Protein AF-0000000087414444 (afdb_homodimer)

Secondary structure (DSSP, 8-state):
-----------GGG--HHHHHHHHSS-HHHHHHHHHHHHHHHHHHHHHHHHH--SHHHHTT--EEEEEE--GGGT----EE-SS-HHHHTTHHHHHHHHHHHH-GGG--TT-EEEE--HHHHSS-TTEEEEEEEEEEEETTEEEEEEEEEEEEE-S---SSSTTS--S---SGGGS-----SEEEEETTEE-HHHHHHHHHH-S-HHHHHHHHHHHHHHHHHHHHHHHHHHHHH-HHHHHHHHHHHHHHHHHHHHHHHHTSPSEEEEEEEEE---SS-SS--EEEEEEEEEETTEEEEE-TTSPBPPSSSBB--HHHHHHHHHHHHHHHH-TTS---GGGGTTEEEE--SSBTTB--TTTS-BS-HHHHHHHHHHHHHHHHHHHHGGG----------EEEEEEE-TTS-EEEEESSSSS-SBPPPPBTTBPPPSSB--TT---PPPPHHHHHHHSSEEEEEEEEETT-SPPSSBPPPPEEEEEEEE-S-EEEEEE----SS-SS--BTTPPP----EEEEE-TTT---SS-SSPPP-SHHHHHTSEEEEEEE-TTT--B-TTSEEEPGGGSSSEEE-SSEEEEEEPPPPPPBS-GGGS-HHHHHHHHHTTSS-HHHIIIII---EES-TTT-GGG-EE-HHHHHHHHHHHH-/-----------GGG--HHHHHHHHSS-HHHHHHHHHHHHHHHHHHHHHHHHH--SHHHHTT--EEEEEE--GGGT----EE-SS-HHHHTTHHHHHHHHHHHH-GGG--TT-EEEE--HHHHSS-TTEEEEEEEEEEEETTEEEEEEEEEEEEE-S---SSSTTS--S---SGGGS-----SEEEEETTEE-HHHHHHHHHH-S-HHHHHHHHHHHHHHHHHHHHHHHHHHHHH-HHHHHHHHHHHHHHHHHHHHHHHHTSPSEEEEEEEEE---SS-SS--EEEEEEEEEETTEEEEE-TTSPBPPSSSBB--HHHHHHHHHHHHHHHH-TTS---GGGGTTEEEE--SSBTTB--TTTS-BS-HHHHHHHHHHHHHHHHHHHHGGG----------EEEEEEE-TTS-EEEEESSSSS-SBPPPPBTTBPPPSSB--TT---PPPPHHHHHHHSSEEEEEEEEETT-SPPSSB--PPEEEEEEEE-S-EEEEEE----SS-SS--BTTPPP----EEEEE-TTT---SS-SSPPP-SHHHHHTSEEEEEEE-TTT--B-TTSEEEPGGGSSSEEE-SSEEEEEEPPPPPPBS-GGGS-HHHHHHHHHTTSS-HHHIIIII---EES-TTT-GGG-EE-HHHHHHHHHHHH-

Solvent-accessible surface area (backbone atoms only — not comparable to full-atom values): 62605 Å² total; per-residue (Å²): 134,77,78,74,69,71,72,70,76,78,52,77,89,72,46,48,71,68,54,40,26,73,73,24,49,36,52,69,67,57,30,51,52,50,39,52,46,48,40,50,44,27,46,51,30,50,55,51,37,53,75,55,40,65,39,60,56,41,47,35,28,35,42,35,26,27,36,36,31,39,17,74,92,68,66,28,43,22,45,26,47,38,96,29,21,48,66,50,52,50,17,38,48,56,21,50,48,47,38,40,59,71,61,33,66,87,74,62,53,69,46,26,26,38,34,35,14,35,30,91,63,42,17,62,20,49,37,40,33,37,38,39,31,60,31,60,44,75,55,97,86,37,78,35,73,57,29,31,33,34,39,35,36,54,42,67,41,32,17,19,70,38,87,57,45,65,44,44,53,41,52,30,47,42,35,55,31,58,46,39,55,43,41,57,47,21,56,63,69,35,76,31,64,54,47,55,46,33,50,48,67,38,20,82,53,43,85,48,43,50,55,32,52,53,38,48,53,53,28,43,52,50,38,46,53,54,50,53,52,49,28,72,74,64,32,63,55,27,46,57,18,13,44,52,47,42,18,49,52,30,27,51,52,40,38,55,37,42,56,72,51,74,70,46,78,32,58,21,57,40,69,36,48,41,53,31,84,50,74,89,48,67,44,41,36,28,35,39,37,37,34,54,96,46,31,38,36,42,34,39,68,72,29,31,60,36,42,71,10,6,47,11,14,25,54,42,36,40,51,25,26,52,48,48,41,49,34,60,70,53,36,67,82,57,69,73,36,61,20,58,46,73,57,49,44,76,45,76,54,78,48,13,28,52,20,30,40,80,56,49,28,9,48,52,38,18,65,51,38,26,36,34,48,33,50,4,48,44,54,23,42,29,72,82,45,36,70,67,21,60,17,24,23,28,60,50,44,26,37,21,27,36,37,40,49,46,95,88,60,51,73,47,73,46,67,61,72,74,24,46,42,53,22,6,29,26,2,29,78,88,34,59,19,50,38,75,37,46,48,85,61,41,49,48,48,79,63,53,68,66,57,50,42,71,72,40,68,41,43,76,78,40,78,45,70,38,53,61,24,30,1,42,14,42,17,33,14,2,26,14,34,35,36,31,32,34,30,61,42,48,34,44,34,31,58,47,60,48,62,28,85,52,52,50,2,36,38,19,63,67,16,31,54,14,33,54,26,39,32,37,34,34,47,44,89,66,41,72,50,94,82,40,92,54,79,81,66,87,49,65,71,52,34,46,66,39,46,78,37,25,22,26,18,28,84,82,43,50,41,88,27,93,85,44,43,77,39,55,41,37,84,46,73,65,40,75,41,56,47,49,18,38,40,37,30,33,38,25,2,0,0,0,16,24,45,22,70,69,31,55,60,67,56,53,50,50,32,27,40,71,47,47,25,42,65,68,41,33,37,71,60,37,26,31,42,63,47,70,42,48,87,86,36,38,86,64,51,41,76,39,62,67,60,15,53,54,42,39,56,59,70,74,105,134,78,76,75,70,71,72,68,77,79,53,76,88,72,47,48,71,68,55,39,26,71,74,24,51,36,51,70,66,56,31,52,52,48,39,51,47,47,41,49,43,27,44,50,31,50,54,51,37,53,73,54,39,66,39,61,55,42,47,34,27,36,41,34,26,27,35,36,32,39,17,74,90,68,67,28,43,21,44,26,46,37,96,29,20,48,66,50,52,49,17,39,48,56,19,51,48,48,39,41,60,71,60,34,67,86,74,62,53,69,48,26,26,36,32,34,15,34,30,92,61,40,17,62,20,49,38,40,33,36,39,39,30,59,33,60,45,76,55,96,86,36,80,35,75,57,30,32,33,35,38,37,37,53,43,66,40,32,17,19,70,36,86,57,44,65,45,43,55,40,51,31,46,42,36,56,29,58,46,39,54,45,40,54,48,20,57,62,71,35,77,30,63,54,46,56,44,31,51,47,67,38,22,82,52,43,84,45,46,50,54,32,52,52,38,50,51,54,28,43,51,50,37,46,51,55,51,52,51,49,29,72,72,64,32,63,55,26,46,57,18,12,44,52,47,42,17,49,52,30,26,52,50,41,38,57,37,43,56,72,51,73,70,44,78,32,59,20,56,39,68,37,49,40,54,30,85,52,73,88,47,66,43,42,36,28,34,39,37,39,35,53,96,46,32,38,36,42,35,41,67,74,29,30,60,37,41,71,11,6,48,10,16,25,56,43,35,40,52,26,27,52,48,49,42,48,33,61,71,56,37,67,83,56,68,73,34,61,21,58,46,73,57,49,45,77,44,74,54,77,47,14,28,52,19,30,40,80,57,47,27,9,48,52,38,19,64,52,37,24,37,34,48,33,50,4,47,44,54,23,42,30,72,84,44,36,71,68,20,60,17,25,24,30,61,50,46,26,37,21,26,37,36,41,47,45,98,88,60,52,73,48,73,46,65,62,74,76,25,46,42,52,23,6,29,25,2,29,78,86,35,59,18,50,36,75,37,46,48,86,61,42,48,47,49,78,64,53,69,67,58,50,42,72,72,41,69,40,42,76,79,41,78,44,71,39,55,63,24,30,1,42,13,43,15,34,14,3,25,14,33,36,36,32,31,36,29,62,41,48,33,44,34,31,58,45,60,45,60,28,86,51,52,50,1,35,39,17,64,66,16,32,53,14,32,55,25,38,32,37,34,33,46,45,90,65,42,71,53,92,80,39,90,53,79,82,65,87,49,65,71,51,34,46,66,39,45,78,37,26,21,27,17,28,85,80,44,49,41,89,27,93,85,46,43,78,40,55,42,37,82,47,73,66,41,77,40,55,48,50,19,38,38,39,30,32,38,25,2,0,0,0,15,23,44,22,71,68,29,55,61,68,56,52,51,50,32,29,41,70,47,49,24,42,64,67,41,32,38,73,60,37,26,33,42,64,46,72,41,50,86,86,35,39,88,64,52,42,76,39,63,68,58,16,54,53,42,38,56,59,69,74,105

Structure (mmCIF, N/CA/C/O backbone):
data_AF-0000000087414444-model_v1
#
loop_
_entity.id
_entity.type
_entity.pdbx_description
1 polymer 5-oxoprolinase
#
loop_
_atom_site.group_PDB
_atom_site.id
_atom_site.type_symbol
_atom_site.label_atom_id
_atom_site.label_alt_id
_atom_site.label_comp_id
_atom_site.label_asym_id
_atom_site.label_entity_id
_atom_site.label_seq_id
_atom_site.pdbx_PDB_ins_code
_atom_site.Cartn_x
_atom_site.Cartn_y
_atom_site.Cartn_z
_atom_site.occupancy
_atom_site.B_iso_or_equiv
_atom_site.auth_seq_id
_atom_site.auth_comp_id
_atom_site.auth_asym_id
_atom_site.auth_atom_id
_atom_site.pdbx_PDB_model_num
ATOM 1 N N . MET A 1 1 ? 16.266 -25.438 -57.219 1 25.06 1 MET A N 1
ATOM 2 C CA . MET A 1 1 ? 15.5 -25.859 -56.062 1 25.06 1 MET A CA 1
ATOM 3 C C . MET A 1 1 ? 16.422 -26.422 -54.969 1 25.06 1 MET A C 1
ATOM 5 O O . MET A 1 1 ? 16.672 -27.625 -54.938 1 25.06 1 MET A O 1
ATOM 9 N N . THR A 1 2 ? 17.625 -25.828 -54.781 1 28.17 2 THR A N 1
ATOM 10 C CA . THR A 1 2 ? 18.75 -26.188 -53.906 1 28.17 2 THR A CA 1
ATOM 11 C C . THR A 1 2 ? 18.266 -26.406 -52.469 1 28.17 2 THR A C 1
ATOM 13 O O . THR A 1 2 ? 17.531 -25.594 -51.938 1 28.17 2 THR A O 1
ATOM 16 N N . GLU A 1 3 ? 18.047 -27.688 -52.094 1 28.03 3 GLU A N 1
ATOM 17 C CA . GLU A 1 3 ? 17.719 -28.172 -50.75 1 28.03 3 GLU A CA 1
ATOM 18 C C . GLU A 1 3 ? 18.484 -27.391 -49.688 1 28.03 3 GLU A C 1
ATOM 20 O O . GLU A 1 3 ? 19.703 -27.406 -49.656 1 28.03 3 GLU A O 1
ATOM 25 N N . SER A 1 4 ? 18.203 -26.141 -49.469 1 32.28 4 SER A N 1
ATOM 26 C CA . SER A 1 4 ? 18.703 -25.422 -48.312 1 32.28 4 SER A CA 1
ATOM 27 C C . SER A 1 4 ? 18.875 -26.328 -47.094 1 32.28 4 SER A C 1
ATOM 29 O O . SER A 1 4 ? 17.891 -26.906 -46.625 1 32.28 4 SER A O 1
ATOM 31 N N . MET A 1 5 ? 19.875 -27.266 -47.094 1 31.69 5 MET A N 1
ATOM 32 C CA . MET A 1 5 ? 20.297 -28.172 -46 1 31.69 5 MET A CA 1
ATOM 33 C C . MET A 1 5 ? 20.156 -27.5 -44.656 1 31.69 5 MET A C 1
ATOM 35 O O . MET A 1 5 ? 20.75 -26.453 -44.406 1 31.69 5 MET A O 1
ATOM 39 N N . ILE A 1 6 ? 19.031 -27.422 -44.156 1 38.59 6 ILE A N 1
ATOM 40 C CA . ILE A 1 6 ? 18.906 -27.188 -42.719 1 38.59 6 ILE A CA 1
ATOM 41 C C . ILE A 1 6 ? 20.094 -27.797 -42 1 38.59 6 ILE A C 1
ATOM 43 O O . ILE A 1 6 ? 20.266 -29.016 -41.969 1 38.59 6 ILE A O 1
ATOM 47 N N . GLN A 1 7 ? 21.25 -27.344 -42.188 1 39.59 7 GLN A N 1
ATOM 48 C CA . GLN A 1 7 ? 22.422 -27.766 -41.406 1 39.59 7 GLN A CA 1
ATOM 49 C C . GLN A 1 7 ? 22 -28.266 -40.031 1 39.59 7 GLN A C 1
ATOM 51 O O . GLN A 1 7 ? 21.547 -27.469 -39.188 1 39.59 7 GLN A O 1
ATOM 56 N N . ARG A 1 8 ? 21.406 -29.359 -40.031 1 48.97 8 ARG A N 1
ATOM 57 C CA . ARG A 1 8 ? 21.109 -30.016 -38.75 1 48.97 8 ARG A CA 1
ATOM 58 C C . ARG A 1 8 ? 22.266 -29.859 -37.781 1 48.97 8 ARG A C 1
ATOM 60 O O . ARG A 1 8 ? 23.406 -30.234 -38.094 1 48.97 8 ARG A O 1
ATOM 67 N N . SER A 1 9 ? 22.234 -28.891 -36.844 1 61.56 9 SER A N 1
ATOM 68 C CA . SER A 1 9 ? 23.219 -28.719 -35.781 1 61.56 9 SER A CA 1
ATOM 69 C C . SER A 1 9 ? 23.703 -30.062 -35.25 1 61.56 9 SER A C 1
ATOM 71 O O . SER A 1 9 ? 22.922 -31 -35.125 1 61.56 9 SER A O 1
ATOM 73 N N . ILE A 1 10 ? 25.016 -30.438 -35.406 1 73.88 10 ILE A N 1
ATOM 74 C CA . ILE A 1 10 ? 25.641 -31.656 -34.875 1 73.88 10 ILE A CA 1
ATOM 75 C C . ILE A 1 10 ? 25.234 -31.891 -33.438 1 73.88 10 ILE A C 1
ATOM 77 O O . ILE A 1 10 ? 25.312 -30.969 -32.625 1 73.88 10 ILE A O 1
ATOM 81 N N . LEU A 1 11 ? 24.578 -33.094 -33.25 1 87.94 11 LEU A N 1
ATOM 82 C CA . LEU A 1 11 ? 24.203 -33.469 -31.906 1 87.94 11 LEU A CA 1
ATOM 83 C C . LEU A 1 11 ? 25.438 -33.531 -31 1 87.94 11 LEU A C 1
ATOM 85 O O . LEU A 1 11 ? 26.531 -33.875 -31.453 1 87.94 11 LEU A O 1
ATOM 89 N N . ILE A 1 12 ? 25.219 -33.156 -29.812 1 92.44 12 ILE A N 1
ATOM 90 C CA . ILE A 1 12 ? 26.312 -33.125 -28.844 1 92.44 12 ILE A CA 1
ATOM 91 C C . ILE A 1 12 ? 26.969 -34.5 -28.734 1 92.44 12 ILE A C 1
ATOM 93 O O . ILE A 1 12 ? 28.203 -34.594 -28.625 1 92.44 12 ILE A O 1
ATOM 97 N N . ARG A 1 13 ? 26.172 -35.562 -28.781 1 87.5 13 ARG A N 1
ATOM 98 C CA . ARG A 1 13 ? 26.688 -36.938 -28.672 1 87.5 13 ARG A CA 1
ATOM 99 C C . ARG A 1 13 ? 27.594 -37.281 -29.859 1 87.5 13 ARG A C 1
ATOM 101 O O . ARG A 1 13 ? 28.469 -38.125 -29.75 1 87.5 13 ARG A O 1
ATOM 108 N N . ASP A 1 14 ? 27.5 -36.562 -30.969 1 91.75 14 ASP A N 1
ATOM 109 C CA . ASP A 1 14 ? 28.219 -36.875 -32.188 1 91.75 14 ASP A CA 1
ATOM 110 C C . ASP A 1 14 ? 29.5 -36.031 -32.312 1 91.75 14 ASP A C 1
ATOM 112 O O . ASP A 1 14 ? 30.281 -36.219 -33.25 1 91.75 14 ASP A O 1
ATOM 116 N N . LEU A 1 15 ? 29.641 -35.219 -31.359 1 93.69 15 LEU A N 1
ATOM 117 C CA . LEU A 1 15 ? 30.859 -34.438 -31.359 1 93.69 15 LEU A CA 1
ATOM 118 C C . LEU A 1 15 ? 32.062 -35.312 -31.047 1 93.69 15 LEU A C 1
ATOM 120 O O . LEU A 1 15 ? 32 -36.156 -30.172 1 93.69 15 LEU A O 1
ATOM 124 N N . SER A 1 16 ? 33.156 -35.062 -31.812 1 95.12 16 SER A N 1
ATOM 125 C CA . SER A 1 16 ? 34.438 -35.656 -31.422 1 95.12 16 SER A CA 1
ATOM 126 C C . SER A 1 16 ? 34.969 -35.062 -30.125 1 95.12 16 SER A C 1
ATOM 128 O O . SER A 1 16 ? 34.5 -34.031 -29.688 1 95.12 16 SER A O 1
ATOM 130 N N . ASP A 1 17 ? 35.875 -35.75 -29.562 1 94.81 17 ASP A N 1
ATOM 131 C CA . ASP A 1 17 ? 36.438 -35.25 -28.312 1 94.81 17 ASP A CA 1
ATOM 132 C C . ASP A 1 17 ? 37.094 -33.875 -28.516 1 94.81 17 ASP A C 1
ATOM 134 O O . ASP A 1 17 ? 37 -33 -27.641 1 94.81 17 ASP A O 1
ATOM 138 N N . VAL A 1 18 ? 37.688 -33.719 -29.672 1 95.44 18 VAL A N 1
ATOM 139 C CA . VAL A 1 18 ? 38.344 -32.469 -29.984 1 95.44 18 VAL A CA 1
ATOM 140 C C . VAL A 1 18 ? 37.312 -31.375 -30.188 1 95.44 18 VAL A C 1
ATOM 142 O O . VAL A 1 18 ? 37.469 -30.25 -29.703 1 95.44 18 VAL A O 1
ATOM 145 N N . GLN A 1 19 ? 36.281 -31.719 -30.812 1 95.19 19 GLN A N 1
ATOM 146 C CA . GLN A 1 19 ? 35.188 -30.75 -31.062 1 95.19 19 GLN A CA 1
ATOM 147 C C . GLN A 1 19 ? 34.5 -30.359 -29.766 1 95.19 19 GLN A C 1
ATOM 149 O O . GLN A 1 19 ? 34.125 -29.188 -29.594 1 95.19 19 GLN A O 1
ATOM 154 N N . PHE A 1 20 ? 34.281 -31.344 -28.938 1 96.56 20 PHE A N 1
ATOM 155 C CA . PHE A 1 20 ? 33.656 -31.109 -27.641 1 96.56 20 PHE A CA 1
ATOM 156 C C . PHE A 1 20 ? 34.5 -30.172 -26.797 1 96.56 20 PHE A C 1
ATOM 158 O O . PHE A 1 20 ? 34 -29.219 -26.188 1 96.56 20 PHE A O 1
ATOM 165 N N . GLN A 1 21 ? 35.781 -30.406 -26.781 1 95.75 21 GLN A N 1
ATOM 166 C CA . GLN A 1 21 ? 36.719 -29.578 -26.031 1 95.75 21 GLN A CA 1
ATOM 167 C C . GLN A 1 21 ? 36.719 -28.156 -26.562 1 95.75 21 GLN A C 1
ATOM 169 O O . GLN A 1 21 ? 36.812 -27.188 -25.781 1 95.75 21 GLN A O 1
ATOM 174 N N . GLU A 1 22 ? 36.719 -28.016 -27.781 1 95.19 22 GLU A N 1
ATOM 175 C CA . GLU A 1 22 ? 36.719 -26.688 -28.406 1 95.19 22 GLU A CA 1
ATOM 176 C C . GLU A 1 22 ? 35.469 -25.922 -28.078 1 95.19 22 GLU A C 1
ATOM 178 O O . GLU A 1 22 ? 35.5 -24.703 -27.875 1 95.19 22 GLU A O 1
ATOM 183 N N . ARG A 1 23 ? 34.375 -26.594 -27.969 1 95.06 23 ARG A N 1
ATOM 184 C CA . ARG A 1 23 ? 33.062 -25.953 -27.781 1 95.06 23 ARG A CA 1
ATOM 185 C C . ARG A 1 23 ? 32.844 -25.609 -26.312 1 95.06 23 ARG A C 1
ATOM 187 O O . ARG A 1 23 ? 32.281 -24.562 -25.984 1 95.06 23 ARG A O 1
ATOM 194 N N . TYR A 1 24 ? 33.281 -26.5 -25.406 1 96.94 24 TYR A N 1
ATOM 195 C CA . TYR A 1 24 ? 32.875 -26.344 -24.016 1 96.94 24 TYR A CA 1
ATOM 196 C C . TYR A 1 24 ? 34.094 -26.125 -23.109 1 96.94 24 TYR A C 1
ATOM 198 O O . TYR A 1 24 ? 33.938 -25.891 -21.906 1 96.94 24 TYR A O 1
ATOM 206 N N . GLY A 1 25 ? 35.25 -26.156 -23.641 1 95.38 25 GLY A N 1
ATOM 207 C CA . GLY A 1 25 ? 36.438 -25.812 -22.906 1 95.38 25 GLY A CA 1
ATOM 208 C C . GLY A 1 25 ? 36.875 -26.891 -21.938 1 95.38 25 GLY A C 1
ATOM 209 O O . GLY A 1 25 ? 37.688 -26.656 -21.047 1 95.38 25 GLY A O 1
ATOM 210 N N . CYS A 1 26 ? 36.312 -28.125 -22.016 1 96.38 26 CYS A N 1
ATOM 211 C CA . CYS A 1 26 ? 36.656 -29.281 -21.203 1 96.38 26 CYS A CA 1
ATOM 212 C C . CYS A 1 26 ? 36.188 -30.578 -21.844 1 96.38 26 CYS A C 1
ATOM 214 O O . CYS A 1 26 ? 35.5 -30.547 -22.891 1 96.38 26 CYS A O 1
ATOM 216 N N . ASP A 1 27 ? 36.594 -31.734 -21.312 1 96.38 27 ASP A N 1
ATOM 217 C CA . ASP A 1 27 ? 36.156 -33 -21.844 1 96.38 27 ASP A CA 1
ATOM 218 C C . ASP A 1 27 ? 34.75 -33.344 -21.359 1 96.38 27 ASP A C 1
ATOM 220 O O . ASP A 1 27 ? 34.219 -32.719 -20.438 1 96.38 27 ASP A O 1
ATOM 224 N N . ARG A 1 28 ? 34.156 -34.375 -21.938 1 96 28 ARG A N 1
ATOM 225 C CA . ARG A 1 28 ? 32.781 -34.781 -21.688 1 96 28 ARG A CA 1
ATOM 226 C C . ARG A 1 28 ? 32.562 -35.156 -20.219 1 96 28 ARG A C 1
ATOM 228 O O . ARG A 1 28 ? 31.547 -34.844 -19.625 1 96 28 ARG A O 1
ATOM 235 N N . PHE A 1 29 ? 33.469 -35.844 -19.766 1 96.44 29 PHE A N 1
ATOM 236 C CA . PHE A 1 29 ? 33.375 -36.312 -18.375 1 96.44 29 PHE A CA 1
ATOM 237 C C . PHE A 1 29 ? 33.344 -35.156 -17.406 1 96.44 29 PHE A C 1
ATOM 239 O O . PHE A 1 29 ? 32.531 -35.094 -16.5 1 96.44 29 PHE A O 1
ATOM 246 N N . THR A 1 30 ? 34.25 -34.219 -17.641 1 97.56 30 THR A N 1
ATOM 247 C CA . THR A 1 30 ? 34.344 -33.031 -16.781 1 97.56 30 THR A CA 1
ATOM 248 C C . THR A 1 30 ? 33.062 -32.219 -16.875 1 97.56 30 THR A C 1
ATOM 250 O O . THR A 1 30 ? 32.562 -31.734 -15.859 1 97.56 30 THR A O 1
ATOM 253 N N . ALA A 1 31 ? 32.562 -32.062 -18.031 1 97.62 31 ALA A N 1
ATOM 254 C CA . ALA A 1 31 ? 31.344 -31.297 -18.234 1 97.62 31 ALA A CA 1
ATOM 255 C C . ALA A 1 31 ? 30.188 -31.938 -17.469 1 97.62 31 ALA A C 1
ATOM 257 O O . ALA A 1 31 ? 29.391 -31.234 -16.844 1 97.62 31 ALA A O 1
ATOM 258 N N . MET A 1 32 ? 30.109 -33.219 -17.5 1 96.06 32 MET A N 1
ATOM 259 C CA . MET A 1 32 ? 29.031 -33.969 -16.812 1 96.06 32 MET A CA 1
ATOM 260 C C . MET A 1 32 ? 29.188 -33.844 -15.305 1 96.06 32 MET A C 1
ATOM 262 O O . MET A 1 32 ? 28.188 -33.656 -14.602 1 96.06 32 MET A O 1
ATOM 266 N N . VAL A 1 33 ? 30.391 -33.938 -14.898 1 97.44 33 VAL A N 1
ATOM 267 C CA . VAL A 1 33 ? 30.656 -33.875 -13.461 1 97.44 33 VAL A CA 1
ATOM 268 C C . VAL A 1 33 ? 30.281 -32.469 -12.938 1 97.44 33 VAL A C 1
ATOM 270 O O . VAL A 1 33 ? 29.609 -32.375 -11.906 1 97.44 33 VAL A O 1
ATOM 273 N N . ILE A 1 34 ? 30.719 -31.422 -13.617 1 98.06 34 ILE A N 1
ATOM 274 C CA . ILE A 1 34 ? 30.438 -30.062 -13.18 1 98.06 34 ILE A CA 1
ATOM 275 C C . ILE A 1 34 ? 28.938 -29.797 -13.234 1 98.06 34 ILE A C 1
ATOM 277 O O . ILE A 1 34 ? 28.359 -29.203 -12.312 1 98.06 34 ILE A O 1
ATOM 281 N N . SER A 1 35 ? 28.297 -30.219 -14.266 1 96.62 35 SER A N 1
ATOM 282 C CA . SER A 1 35 ? 26.859 -30.031 -14.398 1 96.62 35 SER A CA 1
ATOM 283 C C . SER A 1 35 ? 26.109 -30.688 -13.242 1 96.62 35 SER A C 1
ATOM 285 O O . SER A 1 35 ? 25.141 -30.125 -12.719 1 96.62 35 SER A O 1
ATOM 287 N N . THR A 1 36 ? 26.531 -31.844 -12.883 1 95.94 36 THR A N 1
ATOM 288 C CA . THR A 1 36 ? 25.938 -32.531 -11.758 1 95.94 36 THR A CA 1
ATOM 289 C C . THR A 1 36 ? 26.219 -31.812 -10.453 1 95.94 36 THR A C 1
ATOM 291 O O . THR A 1 36 ? 25.344 -31.734 -9.578 1 95.94 36 THR A O 1
ATOM 294 N N . LYS A 1 37 ? 27.375 -31.312 -10.383 1 97.25 37 LYS A N 1
ATOM 295 C CA . LYS A 1 37 ? 27.75 -30.562 -9.188 1 97.25 37 LYS A CA 1
ATOM 296 C C . LYS A 1 37 ? 26.891 -29.312 -9.031 1 97.25 37 LYS A C 1
ATOM 298 O O . LYS A 1 37 ? 26.547 -28.922 -7.914 1 97.25 37 LYS A O 1
ATOM 303 N N . LEU A 1 38 ? 26.625 -28.672 -10.125 1 97.94 38 LEU A N 1
ATOM 304 C CA . LEU A 1 38 ? 25.781 -27.484 -10.07 1 97.94 38 LEU A CA 1
ATOM 305 C C . LEU A 1 38 ? 24.406 -27.812 -9.484 1 97.94 38 LEU A C 1
ATOM 307 O O . LEU A 1 38 ? 23.859 -27.047 -8.695 1 97.94 38 LEU A O 1
ATOM 311 N N . ARG A 1 39 ? 23.875 -28.938 -9.797 1 95.81 39 ARG A N 1
ATOM 312 C CA . ARG A 1 39 ? 22.594 -29.391 -9.242 1 95.81 39 ARG A CA 1
ATOM 313 C C . ARG A 1 39 ? 22.719 -29.641 -7.746 1 95.81 39 ARG A C 1
ATOM 315 O O . ARG A 1 39 ? 21.797 -29.328 -6.98 1 95.81 39 ARG A O 1
ATOM 322 N N . TYR A 1 40 ? 23.812 -30.219 -7.438 1 95.31 40 TYR A N 1
ATOM 323 C CA . TYR A 1 40 ? 24.062 -30.5 -6.027 1 95.31 40 TYR A CA 1
ATOM 324 C C . TYR A 1 40 ? 24.141 -29.203 -5.223 1 95.31 40 TYR A C 1
ATOM 326 O O . TYR A 1 40 ? 23.656 -29.141 -4.094 1 95.31 40 TYR A O 1
ATOM 334 N N . ILE A 1 41 ? 24.766 -28.25 -5.777 1 97.25 41 ILE A N 1
ATOM 335 C CA . ILE A 1 41 ? 24.938 -26.969 -5.102 1 97.25 41 ILE A CA 1
ATOM 336 C C . ILE A 1 41 ? 23.578 -26.344 -4.828 1 97.25 41 ILE A C 1
ATOM 338 O O . ILE A 1 41 ? 23.297 -25.891 -3.715 1 97.25 41 ILE A O 1
ATOM 342 N N . VAL A 1 42 ? 22.719 -26.344 -5.805 1 96.31 42 VAL A N 1
ATOM 343 C CA . VAL A 1 42 ? 21.391 -25.766 -5.66 1 96.31 42 VAL A CA 1
ATOM 344 C C . VAL A 1 42 ? 20.594 -26.531 -4.594 1 96.31 42 VAL A C 1
ATOM 346 O O . VAL A 1 42 ? 19.891 -25.922 -3.787 1 96.31 42 VAL A O 1
ATOM 349 N N . GLU A 1 43 ? 20.703 -27.797 -4.543 1 93.94 43 GLU A N 1
ATOM 350 C CA . GLU A 1 43 ? 20.031 -28.609 -3.547 1 93.94 43 GLU A CA 1
ATOM 351 C C . GLU A 1 43 ? 20.547 -28.312 -2.141 1 93.94 43 GLU A C 1
ATOM 353 O O . GLU A 1 43 ? 19.781 -28.297 -1.181 1 93.94 43 GLU A O 1
ATOM 358 N N . HIS A 1 44 ? 21.828 -28.125 -2.047 1 94 44 HIS A N 1
ATOM 359 C CA . HIS A 1 44 ? 22.422 -27.797 -0.757 1 94 44 HIS A CA 1
ATOM 360 C C . HIS A 1 44 ? 21.953 -26.453 -0.244 1 94 44 HIS A C 1
ATOM 362 O O . HIS A 1 44 ? 21.719 -26.281 0.956 1 94 44 HIS A O 1
ATOM 368 N N . MET A 1 45 ? 21.891 -25.531 -1.122 1 94.5 45 MET A N 1
ATOM 369 C CA . MET A 1 45 ? 21.359 -24.219 -0.75 1 94.5 45 MET A CA 1
ATOM 370 C C . MET A 1 45 ? 19.953 -24.328 -0.201 1 94.5 45 MET A C 1
ATOM 372 O O . MET A 1 45 ? 19.609 -23.719 0.814 1 94.5 45 MET A O 1
ATOM 376 N N . CYS A 1 46 ? 19.094 -25.125 -0.825 1 91.06 46 CYS A N 1
ATOM 377 C CA . CYS A 1 46 ? 17.703 -25.297 -0.431 1 91.06 46 CYS A CA 1
ATOM 378 C C . CYS A 1 46 ? 17.609 -26.016 0.906 1 91.06 46 CYS A C 1
ATOM 380 O O . CYS A 1 46 ? 16.781 -25.656 1.75 1 91.06 46 CYS A O 1
ATOM 382 N N . SER A 1 47 ? 18.406 -27.047 1.078 1 88.19 47 SER A N 1
ATOM 383 C CA . SER A 1 47 ? 18.406 -27.797 2.332 1 88.19 47 SER A CA 1
ATOM 384 C C . SER A 1 47 ? 18.797 -26.906 3.506 1 88.19 47 SER A C 1
ATOM 386 O O . SER A 1 47 ? 18.266 -27.062 4.609 1 88.19 47 SER A O 1
ATOM 388 N N . GLY A 1 48 ? 19.703 -26.109 3.281 1 85 48 GLY A N 1
ATOM 389 C CA . GLY A 1 48 ? 20.078 -25.156 4.305 1 85 48 GLY A CA 1
ATOM 390 C C . GLY A 1 48 ? 18.953 -24.219 4.711 1 85 48 GLY A C 1
ATOM 391 O O . GLY A 1 48 ? 18.766 -23.953 5.898 1 85 48 GLY A O 1
ATOM 392 N N . LEU A 1 49 ? 18.266 -23.781 3.746 1 84.75 49 LEU A N 1
ATOM 393 C CA . LEU A 1 49 ? 17.172 -22.859 4.008 1 84.75 49 LEU A CA 1
ATOM 394 C C . LEU A 1 49 ? 16.047 -23.562 4.773 1 84.75 49 LEU A C 1
ATOM 396 O O . LEU A 1 49 ? 15.438 -22.969 5.66 1 84.75 49 LEU A O 1
ATOM 400 N N . LEU A 1 50 ? 15.734 -24.75 4.465 1 82 50 LEU A N 1
ATOM 401 C CA . LEU A 1 50 ? 14.656 -25.516 5.094 1 82 50 LEU A CA 1
ATOM 402 C C . LEU A 1 50 ? 14.953 -25.75 6.574 1 82 50 LEU A C 1
ATOM 404 O O . LEU A 1 50 ? 14.031 -25.828 7.387 1 82 50 LEU A O 1
ATOM 408 N N . THR A 1 51 ? 16.156 -25.781 6.938 1 78.75 51 THR A N 1
ATOM 409 C CA . THR A 1 51 ? 16.531 -26.094 8.312 1 78.75 51 THR A CA 1
ATOM 410 C C . THR A 1 51 ? 16.609 -24.812 9.156 1 78.75 51 THR A C 1
ATOM 412 O O . THR A 1 51 ? 16.578 -24.875 10.383 1 78.75 51 THR A O 1
ATOM 415 N N . THR A 1 52 ? 16.594 -23.719 8.508 1 81.5 52 THR A N 1
ATOM 416 C CA . THR A 1 52 ? 16.859 -22.5 9.266 1 81.5 52 THR A CA 1
ATOM 417 C C . THR A 1 52 ? 15.703 -21.516 9.109 1 81.5 52 THR A C 1
ATOM 419 O O . THR A 1 52 ? 15.648 -20.5 9.805 1 81.5 52 THR A O 1
ATOM 422 N N . ALA A 1 53 ? 14.805 -21.812 8.203 1 76.25 53 ALA A N 1
ATOM 423 C CA . ALA A 1 53 ? 13.711 -20.875 7.938 1 76.25 53 ALA A CA 1
ATOM 424 C C . ALA A 1 53 ? 12.758 -20.797 9.125 1 76.25 53 ALA A C 1
ATOM 426 O O . ALA A 1 53 ? 12.492 -21.797 9.789 1 76.25 53 ALA A O 1
ATOM 427 N N . PHE A 1 54 ? 12.203 -19.641 9.32 1 72.75 54 PHE A N 1
ATOM 428 C CA . PHE A 1 54 ? 11.336 -19.375 10.453 1 72.75 54 PHE A CA 1
ATOM 429 C C . PHE A 1 54 ? 9.875 -19.328 10.023 1 72.75 54 PHE A C 1
ATOM 431 O O . PHE A 1 54 ? 8.984 -19.719 10.773 1 72.75 54 PHE A O 1
ATOM 438 N N . SER A 1 55 ? 9.648 -18.875 8.844 1 78.12 55 SER A N 1
ATOM 439 C CA . SER A 1 55 ? 8.273 -18.734 8.398 1 78.12 55 SER A CA 1
ATOM 440 C C . SER A 1 55 ? 7.688 -20.078 7.957 1 78.12 55 SER A C 1
ATOM 442 O O . SER A 1 55 ? 8.375 -20.875 7.312 1 78.12 55 SER A O 1
ATOM 444 N N . VAL A 1 56 ? 6.438 -20.203 8.258 1 72.75 56 VAL A N 1
ATOM 445 C CA . VAL A 1 56 ? 5.727 -21.438 7.949 1 72.75 56 VAL A CA 1
ATOM 446 C C . VAL A 1 56 ? 5.652 -21.625 6.438 1 72.75 56 VAL A C 1
ATOM 448 O O . VAL A 1 56 ? 5.781 -22.75 5.941 1 72.75 56 VAL A O 1
ATOM 451 N N . ILE A 1 57 ? 5.531 -20.578 5.754 1 76 57 ILE A N 1
ATOM 452 C CA . ILE A 1 57 ? 5.359 -20.688 4.309 1 76 57 ILE A CA 1
ATOM 453 C C . ILE A 1 57 ? 6.66 -21.172 3.666 1 76 57 ILE A C 1
ATOM 455 O O . ILE A 1 57 ? 6.637 -21.906 2.678 1 76 57 ILE A O 1
ATOM 459 N N . LEU A 1 58 ? 7.77 -20.844 4.191 1 78.06 58 LEU A N 1
ATOM 460 C CA . LEU A 1 58 ? 9.047 -21.312 3.666 1 78.06 58 LEU A CA 1
ATOM 461 C C . LEU A 1 58 ? 9.359 -22.719 4.176 1 78.06 58 LEU A C 1
ATOM 463 O O . LEU A 1 58 ? 9.781 -23.578 3.41 1 78.06 58 LEU A O 1
ATOM 467 N N . ARG A 1 59 ? 9.023 -22.875 5.391 1 75.12 59 ARG A N 1
ATOM 468 C CA . ARG A 1 59 ? 9.391 -24.141 6.031 1 75.12 59 ARG A CA 1
ATOM 469 C C . ARG A 1 59 ? 8.445 -25.266 5.613 1 75.12 59 ARG A C 1
ATOM 471 O O . ARG A 1 59 ? 8.891 -26.375 5.316 1 75.12 59 ARG A O 1
ATOM 478 N N . ASP A 1 60 ? 7.176 -24.891 5.609 1 73.75 60 ASP A N 1
ATOM 479 C CA . ASP A 1 60 ? 6.191 -25.953 5.441 1 73.75 60 ASP A CA 1
ATOM 480 C C . ASP A 1 60 ? 5.691 -26.016 4 1 73.75 60 ASP A C 1
ATOM 482 O O . ASP A 1 60 ? 5.309 -27.078 3.518 1 73.75 60 ASP A O 1
ATOM 486 N N . TRP A 1 61 ? 5.727 -24.922 3.352 1 77.69 61 TRP A N 1
ATOM 487 C CA . TRP A 1 61 ? 5.219 -24.906 1.982 1 77.69 61 TRP A CA 1
ATOM 488 C C . TRP A 1 61 ? 6.363 -25.016 0.979 1 77.69 61 TRP A C 1
ATOM 490 O O . TRP A 1 61 ? 6.137 -25.266 -0.208 1 77.69 61 TRP A O 1
ATOM 500 N N . PHE A 1 62 ? 7.562 -24.844 1.413 1 81.19 62 PHE A N 1
ATOM 501 C CA . PHE A 1 62 ? 8.711 -24.844 0.511 1 81.19 62 PHE A CA 1
ATOM 502 C C . PHE A 1 62 ? 8.531 -23.797 -0.583 1 81.19 62 PHE A C 1
ATOM 504 O O . PHE A 1 62 ? 8.742 -24.078 -1.764 1 81.19 62 PHE A O 1
ATOM 511 N N . ASP A 1 63 ? 8.078 -22.688 -0.146 1 88.88 63 ASP A N 1
ATOM 512 C CA . ASP A 1 63 ? 7.746 -21.625 -1.089 1 88.88 63 ASP A CA 1
ATOM 513 C C . ASP A 1 63 ? 8.977 -20.812 -1.448 1 88.88 63 ASP A C 1
ATOM 515 O O . ASP A 1 63 ? 9.031 -19.609 -1.176 1 88.88 63 ASP A O 1
ATOM 519 N N . PHE A 1 64 ? 9.961 -21.453 -2.098 1 92.75 64 PHE A N 1
ATOM 520 C CA . PHE A 1 64 ? 11.188 -20.828 -2.572 1 92.75 64 PHE A CA 1
ATOM 521 C C . PHE A 1 64 ? 11.828 -21.672 -3.678 1 92.75 64 PHE A C 1
ATOM 523 O O . PHE A 1 64 ? 11.398 -22.797 -3.939 1 92.75 64 PHE A O 1
ATOM 530 N N . SER A 1 65 ? 12.75 -21.109 -4.352 1 94.38 65 SER A N 1
ATOM 531 C CA . SER A 1 65 ? 13.547 -21.797 -5.359 1 94.38 65 SER A CA 1
ATOM 532 C C . SER A 1 65 ? 14.961 -21.234 -5.426 1 94.38 65 SER A C 1
ATOM 534 O O . SER A 1 65 ? 15.18 -20.062 -5.129 1 94.38 65 SER A O 1
ATOM 536 N N . ALA A 1 66 ? 15.875 -22.109 -5.699 1 96.56 66 ALA A N 1
ATOM 537 C CA . ALA A 1 66 ? 17.266 -21.703 -5.906 1 96.56 66 ALA A CA 1
ATOM 538 C C . ALA A 1 66 ? 17.719 -22.016 -7.336 1 96.56 66 ALA A C 1
ATOM 540 O O . ALA A 1 66 ? 17.344 -23.047 -7.898 1 96.56 66 ALA A O 1
ATOM 541 N N . THR A 1 67 ? 18.484 -21.156 -7.871 1 98.25 67 THR A N 1
ATOM 542 C CA . THR A 1 67 ? 19.016 -21.359 -9.211 1 98.25 67 THR A CA 1
ATOM 543 C C . THR A 1 67 ? 20.469 -20.859 -9.289 1 98.25 67 THR A C 1
ATOM 545 O O . THR A 1 67 ? 20.938 -20.156 -8.398 1 98.25 67 THR A O 1
ATOM 548 N N . ILE A 1 68 ? 21.172 -21.359 -10.312 1 98.69 68 ILE A N 1
ATOM 549 C CA . ILE A 1 68 ? 22.469 -20.812 -10.727 1 98.69 68 ILE A CA 1
ATOM 550 C C . ILE A 1 68 ? 22.328 -20.172 -12.109 1 98.69 68 ILE A C 1
ATOM 552 O O . ILE A 1 68 ? 21.656 -20.719 -12.984 1 98.69 68 ILE A O 1
ATOM 556 N N . SER A 1 69 ? 22.875 -19 -12.266 1 98.44 69 SER A N 1
ATOM 557 C CA . SER A 1 69 ? 22.891 -18.344 -13.562 1 98.44 69 SER A CA 1
ATOM 558 C C . SER A 1 69 ? 24.328 -18.141 -14.062 1 98.44 69 SER A C 1
ATOM 560 O O . SER A 1 69 ? 25.234 -17.859 -13.273 1 98.44 69 SER A O 1
ATOM 562 N N . GLY A 1 70 ? 24.484 -18.344 -15.367 1 98 70 GLY A N 1
ATOM 563 C CA . GLY A 1 70 ? 25.781 -18.078 -15.984 1 98 70 GLY A CA 1
ATOM 564 C C . GLY A 1 70 ? 26.125 -16.609 -16.031 1 98 70 GLY A C 1
ATOM 565 O O . GLY A 1 70 ? 25.391 -15.773 -15.508 1 98 70 GLY A O 1
ATOM 566 N N . SER A 1 71 ? 27.266 -16.312 -16.641 1 97.44 71 SER A N 1
ATOM 567 C CA . SER A 1 71 ? 27.797 -14.961 -16.688 1 97.44 71 SER A CA 1
ATOM 568 C C . SER A 1 71 ? 27.016 -14.094 -17.672 1 97.44 71 SER A C 1
ATOM 570 O O . SER A 1 71 ? 26.328 -14.609 -18.547 1 97.44 71 SER A O 1
ATOM 572 N N . PRO A 1 72 ? 27.109 -12.766 -17.453 1 96.69 72 PRO A N 1
ATOM 573 C CA . PRO A 1 72 ? 26.5 -11.875 -18.422 1 96.69 72 PRO A CA 1
ATOM 574 C C . PRO A 1 72 ? 27.016 -12.102 -19.844 1 96.69 72 PRO A C 1
ATOM 576 O O . PRO A 1 72 ? 26.266 -11.938 -20.812 1 96.69 72 PRO A O 1
ATOM 579 N N . GLN A 1 73 ? 28.25 -12.516 -19.984 1 94.5 73 GLN A N 1
ATOM 580 C CA . GLN A 1 73 ? 28.844 -12.773 -21.297 1 94.5 73 GLN A CA 1
ATOM 581 C C . GLN A 1 73 ? 28.172 -13.961 -21.984 1 94.5 73 GLN A C 1
ATOM 583 O O . GLN A 1 73 ? 28.109 -14.023 -23.219 1 94.5 73 GLN A O 1
ATOM 588 N N . GLN A 1 74 ? 27.703 -14.852 -21.172 1 96.56 74 GLN A N 1
ATOM 589 C CA . GLN A 1 74 ? 27 -16.016 -21.703 1 96.56 74 GLN A CA 1
ATOM 590 C C . GLN A 1 74 ? 25.5 -15.742 -21.828 1 96.56 74 GLN A C 1
ATOM 592 O O . GLN A 1 74 ? 24.734 -16.641 -22.141 1 96.56 74 GLN A O 1
ATOM 597 N N . ASP A 1 75 ? 25.016 -14.586 -21.422 1 96.81 75 ASP A N 1
ATOM 598 C CA . ASP A 1 75 ? 23.625 -14.148 -21.469 1 96.81 75 ASP A CA 1
ATOM 599 C C . ASP A 1 75 ? 22.797 -14.875 -20.406 1 96.81 75 ASP A C 1
ATOM 601 O O . ASP A 1 75 ? 21.672 -15.305 -20.688 1 96.81 75 ASP A O 1
ATOM 605 N N . TYR A 1 76 ? 23.344 -15.117 -19.328 1 98.06 76 TYR A N 1
ATOM 606 C CA . TYR A 1 76 ? 22.734 -15.531 -18.078 1 98.06 76 TYR A CA 1
ATOM 607 C C . TYR A 1 76 ? 22.031 -16.875 -18.234 1 98.06 76 TYR A C 1
ATOM 609 O O . TYR A 1 76 ? 20.891 -17.047 -17.828 1 98.06 76 TYR A O 1
ATOM 617 N N . PRO A 1 77 ? 22.641 -17.938 -18.828 1 97.75 77 PRO A N 1
ATOM 618 C CA . PRO A 1 77 ? 21.969 -19.234 -18.859 1 97.75 77 PRO A CA 1
ATOM 619 C C . PRO A 1 77 ? 21.719 -19.828 -17.469 1 97.75 77 PRO A C 1
ATOM 621 O O . PRO A 1 77 ? 22.516 -19.594 -16.562 1 97.75 77 PRO A O 1
ATOM 6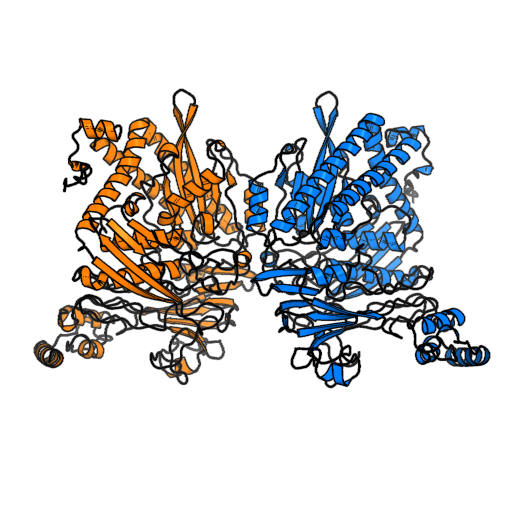24 N N . MET A 1 78 ? 20.609 -20.531 -17.281 1 98.44 78 MET A N 1
ATOM 625 C CA . MET A 1 78 ? 20.328 -21.234 -16.031 1 98.44 78 MET A CA 1
ATOM 626 C C . MET A 1 78 ? 20.578 -22.719 -16.188 1 98.44 78 MET A C 1
ATOM 628 O O . MET A 1 78 ? 19.734 -23.453 -16.703 1 98.44 78 MET A O 1
ATOM 632 N N . PRO A 1 79 ? 21.703 -23.203 -15.734 1 98.06 79 PRO A N 1
ATOM 633 C CA . PRO A 1 79 ? 22.062 -24.609 -15.906 1 98.06 79 PRO A CA 1
ATOM 634 C C . PRO A 1 79 ? 21.406 -25.516 -14.883 1 98.06 79 PRO A C 1
ATOM 636 O O . PRO A 1 79 ? 21.297 -26.734 -15.094 1 98.06 79 PRO A O 1
ATOM 639 N N . ALA A 1 80 ? 21.016 -24.922 -13.773 1 97.06 80 ALA A N 1
ATOM 640 C CA . ALA A 1 80 ? 20.469 -25.75 -12.695 1 97.06 80 ALA A CA 1
ATOM 641 C C . ALA A 1 80 ? 19.453 -24.969 -11.867 1 97.06 80 ALA A C 1
ATOM 643 O O . ALA A 1 80 ? 19.594 -23.766 -11.672 1 97.06 80 ALA A O 1
ATOM 644 N N . CYS A 1 81 ? 18.453 -25.672 -11.43 1 94.62 81 CYS A N 1
ATOM 645 C CA . CYS A 1 81 ? 17.453 -25.141 -10.5 1 94.62 81 CYS A CA 1
ATOM 646 C C . CYS A 1 81 ? 17.062 -26.203 -9.469 1 94.62 81 CYS A C 1
ATOM 648 O O . CYS A 1 81 ? 17.266 -27.391 -9.688 1 94.62 81 CYS A O 1
ATOM 650 N N . SER A 1 82 ? 16.578 -25.75 -8.43 1 89.94 82 SER A N 1
ATOM 651 C CA . SER A 1 82 ? 16.188 -26.656 -7.355 1 89.94 82 SER A CA 1
ATOM 652 C C . SER A 1 82 ? 14.875 -27.359 -7.695 1 89.94 82 SER A C 1
ATOM 654 O O . SER A 1 82 ? 14.133 -26.922 -8.57 1 89.94 82 SER A O 1
ATOM 656 N N . ASN A 1 83 ? 14.688 -28.531 -7.004 1 83.25 83 ASN A N 1
ATOM 657 C CA . ASN A 1 83 ? 13.422 -29.234 -7.09 1 83.25 83 ASN A CA 1
ATOM 658 C C . ASN A 1 83 ? 12.383 -28.656 -6.137 1 83.25 83 ASN A C 1
ATOM 660 O O . ASN A 1 83 ? 11.906 -29.344 -5.234 1 83.25 83 ASN A O 1
ATOM 664 N N . SER A 1 84 ? 12.094 -27.469 -6.285 1 85.44 84 SER A N 1
ATOM 665 C CA . SER A 1 84 ? 11.141 -26.75 -5.449 1 85.44 84 SER A CA 1
ATOM 666 C C . SER A 1 84 ? 10.039 -26.125 -6.293 1 85.44 84 SER A C 1
ATOM 668 O O . SER A 1 84 ? 9.406 -26.797 -7.105 1 85.44 84 SER A O 1
ATOM 670 N N . LEU A 1 85 ? 9.781 -24.922 -6.086 1 88.69 85 LEU A N 1
ATOM 671 C CA . LEU A 1 85 ? 8.688 -24.266 -6.801 1 88.69 85 LEU A CA 1
ATOM 672 C C . LEU A 1 85 ? 9.117 -23.891 -8.211 1 88.69 85 LEU A C 1
ATOM 674 O O . LEU A 1 85 ? 9.82 -22.891 -8.398 1 88.69 85 LEU A O 1
ATOM 678 N N . ILE A 1 86 ? 8.625 -24.547 -9.156 1 90.75 86 ILE A N 1
ATOM 679 C CA . ILE A 1 86 ? 9.039 -24.359 -10.539 1 90.75 86 ILE A CA 1
ATOM 680 C C . ILE A 1 86 ? 8.555 -23 -11.039 1 90.75 86 ILE A C 1
ATOM 682 O O . ILE A 1 86 ? 9.156 -22.406 -11.93 1 90.75 86 ILE A O 1
ATOM 686 N N . LEU A 1 87 ? 7.457 -22.5 -10.461 1 92.5 87 LEU A N 1
ATOM 687 C CA . LEU A 1 87 ? 6.938 -21.188 -10.828 1 92.5 87 LEU A CA 1
ATOM 688 C C . LEU A 1 87 ? 8 -20.109 -10.625 1 92.5 87 LEU A C 1
ATOM 690 O O . LEU A 1 87 ? 8.031 -19.109 -11.352 1 92.5 87 LEU A O 1
ATOM 694 N N . PHE A 1 88 ? 8.852 -20.344 -9.664 1 93.5 88 PHE A N 1
ATOM 695 C CA . PHE A 1 88 ? 9.938 -19.391 -9.398 1 93.5 88 PHE A CA 1
ATOM 696 C C . PHE A 1 88 ? 11.102 -19.641 -10.352 1 93.5 88 PHE A C 1
ATOM 698 O O . PHE A 1 88 ? 11.555 -18.703 -11.031 1 93.5 88 PHE A O 1
ATOM 705 N N . SER A 1 89 ? 11.5 -20.859 -10.469 1 93.62 89 SER A N 1
ATOM 706 C CA . SER A 1 89 ? 12.68 -21.219 -11.258 1 93.62 89 SER A CA 1
ATOM 707 C C . SER A 1 89 ? 12.492 -20.828 -12.719 1 93.62 89 SER A C 1
ATOM 709 O O . SER A 1 89 ? 13.445 -20.422 -13.383 1 93.62 89 SER A O 1
ATOM 711 N N . GLY A 1 90 ? 11.32 -20.984 -13.125 1 94.19 90 GLY A N 1
ATOM 712 C CA . GLY A 1 90 ? 11.062 -20.75 -14.539 1 94.19 90 GLY A CA 1
ATOM 713 C C . GLY A 1 90 ? 11.141 -19.281 -14.914 1 94.19 90 GLY A C 1
ATOM 714 O O . GLY A 1 90 ? 11.375 -18.938 -16.078 1 94.19 90 GLY A O 1
ATOM 715 N N . THR A 1 91 ? 10.953 -18.391 -14 1 96.88 91 THR A N 1
ATOM 716 C CA . THR A 1 91 ? 10.984 -16.953 -14.297 1 96.88 91 THR A CA 1
ATOM 717 C C . THR A 1 91 ? 12.383 -16.391 -14.07 1 96.88 91 THR A C 1
ATOM 719 O O . THR A 1 91 ? 12.719 -15.328 -14.586 1 96.88 91 THR A O 1
ATOM 722 N N . MET A 1 92 ? 13.227 -17.094 -13.43 1 96.62 92 MET A N 1
ATOM 723 C CA . MET A 1 92 ? 14.469 -16.562 -12.867 1 96.62 92 MET A CA 1
ATOM 724 C C . MET A 1 92 ? 15.477 -16.25 -13.969 1 96.62 92 MET A C 1
ATOM 726 O O . MET A 1 92 ? 16.25 -15.297 -13.852 1 96.62 92 MET A O 1
ATOM 730 N N . PRO A 1 93 ? 15.539 -17.031 -15.062 1 96.44 93 PRO A N 1
ATOM 731 C CA . PRO A 1 93 ? 16.5 -16.641 -16.094 1 96.44 93 PRO A CA 1
ATOM 732 C C . PRO A 1 93 ? 16.344 -15.18 -16.516 1 96.44 93 PRO A C 1
ATOM 734 O O . PRO A 1 93 ? 17.328 -14.43 -16.516 1 96.44 93 PRO A O 1
ATOM 737 N N . GLU A 1 94 ? 15.141 -14.781 -16.797 1 97.12 94 GLU A N 1
ATOM 738 C CA . GLU A 1 94 ? 14.891 -13.398 -17.188 1 97.12 94 GLU A CA 1
ATOM 739 C C . GLU A 1 94 ? 14.93 -12.461 -15.992 1 97.12 94 GLU A C 1
ATOM 741 O O . GLU A 1 94 ? 15.391 -11.32 -16.094 1 97.12 94 GLU A O 1
ATOM 746 N N . ALA A 1 95 ? 14.422 -12.938 -14.883 1 97.94 95 ALA A N 1
ATOM 747 C CA . ALA A 1 95 ? 14.398 -12.117 -13.672 1 97.94 95 ALA A CA 1
ATOM 748 C C . ALA A 1 95 ? 15.805 -11.648 -13.297 1 97.94 95 ALA A C 1
ATOM 750 O O . ALA A 1 95 ? 16.016 -10.477 -12.969 1 97.94 95 ALA A O 1
ATOM 751 N N . ILE A 1 96 ? 16.797 -12.578 -13.336 1 98.44 96 ILE A N 1
ATOM 752 C CA . ILE A 1 96 ? 18.172 -12.273 -12.961 1 98.44 96 ILE A CA 1
ATOM 753 C C . ILE A 1 96 ? 18.766 -11.289 -13.969 1 98.44 96 ILE A C 1
ATOM 755 O O . ILE A 1 96 ? 19.375 -10.281 -13.578 1 98.44 96 ILE A O 1
ATOM 759 N N . ARG A 1 97 ? 18.578 -11.594 -15.219 1 98.12 97 ARG A N 1
ATOM 760 C CA . ARG A 1 97 ? 19.078 -10.703 -16.266 1 98.12 97 ARG A CA 1
ATOM 761 C C . ARG A 1 97 ? 18.531 -9.297 -16.094 1 98.12 97 ARG A C 1
ATOM 763 O O . ARG A 1 97 ? 19.281 -8.32 -16.094 1 98.12 97 ARG A O 1
ATOM 770 N N . ASN A 1 98 ? 17.188 -9.164 -15.961 1 98 98 ASN A N 1
ATOM 771 C CA . ASN A 1 98 ? 16.531 -7.871 -15.828 1 98 98 ASN A CA 1
ATOM 772 C C . ASN A 1 98 ? 17.062 -7.094 -14.625 1 98 98 ASN A C 1
ATOM 774 O O . ASN A 1 98 ? 17.344 -5.898 -14.727 1 98 98 ASN A O 1
ATOM 778 N N . THR A 1 99 ? 17.188 -7.77 -13.5 1 98.25 99 THR A N 1
ATOM 779 C CA . THR A 1 99 ? 17.594 -7.133 -12.258 1 98.25 99 THR A CA 1
ATOM 780 C C . THR A 1 99 ? 19.031 -6.641 -12.352 1 98.25 99 THR A C 1
ATOM 782 O O . THR A 1 99 ? 19.328 -5.5 -11.992 1 98.25 99 THR A O 1
ATOM 785 N N . VAL A 1 100 ? 19.922 -7.488 -12.875 1 98.5 100 VAL A N 1
ATOM 786 C CA . VAL A 1 100 ? 21.344 -7.18 -12.945 1 98.5 100 VAL A CA 1
ATOM 787 C C . VAL A 1 100 ? 21.578 -6.07 -13.961 1 98.5 100 VAL A C 1
ATOM 789 O O . VAL A 1 100 ? 22.328 -5.121 -13.688 1 98.5 100 VAL A O 1
ATOM 792 N N . GLU A 1 101 ? 21 -6.188 -15.102 1 97.94 101 GLU A N 1
ATOM 793 C CA . GLU A 1 101 ? 21.203 -5.203 -16.156 1 97.94 101 GLU A CA 1
ATOM 794 C C . GLU A 1 101 ? 20.641 -3.84 -15.766 1 97.94 101 GLU A C 1
ATOM 796 O O . GLU A 1 101 ? 21.25 -2.809 -16.062 1 97.94 101 GLU A O 1
ATOM 801 N N . GLU A 1 102 ? 19.469 -3.82 -15.133 1 96.75 102 GLU A N 1
ATOM 802 C CA . GLU A 1 102 ? 18.891 -2.551 -14.703 1 96.75 102 GLU A CA 1
ATOM 803 C C . GLU A 1 102 ? 19.734 -1.913 -13.602 1 96.75 102 GLU A C 1
ATOM 805 O O . GLU A 1 102 ? 19.922 -0.694 -13.578 1 96.75 102 GLU A O 1
ATOM 810 N N . TYR A 1 103 ? 20.203 -2.707 -12.633 1 96.94 103 TYR A N 1
ATOM 811 C CA . TYR A 1 103 ? 21.062 -2.184 -11.578 1 96.94 103 TYR A CA 1
ATOM 812 C C . TYR A 1 103 ? 22.375 -1.674 -12.148 1 96.94 103 TYR A C 1
ATOM 814 O O . TYR A 1 103 ? 22.906 -0.649 -11.703 1 96.94 103 TYR A O 1
ATOM 822 N N . GLY A 1 104 ? 22.875 -2.35 -13.133 1 96.81 104 GLY A N 1
ATOM 823 C CA . GLY A 1 104 ? 24.172 -2.119 -13.719 1 96.81 104 GLY A CA 1
ATOM 824 C C . GLY A 1 104 ? 25.219 -3.139 -13.289 1 96.81 104 GLY A C 1
ATOM 825 O O . GLY A 1 104 ? 25.766 -3.049 -12.188 1 96.81 104 GLY A O 1
ATOM 826 N N . ARG A 1 105 ? 25.594 -4.066 -14.18 1 95.44 105 ARG A N 1
ATOM 827 C CA . ARG A 1 105 ? 26.484 -5.18 -13.859 1 95.44 105 ARG A CA 1
ATOM 828 C C . ARG A 1 105 ? 27.859 -4.676 -13.438 1 95.44 105 ARG A C 1
ATOM 830 O O . ARG A 1 105 ? 28.516 -5.285 -12.594 1 95.44 105 ARG A O 1
ATOM 837 N N . ASP A 1 106 ? 28.25 -3.49 -13.93 1 95.5 106 ASP A N 1
ATOM 838 C CA . ASP A 1 106 ? 29.562 -2.938 -13.625 1 95.5 106 ASP A CA 1
ATOM 839 C C . ASP A 1 106 ? 29.594 -2.324 -12.227 1 95.5 106 ASP A C 1
ATOM 841 O O . ASP A 1 106 ? 30.656 -2.059 -11.68 1 95.5 106 ASP A O 1
ATOM 845 N N . ASN A 1 107 ? 28.422 -2.131 -11.664 1 95.56 107 ASN A N 1
ATOM 846 C CA . ASN A 1 107 ? 28.328 -1.545 -10.328 1 95.56 107 ASN A CA 1
ATOM 847 C C . ASN A 1 107 ? 28.359 -2.613 -9.242 1 95.56 107 ASN A C 1
ATOM 849 O O . ASN A 1 107 ? 28.438 -2.295 -8.055 1 95.56 107 ASN A O 1
ATOM 853 N N . LEU A 1 108 ? 28.422 -3.873 -9.617 1 97.62 108 LEU A N 1
ATOM 854 C CA . LEU A 1 108 ? 28.422 -4.973 -8.664 1 97.62 108 LEU A CA 1
ATOM 855 C C . LEU A 1 108 ? 29.812 -5.238 -8.125 1 97.62 108 LEU A C 1
ATOM 857 O O . LEU A 1 108 ? 30.797 -5.094 -8.859 1 97.62 108 LEU A O 1
ATOM 861 N N . GLU A 1 109 ? 29.891 -5.598 -6.848 1 97.5 109 GLU A N 1
ATOM 862 C CA . GLU A 1 109 ? 31.125 -5.922 -6.168 1 97.5 109 GLU A CA 1
ATOM 863 C C . GLU A 1 109 ? 31.031 -7.258 -5.434 1 97.5 109 GLU A C 1
ATOM 865 O O . GLU A 1 109 ? 29.938 -7.719 -5.121 1 97.5 109 GLU A O 1
ATOM 870 N N . PRO A 1 110 ? 32.25 -7.918 -5.188 1 97.94 110 PRO A N 1
ATOM 871 C CA . PRO A 1 110 ? 32.219 -9.133 -4.375 1 97.94 110 PRO A CA 1
ATOM 872 C C . PRO A 1 110 ? 31.516 -8.93 -3.031 1 97.94 110 PRO A C 1
ATOM 874 O O . PRO A 1 110 ? 31.766 -7.934 -2.35 1 97.94 110 PRO A O 1
ATOM 877 N N . GLY A 1 111 ? 30.609 -9.805 -2.719 1 98.31 111 GLY A N 1
ATOM 878 C CA . GLY A 1 111 ? 29.922 -9.727 -1.438 1 98.31 111 GLY A CA 1
ATOM 879 C C . GLY A 1 111 ? 28.562 -9.039 -1.525 1 98.31 111 GLY A C 1
ATOM 880 O O . GLY A 1 111 ? 27.812 -9.031 -0.556 1 98.31 111 GLY A O 1
ATOM 881 N N . ASP A 1 112 ? 28.203 -8.555 -2.707 1 98.69 112 ASP A N 1
ATOM 882 C CA . ASP A 1 112 ? 26.922 -7.887 -2.9 1 98.69 112 ASP A CA 1
ATOM 883 C C . ASP A 1 112 ? 25.781 -8.898 -2.957 1 98.69 112 ASP A C 1
ATOM 885 O O . ASP A 1 112 ? 25.984 -10.055 -3.34 1 98.69 112 ASP A O 1
ATOM 889 N N . VAL A 1 113 ? 24.625 -8.508 -2.506 1 98.88 113 VAL A N 1
ATOM 890 C CA . VAL A 1 113 ? 23.375 -9.211 -2.754 1 98.88 113 VAL A CA 1
ATOM 891 C C . VAL A 1 113 ? 22.344 -8.227 -3.303 1 98.88 113 VAL A C 1
ATOM 893 O O . VAL A 1 113 ? 21.984 -7.246 -2.641 1 98.88 113 VAL A O 1
ATOM 896 N N . LEU A 1 114 ? 21.922 -8.453 -4.473 1 98.5 114 LEU A N 1
ATOM 897 C CA . LEU A 1 114 ? 20.891 -7.664 -5.125 1 98.5 114 LEU A CA 1
ATOM 898 C C . LEU A 1 114 ? 19.516 -8.258 -4.848 1 98.5 114 LEU A C 1
ATOM 900 O O . LEU A 1 114 ? 19.344 -9.477 -4.836 1 98.5 114 LEU A O 1
ATOM 904 N N . ILE A 1 115 ? 18.469 -7.375 -4.695 1 98.56 115 ILE A N 1
ATOM 905 C CA . ILE A 1 115 ? 17.109 -7.875 -4.5 1 98.56 115 ILE A CA 1
ATOM 906 C C . ILE A 1 115 ? 16.156 -7.137 -5.43 1 98.56 115 ILE A C 1
ATOM 908 O O . ILE A 1 115 ? 16.422 -6.004 -5.84 1 98.56 115 ILE A O 1
ATOM 912 N N . ALA A 1 116 ? 15.055 -7.703 -5.77 1 98.38 116 ALA A N 1
ATOM 913 C CA . ALA A 1 116 ? 13.93 -7.148 -6.52 1 98.38 116 ALA A CA 1
ATOM 914 C C . ALA A 1 116 ? 12.672 -7.992 -6.32 1 98.38 116 ALA A C 1
ATOM 916 O O . ALA A 1 116 ? 12.758 -9.195 -6.055 1 98.38 116 ALA A O 1
ATOM 917 N N . ASN A 1 117 ? 11.477 -7.371 -6.402 1 98.38 117 ASN A N 1
ATOM 918 C CA . ASN A 1 117 ? 10.273 -8.172 -6.211 1 98.38 117 ASN A CA 1
ATOM 919 C C . ASN A 1 117 ? 9.148 -7.719 -7.141 1 98.38 117 ASN A C 1
ATOM 921 O O . ASN A 1 117 ? 8.008 -8.18 -7.016 1 98.38 117 ASN A O 1
ATOM 925 N N . ASP A 1 118 ? 9.375 -6.832 -8.094 1 97.69 118 ASP A N 1
ATOM 926 C CA . ASP A 1 118 ? 8.359 -6.32 -9.008 1 97.69 118 ASP A CA 1
ATOM 927 C C . ASP A 1 118 ? 7.918 -7.398 -9.992 1 97.69 118 ASP A C 1
ATOM 929 O O . ASP A 1 118 ? 8.711 -7.859 -10.82 1 97.69 118 ASP A O 1
ATOM 933 N N . PRO A 1 119 ? 6.641 -7.723 -9.992 1 97.69 119 PRO A N 1
ATOM 934 C CA . PRO A 1 119 ? 6.203 -8.812 -10.867 1 97.69 119 PRO A CA 1
ATOM 935 C C . PRO A 1 119 ? 6.383 -8.492 -12.344 1 97.69 119 PRO A C 1
ATOM 937 O O . PRO A 1 119 ? 6.477 -9.406 -13.172 1 97.69 119 PRO A O 1
ATOM 940 N N . TYR A 1 120 ? 6.473 -7.27 -12.688 1 97.38 120 TYR A N 1
ATOM 941 C CA . TYR A 1 120 ? 6.605 -6.875 -14.086 1 97.38 120 TYR A CA 1
ATOM 942 C C . TYR A 1 120 ? 8.062 -6.93 -14.531 1 97.38 120 TYR A C 1
ATOM 944 O O . TYR A 1 120 ? 8.352 -6.887 -15.734 1 97.38 120 TYR A O 1
ATOM 952 N N . ARG A 1 121 ? 8.969 -7.07 -13.539 1 96.81 121 ARG A N 1
ATOM 953 C CA . ARG A 1 121 ? 10.398 -7.223 -13.805 1 96.81 121 ARG A CA 1
ATOM 954 C C . ARG A 1 121 ? 10.828 -8.68 -13.664 1 96.81 121 ARG A C 1
ATOM 956 O O . ARG A 1 121 ? 11.609 -9.188 -14.469 1 96.81 121 ARG A O 1
ATOM 963 N N . ILE A 1 122 ? 10.297 -9.312 -12.609 1 97.88 122 ILE A N 1
ATOM 964 C CA . ILE A 1 122 ? 10.914 -10.586 -12.266 1 97.88 122 ILE A CA 1
ATOM 965 C C . ILE A 1 122 ? 9.867 -11.695 -12.289 1 97.88 122 ILE A C 1
ATOM 967 O O . ILE A 1 122 ? 10.18 -12.867 -12.062 1 97.88 122 ILE A O 1
ATOM 971 N N . GLY A 1 123 ? 8.578 -11.352 -12.5 1 97.75 123 GLY A N 1
ATOM 972 C CA . GLY A 1 123 ? 7.496 -12.32 -12.461 1 97.75 123 GLY A CA 1
ATOM 973 C C . GLY A 1 123 ? 6.918 -12.516 -11.078 1 97.75 123 GLY A C 1
ATOM 974 O O . GLY A 1 123 ? 7.32 -11.844 -10.125 1 97.75 123 GLY A O 1
ATOM 975 N N . THR A 1 124 ? 5.93 -13.312 -11.031 1 97.62 124 THR A N 1
ATOM 976 C CA . THR A 1 124 ? 5.281 -13.781 -9.812 1 97.62 124 THR A CA 1
ATOM 977 C C . THR A 1 124 ? 4.527 -12.641 -9.133 1 97.62 124 THR A C 1
ATOM 979 O O . THR A 1 124 ? 3.592 -12.078 -9.703 1 97.62 124 THR A O 1
ATOM 982 N N . HIS A 1 125 ? 4.703 -12.367 -7.883 1 98.06 125 HIS A N 1
ATOM 983 C CA . HIS A 1 125 ? 4.055 -11.258 -7.188 1 98.06 125 HIS A CA 1
ATOM 984 C C . HIS A 1 125 ? 4.996 -10.617 -6.172 1 98.06 125 HIS A C 1
ATOM 986 O O . HIS A 1 125 ? 6.121 -11.086 -5.98 1 98.06 125 HIS A O 1
ATOM 992 N N . VAL A 1 126 ? 4.637 -9.602 -5.512 1 97.88 126 VAL A N 1
ATOM 993 C CA . VAL A 1 126 ? 5.504 -8.734 -4.727 1 97.88 126 VAL A CA 1
ATOM 994 C C . VAL A 1 126 ? 6.043 -9.5 -3.52 1 97.88 126 VAL A C 1
ATOM 996 O O . VAL A 1 126 ? 7.109 -9.172 -2.994 1 97.88 126 VAL A O 1
ATOM 999 N N . ASN A 1 127 ? 5.344 -10.508 -3.018 1 97.31 127 ASN A N 1
ATOM 1000 C CA . ASN A 1 127 ? 5.797 -11.273 -1.864 1 97.31 127 ASN A CA 1
ATOM 1001 C C . ASN A 1 127 ? 7.016 -12.133 -2.203 1 97.31 127 ASN A C 1
ATOM 1003 O O . ASN A 1 127 ? 7.77 -12.523 -1.313 1 97.31 127 ASN A O 1
ATOM 1007 N N . ASP A 1 128 ? 7.121 -12.438 -3.443 1 97.44 128 ASP A N 1
ATOM 1008 C CA . ASP A 1 128 ? 8.227 -13.273 -3.898 1 97.44 128 ASP A CA 1
ATOM 1009 C C . ASP A 1 128 ? 9.461 -12.43 -4.203 1 97.44 128 ASP A C 1
ATOM 1011 O O . ASP A 1 128 ? 9.617 -11.93 -5.316 1 97.44 128 ASP A O 1
ATOM 1015 N N . VAL A 1 129 ? 10.383 -12.422 -3.32 1 98 129 VAL A N 1
ATOM 1016 C CA . VAL A 1 129 ? 11.555 -11.57 -3.477 1 98 129 VAL A CA 1
ATOM 1017 C C . VAL A 1 129 ? 12.703 -12.383 -4.07 1 98 129 VAL A C 1
ATOM 1019 O O . VAL A 1 129 ? 12.969 -13.508 -3.637 1 98 129 VAL A O 1
ATOM 1022 N N . CYS A 1 130 ? 13.312 -11.844 -5.078 1 98.38 130 CYS A N 1
ATOM 1023 C CA . CYS A 1 130 ? 14.484 -12.453 -5.703 1 98.38 130 CYS A CA 1
ATOM 1024 C C . CYS A 1 130 ? 15.766 -11.945 -5.062 1 98.38 130 CYS A C 1
ATOM 1026 O O . CYS A 1 130 ? 15.977 -10.734 -4.965 1 98.38 130 CYS A O 1
ATOM 1028 N N . PHE A 1 131 ? 16.625 -12.82 -4.559 1 98.75 131 PHE A N 1
ATOM 1029 C CA . PHE A 1 131 ? 17.938 -12.531 -3.984 1 98.75 131 PHE A CA 1
ATOM 1030 C C . PHE A 1 131 ? 19.047 -13.023 -4.902 1 98.75 131 PHE A C 1
ATOM 1032 O O . PHE A 1 131 ? 19.125 -14.219 -5.199 1 98.75 131 PHE A O 1
ATOM 1039 N N . ILE A 1 132 ? 19.938 -12.148 -5.32 1 98.88 132 ILE A N 1
ATOM 1040 C CA . ILE A 1 132 ? 20.938 -12.461 -6.336 1 98.88 132 ILE A CA 1
ATOM 1041 C C . ILE A 1 132 ? 22.328 -12.148 -5.797 1 98.88 132 ILE A C 1
ATOM 1043 O O . ILE A 1 132 ? 22.625 -11.008 -5.434 1 98.88 132 ILE A O 1
ATOM 1047 N N . ARG A 1 133 ? 23.156 -13.102 -5.738 1 98.88 133 ARG A N 1
ATOM 1048 C CA . ARG A 1 133 ? 24.547 -12.898 -5.332 1 98.88 133 ARG A CA 1
ATOM 1049 C C . ARG A 1 133 ? 25.5 -13.125 -6.5 1 98.88 133 ARG A C 1
ATOM 1051 O O . ARG A 1 133 ? 25.688 -14.258 -6.949 1 98.88 133 ARG A O 1
ATOM 1058 N N . PRO A 1 134 ? 26.125 -12.047 -6.996 1 98.81 134 PRO A N 1
ATOM 1059 C CA . PRO A 1 134 ? 27.125 -12.211 -8.062 1 98.81 134 PRO A CA 1
ATOM 1060 C C . PRO A 1 134 ? 28.391 -12.93 -7.586 1 98.81 134 PRO A C 1
ATOM 1062 O O . PRO A 1 134 ? 28.828 -12.719 -6.453 1 98.81 134 PRO A O 1
ATOM 1065 N N . ILE A 1 135 ? 28.922 -13.742 -8.445 1 98.81 135 ILE A N 1
ATOM 1066 C CA . ILE A 1 135 ? 30.141 -14.477 -8.133 1 98.81 135 ILE A CA 1
ATOM 1067 C C . ILE A 1 135 ? 31.297 -13.945 -8.969 1 98.81 135 ILE A C 1
ATOM 1069 O O . ILE A 1 135 ? 31.25 -13.977 -10.203 1 98.81 135 ILE A O 1
ATOM 1073 N N . PHE A 1 136 ? 32.25 -13.477 -8.234 1 98.44 136 PHE A N 1
ATOM 1074 C CA . PHE A 1 136 ? 33.469 -12.953 -8.875 1 98.44 136 PHE A CA 1
ATOM 1075 C C . PHE A 1 136 ? 34.625 -13.922 -8.727 1 98.44 136 PHE A C 1
ATOM 1077 O O . PHE A 1 136 ? 34.781 -14.562 -7.68 1 98.44 136 PHE A O 1
ATOM 1084 N N . TYR A 1 137 ? 35.344 -14.133 -9.758 1 97.75 137 TYR A N 1
ATOM 1085 C CA . TYR A 1 137 ? 36.562 -14.93 -9.758 1 97.75 137 TYR A CA 1
ATOM 1086 C C . TYR A 1 137 ? 37.75 -14.117 -10.258 1 97.75 137 TYR A C 1
ATOM 1088 O O . TYR A 1 137 ? 37.625 -13.344 -11.211 1 97.75 137 TYR A O 1
ATOM 1096 N N . LYS A 1 138 ? 38.875 -14.242 -9.633 1 95.5 138 LYS A N 1
ATOM 1097 C CA . LYS A 1 138 ? 40.062 -13.477 -10.008 1 95.5 138 LYS A CA 1
ATOM 1098 C C . LYS A 1 138 ? 40.75 -14.086 -11.227 1 95.5 138 LYS A C 1
ATOM 1100 O O . LYS A 1 138 ? 41.125 -15.258 -11.211 1 95.5 138 LYS A O 1
ATOM 1105 N N . VAL A 1 139 ? 40.812 -13.359 -12.312 1 93.69 139 VAL A N 1
ATOM 1106 C CA . VAL A 1 139 ? 41.531 -13.719 -13.531 1 93.69 139 VAL A CA 1
ATOM 1107 C C . VAL A 1 139 ? 42.594 -12.688 -13.828 1 93.69 139 VAL A C 1
ATOM 1109 O O . VAL A 1 139 ? 42.312 -11.508 -14.047 1 93.69 139 VAL A O 1
ATOM 1112 N N . ASN A 1 140 ? 43.844 -13.039 -13.836 1 92.69 140 ASN A N 1
ATOM 1113 C CA . ASN A 1 140 ? 45 -12.141 -14.039 1 92.69 140 ASN A CA 1
ATOM 1114 C C . ASN A 1 140 ? 44.938 -10.945 -13.094 1 92.69 140 ASN A C 1
ATOM 1116 O O . ASN A 1 140 ? 45.094 -9.805 -13.516 1 92.69 140 ASN A O 1
ATOM 1120 N N . GLY A 1 141 ? 44.438 -11.141 -11.914 1 91.44 141 GLY A N 1
ATOM 1121 C CA . GLY A 1 141 ? 44.438 -10.148 -10.859 1 91.44 141 GLY A CA 1
ATOM 1122 C C . GLY A 1 141 ? 43.219 -9.273 -10.836 1 91.44 141 GLY A C 1
ATOM 1123 O O . GLY A 1 141 ? 43.062 -8.406 -9.977 1 91.44 141 GLY A O 1
ATOM 1124 N N . LYS A 1 142 ? 42.344 -9.531 -11.734 1 94.12 142 LYS A N 1
ATOM 1125 C CA . LYS A 1 142 ? 41.125 -8.719 -11.797 1 94.12 142 LYS A CA 1
ATOM 1126 C C . LYS A 1 142 ? 39.875 -9.562 -11.508 1 94.12 142 LYS A C 1
ATOM 1128 O O . LYS A 1 142 ? 39.812 -10.727 -11.914 1 94.12 142 LYS A O 1
ATOM 1133 N N . ASN A 1 143 ? 38.969 -9 -10.781 1 95.44 143 ASN A N 1
ATOM 1134 C CA . ASN A 1 143 ? 37.688 -9.672 -10.516 1 95.44 143 ASN A CA 1
ATOM 1135 C C . ASN A 1 143 ? 36.812 -9.734 -11.766 1 95.44 143 ASN A C 1
ATOM 1137 O O . ASN A 1 143 ? 36.531 -8.703 -12.375 1 95.44 143 ASN A O 1
ATOM 1141 N N . GLN A 1 144 ? 36.5 -10.883 -12.094 1 96.12 144 GLN A N 1
ATOM 1142 C CA . GLN A 1 144 ? 35.594 -11.078 -13.211 1 96.12 144 GLN A CA 1
ATOM 1143 C C . GLN A 1 144 ? 34.281 -11.695 -12.75 1 96.12 144 GLN A C 1
ATOM 1145 O O . GLN A 1 144 ? 34.25 -12.641 -11.953 1 96.12 144 GLN A O 1
ATOM 1150 N N . LEU A 1 145 ? 33.156 -11.055 -13.156 1 97.94 145 LEU A N 1
ATOM 1151 C CA . LEU A 1 145 ? 31.828 -11.609 -12.883 1 97.94 145 LEU A CA 1
ATOM 1152 C C . LEU A 1 145 ? 31.594 -12.867 -13.703 1 97.94 145 LEU A C 1
ATOM 1154 O O . LEU A 1 145 ? 31.484 -12.805 -14.93 1 97.94 145 LEU A O 1
ATOM 1158 N N . VAL A 1 146 ? 31.453 -14.07 -13.062 1 98.12 146 VAL A N 1
ATOM 1159 C CA . VAL A 1 146 ? 31.516 -15.32 -13.82 1 98.12 146 VAL A CA 1
ATOM 1160 C C . VAL A 1 146 ? 30.219 -16.109 -13.648 1 98.12 146 VAL A C 1
ATOM 1162 O O . VAL A 1 146 ? 29.938 -17.031 -14.414 1 98.12 146 VAL A O 1
ATOM 1165 N N . SER A 1 147 ? 29.453 -15.742 -12.656 1 98.5 147 SER A N 1
ATOM 1166 C CA . SER A 1 147 ? 28.234 -16.484 -12.375 1 98.5 147 SER A CA 1
ATOM 1167 C C . SER A 1 147 ? 27.375 -15.781 -11.336 1 98.5 147 SER A C 1
ATOM 1169 O O . SER A 1 147 ? 27.719 -14.695 -10.875 1 98.5 147 SER A O 1
ATOM 1171 N N . PHE A 1 148 ? 26.25 -16.344 -11.062 1 98.81 148 PHE A N 1
ATOM 1172 C CA . PHE A 1 148 ? 25.359 -15.906 -10 1 98.81 148 PHE A CA 1
ATOM 1173 C C . PHE A 1 148 ? 24.75 -17.109 -9.273 1 98.81 148 PHE A C 1
ATOM 1175 O O . PHE A 1 148 ? 24.516 -18.141 -9.875 1 98.81 148 PHE A O 1
ATOM 1182 N N . VAL A 1 149 ? 24.547 -16.984 -8.016 1 98.69 149 VAL A N 1
ATOM 1183 C CA . VAL A 1 149 ? 23.656 -17.875 -7.27 1 98.69 149 VAL A CA 1
ATOM 1184 C C . VAL A 1 149 ? 22.453 -17.094 -6.77 1 98.69 149 VAL A C 1
ATOM 1186 O O . VAL A 1 149 ? 22.578 -15.938 -6.348 1 98.69 149 VAL A O 1
ATOM 1189 N N . ASN A 1 150 ? 21.312 -17.688 -6.906 1 98.56 150 ASN A N 1
ATOM 1190 C CA . ASN A 1 150 ? 20.078 -16.953 -6.684 1 98.56 150 ASN A CA 1
ATOM 1191 C C . ASN A 1 150 ? 19.094 -17.734 -5.832 1 98.56 150 ASN A C 1
ATOM 1193 O O . ASN A 1 150 ? 19.078 -18.969 -5.875 1 98.56 150 ASN A O 1
ATOM 1197 N N . LEU A 1 151 ? 18.359 -17.031 -5.062 1 97.56 151 LEU A N 1
ATOM 1198 C CA . LEU A 1 151 ? 17.219 -17.578 -4.328 1 97.56 151 LEU A CA 1
ATOM 1199 C C . LEU A 1 151 ? 16 -16.672 -4.469 1 97.56 151 LEU A C 1
ATOM 1201 O O . LEU A 1 151 ? 16.109 -15.445 -4.324 1 97.56 151 LEU A O 1
ATOM 1205 N N . GLN A 1 152 ? 14.945 -17.203 -4.875 1 96.94 152 GLN A N 1
ATOM 1206 C CA . GLN A 1 152 ? 13.656 -16.531 -4.758 1 96.94 152 GLN A CA 1
ATOM 1207 C C . GLN A 1 152 ? 12.805 -17.141 -3.652 1 96.94 152 GLN A C 1
ATOM 1209 O O . GLN A 1 152 ? 12.633 -18.375 -3.607 1 96.94 152 GLN A O 1
ATOM 1214 N N . ALA A 1 153 ? 12.383 -16.344 -2.807 1 96 153 ALA A N 1
ATOM 1215 C CA . ALA A 1 153 ? 11.656 -16.844 -1.645 1 96 153 ALA A CA 1
ATOM 1216 C C . ALA A 1 153 ? 10.461 -15.961 -1.314 1 96 153 ALA A C 1
ATOM 1218 O O . ALA A 1 153 ? 10.547 -14.734 -1.414 1 96 153 ALA A O 1
ATOM 1219 N N . HIS A 1 154 ? 9.391 -16.625 -0.979 1 95.44 154 HIS A N 1
ATOM 1220 C CA . HIS A 1 154 ? 8.18 -15.93 -0.574 1 95.44 154 HIS A CA 1
ATOM 1221 C C . HIS A 1 154 ? 8.344 -15.297 0.805 1 95.44 154 HIS A C 1
ATOM 1223 O O . HIS A 1 154 ? 8.648 -15.992 1.777 1 95.44 154 HIS A O 1
ATOM 1229 N N . MET A 1 155 ? 8.203 -13.984 0.872 1 95.44 155 MET A N 1
ATOM 1230 C CA . MET A 1 155 ? 8.125 -13.281 2.15 1 95.44 155 MET A CA 1
ATOM 1231 C C . MET A 1 155 ? 6.691 -13.25 2.666 1 95.44 155 MET A C 1
ATOM 1233 O O . MET A 1 155 ? 5.754 -13.016 1.898 1 95.44 155 MET A O 1
ATOM 1237 N N . LEU A 1 156 ? 6.527 -13.438 3.893 1 92.88 156 LEU A N 1
ATOM 1238 C CA . LEU A 1 156 ? 5.215 -13.586 4.508 1 92.88 156 LEU A CA 1
ATOM 1239 C C . LEU A 1 156 ? 4.336 -12.367 4.211 1 92.88 156 LEU A C 1
ATOM 1241 O O . LEU A 1 156 ? 3.123 -12.508 4.039 1 92.88 156 LEU A O 1
ATOM 1245 N N . ASP A 1 157 ? 4.988 -11.227 4.246 1 94.94 157 ASP A N 1
ATOM 1246 C CA . ASP A 1 157 ? 4.223 -9.992 4.078 1 94.94 157 ASP A CA 1
ATOM 1247 C C . ASP A 1 157 ? 5.086 -8.891 3.461 1 94.94 157 ASP A C 1
ATOM 1249 O O . ASP A 1 157 ? 6.262 -8.75 3.803 1 94.94 157 ASP A O 1
ATOM 1253 N N . MET A 1 158 ? 4.457 -8.125 2.568 1 96.75 158 MET A N 1
ATOM 1254 C CA . MET A 1 158 ? 5.145 -6.984 1.971 1 96.75 158 MET A CA 1
ATOM 1255 C C . MET A 1 158 ? 4.32 -5.711 2.123 1 96.75 158 MET A C 1
ATOM 1257 O O . MET A 1 158 ? 4.504 -4.758 1.368 1 96.75 158 MET A O 1
ATOM 1261 N N . GLY A 1 159 ? 3.424 -5.781 3.041 1 96.19 159 GLY A N 1
ATOM 1262 C CA . GLY A 1 159 ? 2.535 -4.648 3.238 1 96.19 159 GLY A CA 1
ATOM 1263 C C . GLY A 1 159 ? 1.285 -4.715 2.383 1 96.19 159 GLY A C 1
ATOM 1264 O O . GLY A 1 159 ? 0.719 -5.789 2.182 1 96.19 159 GLY A O 1
ATOM 1265 N N . GLY A 1 160 ? 0.67 -3.529 1.975 1 95.44 160 GLY A N 1
ATOM 1266 C CA . GLY A 1 160 ? -0.543 -3.492 1.174 1 95.44 160 GLY A CA 1
ATOM 1267 C C . GLY A 1 160 ? -1.807 -3.658 1.997 1 95.44 160 GLY A C 1
ATOM 1268 O O . GLY A 1 160 ? -1.764 -3.607 3.229 1 95.44 160 GLY A O 1
ATOM 1269 N N . VAL A 1 161 ? -2.904 -3.871 1.35 1 94.75 161 VAL A N 1
ATOM 1270 C CA . VAL A 1 161 ? -4.207 -3.754 1.996 1 94.75 161 VAL A CA 1
ATOM 1271 C C . VAL A 1 161 ? -4.57 -5.078 2.666 1 94.75 161 VAL A C 1
ATOM 1273 O O . VAL A 1 161 ? -5.34 -5.102 3.633 1 94.75 161 VAL A O 1
ATOM 1276 N N . VAL A 1 162 ? -4.016 -6.18 2.215 1 96.44 162 VAL A N 1
ATOM 1277 C CA . VAL A 1 162 ? -4.375 -7.496 2.736 1 96.44 162 VAL A CA 1
ATOM 1278 C C . VAL A 1 162 ? -3.193 -8.094 3.492 1 96.44 162 VAL A C 1
ATOM 1280 O O . VAL A 1 162 ? -2.111 -8.273 2.926 1 96.44 162 VAL A O 1
ATOM 1283 N N . PRO A 1 163 ? -3.4 -8.445 4.801 1 95.38 163 PRO A N 1
ATOM 1284 C CA . PRO A 1 163 ? -2.309 -9.109 5.516 1 95.38 163 PRO A CA 1
ATOM 1285 C C . PRO A 1 163 ? -1.84 -10.391 4.824 1 95.38 163 PRO A C 1
ATOM 1287 O O . PRO A 1 163 ? -2.664 -11.188 4.371 1 95.38 163 PRO A O 1
ATOM 1290 N N . ALA A 1 164 ? -0.574 -10.523 4.652 1 94.31 164 ALA A N 1
ATOM 1291 C CA . ALA A 1 164 ? 0.075 -11.648 3.98 1 94.31 164 ALA A CA 1
ATOM 1292 C C . ALA A 1 164 ? -0.114 -11.57 2.469 1 94.31 164 ALA A C 1
ATOM 1294 O O . ALA A 1 164 ? 0.452 -12.367 1.722 1 94.31 164 ALA A O 1
ATOM 1295 N N . GLY A 1 165 ? -0.954 -10.742 1.968 1 94.75 165 GLY A N 1
ATOM 1296 C CA . GLY A 1 165 ? -0.957 -10.289 0.586 1 94.75 165 GLY A CA 1
ATOM 1297 C C . GLY A 1 165 ? -1.97 -11.016 -0.278 1 94.75 165 GLY A C 1
ATOM 1298 O O . GLY A 1 165 ? -2.525 -10.438 -1.213 1 94.75 165 GLY A O 1
ATOM 1299 N N . PHE A 1 166 ? -2.365 -12.25 -0.031 1 96.31 166 PHE A N 1
ATOM 1300 C CA . PHE A 1 166 ? -3.137 -13.07 -0.957 1 96.31 166 PHE A CA 1
ATOM 1301 C C . PHE A 1 166 ? -4.598 -12.641 -0.973 1 96.31 166 PHE A C 1
ATOM 1303 O O . PHE A 1 166 ? -5.309 -12.797 0.023 1 96.31 166 PHE A O 1
ATOM 1310 N N . SER A 1 167 ? -5.055 -12.18 -2.113 1 96.62 167 SER A N 1
ATOM 1311 C CA . SER A 1 167 ? -6.445 -11.836 -2.391 1 96.62 167 SER A CA 1
ATOM 1312 C C . SER A 1 167 ? -6.691 -11.695 -3.889 1 96.62 167 SER A C 1
ATOM 1314 O O . SER A 1 167 ? -5.84 -11.18 -4.617 1 96.62 167 SER A O 1
ATOM 1316 N N . GLY A 1 168 ? -7.785 -12.18 -4.285 1 96.94 168 GLY A N 1
ATOM 1317 C CA . GLY A 1 168 ? -8.18 -12.023 -5.676 1 96.94 168 GLY A CA 1
ATOM 1318 C C . GLY A 1 168 ? -8.984 -10.766 -5.93 1 96.94 168 GLY A C 1
ATOM 1319 O O . GLY A 1 168 ? -9.453 -10.539 -7.047 1 96.94 168 GLY A O 1
ATOM 1320 N N . THR A 1 169 ? -9.094 -9.852 -4.926 1 96.5 169 THR A N 1
ATOM 1321 C CA . THR A 1 169 ? -10.047 -8.758 -5.035 1 96.5 169 THR A CA 1
ATOM 1322 C C . THR A 1 169 ? -9.328 -7.422 -5.188 1 96.5 169 THR A C 1
ATOM 1324 O O . THR A 1 169 ? -9.961 -6.383 -5.367 1 96.5 169 THR A O 1
ATOM 1327 N N . LYS A 1 170 ? -7.965 -7.395 -5.109 1 96.81 170 LYS A N 1
ATOM 1328 C CA . LYS A 1 170 ? -7.227 -6.145 -5.25 1 96.81 170 LYS A CA 1
ATOM 1329 C C . LYS A 1 170 ? -7.398 -5.562 -6.652 1 96.81 170 LYS A C 1
ATOM 1331 O O . LYS A 1 170 ? -7.348 -6.293 -7.645 1 96.81 170 LYS A O 1
ATOM 1336 N N . LYS A 1 171 ? -7.496 -4.23 -6.805 1 94.56 171 LYS A N 1
ATOM 1337 C CA . LYS A 1 171 ? -7.961 -3.641 -8.055 1 94.56 171 LYS A CA 1
ATOM 1338 C C . LYS A 1 171 ? -6.801 -3.033 -8.844 1 94.56 171 LYS A C 1
ATOM 1340 O O . LYS A 1 171 ? -6.926 -2.768 -10.039 1 94.56 171 LYS A O 1
ATOM 1345 N N . ASN A 1 172 ? -5.73 -2.754 -8.203 1 95.38 172 ASN A N 1
ATOM 1346 C CA . ASN A 1 172 ? -4.562 -2.174 -8.859 1 95.38 172 ASN A CA 1
ATOM 1347 C C . ASN A 1 172 ? -3.273 -2.518 -8.117 1 95.38 172 ASN A C 1
ATOM 1349 O O . ASN A 1 172 ? -3.316 -3.074 -7.016 1 95.38 172 ASN A O 1
ATOM 1353 N N . VAL A 1 173 ? -2.146 -2.137 -8.711 1 97.19 173 VAL A N 1
ATOM 1354 C CA . VAL A 1 173 ? -0.847 -2.586 -8.227 1 97.19 173 VAL A CA 1
ATOM 1355 C C . VAL A 1 173 ? -0.54 -1.922 -6.887 1 97.19 173 VAL A C 1
ATOM 1357 O O . VAL A 1 173 ? 0.219 -2.463 -6.078 1 97.19 173 VAL A O 1
ATOM 1360 N N . TYR A 1 174 ? -1.113 -0.769 -6.578 1 96.06 174 TYR A N 1
ATOM 1361 C CA . TYR A 1 174 ? -0.799 0.013 -5.387 1 96.06 174 TYR A CA 1
ATOM 1362 C C . TYR A 1 174 ? -1.419 -0.614 -4.145 1 96.06 174 TYR A C 1
ATOM 1364 O O . TYR A 1 174 ? -1.069 -0.251 -3.02 1 96.06 174 TYR A O 1
ATOM 1372 N N . GLU A 1 175 ? -2.26 -1.632 -4.312 1 96.12 175 GLU A N 1
ATOM 1373 C CA . GLU A 1 175 ? -2.887 -2.344 -3.201 1 96.12 175 GLU A CA 1
ATOM 1374 C C . GLU A 1 175 ? -2.062 -3.561 -2.791 1 96.12 175 GLU A C 1
ATOM 1376 O O . GLU A 1 175 ? -2.312 -4.16 -1.743 1 96.12 175 GLU A O 1
ATOM 1381 N N . ASN A 1 176 ? -1.048 -3.928 -3.561 1 96.62 176 ASN A N 1
ATOM 1382 C CA . ASN A 1 176 ? -0.286 -5.16 -3.381 1 96.62 176 ASN A CA 1
ATOM 1383 C C . ASN A 1 176 ? 0.716 -5.039 -2.238 1 96.62 176 ASN A C 1
ATOM 1385 O O . ASN A 1 176 ? 1.008 -6.02 -1.556 1 96.62 176 ASN A O 1
ATOM 1389 N N . GLY A 1 177 ? 1.246 -3.873 -2.031 1 95.69 177 GLY A N 1
ATOM 1390 C CA . GLY A 1 177 ? 2.318 -3.691 -1.066 1 95.69 177 GLY A CA 1
ATOM 1391 C C . GLY A 1 177 ? 3.586 -3.131 -1.683 1 95.69 177 GLY A C 1
ATOM 1392 O O . GLY A 1 177 ? 3.549 -2.545 -2.768 1 95.69 177 GLY A O 1
ATOM 1393 N N . LEU A 1 178 ? 4.711 -3.299 -1.056 1 97.81 178 LEU A N 1
ATOM 1394 C CA . LEU A 1 178 ? 5.977 -2.648 -1.378 1 97.81 178 LEU A CA 1
ATOM 1395 C C . LEU A 1 178 ? 6.602 -3.268 -2.623 1 97.81 178 LEU A C 1
ATOM 1397 O O . LEU A 1 178 ? 6.824 -4.48 -2.676 1 97.81 178 LEU A O 1
ATOM 1401 N N . VAL A 1 179 ? 6.82 -2.438 -3.604 1 97.81 179 VAL A N 1
ATOM 1402 C CA . VAL A 1 179 ? 7.586 -2.824 -4.785 1 97.81 179 VAL A CA 1
ATOM 1403 C C . VAL A 1 179 ? 9.039 -2.377 -4.633 1 97.81 179 VAL A C 1
ATOM 1405 O O . VAL A 1 179 ? 9.305 -1.212 -4.332 1 97.81 179 VAL A O 1
ATOM 1408 N N . ILE A 1 180 ? 9.945 -3.266 -4.812 1 97.75 180 ILE A N 1
ATOM 1409 C CA . ILE A 1 180 ? 11.367 -2.988 -4.703 1 97.75 180 ILE A CA 1
ATOM 1410 C C . ILE A 1 180 ? 12.031 -3.137 -6.074 1 97.75 180 ILE A C 1
ATOM 1412 O O . ILE A 1 180 ? 12.117 -4.242 -6.609 1 97.75 180 ILE A O 1
ATOM 1416 N N . SER A 1 181 ? 12.445 -2.043 -6.637 1 95.31 181 SER A N 1
ATOM 1417 C CA . SER A 1 181 ? 13.297 -2.096 -7.82 1 95.31 181 SER A CA 1
ATOM 1418 C C . SER A 1 181 ? 14.68 -2.646 -7.484 1 95.31 181 SER A C 1
ATOM 1420 O O . SER A 1 181 ? 15.078 -2.666 -6.316 1 95.31 181 SER A O 1
ATOM 1422 N N . PRO A 1 182 ? 15.422 -3.025 -8.516 1 97.56 182 PRO A N 1
ATOM 1423 C CA . PRO A 1 182 ? 16.734 -3.6 -8.234 1 97.56 182 PRO A CA 1
ATOM 1424 C C . PRO A 1 182 ? 17.594 -2.705 -7.344 1 97.56 182 PRO A C 1
ATOM 1426 O O . PRO A 1 182 ? 17.875 -1.555 -7.695 1 97.56 182 PRO A O 1
ATOM 1429 N N . GLN A 1 183 ? 17.984 -3.262 -6.207 1 97.06 183 GLN A N 1
ATOM 1430 C CA . GLN A 1 183 ? 18.859 -2.543 -5.281 1 97.06 183 GLN A CA 1
ATOM 1431 C C . GLN A 1 183 ? 19.594 -3.51 -4.367 1 97.06 183 GLN A C 1
ATOM 1433 O O . GLN A 1 183 ? 19.328 -4.715 -4.379 1 97.06 183 GLN A O 1
ATOM 1438 N N . LEU A 1 184 ? 20.516 -3.02 -3.557 1 97.81 184 LEU A N 1
ATOM 1439 C CA . LEU A 1 184 ? 21.359 -3.875 -2.734 1 97.81 184 LEU A CA 1
ATOM 1440 C C . LEU A 1 184 ? 20.719 -4.129 -1.374 1 97.81 184 LEU A C 1
ATOM 1442 O O . LEU A 1 184 ? 20.219 -3.199 -0.739 1 97.81 184 LEU A O 1
ATOM 1446 N N . LEU A 1 185 ? 20.719 -5.336 -0.991 1 98.38 185 LEU A N 1
ATOM 1447 C CA . LEU A 1 185 ? 20.422 -5.734 0.383 1 98.38 185 LEU A CA 1
ATOM 1448 C C . LEU A 1 185 ? 21.703 -5.801 1.21 1 98.38 185 LEU A C 1
ATOM 1450 O O . LEU A 1 185 ? 21.703 -5.469 2.398 1 98.38 185 LEU A O 1
ATOM 1454 N N . TYR A 1 186 ? 22.766 -6.289 0.643 1 98.56 186 TYR A N 1
ATOM 1455 C CA . TYR A 1 186 ? 24.125 -6.301 1.176 1 98.56 186 TYR A CA 1
ATOM 1456 C C . TYR A 1 186 ? 25.094 -5.645 0.203 1 98.56 186 TYR A C 1
ATOM 1458 O O . TYR A 1 186 ? 25 -5.836 -1.012 1 98.56 186 TYR A O 1
ATOM 1466 N N . HIS A 1 187 ? 25.969 -4.836 0.68 1 97.88 187 HIS A N 1
ATOM 1467 C CA . HIS A 1 187 ? 27.109 -4.301 -0.052 1 97.88 187 HIS A CA 1
ATOM 1468 C C . HIS A 1 187 ? 28.422 -4.785 0.549 1 97.88 187 HIS A C 1
ATOM 1470 O O . HIS A 1 187 ? 28.75 -4.434 1.684 1 97.88 187 HIS A O 1
ATOM 1476 N N . LYS A 1 188 ? 29.219 -5.59 -0.194 1 98.06 188 LYS A N 1
ATOM 1477 C CA . LYS A 1 188 ? 30.484 -6.148 0.273 1 98.06 188 LYS A CA 1
ATOM 1478 C C . LYS A 1 188 ? 30.297 -6.875 1.604 1 98.06 188 LYS A C 1
ATOM 1480 O O . LYS A 1 188 ? 31.047 -6.637 2.551 1 98.06 188 LYS A O 1
ATOM 1485 N N . ASP A 1 189 ? 29.188 -7.602 1.712 1 98.31 189 ASP A N 1
ATOM 1486 C CA . ASP A 1 189 ? 28.844 -8.484 2.818 1 98.31 189 ASP A CA 1
ATOM 1487 C C . ASP A 1 189 ? 28.469 -7.688 4.066 1 98.31 189 ASP A C 1
ATOM 1489 O O . ASP A 1 189 ? 28.547 -8.195 5.184 1 98.31 189 ASP A O 1
ATOM 1493 N N . LYS A 1 190 ? 28.125 -6.453 3.883 1 97.81 190 LYS A N 1
ATOM 1494 C CA . LYS A 1 190 ? 27.562 -5.629 4.949 1 97.81 190 LYS A CA 1
ATOM 1495 C C . LYS A 1 190 ? 26.109 -5.277 4.66 1 97.81 190 LYS A C 1
ATOM 1497 O O . LYS A 1 190 ? 25.766 -4.867 3.545 1 97.81 190 LYS A O 1
ATOM 1502 N N . PRO A 1 191 ? 25.25 -5.441 5.648 1 97.44 191 PRO A N 1
ATOM 1503 C CA . PRO A 1 191 ? 23.828 -5.125 5.414 1 97.44 191 PRO A CA 1
ATOM 1504 C C . PRO A 1 191 ? 23.609 -3.662 5.043 1 97.44 191 PRO A C 1
ATOM 1506 O O . PRO A 1 191 ? 24.203 -2.77 5.652 1 97.44 191 PRO A O 1
ATOM 1509 N N . CYS A 1 192 ? 22.891 -3.463 4.02 1 96.25 192 CYS A N 1
ATOM 1510 C CA . CYS A 1 192 ? 22.469 -2.109 3.67 1 96.25 192 CYS A CA 1
ATOM 1511 C C . CYS A 1 192 ? 21.328 -1.642 4.57 1 96.25 192 CYS A C 1
ATOM 1513 O O . CYS A 1 192 ? 20.172 -1.939 4.309 1 96.25 192 CYS A O 1
ATOM 1515 N N . LYS A 1 193 ? 21.625 -0.844 5.5 1 94.38 193 LYS A N 1
ATOM 1516 C CA . LYS A 1 193 ? 20.688 -0.423 6.543 1 94.38 193 LYS A CA 1
ATOM 1517 C C . LYS A 1 193 ? 19.406 0.157 5.934 1 94.38 193 LYS A C 1
ATOM 1519 O O . LYS A 1 193 ? 18.312 -0.135 6.398 1 94.38 193 LYS A O 1
ATOM 1524 N N . GLN A 1 194 ? 19.531 0.947 4.98 1 92.38 194 GLN A N 1
ATOM 1525 C CA . GLN A 1 194 ? 18.406 1.641 4.383 1 92.38 194 GLN A CA 1
ATOM 1526 C C . GLN A 1 194 ? 17.438 0.655 3.738 1 92.38 194 GLN A C 1
ATOM 1528 O O . GLN A 1 194 ? 16.219 0.829 3.824 1 92.38 194 GLN A O 1
ATOM 1533 N N . THR A 1 195 ? 17.984 -0.345 3.068 1 96 195 THR A N 1
ATOM 1534 C CA . THR A 1 195 ? 17.156 -1.345 2.422 1 96 195 THR A CA 1
ATOM 1535 C C . THR A 1 195 ? 16.391 -2.166 3.461 1 96 195 THR A C 1
ATOM 1537 O O . THR A 1 195 ? 15.195 -2.434 3.297 1 96 195 THR A O 1
ATOM 1540 N N . TRP A 1 196 ? 17.062 -2.547 4.527 1 97 196 TRP A N 1
ATOM 1541 C CA . TRP A 1 196 ? 16.422 -3.305 5.598 1 97 196 TRP A CA 1
ATOM 1542 C C . TRP A 1 196 ? 15.328 -2.482 6.27 1 97 196 TRP A C 1
ATOM 1544 O O . TRP A 1 196 ? 14.227 -2.979 6.496 1 97 196 TRP A O 1
ATOM 1554 N N . ASN A 1 197 ? 15.602 -1.233 6.551 1 95.5 197 ASN A N 1
ATOM 1555 C CA . ASN A 1 197 ? 14.602 -0.353 7.145 1 95.5 197 ASN A CA 1
ATOM 1556 C C . ASN A 1 197 ? 13.398 -0.183 6.227 1 95.5 197 ASN A C 1
ATOM 1558 O O . ASN A 1 197 ? 12.25 -0.179 6.691 1 95.5 197 ASN A O 1
ATOM 1562 N N . LEU A 1 198 ? 13.695 0.02 4.969 1 95.38 198 LEU A N 1
ATOM 1563 C CA . LEU A 1 198 ? 12.641 0.162 3.975 1 95.38 198 LEU A CA 1
ATOM 1564 C C . LEU A 1 198 ? 11.672 -1.015 4.039 1 95.38 198 LEU A C 1
ATOM 1566 O O . LEU A 1 198 ? 10.453 -0.822 4.066 1 95.38 198 LEU A O 1
ATOM 1570 N N . ILE A 1 199 ? 12.188 -2.186 4.047 1 97.06 199 ILE A N 1
ATOM 1571 C CA . ILE A 1 199 ? 11.359 -3.393 4.02 1 97.06 199 ILE A CA 1
ATOM 1572 C C . ILE A 1 199 ? 10.547 -3.488 5.309 1 97.06 199 ILE A C 1
ATOM 1574 O O . ILE A 1 199 ? 9.328 -3.67 5.262 1 97.06 199 ILE A O 1
ATOM 1578 N N . PHE A 1 200 ? 11.117 -3.24 6.414 1 95.31 200 PHE A N 1
ATOM 1579 C CA . PHE A 1 200 ? 10.461 -3.533 7.684 1 95.31 200 PHE A CA 1
ATOM 1580 C C . PHE A 1 200 ? 9.57 -2.371 8.109 1 95.31 200 PHE A C 1
ATOM 1582 O O . PHE A 1 200 ? 8.703 -2.533 8.977 1 95.31 200 PHE A O 1
ATOM 1589 N N . ASP A 1 201 ? 9.766 -1.204 7.531 1 95.38 201 ASP A N 1
ATOM 1590 C CA . ASP A 1 201 ? 8.852 -0.093 7.766 1 95.38 201 ASP A CA 1
ATOM 1591 C C . ASP A 1 201 ? 7.578 -0.249 6.938 1 95.38 201 ASP A C 1
ATOM 1593 O O . ASP A 1 201 ? 6.582 0.437 7.184 1 95.38 201 ASP A O 1
ATOM 1597 N N . ASN A 1 202 ? 7.617 -1.194 5.996 1 97.19 202 ASN A N 1
ATOM 1598 C CA . ASN A 1 202 ? 6.477 -1.319 5.094 1 97.19 202 ASN A CA 1
ATOM 1599 C C . ASN A 1 202 ? 5.824 -2.693 5.203 1 97.19 202 ASN A C 1
ATOM 1601 O O . ASN A 1 202 ? 4.754 -2.926 4.633 1 97.19 202 ASN A O 1
ATOM 1605 N N . ALA A 1 203 ? 6.387 -3.588 5.941 1 95.75 203 ALA A N 1
ATOM 1606 C CA . ALA A 1 203 ? 5.859 -4.941 6.086 1 95.75 203 ALA A CA 1
ATOM 1607 C C . ALA A 1 203 ? 5.367 -5.188 7.508 1 95.75 203 ALA A C 1
ATOM 1609 O O . ALA A 1 203 ? 5.906 -4.625 8.469 1 95.75 203 ALA A O 1
ATOM 1610 N N . ARG A 1 204 ? 4.387 -6.094 7.758 1 94.06 204 ARG A N 1
ATOM 1611 C CA . ARG A 1 204 ? 3.715 -6.309 9.031 1 94.06 204 ARG A CA 1
ATOM 1612 C C . ARG A 1 204 ? 4.523 -7.242 9.93 1 94.06 204 ARG A C 1
ATOM 1614 O O . ARG A 1 204 ? 4.461 -7.145 11.156 1 94.06 204 ARG A O 1
ATOM 1621 N N . PHE A 1 205 ? 5.195 -8.195 9.359 1 91.44 205 PHE A N 1
ATOM 1622 C CA . PHE A 1 205 ? 5.746 -9.289 10.148 1 91.44 205 PHE A CA 1
ATOM 1623 C C . PHE A 1 205 ? 7.266 -9.336 10.023 1 91.44 205 PHE A C 1
ATOM 1625 O O . PHE A 1 205 ? 7.836 -10.383 9.711 1 91.44 205 PHE A O 1
ATOM 1632 N N . GLY A 1 206 ? 7.867 -8.234 10.367 1 90.69 206 GLY A N 1
ATOM 1633 C CA . GLY A 1 206 ? 9.312 -8.109 10.258 1 90.69 206 GLY A CA 1
ATOM 1634 C C . GLY A 1 206 ? 10.062 -9.102 11.125 1 90.69 206 GLY A C 1
ATOM 1635 O O . GLY A 1 206 ? 11.125 -9.594 10.734 1 90.69 206 GLY A O 1
ATOM 1636 N N . SER A 1 207 ? 9.516 -9.469 12.242 1 89.56 207 SER A N 1
ATOM 1637 C CA . SER A 1 207 ? 10.188 -10.352 13.195 1 89.56 207 SER A CA 1
ATOM 1638 C C . SER A 1 207 ? 10.344 -11.758 12.625 1 89.56 207 SER A C 1
ATOM 1640 O O . SER A 1 207 ? 11.289 -12.469 12.977 1 89.56 207 SER A O 1
ATOM 1642 N N . VAL A 1 208 ? 9.453 -12.117 11.742 1 88.69 208 VAL A N 1
ATOM 1643 C CA . VAL A 1 208 ? 9.508 -13.43 11.109 1 88.69 208 VAL A CA 1
ATOM 1644 C C . VAL A 1 208 ? 10.336 -13.352 9.828 1 88.69 208 VAL A C 1
ATOM 1646 O O . VAL A 1 208 ? 11.094 -14.281 9.523 1 88.69 208 VAL A O 1
ATOM 1649 N N . MET A 1 209 ? 10.289 -12.312 9.18 1 93.38 209 MET A N 1
ATOM 1650 C CA . MET A 1 209 ? 10.914 -12.164 7.871 1 93.38 209 MET A CA 1
ATOM 1651 C C . MET A 1 209 ? 12.422 -11.961 8.008 1 93.38 209 MET A C 1
ATOM 1653 O O . MET A 1 209 ? 13.195 -12.438 7.176 1 93.38 209 MET A O 1
ATOM 1657 N N . LYS A 1 210 ? 12.844 -11.234 9.055 1 95.06 210 LYS A N 1
ATOM 1658 C CA . LYS A 1 210 ? 14.25 -10.891 9.211 1 95.06 210 LYS A CA 1
ATOM 1659 C C . LYS A 1 210 ? 15.117 -12.148 9.297 1 95.06 210 LYS A C 1
ATOM 1661 O O . LYS A 1 210 ? 16.078 -12.305 8.531 1 95.06 210 LYS A O 1
ATOM 1666 N N . PRO A 1 211 ? 14.781 -13.078 10.195 1 93.5 211 PRO A N 1
ATOM 1667 C CA . PRO A 1 211 ? 15.586 -14.297 10.234 1 93.5 211 PRO A CA 1
ATOM 1668 C C . PRO A 1 211 ? 15.555 -15.07 8.922 1 93.5 211 PRO A C 1
ATOM 1670 O O . PRO A 1 211 ? 16.547 -15.688 8.531 1 93.5 211 PRO A O 1
ATOM 1673 N N . ASP A 1 212 ? 14.461 -15.117 8.25 1 94.31 212 ASP A N 1
ATOM 1674 C CA . ASP A 1 212 ? 14.383 -15.773 6.949 1 94.31 212 ASP A CA 1
ATOM 1675 C C . ASP A 1 212 ? 15.359 -15.148 5.957 1 94.31 212 ASP A C 1
ATOM 1677 O O . ASP A 1 212 ? 16.078 -15.867 5.25 1 94.31 212 ASP A O 1
ATOM 1681 N N . MET A 1 213 ? 15.414 -13.875 5.941 1 96.44 213 MET A N 1
ATOM 1682 C CA . MET A 1 213 ? 16.281 -13.156 5.008 1 96.44 213 MET A CA 1
ATOM 1683 C C . MET A 1 213 ? 17.75 -13.367 5.355 1 96.44 213 MET A C 1
ATOM 1685 O O . MET A 1 213 ? 18.594 -13.477 4.465 1 96.44 213 MET A O 1
ATOM 1689 N N . MET A 1 214 ? 18.031 -13.43 6.637 1 96 214 MET A N 1
ATOM 1690 C CA . MET A 1 214 ? 19.391 -13.711 7.074 1 96 214 MET A CA 1
ATOM 1691 C C . MET A 1 214 ? 19.812 -15.117 6.672 1 96 214 MET A C 1
ATOM 1693 O O . MET A 1 214 ? 20.953 -15.336 6.254 1 96 214 MET A O 1
ATOM 1697 N N . SER A 1 215 ? 18.844 -16.047 6.824 1 95.12 215 SER A N 1
ATOM 1698 C CA . SER A 1 215 ? 19.109 -17.406 6.398 1 95.12 215 SER A CA 1
ATOM 1699 C C . SER A 1 215 ? 19.375 -17.484 4.898 1 95.12 215 SER A C 1
ATOM 1701 O O . SER A 1 215 ? 20.25 -18.219 4.449 1 95.12 215 SER A O 1
ATOM 1703 N N . ILE A 1 216 ? 18.641 -16.781 4.168 1 97.12 216 ILE A N 1
ATOM 1704 C CA . ILE A 1 216 ? 18.812 -16.75 2.721 1 97.12 216 ILE A CA 1
ATOM 1705 C C . ILE A 1 216 ? 20.203 -16.234 2.377 1 97.12 216 ILE A C 1
ATOM 1707 O O . ILE A 1 216 ? 20.891 -16.797 1.522 1 97.12 216 ILE A O 1
ATOM 1711 N N . TYR A 1 217 ? 20.656 -15.172 3.062 1 97.81 217 TYR A N 1
ATOM 1712 C CA . TYR A 1 217 ? 21.984 -14.602 2.865 1 97.81 217 TYR A CA 1
ATOM 1713 C C . TYR A 1 217 ? 23.062 -15.656 3.086 1 97.81 217 TYR A C 1
ATOM 1715 O O . TYR A 1 217 ? 23.984 -15.789 2.279 1 97.81 217 TYR A O 1
ATOM 1723 N N . GLU A 1 218 ? 22.906 -16.406 4.121 1 97.12 218 GLU A N 1
ATOM 1724 C CA . GLU A 1 218 ? 23.891 -17.422 4.461 1 97.12 218 GLU A CA 1
ATOM 1725 C C . GLU A 1 218 ? 23.922 -18.531 3.406 1 97.12 218 GLU A C 1
ATOM 1727 O O . GLU A 1 218 ? 24.984 -19.062 3.088 1 97.12 218 GLU A O 1
ATOM 1732 N N . ASN A 1 219 ? 22.828 -18.859 2.895 1 96.81 219 ASN A N 1
ATOM 1733 C CA . ASN A 1 219 ? 22.766 -19.938 1.9 1 96.81 219 ASN A CA 1
ATOM 1734 C C . ASN A 1 219 ? 23.297 -19.469 0.546 1 96.81 219 ASN A C 1
ATOM 1736 O O . ASN A 1 219 ? 23.844 -20.25 -0.225 1 96.81 219 ASN A O 1
ATOM 1740 N N . LEU A 1 220 ? 23.109 -18.156 0.252 1 98.38 220 LEU A N 1
ATOM 1741 C CA . LEU A 1 220 ? 23.75 -17.594 -0.934 1 98.38 220 LEU A CA 1
ATOM 1742 C C . LEU A 1 220 ? 25.266 -17.656 -0.817 1 98.38 220 LEU A C 1
ATOM 1744 O O . LEU A 1 220 ? 25.953 -17.984 -1.787 1 98.38 220 LEU A O 1
ATOM 1748 N N . LYS A 1 221 ? 25.781 -17.344 0.347 1 98 221 LYS A N 1
ATOM 1749 C CA . LYS A 1 221 ? 27.219 -17.438 0.594 1 98 221 LYS A CA 1
ATOM 1750 C C . LYS A 1 221 ? 27.719 -18.859 0.401 1 98 221 LYS A C 1
ATOM 1752 O O . LYS A 1 221 ? 28.797 -19.062 -0.159 1 98 221 LYS A O 1
ATOM 1757 N N . LEU A 1 222 ? 26.969 -19.781 0.898 1 97.44 222 LEU A N 1
ATOM 1758 C CA . LEU A 1 222 ? 27.312 -21.188 0.715 1 97.44 222 LEU A CA 1
ATOM 1759 C C . LEU A 1 222 ? 27.406 -21.531 -0.766 1 97.44 222 LEU A C 1
ATOM 1761 O O . LEU A 1 222 ? 28.359 -22.188 -1.196 1 97.44 222 LEU A O 1
ATOM 1765 N N . GLY A 1 223 ? 26.391 -21.125 -1.523 1 98.31 223 GLY A N 1
ATOM 1766 C CA . GLY A 1 223 ? 26.422 -21.359 -2.959 1 98.31 223 GLY A CA 1
ATOM 1767 C C . GLY A 1 223 ? 27.641 -20.766 -3.635 1 98.31 223 GLY A C 1
ATOM 1768 O O . GLY A 1 223 ? 28.266 -21.422 -4.473 1 98.31 223 GLY A O 1
ATOM 1769 N N . GLU A 1 224 ? 27.969 -19.562 -3.283 1 98.56 224 GLU A N 1
ATOM 1770 C CA . GLU A 1 224 ? 29.141 -18.906 -3.832 1 98.56 224 GLU A CA 1
ATOM 1771 C C . GLU A 1 224 ? 30.406 -19.703 -3.527 1 98.56 224 GLU A C 1
ATOM 1773 O O . GLU A 1 224 ? 31.25 -19.906 -4.41 1 98.56 224 GLU A O 1
ATOM 1778 N N . LYS A 1 225 ? 30.562 -20.094 -2.301 1 98.31 225 LYS A N 1
ATOM 1779 C CA . LYS A 1 225 ? 31.734 -20.844 -1.872 1 98.31 225 LYS A CA 1
ATOM 1780 C C . LYS A 1 225 ? 31.891 -22.125 -2.691 1 98.31 225 LYS A C 1
ATOM 1782 O O . LYS A 1 225 ? 33 -22.438 -3.17 1 98.31 225 LYS A O 1
ATOM 1787 N N . LEU A 1 226 ? 30.828 -22.859 -2.877 1 98.38 226 LEU A N 1
ATOM 1788 C CA . LEU A 1 226 ? 30.859 -24.141 -3.58 1 98.38 226 LEU A CA 1
ATOM 1789 C C . LEU A 1 226 ? 31.172 -23.938 -5.059 1 98.38 226 LEU A C 1
ATOM 1791 O O . LEU A 1 226 ? 31.859 -24.75 -5.672 1 98.38 226 LEU A O 1
ATOM 1795 N N . ILE A 1 227 ? 30.688 -22.859 -5.66 1 98.62 227 ILE A N 1
ATOM 1796 C CA . ILE A 1 227 ? 30.984 -22.562 -7.059 1 98.62 227 ILE A CA 1
ATOM 1797 C C . ILE A 1 227 ? 32.469 -22.234 -7.215 1 98.62 227 ILE A C 1
ATOM 1799 O O . ILE A 1 227 ? 33.125 -22.719 -8.141 1 98.62 227 ILE A O 1
ATOM 1803 N N . ILE A 1 228 ? 32.969 -21.375 -6.332 1 98.44 228 ILE A N 1
ATOM 1804 C CA . ILE A 1 228 ? 34.375 -20.984 -6.387 1 98.44 228 ILE A CA 1
ATOM 1805 C C . ILE A 1 228 ? 35.25 -22.219 -6.219 1 98.44 228 ILE A C 1
ATOM 1807 O O . ILE A 1 228 ? 36.25 -22.391 -6.938 1 98.44 228 ILE A O 1
ATOM 1811 N N . GLU A 1 229 ? 34.906 -23.109 -5.312 1 98.25 229 GLU A N 1
ATOM 1812 C CA . GLU A 1 229 ? 35.625 -24.359 -5.137 1 98.25 229 GLU A CA 1
ATOM 1813 C C . GLU A 1 229 ? 35.625 -25.188 -6.414 1 98.25 229 GLU A C 1
ATOM 1815 O O . GLU A 1 229 ? 36.625 -25.828 -6.754 1 98.25 229 GLU A O 1
ATOM 1820 N N . THR A 1 230 ? 34.5 -25.203 -7.051 1 98.38 230 THR A N 1
ATOM 1821 C CA . THR A 1 230 ? 34.375 -25.922 -8.312 1 98.38 230 THR A CA 1
ATOM 1822 C C . THR A 1 230 ? 35.312 -25.328 -9.367 1 98.38 230 THR A C 1
ATOM 1824 O O . THR A 1 230 ? 36 -26.062 -10.078 1 98.38 230 THR A O 1
ATOM 1827 N N . ILE A 1 231 ? 35.375 -24.031 -9.445 1 98.25 2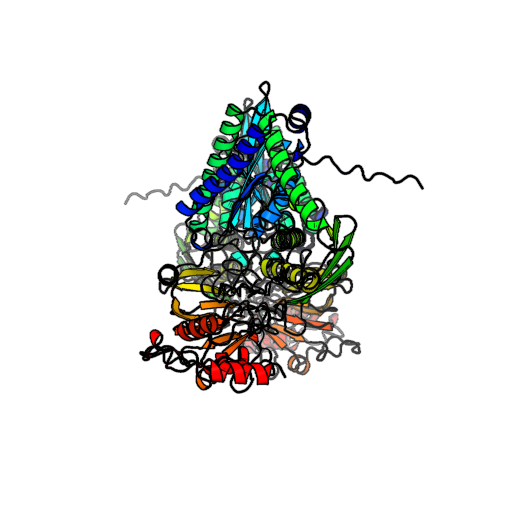31 ILE A N 1
ATOM 1828 C CA . ILE A 1 231 ? 36.25 -23.359 -10.414 1 98.25 231 ILE A CA 1
ATOM 1829 C C . ILE A 1 231 ? 37.719 -23.594 -10.062 1 98.25 231 ILE A C 1
ATOM 1831 O O . ILE A 1 231 ? 38.531 -23.828 -10.945 1 98.25 231 ILE A O 1
ATOM 1835 N N . ASP A 1 232 ? 38.031 -23.594 -8.781 1 98.06 232 ASP A N 1
ATOM 1836 C CA . ASP A 1 232 ? 39.406 -23.828 -8.336 1 98.06 232 ASP A CA 1
ATOM 1837 C C . ASP A 1 232 ? 39.875 -25.234 -8.742 1 98.06 232 ASP A C 1
ATOM 1839 O O . ASP A 1 232 ? 41.031 -25.406 -9.109 1 98.06 232 ASP A O 1
ATOM 1843 N N . ARG A 1 233 ? 38.969 -26.125 -8.719 1 97.69 233 ARG A N 1
ATOM 1844 C CA . ARG A 1 233 ? 39.312 -27.531 -8.961 1 97.69 233 ARG A CA 1
ATOM 1845 C C . ARG A 1 233 ? 39.406 -27.828 -10.453 1 97.69 233 ARG A C 1
ATOM 1847 O O . ARG A 1 233 ? 40.281 -28.562 -10.898 1 97.69 233 ARG A O 1
ATOM 1854 N N . TYR A 1 234 ? 38.469 -27.266 -11.258 1 97.62 234 TYR A N 1
ATOM 1855 C CA . TYR A 1 234 ? 38.344 -27.719 -12.633 1 97.62 234 TYR A CA 1
ATOM 1856 C C . TYR A 1 234 ? 38.781 -26.625 -13.617 1 97.62 234 TYR A C 1
ATOM 1858 O O . TYR A 1 234 ? 39 -26.906 -14.797 1 97.62 234 TYR A O 1
ATOM 1866 N N . GLY A 1 235 ? 38.906 -25.406 -13.109 1 97.06 235 GLY A N 1
ATOM 1867 C CA . GLY A 1 235 ? 39.25 -24.281 -13.969 1 97.06 235 GLY A CA 1
ATOM 1868 C C . GLY A 1 235 ? 38.031 -23.5 -14.438 1 97.06 235 GLY A C 1
ATOM 1869 O O . GLY A 1 235 ? 36.969 -24.062 -14.625 1 97.06 235 GLY A O 1
ATOM 1870 N N . LEU A 1 236 ? 38.25 -22.172 -14.695 1 97.75 236 LEU A N 1
ATOM 1871 C CA . LEU A 1 236 ? 37.156 -21.281 -15.094 1 97.75 236 LEU A CA 1
ATOM 1872 C C . LEU A 1 236 ? 36.594 -21.656 -16.453 1 97.75 236 LEU A C 1
ATOM 1874 O O . LEU A 1 236 ? 35.406 -21.625 -16.656 1 97.75 236 LEU A O 1
ATOM 1878 N N . GLU A 1 237 ? 37.438 -22.031 -17.406 1 96.88 237 GLU A N 1
ATOM 1879 C CA . GLU A 1 237 ? 37 -22.375 -18.75 1 96.88 237 GLU A CA 1
ATOM 1880 C C . GLU A 1 237 ? 36.062 -23.609 -18.719 1 96.88 237 GLU A C 1
ATOM 1882 O O . GLU A 1 237 ? 35.062 -23.641 -19.406 1 96.88 237 GLU A O 1
ATOM 1887 N N . ALA A 1 238 ? 36.531 -24.578 -17.969 1 97.94 238 ALA A N 1
ATOM 1888 C CA . ALA A 1 238 ? 35.719 -25.781 -17.828 1 97.94 238 ALA A CA 1
ATOM 1889 C C . ALA A 1 238 ? 34.375 -25.469 -17.172 1 97.94 238 ALA A C 1
ATOM 1891 O O . ALA A 1 238 ? 33.344 -26.031 -17.562 1 97.94 238 ALA A O 1
ATOM 1892 N N . TYR A 1 239 ? 34.406 -24.609 -16.234 1 98.06 239 TYR A N 1
ATOM 1893 C CA . TYR A 1 239 ? 33.188 -24.219 -15.547 1 98.06 239 TYR A CA 1
ATOM 1894 C C . TYR A 1 239 ? 32.219 -23.547 -16.516 1 98.06 239 TYR A C 1
ATOM 1896 O O . TYR A 1 239 ? 31.047 -23.938 -16.594 1 98.06 239 TYR A O 1
ATOM 1904 N N . LEU A 1 240 ? 32.688 -22.516 -17.188 1 98.19 240 LEU A N 1
ATOM 1905 C CA . LEU A 1 240 ? 31.844 -21.781 -18.125 1 98.19 240 LEU A CA 1
ATOM 1906 C C . LEU A 1 240 ? 31.328 -22.719 -19.219 1 98.19 240 LEU A C 1
ATOM 1908 O O . LEU A 1 240 ? 30.156 -22.609 -19.625 1 98.19 240 LEU A O 1
ATOM 1912 N N . GLY A 1 241 ? 32.156 -23.531 -19.672 1 98 241 GLY A N 1
ATOM 1913 C CA . GLY A 1 241 ? 31.766 -24.516 -20.656 1 98 241 GLY A CA 1
ATOM 1914 C C . GLY A 1 241 ? 30.688 -25.469 -20.156 1 98 241 GLY A C 1
ATOM 1915 O O . GLY A 1 241 ? 29.781 -25.828 -20.906 1 98 241 GLY A O 1
ATOM 1916 N N . ALA A 1 242 ? 30.844 -25.938 -18.969 1 98.12 242 ALA A N 1
ATOM 1917 C CA . ALA A 1 242 ? 29.891 -26.875 -18.375 1 98.12 242 ALA A CA 1
ATOM 1918 C C . ALA A 1 242 ? 28.531 -26.203 -18.188 1 98.12 242 ALA A C 1
ATOM 1920 O O . ALA A 1 242 ? 27.5 -26.859 -18.312 1 98.12 242 ALA A O 1
ATOM 1921 N N . VAL A 1 243 ? 28.531 -24.922 -17.859 1 98.25 243 VAL A N 1
ATOM 1922 C CA . VAL A 1 243 ? 27.297 -24.156 -17.75 1 98.25 243 VAL A CA 1
ATOM 1923 C C . VAL A 1 243 ? 26.562 -24.188 -19.094 1 98.25 243 VAL A C 1
ATOM 1925 O O . VAL A 1 243 ? 25.375 -24.469 -19.141 1 98.25 243 VAL A O 1
ATOM 1928 N N . GLN A 1 244 ? 27.25 -23.922 -20.078 1 97.75 244 GLN A N 1
ATOM 1929 C CA . GLN A 1 244 ? 26.672 -23.922 -21.422 1 97.75 244 GLN A CA 1
ATOM 1930 C C . GLN A 1 244 ? 26.234 -25.328 -21.812 1 97.75 244 GLN A C 1
ATOM 1932 O O . GLN A 1 244 ? 25.172 -25.516 -22.422 1 97.75 244 GLN A O 1
ATOM 1937 N N . TYR A 1 245 ? 27.047 -26.328 -21.531 1 97.25 245 TYR A N 1
ATOM 1938 C CA . TYR A 1 245 ? 26.75 -27.719 -21.859 1 97.25 245 TYR A CA 1
ATOM 1939 C C . TYR A 1 245 ? 25.438 -28.156 -21.234 1 97.25 245 TYR A C 1
ATOM 1941 O O . TYR A 1 245 ? 24.609 -28.781 -21.906 1 97.25 245 TYR A O 1
ATOM 1949 N N . ALA A 1 246 ? 25.266 -27.828 -19.969 1 97.12 246 ALA A N 1
ATOM 1950 C CA . ALA A 1 246 ? 24.047 -28.203 -19.25 1 97.12 246 ALA A CA 1
ATOM 1951 C C . ALA A 1 246 ? 22.797 -27.672 -19.953 1 97.12 246 ALA A C 1
ATOM 1953 O O . ALA A 1 246 ? 21.781 -28.359 -20.047 1 97.12 246 ALA A O 1
ATOM 1954 N N . VAL A 1 247 ? 22.844 -26.484 -20.469 1 97.31 247 VAL A N 1
ATOM 1955 C CA . VAL A 1 247 ? 21.719 -25.844 -21.125 1 97.31 247 VAL A CA 1
ATOM 1956 C C . VAL A 1 247 ? 21.516 -26.438 -22.516 1 97.31 247 VAL A C 1
ATOM 1958 O O . VAL A 1 247 ? 20.391 -26.703 -22.922 1 97.31 247 VAL A O 1
ATOM 1961 N N . ASP A 1 248 ? 22.609 -26.703 -23.172 1 96.75 248 ASP A N 1
ATOM 1962 C CA . ASP A 1 248 ? 22.547 -27.219 -24.531 1 96.75 248 ASP A CA 1
ATOM 1963 C C . ASP A 1 248 ? 21.969 -28.641 -24.562 1 96.75 248 ASP A C 1
ATOM 1965 O O . ASP A 1 248 ? 21.25 -29 -25.5 1 96.75 248 ASP A O 1
ATOM 1969 N N . ILE A 1 249 ? 22.312 -29.406 -23.594 1 95.06 249 ILE A N 1
ATOM 1970 C CA . ILE A 1 249 ? 21.828 -30.781 -23.562 1 95.06 249 ILE A CA 1
ATOM 1971 C C . ILE A 1 249 ? 20.312 -30.781 -23.359 1 95.06 249 ILE A C 1
ATOM 1973 O O . ILE A 1 249 ? 19.609 -31.594 -23.953 1 95.06 249 ILE A O 1
ATOM 1977 N N . SER A 1 250 ? 19.891 -29.969 -22.5 1 94.69 250 SER A N 1
ATOM 1978 C CA . SER A 1 250 ? 18.453 -29.844 -22.281 1 94.69 250 SER A CA 1
ATOM 1979 C C . SER A 1 250 ? 17.75 -29.359 -23.547 1 94.69 250 SER A C 1
ATOM 1981 O O . SER A 1 250 ? 16.641 -29.812 -23.859 1 94.69 250 SER A O 1
ATOM 1983 N N . ALA A 1 251 ? 18.312 -28.406 -24.234 1 95.62 251 ALA A N 1
ATOM 1984 C CA . ALA A 1 251 ? 17.75 -27.875 -25.469 1 95.62 251 ALA A CA 1
ATOM 1985 C C . ALA A 1 251 ? 17.641 -28.953 -26.531 1 95.62 251 ALA A C 1
ATOM 1987 O O . ALA A 1 251 ? 16.641 -29.047 -27.25 1 95.62 251 ALA A O 1
ATOM 1988 N N . GLU A 1 252 ? 18.672 -29.703 -26.641 1 95.06 252 GLU A N 1
ATOM 1989 C CA . GLU A 1 252 ? 18.688 -30.781 -27.609 1 95.06 252 GLU A CA 1
ATOM 1990 C C . GLU A 1 252 ? 17.641 -31.844 -27.297 1 95.06 252 GLU A C 1
ATOM 1992 O O . GLU A 1 252 ? 16.969 -32.344 -28.203 1 95.06 252 GLU A O 1
ATOM 1997 N N . SER A 1 253 ? 17.578 -32.156 -26.047 1 94.69 253 SER A N 1
ATOM 1998 C CA . SER A 1 253 ? 16.562 -33.125 -25.625 1 94.69 253 SER A CA 1
ATOM 1999 C C . SER A 1 253 ? 15.156 -32.656 -25.984 1 94.69 253 SER A C 1
ATOM 2001 O O . SER A 1 253 ? 14.359 -33.406 -26.516 1 94.69 253 SER A O 1
ATOM 2003 N N . MET A 1 254 ? 14.797 -31.438 -25.75 1 95.56 254 MET A N 1
ATOM 2004 C CA . MET A 1 254 ? 13.484 -30.875 -26.062 1 95.56 254 MET A CA 1
ATOM 2005 C C . MET A 1 254 ? 13.25 -30.844 -27.562 1 95.56 254 MET A C 1
ATOM 2007 O O . MET A 1 254 ? 12.148 -31.141 -28.031 1 95.56 254 MET A O 1
ATOM 2011 N N . GLN A 1 255 ? 14.289 -30.5 -28.266 1 94.25 255 GLN A N 1
ATOM 2012 C CA . GLN A 1 255 ? 14.18 -30.5 -29.719 1 94.25 255 GLN A CA 1
ATOM 2013 C C . GLN A 1 255 ? 13.789 -31.875 -30.25 1 94.25 255 GLN A C 1
ATOM 2015 O O . GLN A 1 255 ? 12.914 -31.984 -31.109 1 94.25 255 GLN A O 1
ATOM 2020 N N . ARG A 1 256 ? 14.414 -32.844 -29.734 1 93.25 256 ARG A N 1
ATOM 2021 C CA . ARG A 1 256 ? 14.117 -34.219 -30.141 1 93.25 256 ARG A CA 1
ATOM 2022 C C . ARG A 1 256 ? 12.688 -34.594 -29.781 1 93.25 256 ARG A C 1
ATOM 2024 O O . ARG A 1 256 ? 12 -35.281 -30.547 1 93.25 256 ARG A O 1
ATOM 2031 N N . ALA A 1 257 ? 12.312 -34.188 -28.641 1 94.19 257 ALA A N 1
ATOM 2032 C CA . ALA A 1 257 ? 10.953 -34.469 -28.203 1 94.19 257 ALA A CA 1
ATOM 2033 C C . ALA A 1 257 ? 9.922 -33.812 -29.109 1 94.19 257 ALA A C 1
ATOM 2035 O O . ALA A 1 257 ? 8.883 -34.406 -29.406 1 94.19 257 ALA A O 1
ATOM 2036 N N . ILE A 1 258 ? 10.18 -32.625 -29.531 1 95.25 258 ILE A N 1
ATOM 2037 C CA . ILE A 1 258 ? 9.281 -31.859 -30.406 1 95.25 258 ILE A CA 1
ATOM 2038 C C . ILE A 1 258 ? 9.148 -32.562 -31.75 1 95.25 258 ILE A C 1
ATOM 2040 O O . ILE A 1 258 ? 8.07 -32.594 -32.344 1 95.25 258 ILE A O 1
ATOM 2044 N N . GLU A 1 259 ? 10.203 -33.156 -32.188 1 93.62 259 GLU A N 1
ATOM 2045 C CA . GLU A 1 259 ? 10.219 -33.844 -33.5 1 93.62 259 GLU A CA 1
ATOM 2046 C C . GLU A 1 259 ? 9.266 -35.031 -33.5 1 93.62 259 GLU A C 1
ATOM 2048 O O . GLU A 1 259 ? 8.852 -35.469 -34.562 1 93.62 259 GLU A O 1
ATOM 2053 N N . ASN A 1 260 ? 8.914 -35.469 -32.375 1 91.94 260 ASN A N 1
ATOM 2054 C CA . ASN A 1 260 ? 8.008 -36.625 -32.281 1 91.94 260 ASN A CA 1
ATOM 2055 C C . ASN A 1 260 ? 6.547 -36.188 -32.375 1 91.94 260 ASN A C 1
ATOM 2057 O O . ASN A 1 260 ? 5.656 -37.031 -32.5 1 91.94 260 ASN A O 1
ATOM 2061 N N . ILE A 1 261 ? 6.262 -34.938 -32.438 1 94.88 261 ILE A N 1
ATOM 2062 C CA . ILE A 1 261 ? 4.906 -34.438 -32.594 1 94.88 261 ILE A CA 1
ATOM 2063 C C . ILE A 1 261 ? 4.641 -34.125 -34.062 1 94.88 261 ILE A C 1
ATOM 2065 O O . ILE A 1 261 ? 5.41 -33.406 -34.688 1 94.88 261 ILE A O 1
ATOM 2069 N N . PRO A 1 262 ? 3.578 -34.656 -34.594 1 95.81 262 PRO A N 1
ATOM 2070 C CA . PRO A 1 262 ? 3.26 -34.344 -36 1 95.81 262 PRO A CA 1
ATOM 2071 C C . PRO A 1 262 ? 3.051 -32.844 -36.25 1 95.81 262 PRO A C 1
ATOM 2073 O O . PRO A 1 262 ? 2.459 -32.156 -35.438 1 95.81 262 PRO A O 1
ATOM 2076 N N . ASP A 1 263 ? 3.621 -32.438 -37.406 1 97.12 263 ASP A N 1
ATOM 2077 C CA . ASP A 1 263 ? 3.344 -31.078 -37.812 1 97.12 263 ASP A CA 1
ATOM 2078 C C . ASP A 1 263 ? 1.841 -30.812 -37.875 1 97.12 263 ASP A C 1
ATOM 2080 O O . ASP A 1 263 ? 1.062 -31.672 -38.281 1 97.12 263 ASP A O 1
ATOM 2084 N N . GLY A 1 264 ? 1.414 -29.625 -37.281 1 97.62 264 GLY A N 1
ATOM 2085 C CA . GLY A 1 264 ? -0 -29.297 -37.25 1 97.62 264 GLY A CA 1
ATOM 2086 C C . GLY A 1 264 ? -0.312 -28.125 -36.312 1 97.62 264 GLY A C 1
ATOM 2087 O O . GLY A 1 264 ? 0.598 -27.453 -35.844 1 97.62 264 GLY A O 1
ATOM 2088 N N . VAL A 1 265 ? -1.595 -27.812 -36.344 1 98.38 265 VAL A N 1
ATOM 2089 C CA . VAL A 1 265 ? -2.107 -26.766 -35.469 1 98.38 265 VAL A CA 1
ATOM 2090 C C . VAL A 1 265 ? -3.07 -27.375 -34.469 1 98.38 265 VAL A C 1
ATOM 2092 O O . VAL A 1 265 ? -4.031 -28.047 -34.812 1 98.38 265 VAL A O 1
ATOM 2095 N N . TYR A 1 266 ? -2.791 -27.203 -33.219 1 98.38 266 TYR A N 1
ATOM 2096 C CA . TYR A 1 266 ? -3.576 -27.734 -32.094 1 98.38 266 TYR A CA 1
ATOM 2097 C C . TYR A 1 266 ? -4.105 -26.625 -31.219 1 98.38 266 TYR A C 1
ATOM 2099 O O . TYR A 1 266 ? -3.389 -25.672 -30.906 1 98.38 266 TYR A O 1
ATOM 2107 N N . GLU A 1 267 ? -5.371 -26.734 -30.812 1 98.31 267 GLU A N 1
ATOM 2108 C CA . GLU A 1 267 ? -5.98 -25.656 -30.047 1 98.31 267 GLU A CA 1
ATOM 2109 C C . GLU A 1 267 ? -6.652 -26.188 -28.781 1 98.31 267 GLU A C 1
ATOM 2111 O O . GLU A 1 267 ? -7.18 -27.297 -28.781 1 98.31 267 GLU A O 1
ATOM 2116 N N . GLY A 1 268 ? -6.602 -25.453 -27.719 1 98 268 GLY A N 1
ATOM 2117 C CA . GLY A 1 268 ? -7.25 -25.734 -26.453 1 98 268 GLY A CA 1
ATOM 2118 C C . GLY A 1 268 ? -7.531 -24.5 -25.625 1 98 268 GLY A C 1
ATOM 2119 O O . GLY A 1 268 ? -6.973 -23.422 -25.891 1 98 268 GLY A O 1
ATOM 2120 N N . GLU A 1 269 ? -8.453 -24.578 -24.703 1 97.81 269 GLU A N 1
ATOM 2121 C CA . GLU A 1 269 ? -8.789 -23.438 -23.844 1 97.81 269 GLU A CA 1
ATOM 2122 C C . GLU A 1 269 ? -9.32 -23.922 -22.5 1 97.81 269 GLU A C 1
ATOM 2124 O O . GLU A 1 269 ? -9.695 -25.078 -22.344 1 97.81 269 GLU A O 1
ATOM 2129 N N . ASP A 1 270 ? -9.289 -23.141 -21.578 1 97.25 270 ASP A N 1
ATOM 2130 C CA . ASP A 1 270 ? -9.891 -23.312 -20.25 1 97.25 270 ASP A CA 1
ATOM 2131 C C . ASP A 1 270 ? -10.234 -21.953 -19.625 1 97.25 270 ASP A C 1
ATOM 2133 O O . ASP A 1 270 ? -10 -20.906 -20.234 1 97.25 270 ASP A O 1
ATOM 2137 N N . TYR A 1 271 ? -10.891 -21.953 -18.406 1 97.56 271 TYR A N 1
ATOM 2138 C CA . TYR A 1 271 ? -11.484 -20.719 -17.922 1 97.56 271 TYR A CA 1
ATOM 2139 C C . TYR A 1 271 ? -11.258 -20.562 -16.422 1 97.56 271 TYR A C 1
ATOM 2141 O O . TYR A 1 271 ? -11.164 -21.547 -15.695 1 97.56 271 TYR A O 1
ATOM 2149 N N . ILE A 1 272 ? -11.109 -19.375 -15.961 1 97.62 272 ILE A N 1
ATOM 2150 C CA . ILE A 1 272 ? -11.352 -18.953 -14.578 1 97.62 272 ILE A CA 1
ATOM 2151 C C . ILE A 1 272 ? -12.766 -18.391 -14.453 1 97.62 272 ILE A C 1
ATOM 2153 O O . ILE A 1 272 ? -13.234 -17.672 -15.336 1 97.62 272 ILE A O 1
ATOM 2157 N N . ASP A 1 273 ? -13.43 -18.672 -13.367 1 97.75 273 ASP A N 1
ATOM 2158 C CA . ASP A 1 273 ? -14.875 -18.453 -13.242 1 97.75 273 ASP A CA 1
ATOM 2159 C C . ASP A 1 273 ? -15.211 -16.969 -13.258 1 97.75 273 ASP A C 1
ATOM 2161 O O . ASP A 1 273 ? -16.219 -16.562 -13.836 1 97.75 273 ASP A O 1
ATOM 2165 N N . CYS A 1 274 ? -14.461 -16.172 -12.578 1 97.38 274 CYS A N 1
ATOM 2166 C CA . CYS A 1 274 ? -14.727 -14.742 -12.484 1 97.38 274 CYS A CA 1
ATOM 2167 C C . CYS A 1 274 ? -13.609 -14.031 -11.727 1 97.38 274 CYS A C 1
ATOM 2169 O O . CYS A 1 274 ? -12.719 -14.68 -11.18 1 97.38 274 CYS A O 1
ATOM 2171 N N . ASP A 1 275 ? -13.562 -12.734 -11.844 1 97.25 275 ASP A N 1
ATOM 2172 C CA . ASP A 1 275 ? -12.633 -11.953 -11.031 1 97.25 275 ASP A CA 1
ATOM 2173 C C . ASP A 1 275 ? -13.305 -11.445 -9.758 1 97.25 275 ASP A C 1
ATOM 2175 O O . ASP A 1 275 ? -14.328 -11.992 -9.336 1 97.25 275 ASP A O 1
ATOM 2179 N N . GLY A 1 276 ? -12.719 -10.5 -9.039 1 96.62 276 GLY A N 1
ATOM 2180 C CA . GLY A 1 276 ? -13.195 -10.086 -7.727 1 96.62 276 GLY A CA 1
ATOM 2181 C C . GLY A 1 276 ? -14.273 -9.016 -7.797 1 96.62 276 GLY A C 1
ATOM 2182 O O . GLY A 1 276 ? -14.758 -8.555 -6.766 1 96.62 276 GLY A O 1
ATOM 2183 N N . ILE A 1 277 ? -14.695 -8.57 -9.008 1 95.31 277 ILE A N 1
ATOM 2184 C CA . ILE A 1 277 ? -15.672 -7.5 -9.141 1 95.31 277 ILE A CA 1
ATOM 2185 C C . ILE A 1 277 ? -17.078 -8.086 -9.156 1 95.31 277 ILE A C 1
ATOM 2187 O O . ILE A 1 277 ? -17.969 -7.625 -8.438 1 95.31 277 ILE A O 1
ATOM 2191 N N . ASP A 1 278 ? -17.328 -9.062 -10.031 1 95.69 278 ASP A N 1
ATOM 2192 C CA . ASP A 1 278 ? -18.609 -9.766 -10.164 1 95.69 278 ASP A CA 1
ATOM 2193 C C . ASP A 1 278 ? -18.438 -11.055 -10.969 1 95.69 278 ASP A C 1
ATOM 2195 O O . ASP A 1 278 ? -17.328 -11.422 -11.336 1 95.69 278 ASP A O 1
ATOM 2199 N N . ASP A 1 279 ? -19.531 -11.758 -11.125 1 96.19 279 ASP A N 1
ATOM 2200 C CA . ASP A 1 279 ? -19.469 -13.031 -11.844 1 96.19 279 ASP A CA 1
ATOM 2201 C C . ASP A 1 279 ? -20.016 -12.898 -13.258 1 96.19 279 ASP A C 1
ATOM 2203 O O . ASP A 1 279 ? -20.484 -13.875 -13.836 1 96.19 279 ASP A O 1
ATOM 2207 N N . SER A 1 280 ? -20 -11.703 -13.852 1 95.19 280 SER A N 1
ATOM 2208 C CA . SER A 1 280 ? -20.609 -11.445 -15.156 1 95.19 280 SER A CA 1
ATOM 2209 C C . SER A 1 280 ? -19.688 -11.891 -16.281 1 95.19 280 SER A C 1
ATOM 2211 O O . SER A 1 280 ? -20.141 -12.078 -17.422 1 95.19 280 SER A O 1
ATOM 2213 N N . GLU A 1 281 ? -18.453 -12.023 -15.93 1 95.38 281 GLU A N 1
ATOM 2214 C CA . GLU A 1 281 ? -17.469 -12.359 -16.953 1 95.38 281 GLU A CA 1
ATOM 2215 C C . GLU A 1 281 ? -16.578 -13.508 -16.5 1 95.38 281 GLU A C 1
ATOM 2217 O O . GLU A 1 281 ? -16.078 -13.508 -15.375 1 95.38 281 GLU A O 1
ATOM 2222 N N . GLU A 1 282 ? -16.406 -14.523 -17.375 1 97.25 282 GLU A N 1
ATOM 2223 C CA . GLU A 1 282 ? -15.367 -15.531 -17.219 1 97.25 282 GLU A CA 1
ATOM 2224 C C . GLU A 1 282 ? -14.094 -15.141 -17.953 1 97.25 282 GLU A C 1
ATOM 2226 O O . GLU A 1 282 ? -14.148 -14.383 -18.938 1 97.25 282 GLU A O 1
ATOM 2231 N N . PHE A 1 283 ? -13.023 -15.617 -17.516 1 98.19 283 PHE A N 1
ATOM 2232 C CA . PHE A 1 283 ? -11.758 -15.289 -18.156 1 98.19 283 PHE A CA 1
ATOM 2233 C C . PHE A 1 283 ? -11.141 -16.516 -18.797 1 98.19 283 PHE A C 1
ATOM 2235 O O . PHE A 1 283 ? -10.828 -17.5 -18.109 1 98.19 283 PHE A O 1
ATOM 2242 N N . ARG A 1 284 ? -10.914 -16.406 -20.031 1 97.88 284 ARG A N 1
ATOM 2243 C CA . ARG A 1 284 ? -10.469 -17.516 -20.859 1 97.88 284 ARG A CA 1
ATOM 2244 C C . ARG A 1 284 ? -8.977 -17.406 -21.172 1 97.88 284 ARG A C 1
ATOM 2246 O O . ARG A 1 284 ? -8.469 -16.312 -21.438 1 97.88 284 ARG A O 1
ATOM 2253 N N . VAL A 1 285 ? -8.297 -18.547 -21.125 1 98.12 285 VAL A N 1
ATOM 2254 C CA . VAL A 1 285 ? -6.996 -18.688 -21.781 1 98.12 285 VAL A CA 1
ATOM 2255 C C . VAL A 1 285 ? -7.113 -19.641 -22.969 1 98.12 285 VAL A C 1
ATOM 2257 O O . VAL A 1 285 ? -7.504 -20.797 -22.812 1 98.12 285 VAL A O 1
ATOM 2260 N N . ARG A 1 286 ? -6.848 -19.125 -24.109 1 98.31 286 ARG A N 1
ATOM 2261 C CA . ARG A 1 286 ? -6.859 -19.906 -25.344 1 98.31 286 ARG A CA 1
ATOM 2262 C C . ARG A 1 286 ? -5.453 -20.078 -25.906 1 98.31 286 ARG A C 1
ATOM 2264 O O . ARG A 1 286 ? -4.746 -19.078 -26.125 1 98.31 286 ARG A O 1
ATOM 2271 N N . THR A 1 287 ? -5.078 -21.328 -26.156 1 98.38 287 THR A N 1
ATOM 2272 C CA . THR A 1 287 ? -3.752 -21.625 -26.672 1 98.38 287 THR A CA 1
ATOM 2273 C C . THR A 1 287 ? -3.846 -22.234 -28.078 1 98.38 287 THR A C 1
ATOM 2275 O O . THR A 1 287 ? -4.621 -23.172 -28.297 1 98.38 287 THR A O 1
ATOM 2278 N N . LYS A 1 288 ? -3.176 -21.656 -28.984 1 98.69 288 LYS A N 1
ATOM 2279 C CA . LYS A 1 288 ? -2.945 -22.219 -30.312 1 98.69 288 LYS A CA 1
ATOM 2280 C C . LYS A 1 288 ? -1.489 -22.641 -30.484 1 98.69 288 LYS A C 1
ATOM 2282 O O . LYS A 1 288 ? -0.58 -21.812 -30.391 1 98.69 288 LYS A O 1
ATOM 2287 N N . ILE A 1 289 ? -1.274 -23.922 -30.703 1 98.62 289 ILE A N 1
ATOM 2288 C CA . ILE A 1 289 ? 0.064 -24.484 -30.828 1 98.62 289 ILE A CA 1
ATOM 2289 C C . ILE A 1 289 ? 0.313 -24.891 -32.281 1 98.62 289 ILE A C 1
ATOM 2291 O O . ILE A 1 289 ? -0.405 -25.734 -32.844 1 98.62 289 ILE A O 1
ATOM 2295 N N . THR A 1 290 ? 1.326 -24.281 -32.844 1 98.62 290 THR A N 1
ATOM 2296 C CA . THR A 1 290 ? 1.745 -24.641 -34.188 1 98.62 290 THR A CA 1
ATOM 2297 C C . THR A 1 290 ? 3.078 -25.391 -34.156 1 98.62 290 THR A C 1
ATOM 2299 O O . THR A 1 290 ? 4.07 -24.859 -33.656 1 98.62 290 THR A O 1
ATOM 2302 N N . VAL A 1 291 ? 3.074 -26.578 -34.656 1 97.62 291 VAL A N 1
ATOM 2303 C CA . VAL A 1 291 ? 4.285 -27.391 -34.75 1 97.62 291 VAL A CA 1
ATOM 2304 C C . VAL A 1 291 ? 4.727 -27.5 -36.219 1 97.62 291 VAL A C 1
ATOM 2306 O O . VAL A 1 291 ? 3.934 -27.875 -37.062 1 97.62 291 VAL A O 1
ATOM 2309 N N . LYS A 1 292 ? 5.941 -27.094 -36.438 1 95.44 292 LYS A N 1
ATOM 2310 C CA . LYS A 1 292 ? 6.492 -27.188 -37.812 1 95.44 292 LYS A CA 1
ATOM 2311 C C . LYS A 1 292 ? 8.008 -27.391 -37.75 1 95.44 292 LYS A C 1
ATOM 2313 O O . LYS A 1 292 ? 8.734 -26.562 -37.219 1 95.44 292 LYS A O 1
ATOM 2318 N N . GLY A 1 293 ? 8.562 -28.422 -38.406 1 90.31 293 GLY A N 1
ATOM 2319 C CA . GLY A 1 293 ? 9.992 -28.641 -38.594 1 90.31 293 GLY A CA 1
ATOM 2320 C C . GLY A 1 293 ? 10.773 -28.688 -37.281 1 90.31 293 GLY A C 1
ATOM 2321 O O . GLY A 1 293 ? 11.852 -28.094 -37.188 1 90.31 293 GLY A O 1
ATOM 2322 N N . GLY A 1 294 ? 10.18 -29.203 -36.344 1 89.38 294 GLY A N 1
ATOM 2323 C CA . GLY A 1 294 ? 10.883 -29.359 -35.062 1 89.38 294 GLY A CA 1
ATOM 2324 C C . GLY A 1 294 ? 10.82 -28.125 -34.188 1 89.38 294 GLY A C 1
ATOM 2325 O O . GLY A 1 294 ? 11.547 -28 -33.219 1 89.38 294 GLY A O 1
ATOM 2326 N N . ARG A 1 295 ? 10 -27.203 -34.531 1 95.06 295 ARG A N 1
ATOM 2327 C CA . ARG A 1 295 ? 9.773 -25.984 -33.75 1 95.06 295 ARG A CA 1
ATOM 2328 C C . ARG A 1 295 ? 8.305 -25.859 -33.344 1 95.06 295 ARG A C 1
ATOM 2330 O O . ARG A 1 295 ? 7.426 -26.375 -34.031 1 95.06 295 ARG A O 1
ATOM 2337 N N . ILE A 1 296 ? 8.094 -25.125 -32.25 1 97.56 296 ILE A N 1
ATOM 2338 C CA . ILE A 1 296 ? 6.746 -24.906 -31.75 1 97.56 296 ILE A CA 1
ATOM 2339 C C . ILE A 1 296 ? 6.496 -23.406 -31.578 1 97.56 296 ILE A C 1
ATOM 2341 O O . ILE A 1 296 ? 7.383 -22.672 -31.156 1 97.56 296 ILE A O 1
ATOM 2345 N N . GLU A 1 297 ? 5.383 -22.969 -32 1 98.38 297 GLU A N 1
ATOM 2346 C CA . GLU A 1 297 ? 4.875 -21.641 -31.641 1 98.38 297 GLU A CA 1
ATOM 2347 C C . GLU A 1 297 ? 3.627 -21.75 -30.766 1 98.38 297 GLU A C 1
ATOM 2349 O O . GLU A 1 297 ? 2.672 -22.453 -31.125 1 98.38 297 GLU A O 1
ATOM 2354 N N . VAL A 1 298 ? 3.654 -21.141 -29.641 1 98.62 298 VAL A N 1
ATOM 2355 C CA . VAL A 1 298 ? 2.502 -21.062 -28.75 1 98.62 298 VAL A CA 1
ATOM 2356 C C . VAL A 1 298 ? 1.891 -19.656 -28.812 1 98.62 298 VAL A C 1
ATOM 2358 O O . VAL A 1 298 ? 2.51 -18.688 -28.391 1 98.62 298 VAL A O 1
ATOM 2361 N N . ASP A 1 299 ? 0.739 -19.547 -29.359 1 98.62 299 ASP A N 1
ATOM 2362 C CA . ASP A 1 299 ? 0.016 -18.297 -29.516 1 98.62 299 ASP A CA 1
ATOM 2363 C C . ASP A 1 299 ? -1.102 -18.172 -28.484 1 98.62 299 ASP A C 1
ATOM 2365 O O . ASP A 1 299 ? -2.07 -18.922 -28.516 1 98.62 299 ASP A O 1
ATOM 2369 N N . LEU A 1 300 ? -0.978 -17.172 -27.625 1 98.56 300 LEU A N 1
ATOM 2370 C CA . LEU A 1 300 ? -1.964 -16.969 -26.578 1 98.56 300 LEU A CA 1
ATOM 2371 C C . LEU A 1 300 ? -2.83 -15.75 -26.875 1 98.56 300 LEU A C 1
ATOM 2373 O O . LEU A 1 300 ? -3.52 -15.234 -26 1 98.56 300 LEU A O 1
ATOM 2377 N N . SER A 1 301 ? -2.875 -15.273 -28.062 1 97.38 301 SER A N 1
ATOM 2378 C CA . SER A 1 301 ? -3.555 -14.047 -28.453 1 97.38 301 SER A CA 1
ATOM 2379 C C . SER A 1 301 ? -5.066 -14.18 -28.312 1 97.38 301 SER A C 1
ATOM 2381 O O . SER A 1 301 ? -5.785 -13.18 -28.25 1 97.38 301 SER A O 1
ATOM 2383 N N . GLY A 1 302 ? -5.586 -15.352 -28.281 1 97.25 302 GLY A N 1
ATOM 2384 C CA . GLY A 1 302 ? -7.02 -15.555 -28.141 1 97.25 302 GLY A CA 1
ATOM 2385 C C . GLY A 1 302 ? -7.496 -15.484 -26.703 1 97.25 302 GLY A C 1
ATOM 2386 O O . GLY A 1 302 ? -8.688 -15.633 -26.438 1 97.25 302 GLY A O 1
ATOM 2387 N N . SER A 1 303 ? -6.66 -15.195 -25.797 1 98.25 303 SER A N 1
ATOM 2388 C CA . SER A 1 303 ? -6.992 -15.156 -24.375 1 98.25 303 SER A CA 1
ATOM 2389 C C . SER A 1 303 ? -7.742 -13.875 -24.016 1 98.25 303 SER A C 1
ATOM 2391 O O . SER A 1 303 ? -7.699 -12.898 -24.766 1 98.25 303 SER A O 1
ATOM 2393 N N . SER A 1 304 ? -8.445 -13.859 -22.891 1 98.38 304 SER A N 1
ATOM 2394 C CA . SER A 1 304 ? -9.227 -12.727 -22.422 1 98.38 304 SER A CA 1
ATOM 2395 C C . SER A 1 304 ? -8.336 -11.531 -22.109 1 98.38 304 SER A C 1
ATOM 2397 O O . SER A 1 304 ? -7.137 -11.688 -21.891 1 98.38 304 SER A O 1
ATOM 2399 N N . ARG A 1 305 ? -8.945 -10.328 -22.141 1 97.69 305 ARG A N 1
ATOM 2400 C CA . ARG A 1 305 ? -8.266 -9.156 -21.594 1 97.69 305 ARG A CA 1
ATOM 2401 C C . ARG A 1 305 ? -7.879 -9.375 -20.141 1 97.69 305 ARG A C 1
ATOM 2403 O O . ARG A 1 305 ? -8.375 -10.297 -19.484 1 97.69 305 ARG A O 1
ATOM 2410 N N . GLN A 1 306 ? -6.957 -8.555 -19.672 1 98.25 306 GLN A N 1
ATOM 2411 C CA . GLN A 1 306 ? -6.59 -8.672 -18.266 1 98.25 306 GLN A CA 1
ATOM 2412 C C . GLN A 1 306 ? -7.805 -8.492 -17.359 1 98.25 306 GLN A C 1
ATOM 2414 O O . GLN A 1 306 ? -8.711 -7.719 -17.672 1 98.25 306 GLN A O 1
ATOM 2419 N N . ALA A 1 307 ? -7.863 -9.25 -16.297 1 98.38 307 ALA A N 1
ATOM 2420 C CA . ALA A 1 307 ? -8.938 -9.164 -15.312 1 98.38 307 ALA A CA 1
ATOM 2421 C C . ALA A 1 307 ? -8.922 -7.812 -14.602 1 98.38 307 ALA A C 1
ATOM 2423 O O . ALA A 1 307 ? -7.91 -7.109 -14.617 1 98.38 307 ALA A O 1
ATOM 2424 N N . ARG A 1 308 ? -10.055 -7.453 -14.055 1 96.69 308 ARG A N 1
ATOM 2425 C CA . ARG A 1 308 ? -10.211 -6.16 -13.406 1 96.69 308 ARG A CA 1
ATOM 2426 C C . ARG A 1 308 ? -9.609 -6.18 -12 1 96.69 308 ARG A C 1
ATOM 2428 O O . ARG A 1 308 ? -9.414 -5.125 -11.391 1 96.69 308 ARG A O 1
ATOM 2435 N N . THR A 1 309 ? -9.305 -7.422 -11.469 1 97.69 309 THR A N 1
ATOM 2436 C CA . THR A 1 309 ? -8.688 -7.578 -10.148 1 97.69 309 THR A CA 1
ATOM 2437 C C . THR A 1 309 ? -7.469 -8.492 -10.227 1 97.69 309 THR A C 1
ATOM 2439 O O . THR A 1 309 ? -6.969 -8.773 -11.32 1 97.69 309 THR A O 1
ATOM 2442 N N . SER A 1 310 ? -6.918 -8.938 -9.164 1 98 310 SER A N 1
ATOM 2443 C CA . SER A 1 310 ? -5.539 -9.391 -9.016 1 98 310 SER A CA 1
ATOM 2444 C C . SER A 1 310 ? -5.406 -10.875 -9.336 1 98 310 SER A C 1
ATOM 2446 O O . SER A 1 310 ? -4.602 -11.578 -8.719 1 98 310 SER A O 1
ATOM 2448 N N . ILE A 1 311 ? -6.137 -11.453 -10.273 1 98.06 311 ILE A N 1
ATOM 2449 C CA . ILE A 1 311 ? -6.051 -12.859 -10.633 1 98.06 311 ILE A CA 1
ATOM 2450 C C . ILE A 1 311 ? -5.199 -13.023 -11.898 1 98.06 311 ILE A C 1
ATOM 2452 O O . ILE A 1 311 ? -5.156 -14.102 -12.492 1 98.06 311 ILE A O 1
ATOM 2456 N N . ASN A 1 312 ? -4.492 -11.977 -12.352 1 98.56 312 ASN A N 1
ATOM 2457 C CA . ASN A 1 312 ? -3.682 -11.961 -13.562 1 98.56 312 ASN A CA 1
ATOM 2458 C C . ASN A 1 312 ? -2.307 -12.578 -13.328 1 98.56 312 ASN A C 1
ATOM 2460 O O . ASN A 1 312 ? -1.878 -12.727 -12.188 1 98.56 312 ASN A O 1
ATOM 2464 N N . CYS A 1 313 ? -1.676 -12.953 -14.391 1 98.25 313 CYS A N 1
ATOM 2465 C CA . CYS A 1 313 ? -0.241 -13.211 -14.336 1 98.25 313 CYS A CA 1
ATOM 2466 C C . CYS A 1 313 ? 0.501 -12.367 -15.367 1 98.25 313 CYS A C 1
ATOM 2468 O O . CYS A 1 313 ? -0.12 -11.656 -16.156 1 98.25 313 CYS A O 1
ATOM 2470 N N . GLY A 1 314 ? 1.812 -12.367 -15.297 1 97.88 314 GLY A N 1
ATOM 2471 C CA . GLY A 1 314 ? 2.645 -11.602 -16.203 1 97.88 314 GLY A CA 1
ATOM 2472 C C . GLY A 1 314 ? 3.244 -12.453 -17.312 1 97.88 314 GLY A C 1
ATOM 2473 O O . GLY A 1 314 ? 3.037 -13.664 -17.359 1 97.88 314 GLY A O 1
ATOM 2474 N N . TYR A 1 315 ? 3.957 -11.828 -18.203 1 97.44 315 TYR A N 1
ATOM 2475 C CA . TYR A 1 315 ? 4.52 -12.516 -19.359 1 97.44 315 TYR A CA 1
ATOM 2476 C C . TYR A 1 315 ? 5.539 -13.562 -18.922 1 97.44 315 TYR A C 1
ATOM 2478 O O . TYR A 1 315 ? 5.656 -14.617 -19.547 1 97.44 315 TYR A O 1
ATOM 2486 N N . LEU A 1 316 ? 6.293 -13.312 -17.859 1 97.94 316 LEU A N 1
ATOM 2487 C CA . LEU A 1 316 ? 7.281 -14.281 -17.406 1 97.94 316 LEU A CA 1
ATOM 2488 C C . LEU A 1 316 ? 6.605 -15.516 -16.812 1 97.94 316 LEU A C 1
ATOM 2490 O O . LEU A 1 316 ? 7.117 -16.641 -16.953 1 97.94 316 LEU A O 1
ATOM 2494 N N . ASP A 1 317 ? 5.52 -15.273 -16.172 1 98.12 317 ASP A N 1
ATOM 2495 C CA . ASP A 1 317 ? 4.742 -16.391 -15.641 1 98.12 317 ASP A CA 1
ATOM 2496 C C . ASP A 1 317 ? 4.18 -17.25 -16.766 1 98.12 317 ASP A C 1
ATOM 2498 O O . ASP A 1 317 ? 4.152 -18.484 -16.656 1 98.12 317 ASP A O 1
ATOM 2502 N N . ALA A 1 318 ? 3.68 -16.578 -17.75 1 98.31 318 ALA A N 1
ATOM 2503 C CA . ALA A 1 318 ? 3.164 -17.297 -18.906 1 98.31 318 ALA A CA 1
ATOM 2504 C C . ALA A 1 318 ? 4.258 -18.125 -19.578 1 98.31 318 ALA A C 1
ATOM 2506 O O . ALA A 1 318 ? 4.039 -19.297 -19.922 1 98.31 318 ALA A O 1
ATOM 2507 N N . LYS A 1 319 ? 5.383 -17.516 -19.75 1 97.69 319 LYS A N 1
ATOM 2508 C CA . LYS A 1 319 ? 6.52 -18.234 -20.328 1 97.69 319 LYS A CA 1
ATOM 2509 C C . LYS A 1 319 ? 6.879 -19.453 -19.484 1 97.69 319 LYS A C 1
ATOM 2511 O O . LYS A 1 319 ? 7.137 -20.531 -20.031 1 97.69 319 LYS A O 1
ATOM 2516 N N . CYS A 1 320 ? 6.945 -19.266 -18.219 1 97 320 CYS A N 1
ATOM 2517 C CA . CYS A 1 320 ? 7.25 -20.359 -17.312 1 97 320 CYS A CA 1
ATOM 2518 C C . CYS A 1 320 ? 6.23 -21.484 -17.453 1 97 320 CYS A C 1
ATOM 2520 O O . CYS A 1 320 ? 6.602 -22.656 -17.531 1 97 320 CYS A O 1
ATOM 2522 N N . ALA A 1 321 ? 4.965 -21.156 -17.469 1 97.25 321 ALA A N 1
ATOM 2523 C CA . ALA A 1 321 ? 3.906 -22.141 -17.578 1 97.25 321 ALA A CA 1
ATOM 2524 C C . ALA A 1 321 ? 4.035 -22.953 -18.859 1 97.25 321 ALA A C 1
ATOM 2526 O O . ALA A 1 321 ? 3.854 -24.172 -18.875 1 97.25 321 ALA A O 1
ATOM 2527 N N . VAL A 1 322 ? 4.34 -22.281 -19.953 1 97.69 322 VAL A N 1
ATOM 2528 C CA . VAL A 1 322 ? 4.516 -22.953 -21.234 1 97.69 322 VAL A CA 1
ATOM 2529 C C . VAL A 1 322 ? 5.703 -23.906 -21.172 1 97.69 322 VAL A C 1
ATOM 2531 O O . VAL A 1 322 ? 5.609 -25.047 -21.609 1 97.69 322 VAL A O 1
ATOM 2534 N N . ALA A 1 323 ? 6.77 -23.391 -20.625 1 96.62 323 ALA A N 1
ATOM 2535 C CA . ALA A 1 323 ? 7.969 -24.203 -20.5 1 96.62 323 ALA A CA 1
ATOM 2536 C C . ALA A 1 323 ? 7.684 -25.484 -19.703 1 96.62 323 ALA A C 1
ATOM 2538 O O . ALA A 1 323 ? 8.109 -26.578 -20.094 1 96.62 323 ALA A O 1
ATOM 2539 N N . VAL A 1 324 ? 6.988 -25.344 -18.672 1 95 324 VAL A N 1
ATOM 2540 C CA . VAL A 1 324 ? 6.695 -26.484 -17.797 1 95 324 VAL A CA 1
ATOM 2541 C C . VAL A 1 324 ? 5.762 -27.453 -18.5 1 95 324 VAL A C 1
ATOM 2543 O O . VAL A 1 324 ? 5.922 -28.672 -18.391 1 95 324 VAL A O 1
ATOM 2546 N N . ALA A 1 325 ? 4.785 -26.953 -19.156 1 96.06 325 ALA A N 1
ATOM 2547 C CA . ALA A 1 325 ? 3.838 -27.797 -19.875 1 96.06 325 ALA A CA 1
ATOM 2548 C C . ALA A 1 325 ? 4.559 -28.719 -20.859 1 96.06 325 ALA A C 1
ATOM 2550 O O . ALA A 1 325 ? 4.316 -29.922 -20.875 1 96.06 325 ALA A O 1
ATOM 2551 N N . PHE A 1 326 ? 5.426 -28.172 -21.641 1 96.12 326 PHE A N 1
ATOM 2552 C CA . PHE A 1 326 ? 6.109 -28.953 -22.656 1 96.12 326 PHE A CA 1
ATOM 2553 C C . PHE A 1 326 ? 7.121 -29.906 -22.016 1 96.12 326 PHE A C 1
ATOM 2555 O O . PHE A 1 326 ? 7.34 -31.016 -22.5 1 96.12 326 PHE A O 1
ATOM 2562 N N . GLN A 1 327 ? 7.742 -29.375 -20.969 1 93.81 327 GLN A N 1
ATOM 2563 C CA . GLN A 1 327 ? 8.633 -30.266 -20.234 1 93.81 327 GLN A CA 1
ATOM 2564 C C . GLN A 1 327 ? 7.883 -31.5 -19.719 1 93.81 327 GLN A C 1
ATOM 2566 O O . GLN A 1 327 ? 8.359 -32.625 -19.859 1 93.81 327 GLN A O 1
ATOM 2571 N N . PHE A 1 328 ? 6.758 -31.328 -19.188 1 91.38 328 PHE A N 1
ATOM 2572 C CA . PHE A 1 328 ? 5.945 -32.375 -18.594 1 91.38 328 PHE A CA 1
ATOM 2573 C C . PHE A 1 328 ? 5.422 -33.344 -19.672 1 91.38 328 PHE A C 1
ATOM 2575 O O . PHE A 1 328 ? 5.414 -34.531 -19.484 1 91.38 328 PHE A O 1
ATOM 2582 N N . LEU A 1 329 ? 5.023 -32.844 -20.766 1 93.69 329 LEU A N 1
ATOM 2583 C CA . LEU A 1 329 ? 4.312 -33.625 -21.766 1 93.69 329 LEU A CA 1
ATOM 2584 C C . LEU A 1 329 ? 5.293 -34.312 -22.719 1 93.69 329 LEU A C 1
ATOM 2586 O O . LEU A 1 329 ? 5.043 -35.438 -23.172 1 93.69 329 LEU A O 1
ATOM 2590 N N . LEU A 1 330 ? 6.449 -33.625 -22.969 1 93 330 LEU A N 1
ATOM 2591 C CA . LEU A 1 330 ? 7.273 -34.094 -24.062 1 93 330 LEU A CA 1
ATOM 2592 C C . LEU A 1 330 ? 8.602 -34.656 -23.562 1 93 330 LEU A C 1
ATOM 2594 O O . LEU A 1 330 ? 9.188 -35.531 -24.172 1 93 330 LEU A O 1
ATOM 2598 N N . ASP A 1 331 ? 9.07 -34.031 -22.469 1 91.38 331 ASP A N 1
ATOM 2599 C CA . ASP A 1 331 ? 10.406 -34.375 -22.031 1 91.38 331 ASP A CA 1
ATOM 2600 C C . ASP A 1 331 ? 10.492 -34.438 -20.5 1 91.38 331 ASP A C 1
ATOM 2602 O O . ASP A 1 331 ? 11.32 -33.75 -19.906 1 91.38 331 ASP A O 1
ATOM 2606 N N . PRO A 1 332 ? 9.734 -35.312 -19.891 1 87.56 332 PRO A N 1
ATOM 2607 C CA . PRO A 1 332 ? 9.648 -35.312 -18.438 1 87.56 332 PRO A CA 1
ATOM 2608 C C . PRO A 1 332 ? 10.922 -35.781 -17.75 1 87.56 332 PRO A C 1
ATOM 2610 O O . PRO A 1 332 ? 11.109 -35.594 -16.547 1 87.56 332 PRO A O 1
ATOM 2613 N N . ASN A 1 333 ? 11.852 -36.281 -18.453 1 86.94 333 ASN A N 1
ATOM 2614 C CA . ASN A 1 333 ? 13.016 -36.906 -17.844 1 86.94 333 ASN A CA 1
ATOM 2615 C C . ASN A 1 333 ? 14.227 -36 -17.859 1 86.94 333 ASN A C 1
ATOM 2617 O O . ASN A 1 333 ? 15.203 -36.219 -17.141 1 86.94 333 ASN A O 1
ATOM 2621 N N . SER A 1 334 ? 14.148 -35.031 -18.656 1 89.25 334 SER A N 1
ATOM 2622 C CA . SER A 1 334 ? 15.258 -34.094 -18.719 1 89.25 334 SER A CA 1
ATOM 2623 C C . SER A 1 334 ? 15.188 -33.062 -17.594 1 89.25 334 SER A C 1
ATOM 2625 O O . SER A 1 334 ? 14.109 -32.844 -17.031 1 89.25 334 SER A O 1
ATOM 2627 N N . ARG A 1 335 ? 16.328 -32.5 -17.375 1 89.88 335 ARG A N 1
ATOM 2628 C CA . ARG A 1 335 ? 16.391 -31.484 -16.344 1 89.88 335 ARG A CA 1
ATOM 2629 C C . ARG A 1 335 ? 15.852 -30.156 -16.875 1 89.88 335 ARG A C 1
ATOM 2631 O O . ARG A 1 335 ? 16.047 -29.812 -18.031 1 89.88 335 ARG A O 1
ATOM 2638 N N . PHE A 1 336 ? 15.188 -29.5 -15.93 1 93.19 336 PHE A N 1
ATOM 2639 C CA . PHE A 1 336 ? 14.641 -28.188 -16.297 1 93.19 336 PHE A CA 1
ATOM 2640 C C . PHE A 1 336 ? 15.734 -27.125 -16.297 1 93.19 336 PHE A C 1
ATOM 2642 O O . PHE A 1 336 ? 16.375 -26.891 -15.273 1 93.19 336 PHE A O 1
ATOM 2649 N N . THR A 1 337 ? 16.109 -26.547 -17.422 1 96.5 337 THR A N 1
ATOM 2650 C CA . THR A 1 337 ? 17.062 -25.453 -17.609 1 96.5 337 THR A CA 1
ATOM 2651 C C . THR A 1 337 ? 16.5 -24.391 -18.531 1 96.5 337 THR A C 1
ATOM 2653 O O . THR A 1 337 ? 15.367 -24.516 -19.016 1 96.5 337 THR A O 1
ATOM 2656 N N . SER A 1 338 ? 17.266 -23.328 -18.734 1 96.44 338 SER A N 1
ATOM 2657 C CA . SER A 1 338 ? 16.812 -22.266 -19.625 1 96.44 338 SER A CA 1
ATOM 2658 C C . SER A 1 338 ? 16.859 -22.703 -21.078 1 96.44 338 SER A C 1
ATOM 2660 O O . SER A 1 338 ? 16.281 -22.062 -21.953 1 96.44 338 SER A O 1
ATOM 2662 N N . GLY A 1 339 ? 17.438 -23.828 -21.391 1 95.5 339 GLY A N 1
ATOM 2663 C CA . GLY A 1 339 ? 17.531 -24.328 -22.75 1 95.5 339 GLY A CA 1
ATOM 2664 C C . GLY A 1 339 ? 16.219 -24.906 -23.266 1 95.5 339 GLY A C 1
ATOM 2665 O O . GLY A 1 339 ? 16.031 -25.031 -24.469 1 95.5 339 GLY A O 1
ATOM 2666 N N . GLY A 1 340 ? 15.344 -25.234 -22.391 1 93.38 340 GLY A N 1
ATOM 2667 C CA . GLY A 1 340 ? 14.102 -25.891 -22.75 1 93.38 340 GLY A CA 1
ATOM 2668 C C . GLY A 1 340 ? 13.242 -25.047 -23.672 1 93.38 340 GLY A C 1
ATOM 2669 O O . GLY A 1 340 ? 12.445 -25.594 -24.453 1 93.38 340 GLY A O 1
ATOM 2670 N N . MET A 1 341 ? 13.414 -23.781 -23.719 1 95.19 341 MET A N 1
ATOM 2671 C CA . MET A 1 341 ? 12.539 -22.891 -24.469 1 95.19 341 MET A CA 1
ATOM 2672 C C . MET A 1 341 ? 13.18 -22.469 -25.781 1 95.19 341 MET A C 1
ATOM 2674 O O . MET A 1 341 ? 12.633 -21.641 -26.516 1 95.19 341 MET A O 1
ATOM 2678 N N . ARG A 1 342 ? 14.312 -23 -26.094 1 95.25 342 ARG A N 1
ATOM 2679 C CA . ARG A 1 342 ? 15.109 -22.531 -27.234 1 95.25 342 ARG A CA 1
ATOM 2680 C C . ARG A 1 342 ? 14.336 -22.672 -28.531 1 95.25 342 ARG A C 1
ATOM 2682 O O . ARG A 1 342 ? 14.477 -21.828 -29.438 1 95.25 342 ARG A O 1
ATOM 2689 N N . ASN A 1 343 ? 13.555 -23.734 -28.719 1 95.75 343 ASN A N 1
ATOM 2690 C CA . ASN A 1 343 ? 12.836 -23.984 -29.969 1 95.75 343 ASN A CA 1
ATOM 2691 C C . ASN A 1 343 ? 11.344 -23.703 -29.828 1 95.75 343 ASN A C 1
ATOM 2693 O O . ASN A 1 343 ? 10.539 -24.219 -30.609 1 95.75 343 ASN A O 1
ATOM 2697 N N . ILE A 1 344 ? 10.969 -22.938 -28.844 1 97.06 344 ILE A N 1
ATOM 2698 C CA . ILE A 1 344 ? 9.578 -22.594 -28.578 1 97.06 344 ILE A CA 1
ATOM 2699 C C . ILE A 1 344 ? 9.406 -21.078 -28.625 1 97.06 344 ILE A C 1
ATOM 2701 O O . ILE A 1 344 ? 10.039 -20.359 -27.859 1 97.06 344 ILE A O 1
ATOM 2705 N N . ASP A 1 345 ? 8.625 -20.656 -29.531 1 97.19 345 ASP A N 1
ATOM 2706 C CA . ASP A 1 345 ? 8.297 -19.234 -29.625 1 97.19 345 ASP A CA 1
ATOM 2707 C C . ASP A 1 345 ? 6.949 -18.938 -28.969 1 97.19 345 ASP A C 1
ATOM 2709 O O . ASP A 1 345 ? 6.023 -19.75 -29.047 1 97.19 345 ASP A O 1
ATOM 2713 N N . LEU A 1 346 ? 6.887 -17.828 -28.359 1 97.56 346 LEU A N 1
ATOM 2714 C CA . LEU A 1 346 ? 5.684 -17.453 -27.625 1 97.56 346 LEU A CA 1
ATOM 2715 C C . LEU A 1 346 ? 5.117 -16.141 -28.172 1 97.56 346 LEU A C 1
ATOM 2717 O O . LEU A 1 346 ? 5.848 -15.164 -28.328 1 97.56 346 LEU A O 1
ATOM 2721 N N . VAL A 1 347 ? 3.883 -16.141 -28.516 1 97.88 347 VAL A N 1
ATOM 2722 C CA . VAL A 1 347 ? 3.148 -14.945 -28.906 1 97.88 347 VAL A CA 1
ATOM 2723 C C . VAL A 1 347 ? 2.227 -14.508 -27.766 1 97.88 347 VAL A C 1
ATOM 2725 O O . VAL A 1 347 ? 1.281 -15.227 -27.422 1 97.88 347 VAL A O 1
ATOM 2728 N N . LEU A 1 348 ? 2.514 -13.367 -27.219 1 96.12 348 LEU A N 1
ATOM 2729 C CA . LEU A 1 348 ? 1.834 -12.891 -26.016 1 96.12 348 LEU A CA 1
ATOM 2730 C C . LEU A 1 348 ? 1.416 -11.438 -26.172 1 96.12 348 LEU A C 1
ATOM 2732 O O . LEU A 1 348 ? 2.164 -10.531 -25.797 1 96.12 348 LEU A O 1
ATOM 2736 N N . PRO A 1 349 ? 0.184 -11.102 -26.531 1 95.12 349 PRO A N 1
ATOM 2737 C CA . PRO A 1 349 ? -0.245 -9.703 -26.578 1 95.12 349 PRO A CA 1
ATOM 2738 C C . PRO A 1 349 ? -0.303 -9.055 -25.203 1 95.12 349 PRO A C 1
ATOM 2740 O O . PRO A 1 349 ? -0.545 -9.742 -24.203 1 95.12 349 PRO A O 1
ATOM 2743 N N . ASP A 1 350 ? -0.196 -7.715 -25.203 1 96.12 350 ASP A N 1
ATOM 2744 C CA . ASP A 1 350 ? -0.239 -6.965 -23.953 1 96.12 350 ASP A CA 1
ATOM 2745 C C . ASP A 1 350 ? -1.664 -6.879 -23.422 1 96.12 350 ASP A C 1
ATOM 2747 O O . ASP A 1 350 ? -2.629 -6.977 -24.172 1 96.12 350 ASP A O 1
ATOM 2751 N N . ALA A 1 351 ? -1.76 -6.754 -22.109 1 97.06 351 ALA A N 1
ATOM 2752 C CA . ALA A 1 351 ? -3 -6.441 -21.406 1 97.06 351 ALA A CA 1
ATOM 2753 C C . ALA A 1 351 ? -4.008 -7.582 -21.531 1 97.06 351 ALA A C 1
ATOM 2755 O O . ALA A 1 351 ? -5.168 -7.355 -21.875 1 97.06 351 ALA A O 1
ATOM 2756 N N . THR A 1 352 ? -3.488 -8.734 -21.406 1 98.19 352 THR A N 1
ATOM 2757 C CA . THR A 1 352 ? -4.32 -9.93 -21.297 1 98.19 352 THR A CA 1
ATOM 2758 C C . THR A 1 352 ? -4.168 -10.562 -19.906 1 98.19 352 THR A C 1
ATOM 2760 O O . THR A 1 352 ? -3.273 -10.195 -19.141 1 98.19 352 THR A O 1
ATOM 2763 N N . ILE A 1 353 ? -5.016 -11.531 -19.594 1 98.38 353 ILE A N 1
ATOM 2764 C CA . ILE A 1 353 ? -4.992 -12.219 -18.312 1 98.38 353 ILE A CA 1
ATOM 2765 C C . ILE A 1 353 ? -3.65 -12.93 -18.141 1 98.38 353 ILE A C 1
ATOM 2767 O O . ILE A 1 353 ? -3.227 -13.195 -17 1 98.38 353 ILE A O 1
ATOM 2771 N N . VAL A 1 354 ? -2.881 -13.18 -19.234 1 98.31 354 VAL A N 1
ATOM 2772 C CA . VAL A 1 354 ? -1.639 -13.938 -19.156 1 98.31 354 VAL A CA 1
ATOM 2773 C C . VAL A 1 354 ? -0.45 -13.016 -19.406 1 98.31 354 VAL A C 1
ATOM 2775 O O . VAL A 1 354 ? 0.697 -13.461 -19.453 1 98.31 354 VAL A O 1
ATOM 2778 N N . SER A 1 355 ? -0.617 -11.781 -19.641 1 98.25 355 SER A N 1
ATOM 2779 C CA . SER A 1 355 ? 0.385 -10.734 -19.828 1 98.25 355 SER A CA 1
ATOM 2780 C C . SER A 1 355 ? -0.133 -9.383 -19.359 1 98.25 355 SER A C 1
ATOM 2782 O O . SER A 1 355 ? -0.198 -8.438 -20.156 1 98.25 355 SER A O 1
ATOM 2784 N N . ALA A 1 356 ? -0.438 -9.336 -18.141 1 98.31 356 ALA A N 1
ATOM 2785 C CA . ALA A 1 356 ? -1.085 -8.164 -17.562 1 98.31 356 ALA A CA 1
ATOM 2786 C C . ALA A 1 356 ? -0.128 -6.977 -17.516 1 98.31 356 ALA A C 1
ATOM 2788 O O . ALA A 1 356 ? 1.083 -7.152 -17.359 1 98.31 356 ALA A O 1
ATOM 2789 N N . MET A 1 357 ? -0.7 -5.762 -17.594 1 97.31 357 MET A N 1
ATOM 2790 C CA . MET A 1 357 ? 0.083 -4.527 -17.578 1 97.31 357 MET A CA 1
ATOM 2791 C C . MET A 1 357 ? -0.325 -3.637 -16.422 1 97.31 357 MET A C 1
ATOM 2793 O O . MET A 1 357 ? -1.506 -3.561 -16.078 1 97.31 357 MET A O 1
ATOM 2797 N N . PRO A 1 358 ? 0.606 -2.965 -15.742 1 94.5 358 PRO A N 1
ATOM 2798 C CA . PRO A 1 358 ? 0.291 -2.016 -14.672 1 94.5 358 PRO A CA 1
ATOM 2799 C C . PRO A 1 358 ? -0.312 -0.715 -15.195 1 94.5 358 PRO A C 1
ATOM 2801 O O . PRO A 1 358 ? -0.144 -0.381 -16.375 1 94.5 358 PRO A O 1
ATOM 2804 N N . PRO A 1 359 ? -1.055 0.056 -14.406 1 93.06 359 PRO A N 1
ATOM 2805 C CA . PRO A 1 359 ? -1.286 -0.264 -12.992 1 93.06 359 PRO A CA 1
ATOM 2806 C C . PRO A 1 359 ? -2.535 -1.115 -12.781 1 93.06 359 PRO A C 1
ATOM 2808 O O . PRO A 1 359 ? -2.727 -1.677 -11.695 1 93.06 359 PRO A O 1
ATOM 2811 N N . ASP A 1 360 ? -3.418 -1.268 -13.766 1 92.25 360 ASP A N 1
ATOM 2812 C CA . ASP A 1 360 ? -4.73 -1.874 -13.578 1 92.25 360 ASP A CA 1
ATOM 2813 C C . ASP A 1 360 ? -4.652 -3.396 -13.688 1 92.25 360 ASP A C 1
ATOM 2815 O O . ASP A 1 360 ? -5.551 -4.102 -13.219 1 92.25 360 ASP A O 1
ATOM 2819 N N . GLY A 1 361 ? -3.627 -3.852 -14.43 1 96.25 361 GLY A N 1
ATOM 2820 C CA . GLY A 1 361 ? -3.412 -5.289 -14.469 1 96.25 361 GLY A CA 1
ATOM 2821 C C . GLY A 1 361 ? -2.65 -5.812 -13.266 1 96.25 361 GLY A C 1
ATOM 2822 O O . GLY A 1 361 ? -1.519 -6.281 -13.391 1 96.25 361 GLY A O 1
ATOM 2823 N N . THR A 1 362 ? -3.314 -5.816 -12.133 1 97.44 362 THR A N 1
ATOM 2824 C CA . THR A 1 362 ? -2.656 -6.18 -10.883 1 97.44 362 THR A CA 1
ATOM 2825 C C . THR A 1 362 ? -2.402 -7.68 -10.82 1 97.44 362 THR A C 1
ATOM 2827 O O . THR A 1 362 ? -3.246 -8.477 -11.234 1 97.44 362 THR A O 1
ATOM 2830 N N . ILE A 1 363 ? -1.212 -8.062 -10.359 1 98.44 363 ILE A N 1
ATOM 2831 C CA . ILE A 1 363 ? -0.793 -9.461 -10.297 1 98.44 363 ILE A CA 1
ATOM 2832 C C . ILE A 1 363 ? -0.611 -9.883 -8.836 1 98.44 363 ILE A C 1
ATOM 2834 O O . ILE A 1 363 ? 0.196 -9.297 -8.117 1 98.44 363 ILE A O 1
ATOM 2838 N N . MET A 1 364 ? -1.34 -10.891 -8.414 1 98.12 364 MET A N 1
ATOM 2839 C CA . MET A 1 364 ? -1.153 -11.5 -7.098 1 98.12 364 MET A CA 1
ATOM 2840 C C . MET A 1 364 ? -1.396 -13 -7.152 1 98.12 364 MET A C 1
ATOM 2842 O O . MET A 1 364 ? -0.54 -13.789 -6.742 1 98.12 364 MET A O 1
ATOM 2846 N N . MET A 1 365 ? -2.535 -13.406 -7.695 1 97.44 365 MET A N 1
ATOM 2847 C CA . MET A 1 365 ? -2.854 -14.82 -7.844 1 97.44 365 MET A CA 1
ATOM 2848 C C . MET A 1 365 ? -2.324 -15.367 -9.164 1 97.44 365 MET A C 1
ATOM 2850 O O . MET A 1 365 ? -3.051 -16.047 -9.898 1 97.44 365 MET A O 1
ATOM 2854 N N . TYR A 1 366 ? -1.13 -15.07 -9.453 1 97.88 366 TYR A N 1
ATOM 2855 C CA . TYR A 1 366 ? -0.546 -15.328 -10.766 1 97.88 366 TYR A CA 1
ATOM 2856 C C . TYR A 1 366 ? -0.542 -16.828 -11.078 1 97.88 366 TYR A C 1
ATOM 2858 O O . TYR A 1 366 ? -0.608 -17.219 -12.242 1 97.88 366 TYR A O 1
ATOM 2866 N N . PHE A 1 367 ? -0.476 -17.656 -10.102 1 96.38 367 PHE A N 1
ATOM 2867 C CA . PHE A 1 367 ? -0.367 -19.109 -10.289 1 96.38 367 PHE A CA 1
ATOM 2868 C C . PHE A 1 367 ? -1.679 -19.688 -10.805 1 96.38 367 PHE A C 1
ATOM 2870 O O . PHE A 1 367 ? -1.691 -20.75 -11.438 1 96.38 367 PHE A O 1
ATOM 2877 N N . GLU A 1 368 ? -2.799 -19.016 -10.586 1 96.75 368 GLU A N 1
ATOM 2878 C CA . GLU A 1 368 ? -4.082 -19.453 -11.125 1 96.75 368 GLU A CA 1
ATOM 2879 C C . GLU A 1 368 ? -4.125 -19.297 -12.641 1 96.75 368 GLU A C 1
ATOM 2881 O O . GLU A 1 368 ? -4.559 -20.188 -13.359 1 96.75 368 GLU A O 1
ATOM 2886 N N . ALA A 1 369 ? -3.738 -18.125 -13.094 1 97.12 369 ALA A N 1
ATOM 2887 C CA . ALA A 1 369 ? -3.684 -17.891 -14.539 1 97.12 369 ALA A CA 1
ATOM 2888 C C . ALA A 1 369 ? -2.631 -18.766 -15.203 1 97.12 369 ALA A C 1
ATOM 2890 O O . ALA A 1 369 ? -2.816 -19.219 -16.328 1 97.12 369 ALA A O 1
ATOM 2891 N N . SER A 1 370 ? -1.509 -18.984 -14.539 1 97.06 370 SER A N 1
ATOM 2892 C CA . SER A 1 370 ? -0.476 -19.875 -15.055 1 97.06 370 SER A CA 1
ATOM 2893 C C . SER A 1 370 ? -1.001 -21.297 -15.203 1 97.06 370 SER A C 1
ATOM 2895 O O . SER A 1 370 ? -0.701 -21.984 -16.188 1 97.06 370 SER A O 1
ATOM 2897 N N . ALA A 1 371 ? -1.713 -21.75 -14.203 1 95.88 371 ALA A N 1
ATOM 2898 C CA . ALA A 1 371 ? -2.311 -23.094 -14.266 1 95.88 371 ALA A CA 1
ATOM 2899 C C . ALA A 1 371 ? -3.277 -23.203 -15.445 1 95.88 371 ALA A C 1
ATOM 2901 O O . ALA A 1 371 ? -3.396 -24.266 -16.047 1 95.88 371 ALA A O 1
ATOM 2902 N N . LEU A 1 372 ? -3.92 -22.141 -15.711 1 96.38 372 LEU A N 1
ATOM 2903 C CA . LEU A 1 372 ? -4.848 -22.109 -16.844 1 96.38 372 LEU A CA 1
ATOM 2904 C C . LEU A 1 372 ? -4.113 -22.328 -18.156 1 96.38 372 LEU A C 1
ATOM 2906 O O . LEU A 1 372 ? -4.629 -22.984 -19.062 1 96.38 372 LEU A O 1
ATOM 2910 N N . ILE A 1 373 ? -2.982 -21.75 -18.25 1 97.62 373 ILE A N 1
ATOM 2911 C CA . ILE A 1 373 ? -2.152 -21.953 -19.438 1 97.62 373 ILE A CA 1
ATOM 2912 C C . ILE A 1 373 ? -1.778 -23.422 -19.562 1 97.62 373 ILE A C 1
ATOM 2914 O O . ILE A 1 373 ? -1.882 -24.016 -20.641 1 97.62 373 ILE A O 1
ATOM 2918 N N . LEU A 1 374 ? -1.34 -24 -18.516 1 96.44 374 LEU A N 1
ATOM 2919 C CA . LEU A 1 374 ? -0.982 -25.422 -18.5 1 96.44 374 LEU A CA 1
ATOM 2920 C C . LEU A 1 374 ? -2.146 -26.281 -18.984 1 96.44 374 LEU A C 1
ATOM 2922 O O . LEU A 1 374 ? -1.976 -27.125 -19.859 1 96.44 374 LEU A O 1
ATOM 2926 N N . HIS A 1 375 ? -3.324 -26.047 -18.438 1 96.81 375 HIS A N 1
ATOM 2927 C CA . HIS A 1 375 ? -4.512 -26.828 -18.797 1 96.81 375 HIS A CA 1
ATOM 2928 C C . HIS A 1 375 ? -4.875 -26.625 -20.266 1 96.81 375 HIS A C 1
ATOM 2930 O O . HIS A 1 375 ? -5.297 -27.578 -20.938 1 96.81 375 HIS A O 1
ATOM 2936 N N . SER A 1 376 ? -4.789 -25.406 -20.703 1 97.88 376 SER A N 1
ATOM 2937 C CA . SER A 1 376 ? -5.117 -25.141 -22.109 1 97.88 376 SER A CA 1
ATOM 2938 C C . SER A 1 376 ? -4.191 -25.906 -23.047 1 97.88 376 SER A C 1
ATOM 2940 O O . SER A 1 376 ? -4.621 -26.359 -24.109 1 97.88 376 SER A O 1
ATOM 2942 N N . ILE A 1 377 ? -2.955 -26.047 -22.656 1 97.94 377 ILE A N 1
ATOM 2943 C CA . ILE A 1 377 ? -1.989 -26.781 -23.469 1 97.94 377 ILE A CA 1
ATOM 2944 C C . ILE A 1 377 ? -2.281 -28.281 -23.391 1 97.94 377 ILE A C 1
ATOM 2946 O O . ILE A 1 377 ? -2.229 -28.984 -24.406 1 97.94 377 ILE A O 1
ATOM 2950 N N . TYR A 1 378 ? -2.58 -28.797 -22.172 1 97.06 378 TYR A N 1
ATOM 2951 C CA . TYR A 1 378 ? -2.992 -30.188 -22.031 1 97.06 378 TYR A CA 1
ATOM 2952 C C . TYR A 1 378 ? -4.141 -30.516 -22.984 1 97.06 378 TYR A C 1
ATOM 2954 O O . TYR A 1 378 ? -4.105 -31.531 -23.688 1 97.06 378 TYR A O 1
ATOM 2962 N N . ARG A 1 379 ? -5.105 -29.656 -23 1 97.12 379 ARG A N 1
ATOM 2963 C CA . ARG A 1 379 ? -6.289 -29.859 -23.828 1 97.12 379 ARG A CA 1
ATOM 2964 C C . ARG A 1 379 ? -5.941 -29.781 -25.312 1 97.12 379 ARG A C 1
ATOM 2966 O O . ARG A 1 379 ? -6.488 -30.531 -26.125 1 97.12 379 ARG A O 1
ATOM 2973 N N . ALA A 1 380 ? -5.082 -28.875 -25.656 1 98 380 ALA A N 1
ATOM 2974 C CA . ALA A 1 380 ? -4.691 -28.688 -27.047 1 98 380 ALA A CA 1
ATOM 2975 C C . ALA A 1 380 ? -4.004 -29.922 -27.609 1 98 380 ALA A C 1
ATOM 2977 O O . ALA A 1 380 ? -4.203 -30.281 -28.766 1 98 380 ALA A O 1
ATOM 2978 N N . LEU A 1 381 ? -3.215 -30.562 -26.797 1 97.25 381 LEU A N 1
ATOM 2979 C CA . LEU A 1 381 ? -2.367 -31.641 -27.312 1 97.25 381 LEU A CA 1
ATOM 2980 C C . LEU A 1 381 ? -2.943 -33 -26.938 1 97.25 381 LEU A C 1
ATOM 2982 O O . LEU A 1 381 ? -2.33 -34.031 -27.234 1 97.25 381 LEU A O 1
ATOM 2986 N N . LYS A 1 382 ? -4.039 -33.031 -26.312 1 95.56 382 LYS A N 1
ATOM 2987 C CA . LYS A 1 382 ? -4.633 -34.25 -25.781 1 95.56 382 LYS A CA 1
ATOM 2988 C C . LYS A 1 382 ? -4.777 -35.312 -26.875 1 95.56 382 LYS A C 1
ATOM 2990 O O . LYS A 1 382 ? -4.348 -36.469 -26.703 1 95.56 382 LYS A O 1
ATOM 2995 N N . ASP A 1 383 ? -5.324 -35 -28.031 1 93.88 383 ASP A N 1
ATOM 2996 C CA . ASP A 1 383 ? -5.633 -35.938 -29.094 1 93.88 383 ASP A CA 1
ATOM 2997 C C . ASP A 1 383 ? -4.363 -36.438 -29.781 1 93.88 383 ASP A C 1
ATOM 2999 O O . ASP A 1 383 ? -4.207 -37.625 -30.062 1 93.88 383 ASP A O 1
ATOM 3003 N N . VAL A 1 384 ? -3.486 -35.469 -30.062 1 95.12 384 VAL A N 1
ATOM 3004 C CA . VAL A 1 384 ? -2.291 -35.812 -30.828 1 95.12 384 VAL A CA 1
ATOM 3005 C C . VAL A 1 384 ? -1.358 -36.688 -29.969 1 95.12 384 VAL A C 1
ATOM 3007 O O . VAL A 1 384 ? -0.641 -37.531 -30.484 1 95.12 384 VAL A O 1
ATOM 3010 N N . LEU A 1 385 ? -1.389 -36.5 -28.688 1 94.88 385 LEU A N 1
ATOM 3011 C CA . LEU A 1 385 ? -0.536 -37.281 -27.797 1 94.88 385 LEU A CA 1
ATOM 3012 C C . LEU A 1 385 ? -1.114 -38.656 -27.562 1 94.88 385 LEU A C 1
ATOM 3014 O O . LEU A 1 385 ? -0.396 -39.594 -27.141 1 94.88 385 LEU A O 1
ATOM 3018 N N . GLY A 1 386 ? -2.455 -38.812 -27.781 1 92.94 386 GLY A N 1
ATOM 3019 C CA . GLY A 1 386 ? -3.094 -40.125 -27.656 1 92.94 386 GLY A CA 1
ATOM 3020 C C . GLY A 1 386 ? -2.92 -40.75 -26.281 1 92.94 386 GLY A C 1
ATOM 3021 O O . GLY A 1 386 ? -3.303 -40.156 -25.266 1 92.94 386 GLY A O 1
ATOM 3022 N N . GLU A 1 387 ? -2.178 -41.844 -26.203 1 94.44 387 GLU A N 1
ATOM 3023 C CA . GLU A 1 387 ? -2 -42.594 -24.969 1 94.44 387 GLU A CA 1
ATOM 3024 C C . GLU A 1 387 ? -1.118 -41.812 -23.984 1 94.44 387 GLU A C 1
ATOM 3026 O O . GLU A 1 387 ? -1.174 -42.031 -22.781 1 94.44 387 GLU A O 1
ATOM 3031 N N . ASN A 1 388 ? -0.394 -40.875 -24.516 1 94.25 388 ASN A N 1
ATOM 3032 C CA . ASN A 1 388 ? 0.513 -40.125 -23.656 1 94.25 388 ASN A CA 1
ATOM 3033 C C . ASN A 1 388 ? -0.145 -38.875 -23.125 1 94.25 388 ASN A C 1
ATOM 3035 O O . ASN A 1 388 ? 0.494 -38.094 -22.422 1 94.25 388 ASN A O 1
ATOM 3039 N N . ALA A 1 389 ? -1.438 -38.719 -23.422 1 95.5 389 ALA A N 1
ATOM 3040 C CA . ALA A 1 389 ? -2.168 -37.562 -22.906 1 95.5 389 ALA A CA 1
ATOM 3041 C C . ALA A 1 389 ? -2.309 -37.625 -21.391 1 95.5 389 ALA A C 1
ATOM 3043 O O . ALA A 1 389 ? -2.396 -38.719 -20.812 1 95.5 389 ALA A O 1
ATOM 3044 N N . VAL A 1 390 ? -2.293 -36.5 -20.734 1 94.88 390 VAL A N 1
ATOM 3045 C CA . VAL A 1 390 ? -2.436 -36.375 -19.297 1 94.88 390 VAL A CA 1
ATOM 3046 C C . VAL A 1 390 ? -3.805 -35.781 -18.953 1 94.88 390 VAL A C 1
ATOM 3048 O O . VAL A 1 390 ? -4.215 -34.781 -19.531 1 94.88 390 VAL A O 1
ATOM 3051 N N . ALA A 1 391 ? -4.547 -36.469 -18.016 1 97.31 391 ALA A N 1
ATOM 3052 C CA . ALA A 1 391 ? -5.852 -35.969 -17.578 1 97.31 391 ALA A CA 1
ATOM 3053 C C . ALA A 1 391 ? -5.703 -34.75 -16.688 1 97.31 391 ALA A C 1
ATOM 3055 O O . ALA A 1 391 ? -4.645 -34.5 -16.109 1 97.31 391 ALA A O 1
ATOM 3056 N N . GLY A 1 392 ? -6.789 -33.969 -16.641 1 96.44 392 GLY A N 1
ATOM 3057 C CA . GLY A 1 392 ? -6.781 -32.75 -15.859 1 96.44 392 GLY A CA 1
ATOM 3058 C C . GLY A 1 392 ? -6.688 -32.969 -14.367 1 96.44 392 GLY A C 1
ATOM 3059 O O . GLY A 1 392 ? -7.016 -34.062 -13.883 1 96.44 392 GLY A O 1
ATOM 3060 N N . ASP A 1 393 ? -6.203 -32 -13.578 1 95.75 393 ASP A N 1
ATOM 3061 C CA . ASP A 1 393 ? -6.062 -32.062 -12.133 1 95.75 393 ASP A CA 1
ATOM 3062 C C . ASP A 1 393 ? -6.969 -31.031 -11.453 1 95.75 393 ASP A C 1
ATOM 3064 O O . ASP A 1 393 ? -7.938 -30.562 -12.055 1 95.75 393 ASP A O 1
ATOM 3068 N N . VAL A 1 394 ? -6.723 -30.734 -10.203 1 92.44 394 VAL A N 1
ATOM 3069 C CA . VAL A 1 394 ? -7.531 -29.844 -9.375 1 92.44 394 VAL A CA 1
ATOM 3070 C C . VAL A 1 394 ? -7.461 -28.422 -9.93 1 92.44 394 VAL A C 1
ATOM 3072 O O . VAL A 1 394 ? -8.398 -27.625 -9.758 1 92.44 394 VAL A O 1
ATOM 3075 N N . PHE A 1 395 ? -6.336 -28.047 -10.641 1 88.5 395 PHE A N 1
ATOM 3076 C CA . PHE A 1 395 ? -6.156 -26.781 -11.336 1 88.5 395 PHE A CA 1
ATOM 3077 C C . PHE A 1 395 ? -5.844 -25.656 -10.344 1 88.5 395 PHE A C 1
ATOM 3079 O O . PHE A 1 395 ? -4.742 -25.109 -10.352 1 88.5 395 PHE A O 1
ATOM 3086 N N . SER A 1 396 ? -6.727 -25.422 -9.43 1 91.81 396 SER A N 1
ATOM 3087 C CA . SER A 1 396 ? -6.691 -24.25 -8.57 1 91.81 396 SER A CA 1
ATOM 3088 C C . SER A 1 396 ? -6.145 -24.594 -7.188 1 91.81 396 SER A C 1
ATOM 3090 O O . SER A 1 396 ? -6.391 -25.688 -6.672 1 91.81 396 SER A O 1
ATOM 3092 N N . LEU A 1 397 ? -5.426 -23.625 -6.629 1 92.44 397 LEU A N 1
ATOM 3093 C CA . LEU A 1 397 ? -4.945 -23.797 -5.262 1 92.44 397 LEU A CA 1
ATOM 3094 C C . LEU A 1 397 ? -6.055 -23.516 -4.258 1 92.44 397 LEU A C 1
ATOM 3096 O O . LEU A 1 397 ? -5.953 -23.906 -3.09 1 92.44 397 LEU A O 1
ATOM 3100 N N . ASN A 1 398 ? -7.105 -22.875 -4.68 1 94.62 398 ASN A N 1
ATOM 3101 C CA . ASN A 1 398 ? -8.203 -22.547 -3.77 1 94.62 398 ASN A CA 1
ATOM 3102 C C . ASN A 1 398 ? -7.684 -21.953 -2.461 1 94.62 398 ASN A C 1
ATOM 3104 O O . ASN A 1 398 ? -8.07 -22.406 -1.379 1 94.62 398 ASN A O 1
ATOM 3108 N N . LEU A 1 399 ? -6.84 -20.969 -2.566 1 94.94 399 LEU A N 1
ATOM 3109 C CA . LEU A 1 399 ? -6.145 -20.422 -1.407 1 94.94 399 LEU A CA 1
ATOM 3110 C C . LEU A 1 399 ? -7.129 -19.797 -0.428 1 94.94 399 LEU A C 1
ATOM 3112 O O . LEU A 1 399 ? -8.102 -19.156 -0.842 1 94.94 399 LEU A O 1
ATOM 3116 N N . HIS A 1 400 ? -6.848 -20.047 0.798 1 95.62 400 HIS A N 1
ATOM 3117 C CA . HIS A 1 400 ? -7.582 -19.438 1.897 1 95.62 400 HIS A CA 1
ATOM 3118 C C . HIS A 1 400 ? -6.648 -18.656 2.818 1 95.62 400 HIS A C 1
ATOM 3120 O O . HIS A 1 400 ? -5.797 -19.25 3.49 1 95.62 400 HIS A O 1
ATOM 3126 N N . ASN A 1 401 ? -6.691 -17.344 2.758 1 95.12 401 ASN A N 1
ATOM 3127 C CA . ASN A 1 401 ? -5.961 -16.438 3.639 1 95.12 401 ASN A CA 1
ATOM 3128 C C . ASN A 1 401 ? -6.848 -15.93 4.77 1 95.12 401 ASN A C 1
ATOM 3130 O O . ASN A 1 401 ? -8.008 -15.586 4.543 1 95.12 401 ASN A O 1
ATOM 3134 N N . ALA A 1 402 ? -6.336 -15.984 5.988 1 96.75 402 ALA A N 1
ATOM 3135 C CA . ALA A 1 402 ? -7.113 -15.484 7.121 1 96.75 402 ALA A CA 1
ATOM 3136 C C . ALA A 1 402 ? -6.223 -14.742 8.109 1 96.75 402 ALA A C 1
ATOM 3138 O O . ALA A 1 402 ? -5.012 -14.977 8.164 1 96.75 402 ALA A O 1
ATOM 3139 N N . ASN A 1 403 ? -6.73 -13.828 8.82 1 96.44 403 ASN A N 1
ATOM 3140 C CA . ASN A 1 403 ? -6 -13.07 9.828 1 96.44 403 ASN A CA 1
ATOM 3141 C C . ASN A 1 403 ? -6.914 -12.625 10.961 1 96.44 403 ASN A C 1
ATOM 3143 O O . ASN A 1 403 ? -8.133 -12.539 10.789 1 96.44 403 ASN A O 1
ATOM 3147 N N . GLY A 1 404 ? -6.383 -12.359 12.047 1 95.12 404 GLY A N 1
ATOM 3148 C CA . GLY A 1 404 ? -7.09 -11.906 13.234 1 95.12 404 GLY A CA 1
ATOM 3149 C C . GLY A 1 404 ? -6.168 -11.617 14.406 1 95.12 404 GLY A C 1
ATOM 3150 O O . GLY A 1 404 ? -5.023 -11.211 14.211 1 95.12 404 GLY A O 1
ATOM 3151 N N . ARG A 1 405 ? -6.742 -11.648 15.57 1 93.81 405 ARG A N 1
ATOM 3152 C CA . ARG A 1 405 ? -5.98 -11.414 16.797 1 93.81 405 ARG A CA 1
ATOM 3153 C C . ARG A 1 405 ? -6.277 -12.484 17.844 1 93.81 405 ARG A C 1
ATOM 3155 O O . ARG A 1 405 ? -7.414 -12.938 17.969 1 93.81 405 ARG A O 1
ATOM 3162 N N . TRP A 1 406 ? -5.238 -12.844 18.516 1 93.56 406 TRP A N 1
ATOM 3163 C CA . TRP A 1 406 ? -5.422 -13.656 19.719 1 93.56 406 TRP A CA 1
ATOM 3164 C C . TRP A 1 406 ? -6.137 -12.859 20.812 1 93.56 406 TRP A C 1
ATOM 3166 O O . TRP A 1 406 ? -6.211 -11.633 20.734 1 93.56 406 TRP A O 1
ATOM 3176 N N . PRO A 1 407 ? -6.617 -13.539 21.797 1 89.88 407 PRO A N 1
ATOM 3177 C CA . PRO A 1 407 ? -7.301 -12.828 22.875 1 89.88 407 PRO A CA 1
ATOM 3178 C C . PRO A 1 407 ? -6.414 -11.773 23.531 1 89.88 407 PRO A C 1
ATOM 3180 O O . PRO A 1 407 ? -6.918 -10.766 24.031 1 89.88 407 PRO A O 1
ATOM 3183 N N . ASP A 1 408 ? -5.129 -11.938 23.5 1 91.06 408 ASP A N 1
ATOM 3184 C CA . ASP A 1 408 ? -4.215 -10.992 24.125 1 91.06 408 ASP A CA 1
ATOM 3185 C C . ASP A 1 408 ? -3.887 -9.844 23.172 1 91.06 408 ASP A C 1
ATOM 3187 O O . ASP A 1 408 ? -3.072 -8.977 23.5 1 91.06 408 ASP A O 1
ATOM 3191 N N . GLY A 1 409 ? -4.449 -9.898 21.984 1 87.94 409 GLY A N 1
ATOM 3192 C CA . GLY A 1 409 ? -4.289 -8.805 21.047 1 87.94 409 GLY A CA 1
ATOM 3193 C C . GLY A 1 409 ? -3.215 -9.062 20 1 87.94 409 GLY A C 1
ATOM 3194 O O . GLY A 1 409 ? -3.109 -8.328 19.016 1 87.94 409 GLY A O 1
ATOM 3195 N N . THR A 1 410 ? -2.459 -10.086 20.156 1 89.56 410 THR A N 1
ATOM 3196 C CA . THR A 1 410 ? -1.391 -10.406 19.203 1 89.56 410 THR A CA 1
ATOM 3197 C C . THR A 1 410 ? -1.964 -10.789 17.844 1 89.56 410 THR A C 1
ATOM 3199 O O . THR A 1 410 ? -2.844 -11.648 17.766 1 89.56 410 THR A O 1
ATOM 3202 N N . PRO A 1 411 ? -1.435 -10.133 16.844 1 91.06 411 PRO A N 1
ATOM 3203 C CA . PRO A 1 411 ? -1.951 -10.477 15.508 1 91.06 411 PRO A CA 1
ATOM 3204 C C . PRO A 1 411 ? -1.472 -11.844 15.023 1 91.06 411 PRO A C 1
ATOM 3206 O O . PRO A 1 411 ? -0.384 -12.289 15.398 1 91.06 411 PRO A O 1
ATOM 3209 N N . TRP A 1 412 ? -2.268 -12.508 14.227 1 92.38 412 TRP A N 1
ATOM 3210 C CA . TRP A 1 412 ? -1.896 -13.742 13.539 1 92.38 412 TRP A CA 1
ATOM 3211 C C . TRP A 1 412 ? -2.373 -13.719 12.094 1 92.38 412 TRP A C 1
ATOM 3213 O O . TRP A 1 412 ? -3.268 -12.945 11.734 1 92.38 412 TRP A O 1
ATOM 3223 N N . VAL A 1 413 ? -1.731 -14.492 11.281 1 93.38 413 VAL A N 1
ATOM 3224 C CA . VAL A 1 413 ? -2.111 -14.633 9.883 1 93.38 413 VAL A CA 1
ATOM 3225 C C . VAL A 1 413 ? -1.806 -16.047 9.398 1 93.38 413 VAL A C 1
ATOM 3227 O O . VAL A 1 413 ? -0.887 -16.703 9.906 1 93.38 413 VAL A O 1
ATOM 3230 N N . THR A 1 414 ? -2.639 -16.531 8.57 1 91.56 414 THR A N 1
ATOM 3231 C CA . THR A 1 414 ? -2.383 -17.797 7.891 1 91.56 414 THR A CA 1
ATOM 3232 C C . THR A 1 414 ? -2.629 -17.672 6.391 1 91.56 414 THR A C 1
ATOM 3234 O O . THR A 1 414 ? -3.533 -16.953 5.965 1 91.56 414 THR A O 1
ATOM 3237 N N . SER A 1 415 ? -1.686 -18.281 5.719 1 88.38 415 SER A N 1
ATOM 3238 C CA . SER A 1 415 ? -1.814 -18.328 4.266 1 88.38 415 SER A CA 1
ATOM 3239 C C . SER A 1 415 ? -1.605 -19.734 3.734 1 88.38 415 SER A C 1
ATOM 3241 O O . SER A 1 415 ? -0.659 -20.422 4.129 1 88.38 415 SER A O 1
ATOM 3243 N N . ALA A 1 416 ? -2.482 -20.078 2.896 1 86.69 416 ALA A N 1
ATOM 3244 C CA . ALA A 1 416 ? -2.326 -21.297 2.117 1 86.69 416 ALA A CA 1
ATOM 3245 C C . ALA A 1 416 ? -2.295 -22.531 3.025 1 86.69 416 ALA A C 1
ATOM 3247 O O . ALA A 1 416 ? -1.529 -23.469 2.789 1 86.69 416 ALA A O 1
ATOM 3248 N N . GLN A 1 417 ? -3.045 -22.531 4.117 1 86.94 417 GLN A N 1
ATOM 3249 C CA . GLN A 1 417 ? -2.973 -23.672 5.016 1 86.94 417 GLN A CA 1
ATOM 3250 C C . GLN A 1 417 ? -4.367 -24.188 5.363 1 86.94 417 GLN A C 1
ATOM 3252 O O . GLN A 1 417 ? -4.543 -25.375 5.648 1 86.94 417 GLN A O 1
ATOM 3257 N N . CYS A 1 418 ? -5.258 -23.297 5.289 1 88.5 418 CYS A N 1
ATOM 3258 C CA . CYS A 1 418 ? -6.5 -23.656 5.973 1 88.5 418 CYS A CA 1
ATOM 3259 C C . CYS A 1 418 ? -7.637 -23.844 4.977 1 88.5 418 CYS A C 1
ATOM 3261 O O . CYS A 1 418 ? -8.781 -24.078 5.367 1 88.5 418 CYS A O 1
ATOM 3263 N N . GLY A 1 419 ? -7.023 -23.5 3.389 1 73.31 419 GLY A N 1
ATOM 3264 C CA . GLY A 1 419 ? -8.188 -23.875 2.596 1 73.31 419 GLY A CA 1
ATOM 3265 C C . GLY A 1 419 ? -7.828 -24.578 1.303 1 73.31 419 GLY A C 1
ATOM 3266 O O . GLY A 1 419 ? -6.988 -24.094 0.538 1 73.31 419 GLY A O 1
ATOM 3267 N N . GLY A 1 420 ? -8.367 -25.312 0.699 1 89.94 420 GLY A N 1
ATOM 3268 C CA . GLY A 1 420 ? -8.352 -26.312 -0.355 1 89.94 420 GLY A CA 1
ATOM 3269 C C . GLY A 1 420 ? -7.078 -26.297 -1.176 1 89.94 420 GLY A C 1
ATOM 3270 O O . GLY A 1 420 ? -7.113 -26.516 -2.389 1 89.94 420 GLY A O 1
ATOM 3271 N N . GLU A 1 421 ? -5.945 -26.109 -0.584 1 90.75 421 GLU A N 1
ATOM 3272 C CA . GLU A 1 421 ? -4.703 -25.828 -1.296 1 90.75 421 GLU A CA 1
ATOM 3273 C C . GLU A 1 421 ? -4.125 -27.094 -1.919 1 90.75 421 GLU A C 1
ATOM 3275 O O . GLU A 1 421 ? -3.301 -27.031 -2.834 1 90.75 421 GLU A O 1
ATOM 3280 N N . HIS A 1 422 ? -4.488 -28.188 -1.422 1 90.44 422 HIS A N 1
ATOM 3281 C CA . HIS A 1 422 ? -4.012 -29.453 -1.957 1 90.44 422 HIS A CA 1
ATOM 3282 C C . HIS A 1 422 ? -5.164 -30.297 -2.506 1 90.44 422 HIS A C 1
ATOM 3284 O O . HIS A 1 422 ? -6.246 -30.328 -1.916 1 90.44 422 HIS A O 1
ATOM 3290 N N . GLY A 1 423 ? -4.867 -30.891 -3.689 1 91.38 423 GLY A N 1
ATOM 3291 C CA . GLY A 1 423 ? -5.953 -31.641 -4.312 1 91.38 423 GLY A CA 1
ATOM 3292 C C . GLY A 1 423 ? -5.465 -32.719 -5.266 1 91.38 423 GLY A C 1
ATOM 3293 O O . GLY A 1 423 ? -4.344 -33.188 -5.137 1 91.38 423 GLY A O 1
ATOM 3294 N N . ALA A 1 424 ? -6.383 -33.094 -6.148 1 95.12 424 ALA A N 1
ATOM 3295 C CA . ALA A 1 424 ? -6.234 -34.312 -6.949 1 95.12 424 ALA A CA 1
ATOM 3296 C C . ALA A 1 424 ? -5.457 -34.031 -8.234 1 95.12 424 ALA A C 1
ATOM 3298 O O . ALA A 1 424 ? -5.582 -32.969 -8.812 1 95.12 424 ALA A O 1
ATOM 3299 N N . TRP A 1 425 ? -4.688 -34.969 -8.656 1 96.19 425 TRP A N 1
ATOM 3300 C CA . TRP A 1 425 ? -4.066 -34.969 -9.977 1 96.19 425 TRP A CA 1
ATOM 3301 C C . TRP A 1 425 ? -4.879 -35.812 -10.961 1 96.19 425 TRP A C 1
ATOM 3303 O O . TRP A 1 425 ? -5.738 -36.594 -10.555 1 96.19 425 TRP A O 1
ATOM 3313 N N . GLY A 1 426 ? -4.625 -35.562 -12.18 1 97 426 GLY A N 1
ATOM 3314 C CA . GLY A 1 426 ? -5.219 -36.375 -13.219 1 97 426 GLY A CA 1
ATOM 3315 C C . GLY A 1 426 ? -4.477 -37.688 -13.445 1 97 426 GLY A C 1
ATOM 3316 O O . GLY A 1 426 ? -3.275 -37.75 -13.188 1 97 426 GLY A O 1
ATOM 3317 N N . ALA A 1 427 ? -5.219 -38.656 -13.961 1 98 427 ALA A N 1
ATOM 3318 C CA . ALA A 1 427 ? -4.621 -39.938 -14.281 1 98 427 ALA A CA 1
ATOM 3319 C C . ALA A 1 427 ? -3.828 -39.875 -15.578 1 98 427 ALA A C 1
ATOM 3321 O O . ALA A 1 427 ? -3.988 -38.938 -16.359 1 98 427 ALA A O 1
ATOM 3322 N N . THR A 1 428 ? -2.869 -40.812 -15.703 1 96.75 428 THR A N 1
ATOM 3323 C CA . THR A 1 428 ? -2.068 -40.969 -16.906 1 96.75 428 THR A CA 1
ATOM 3324 C C . THR A 1 428 ? -1.995 -42.469 -17.297 1 96.75 428 THR A C 1
ATOM 3326 O O . THR A 1 428 ? -2.578 -43.312 -16.641 1 96.75 428 THR A O 1
ATOM 3329 N N . LYS A 1 429 ? -1.305 -42.688 -18.406 1 96.25 429 LYS A N 1
ATOM 3330 C CA . LYS A 1 429 ? -1.093 -44.062 -18.844 1 96.25 429 LYS A CA 1
ATOM 3331 C C . LYS A 1 429 ? -0.323 -44.875 -17.797 1 96.25 429 LYS A C 1
ATOM 3333 O O . LYS A 1 429 ? -0.48 -46.094 -17.688 1 96.25 429 LYS A O 1
ATOM 3338 N N . ALA A 1 430 ? 0.365 -44.125 -17.016 1 95.31 430 ALA A N 1
ATOM 3339 C CA . ALA A 1 430 ? 1.244 -44.781 -16.047 1 95.31 430 ALA A CA 1
ATOM 3340 C C . ALA A 1 430 ? 0.46 -45.25 -14.82 1 95.31 430 ALA A C 1
ATOM 3342 O O . ALA A 1 430 ? 0.875 -46.188 -14.133 1 95.31 430 ALA A O 1
ATOM 3343 N N . GLY A 1 431 ? -0.669 -44.531 -14.516 1 97 431 GLY A N 1
ATOM 3344 C CA . GLY A 1 431 ? -1.403 -44.938 -13.344 1 97 431 GLY A CA 1
ATOM 3345 C C . GLY A 1 431 ? -2.447 -43.938 -12.883 1 97 431 GLY A C 1
ATOM 3346 O O . GLY A 1 431 ? -2.711 -42.969 -13.578 1 97 431 GLY A O 1
ATOM 3347 N N . ASP A 1 432 ? -3.031 -44.312 -11.711 1 97.81 432 ASP A N 1
ATOM 3348 C CA . ASP A 1 432 ? -4.066 -43.469 -11.109 1 97.81 432 ASP A CA 1
ATOM 3349 C C . ASP A 1 432 ? -3.498 -42.125 -10.656 1 97.81 432 ASP A C 1
ATOM 3351 O O . ASP A 1 432 ? -2.305 -42.031 -10.367 1 97.81 432 ASP A O 1
ATOM 3355 N N . GLY A 1 433 ? -4.328 -41.156 -10.734 1 96.25 433 GLY A N 1
ATOM 3356 C CA . GLY A 1 433 ? -3.93 -39.844 -10.195 1 96.25 433 GLY A CA 1
ATOM 3357 C C . GLY A 1 433 ? -3.877 -39.844 -8.68 1 96.25 433 GLY A C 1
ATOM 3358 O O . GLY A 1 433 ? -4.707 -40.469 -8.016 1 96.25 433 GLY A O 1
ATOM 3359 N N . ASP A 1 434 ? -2.982 -39.062 -8.164 1 93.19 434 ASP A N 1
ATOM 3360 C CA . ASP A 1 434 ? -2.922 -38.844 -6.723 1 93.19 434 ASP A CA 1
ATOM 3361 C C . ASP A 1 434 ? -4.082 -37.969 -6.25 1 93.19 434 ASP A C 1
ATOM 3363 O O . ASP A 1 434 ? -4.469 -37.031 -6.93 1 93.19 434 ASP A O 1
ATOM 3367 N N . SER A 1 435 ? -4.621 -38.281 -5.074 1 90.81 435 SER A N 1
ATOM 3368 C CA . SER A 1 435 ? -5.777 -37.562 -4.57 1 90.81 435 SER A CA 1
ATOM 3369 C C . SER A 1 435 ? -5.348 -36.344 -3.742 1 90.81 435 SER A C 1
ATOM 3371 O O . SER A 1 435 ? -6.145 -35.438 -3.486 1 90.81 435 SER A O 1
ATOM 3373 N N . TYR A 1 436 ? -4.145 -36.375 -3.305 1 89.69 436 TYR A N 1
ATOM 3374 C CA . TYR A 1 436 ? -3.717 -35.281 -2.434 1 89.69 436 TYR A CA 1
ATOM 3375 C C . TYR A 1 436 ? -2.303 -34.844 -2.777 1 89.69 436 TYR A C 1
ATOM 3377 O O . TYR A 1 436 ? -1.326 -35.406 -2.27 1 89.69 436 TYR A O 1
ATOM 3385 N N . SER A 1 437 ? -2.268 -33.875 -3.551 1 84.25 437 SER A N 1
ATOM 3386 C CA . SER A 1 437 ? -1.035 -33.25 -4.008 1 84.25 437 SER A CA 1
ATOM 3387 C C . SER A 1 437 ? -1.254 -31.75 -4.309 1 84.25 437 SER A C 1
ATOM 3389 O O . SER A 1 437 ? -2.381 -31.266 -4.238 1 84.25 437 SER A O 1
ATOM 3391 N N . VAL A 1 438 ? -0.138 -31.125 -4.543 1 78.75 438 VAL A N 1
ATOM 3392 C CA . VAL A 1 438 ? -0.262 -29.719 -4.941 1 78.75 438 VAL A CA 1
ATOM 3393 C C . VAL A 1 438 ? -0.219 -29.609 -6.465 1 78.75 438 VAL A C 1
ATOM 3395 O O . VAL A 1 438 ? 0.23 -30.531 -7.148 1 78.75 438 VAL A O 1
ATOM 3398 N N . VAL A 1 439 ? -0.74 -28.562 -6.961 1 77.94 439 VAL A N 1
ATOM 3399 C CA . VAL A 1 439 ? -0.802 -28.359 -8.398 1 77.94 439 VAL A CA 1
ATOM 3400 C C . VAL A 1 439 ? 0.585 -28.547 -9.008 1 77.94 439 VAL A C 1
ATOM 3402 O O . VAL A 1 439 ? 1.596 -28.219 -8.383 1 77.94 439 VAL A O 1
ATOM 3405 N N . PRO A 1 440 ? 0.635 -28.984 -10.164 1 76.88 440 PRO A N 1
ATOM 3406 C CA . PRO A 1 440 ? 1.9 -29.328 -10.805 1 76.88 440 PRO A CA 1
ATOM 3407 C C . PRO A 1 440 ? 2.889 -28.172 -10.852 1 76.88 440 PRO A C 1
ATOM 3409 O O . PRO A 1 440 ? 4.102 -28.391 -10.852 1 76.88 440 PRO A O 1
ATOM 3412 N N . LEU A 1 441 ? 2.406 -27.047 -10.914 1 81.62 441 LEU A N 1
ATOM 3413 C CA . LEU A 1 441 ? 3.293 -25.891 -11 1 81.62 441 LEU A CA 1
ATOM 3414 C C . LEU A 1 441 ? 3.891 -25.562 -9.641 1 81.62 441 LEU A C 1
ATOM 3416 O O . LEU A 1 441 ? 4.82 -24.75 -9.547 1 81.62 441 LEU A O 1
ATOM 3420 N N . CYS A 1 442 ? 3.209 -26.25 -8.789 1 78.12 442 CYS A N 1
ATOM 3421 C CA . CYS A 1 442 ? 3.691 -26.047 -7.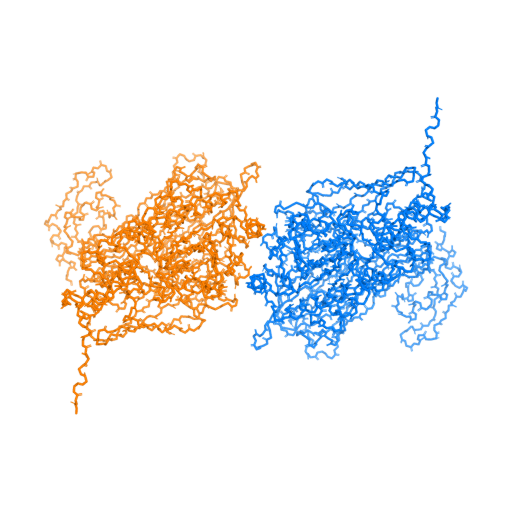43 1 78.12 442 CYS A CA 1
ATOM 3422 C C . CYS A 1 442 ? 4.289 -27.328 -6.871 1 78.12 442 CYS A C 1
ATOM 3424 O O . CYS A 1 442 ? 4.02 -28.422 -7.379 1 78.12 442 CYS A O 1
ATOM 3426 N N . ASN A 1 443 ? 5.52 -27.375 -6.203 1 73.25 443 ASN A N 1
ATOM 3427 C CA . ASN A 1 443 ? 6.16 -28.469 -5.469 1 73.25 443 ASN A CA 1
ATOM 3428 C C . ASN A 1 443 ? 6.242 -28.156 -3.977 1 73.25 443 ASN A C 1
ATOM 3430 O O . ASN A 1 443 ? 7.332 -27.984 -3.434 1 73.25 443 ASN A O 1
ATOM 3434 N N . SER A 1 444 ? 4.922 -28.188 -3.461 1 76.12 444 SER A N 1
ATOM 3435 C CA . SER A 1 444 ? 4.898 -27.766 -2.064 1 76.12 444 SER A CA 1
ATOM 3436 C C . SER A 1 444 ? 4.531 -28.922 -1.144 1 76.12 444 SER A C 1
ATOM 3438 O O . SER A 1 444 ? 3.959 -29.922 -1.59 1 76.12 444 SER A O 1
ATOM 3440 N N . LEU A 1 445 ? 4.891 -28.719 0.033 1 76.06 445 LEU A N 1
ATOM 3441 C CA . LEU A 1 445 ? 4.523 -29.672 1.073 1 76.06 445 LEU A CA 1
ATOM 3442 C C . LEU A 1 445 ? 3.236 -29.25 1.77 1 76.06 445 LEU A C 1
ATOM 3444 O O . LEU A 1 445 ? 2.891 -28.062 1.78 1 76.06 445 LEU A O 1
ATOM 3448 N N . ASP A 1 446 ? 2.561 -30.281 2.215 1 80.19 446 ASP A N 1
ATOM 3449 C CA . ASP A 1 446 ? 1.38 -30.016 3.029 1 80.19 446 ASP A CA 1
ATOM 3450 C C . ASP A 1 446 ? 1.762 -29.766 4.488 1 80.19 446 ASP A C 1
ATOM 3452 O O . ASP A 1 446 ? 2.352 -30.641 5.133 1 80.19 446 ASP A O 1
ATOM 3456 N N . PRO A 1 447 ? 1.413 -28.641 4.957 1 82.69 447 PRO A N 1
ATOM 3457 C CA . PRO A 1 447 ? 1.718 -28.406 6.371 1 82.69 447 PRO A CA 1
ATOM 3458 C C . PRO A 1 447 ? 1.033 -29.422 7.293 1 82.69 447 PRO A C 1
ATOM 3460 O O . PRO A 1 447 ? -0.114 -29.797 7.051 1 82.69 447 PRO A O 1
ATOM 3463 N N . ALA A 1 448 ? 1.715 -29.734 8.383 1 86.62 448 ALA A N 1
ATOM 3464 C CA . ALA A 1 448 ? 1.132 -30.641 9.375 1 86.62 448 ALA A CA 1
ATOM 3465 C C . ALA A 1 448 ? -0.037 -29.984 10.102 1 86.62 448 ALA A C 1
ATOM 3467 O O . ALA A 1 448 ? 0.014 -28.797 10.422 1 86.62 448 ALA A O 1
ATOM 3468 N N . ILE A 1 449 ? -1.082 -30.797 10.336 1 91.06 449 ILE A N 1
ATOM 3469 C CA . ILE A 1 449 ? -2.279 -30.297 11.008 1 91.06 449 ILE A CA 1
ATOM 3470 C C . ILE A 1 449 ? -1.909 -29.75 12.383 1 91.06 449 ILE A C 1
ATOM 3472 O O . ILE A 1 449 ? -2.414 -28.703 12.797 1 91.06 449 ILE A O 1
ATOM 3476 N N . GLU A 1 450 ? -1.004 -30.469 13.031 1 90.19 450 GLU A N 1
ATOM 3477 C CA . GLU A 1 450 ? -0.571 -30.047 14.367 1 90.19 450 GLU A CA 1
ATOM 3478 C C . GLU A 1 450 ? 0.117 -28.688 14.328 1 90.19 450 GLU A C 1
ATOM 3480 O O . GLU A 1 450 ? -0.074 -27.875 15.227 1 90.19 450 GLU A O 1
ATOM 3485 N N . ALA A 1 451 ? 0.886 -28.547 13.336 1 86 451 ALA A N 1
ATOM 3486 C CA . ALA A 1 451 ? 1.586 -27.266 13.195 1 86 451 ALA A CA 1
ATOM 3487 C C . ALA A 1 451 ? 0.603 -26.125 12.969 1 86 451 ALA A C 1
ATOM 3489 O O . ALA A 1 451 ? 0.771 -25.031 13.523 1 86 451 ALA A O 1
ATOM 3490 N N . ILE A 1 452 ? -0.416 -26.359 12.164 1 89.5 452 ILE A N 1
ATOM 3491 C CA . ILE A 1 452 ? -1.44 -25.359 11.883 1 89.5 452 ILE A CA 1
ATOM 3492 C C . ILE A 1 452 ? -2.154 -24.969 13.172 1 89.5 452 ILE A C 1
ATOM 3494 O O . ILE A 1 452 ? -2.279 -23.781 13.484 1 89.5 452 ILE A O 1
ATOM 3498 N N . GLU A 1 453 ? -2.535 -25.969 13.938 1 92.25 453 GLU A N 1
ATOM 3499 C CA . GLU A 1 453 ? -3.354 -25.75 15.125 1 92.25 453 GLU A CA 1
ATOM 3500 C C . GLU A 1 453 ? -2.537 -25.109 16.25 1 92.25 453 GLU A C 1
ATOM 3502 O O . GLU A 1 453 ? -3.096 -24.5 17.156 1 92.25 453 GLU A O 1
ATOM 3507 N N . MET A 1 454 ? -1.248 -25.297 16.172 1 88.5 454 MET A N 1
ATOM 3508 C CA . MET A 1 454 ? -0.363 -24.688 17.156 1 88.5 454 MET A CA 1
ATOM 3509 C C . MET A 1 454 ? -0.144 -23.203 16.859 1 88.5 454 MET A C 1
ATOM 3511 O O . MET A 1 454 ? 0.035 -22.406 17.766 1 88.5 454 MET A O 1
ATOM 3515 N N . GLU A 1 455 ? -0.2 -22.828 15.664 1 86.38 455 GLU A N 1
ATOM 3516 C CA . GLU A 1 455 ? 0.233 -21.5 15.25 1 86.38 455 GLU A CA 1
ATOM 3517 C C . GLU A 1 455 ? -0.951 -20.531 15.141 1 86.38 455 GLU A C 1
ATOM 3519 O O . GLU A 1 455 ? -0.794 -19.328 15.32 1 86.38 455 GLU A O 1
ATOM 3524 N N . ILE A 1 456 ? -2.068 -21.031 14.805 1 91.19 456 ILE A N 1
ATOM 3525 C CA . ILE A 1 456 ? -3.227 -20.156 14.633 1 91.19 456 ILE A CA 1
ATOM 3526 C C . ILE A 1 456 ? -4.41 -20.719 15.422 1 91.19 456 ILE A C 1
ATOM 3528 O O . ILE A 1 456 ? -4.445 -21.906 15.742 1 91.19 456 ILE A O 1
ATOM 3532 N N . PRO A 1 457 ? -5.359 -19.875 15.742 1 95.12 457 PRO A N 1
ATOM 3533 C CA . PRO A 1 457 ? -6.523 -20.312 16.516 1 95.12 457 PRO A CA 1
ATOM 3534 C C . PRO A 1 457 ? -7.574 -21 15.656 1 95.12 457 PRO A C 1
ATOM 3536 O O . PRO A 1 457 ? -8.719 -20.547 15.578 1 95.12 457 PRO A O 1
ATOM 3539 N N . ALA A 1 458 ? -7.234 -22.141 15.062 1 94.75 458 ALA A N 1
ATOM 3540 C CA . ALA A 1 458 ? -8.125 -22.938 14.219 1 94.75 458 ALA A CA 1
ATOM 3541 C C . ALA A 1 458 ? -7.891 -24.438 14.445 1 94.75 458 ALA A C 1
ATOM 3543 O O . ALA A 1 458 ? -6.801 -24.844 14.859 1 94.75 458 ALA A O 1
ATOM 3544 N N . ILE A 1 459 ? -8.883 -25.188 14.258 1 94.31 459 ILE A N 1
ATOM 3545 C CA . ILE A 1 459 ? -8.828 -26.641 14.375 1 94.31 459 ILE A CA 1
ATOM 3546 C C . ILE A 1 459 ? -9.281 -27.281 13.062 1 94.31 459 ILE A C 1
ATOM 3548 O O . ILE A 1 459 ? -10.359 -26.969 12.562 1 94.31 459 ILE A O 1
ATOM 3552 N N . VAL A 1 460 ? -8.469 -28.125 12.555 1 94.69 460 VAL A N 1
ATOM 3553 C CA . VAL A 1 460 ? -8.875 -28.906 11.391 1 94.69 460 VAL A CA 1
ATOM 3554 C C . VAL A 1 460 ? -9.68 -30.125 11.844 1 94.69 460 VAL A C 1
ATOM 3556 O O . VAL A 1 460 ? -9.109 -31.109 12.312 1 94.69 460 VAL A O 1
ATOM 3559 N N . LEU A 1 461 ? -10.922 -30.156 11.555 1 91.88 461 LEU A N 1
ATOM 3560 C CA . LEU A 1 461 ? -11.82 -31.188 12.062 1 91.88 461 LEU A CA 1
ATOM 3561 C C . LEU A 1 461 ? -11.844 -32.406 11.141 1 91.88 461 LEU A C 1
ATOM 3563 O O . LEU A 1 461 ? -12.062 -33.531 11.586 1 91.88 461 LEU A O 1
ATOM 3567 N N . ARG A 1 462 ? -11.758 -32.031 9.891 1 92.25 462 ARG A N 1
ATOM 3568 C CA . ARG A 1 462 ? -11.82 -33.094 8.891 1 92.25 462 ARG A CA 1
ATOM 3569 C C . ARG A 1 462 ? -10.875 -32.812 7.727 1 92.25 462 ARG A C 1
ATOM 3571 O O . ARG A 1 462 ? -10.734 -31.672 7.297 1 92.25 462 ARG A O 1
ATOM 3578 N N . LYS A 1 463 ? -10.266 -33.781 7.285 1 93.19 463 LYS A N 1
ATOM 3579 C CA . LYS A 1 463 ? -9.477 -33.844 6.059 1 93.19 463 LYS A CA 1
ATOM 3580 C C . LYS A 1 463 ? -9.555 -35.219 5.426 1 93.19 463 LYS A C 1
ATOM 3582 O O . LYS A 1 463 ? -8.789 -36.125 5.781 1 93.19 463 LYS A O 1
ATOM 3587 N N . GLU A 1 464 ? -10.516 -35.406 4.469 1 93.31 464 GLU A N 1
ATOM 3588 C CA . GLU A 1 464 ? -10.797 -36.75 3.955 1 93.31 464 GLU A CA 1
ATOM 3589 C C . GLU A 1 464 ? -11.141 -36.719 2.469 1 93.31 464 GLU A C 1
ATOM 3591 O O . GLU A 1 464 ? -11.422 -35.625 1.919 1 93.31 464 GLU A O 1
ATOM 3596 N N . TYR A 1 465 ? -11.102 -37.844 1.845 1 95.56 465 TYR A N 1
ATOM 3597 C CA . TYR A 1 465 ? -11.492 -37.969 0.446 1 95.56 465 TYR A CA 1
ATOM 3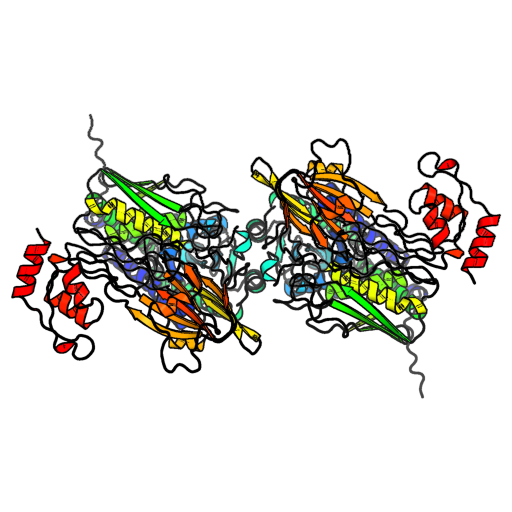598 C C . TYR A 1 465 ? -13.008 -38.094 0.313 1 95.56 465 TYR A C 1
ATOM 3600 O O . TYR A 1 465 ? -13.68 -38.562 1.234 1 95.56 465 TYR A O 1
ATOM 3608 N N . VAL A 1 466 ? -13.492 -37.656 -0.792 1 95.69 466 VAL A N 1
ATOM 3609 C CA . VAL A 1 466 ? -14.914 -37.781 -1.093 1 95.69 466 VAL A CA 1
ATOM 3610 C C . VAL A 1 466 ? -15.109 -38.906 -2.123 1 95.69 466 VAL A C 1
ATOM 3612 O O . VAL A 1 466 ? -14.617 -38.812 -3.248 1 95.69 466 VAL A O 1
ATOM 3615 N N . ALA A 1 467 ? -15.859 -39.875 -1.789 1 96.31 467 ALA A N 1
ATOM 3616 C CA . ALA A 1 467 ? -16.047 -41.031 -2.646 1 96.31 467 ALA A CA 1
ATOM 3617 C C . ALA A 1 467 ? -16.812 -40.656 -3.918 1 96.31 467 ALA A C 1
ATOM 3619 O O . ALA A 1 467 ? -17.656 -39.75 -3.906 1 96.31 467 ALA A O 1
ATOM 3620 N N . ASP A 1 468 ? -16.5 -41.375 -5.02 1 97.44 468 ASP A N 1
ATOM 3621 C CA . ASP A 1 468 ? -17.219 -41.344 -6.297 1 97.44 468 ASP A CA 1
ATOM 3622 C C . ASP A 1 468 ? -17.031 -39.969 -6.988 1 97.44 468 ASP A C 1
ATOM 3624 O O . ASP A 1 468 ? -17.875 -39.562 -7.789 1 97.44 468 ASP A O 1
ATOM 3628 N N . THR A 1 469 ? -16.016 -39.25 -6.598 1 97.56 469 THR A N 1
ATOM 3629 C CA . THR A 1 469 ? -15.805 -37.938 -7.215 1 97.56 469 THR A CA 1
ATOM 3630 C C . THR A 1 469 ? -14.727 -38 -8.289 1 97.56 469 THR A C 1
ATOM 3632 O O . THR A 1 469 ? -14.703 -37.188 -9.219 1 97.56 469 THR A O 1
ATOM 3635 N N . ALA A 1 470 ? -13.797 -38.938 -8.234 1 98.31 470 ALA A N 1
ATOM 3636 C CA . ALA A 1 470 ? -12.68 -39.062 -9.172 1 98.31 470 ALA A CA 1
ATOM 3637 C C . ALA A 1 470 ? -13.188 -39.406 -10.57 1 98.31 470 ALA A C 1
ATOM 3639 O O . ALA A 1 470 ? -14.133 -40.156 -10.742 1 98.31 470 ALA A O 1
ATOM 3640 N N . GLY A 1 471 ? -12.555 -38.75 -11.578 1 98.56 471 GLY A N 1
ATOM 3641 C CA . GLY A 1 471 ? -12.875 -39.156 -12.938 1 98.56 471 GLY A CA 1
ATOM 3642 C C . GLY A 1 471 ? -12.594 -40.625 -13.203 1 98.56 471 GLY A C 1
ATOM 3643 O O . GLY A 1 471 ? -11.484 -41.125 -12.977 1 98.56 471 GLY A O 1
ATOM 3644 N N . ALA A 1 472 ? -13.602 -41.312 -13.758 1 98.62 472 ALA A N 1
ATOM 3645 C CA . ALA A 1 472 ? -13.484 -42.75 -14.008 1 98.62 472 ALA A CA 1
ATOM 3646 C C . ALA A 1 472 ? -12.648 -43.031 -15.258 1 98.62 472 ALA A C 1
ATOM 3648 O O . ALA A 1 472 ? -12.742 -42.312 -16.25 1 98.62 472 ALA A O 1
ATOM 3649 N N . GLY A 1 473 ? -11.828 -44 -15.172 1 98.38 473 GLY A N 1
ATOM 3650 C CA . GLY A 1 473 ? -11.008 -44.469 -16.281 1 98.38 473 GLY A CA 1
ATOM 3651 C C . GLY A 1 473 ? -10.328 -45.812 -15.992 1 98.38 473 GLY A C 1
ATOM 3652 O O . GLY A 1 473 ? -10.516 -46.375 -14.922 1 98.38 473 GLY A O 1
ATOM 3653 N N . GLN A 1 474 ? -9.68 -46.344 -17.062 1 98.44 474 GLN A N 1
ATOM 3654 C CA . GLN A 1 474 ? -8.789 -47.469 -16.766 1 98.44 474 GLN A CA 1
ATOM 3655 C C . GLN A 1 474 ? -7.855 -47.125 -15.602 1 98.44 474 GLN A C 1
ATOM 3657 O O . GLN A 1 474 ? -7.547 -48 -14.781 1 98.44 474 GLN A O 1
ATOM 3662 N N . HIS A 1 475 ? -7.406 -46 -15.664 1 98.56 475 HIS A N 1
ATOM 3663 C CA . HIS A 1 475 ? -6.781 -45.375 -14.5 1 98.56 475 HIS A CA 1
ATOM 3664 C C . HIS A 1 475 ? -7.637 -44.219 -13.961 1 98.56 475 HIS A C 1
ATOM 3666 O O . HIS A 1 475 ? -7.977 -43.281 -14.695 1 98.56 475 HIS A O 1
ATOM 3672 N N . ARG A 1 476 ? -7.988 -44.312 -12.742 1 98.25 476 ARG A N 1
ATOM 3673 C CA . ARG A 1 476 ? -8.875 -43.344 -12.102 1 98.25 476 ARG A CA 1
ATOM 3674 C C . ARG A 1 476 ? -8.133 -42.062 -11.758 1 98.25 476 ARG A C 1
ATOM 3676 O O . ARG A 1 476 ? -6.965 -42.094 -11.375 1 98.25 476 ARG A O 1
ATOM 3683 N N . GLY A 1 477 ? -8.859 -40.906 -11.883 1 98.19 477 GLY A N 1
ATOM 3684 C CA . GLY A 1 477 ? -8.289 -39.688 -11.352 1 98.19 477 GLY A CA 1
ATOM 3685 C C . GLY A 1 477 ? -8.258 -39.656 -9.836 1 98.19 477 GLY A C 1
ATOM 3686 O O . GLY A 1 477 ? -8.766 -40.562 -9.18 1 98.19 477 GLY A O 1
ATOM 3687 N N . GLY A 1 478 ? -7.613 -38.625 -9.289 1 97.62 478 GLY A N 1
ATOM 3688 C CA . GLY A 1 478 ? -7.676 -38.406 -7.852 1 97.62 478 GLY A CA 1
ATOM 3689 C C . GLY A 1 478 ? -9.039 -37.969 -7.375 1 97.62 478 GLY A C 1
ATOM 3690 O O . GLY A 1 478 ? -9.758 -37.281 -8.102 1 97.62 478 GLY A O 1
ATOM 3691 N N . ALA A 1 479 ? -9.367 -38.281 -6.117 1 97.81 479 ALA A N 1
ATOM 3692 C CA . ALA A 1 479 ? -10.656 -37.938 -5.535 1 97.81 479 ALA A CA 1
ATOM 3693 C C . ALA A 1 479 ? -10.633 -36.531 -4.977 1 97.81 479 ALA A C 1
ATOM 3695 O O . ALA A 1 479 ? -9.57 -35.969 -4.699 1 97.81 479 ALA A O 1
ATOM 3696 N N . SER A 1 480 ? -11.836 -35.969 -4.852 1 96.81 480 SER A N 1
ATOM 3697 C CA . SER A 1 480 ? -11.961 -34.688 -4.16 1 96.81 480 SER A CA 1
ATOM 3698 C C . SER A 1 480 ? -11.547 -34.812 -2.697 1 96.81 480 SER A C 1
ATOM 3700 O O . SER A 1 480 ? -11.625 -35.875 -2.111 1 96.81 480 SER A O 1
ATOM 3702 N N . VAL A 1 481 ? -11.117 -33.719 -2.211 1 95.88 481 VAL A N 1
ATOM 3703 C CA . VAL A 1 481 ? -10.75 -33.625 -0.801 1 95.88 481 VAL A CA 1
ATOM 3704 C C . VAL A 1 481 ? -11.719 -32.719 -0.061 1 95.88 481 VAL A C 1
ATOM 3706 O O . VAL A 1 481 ? -12.008 -31.609 -0.517 1 95.88 481 VAL A O 1
ATOM 3709 N N . LEU A 1 482 ? -12.25 -33.188 1.002 1 95.88 482 LEU A N 1
ATOM 3710 C CA . LEU A 1 482 ? -13.086 -32.406 1.903 1 95.88 482 LEU A CA 1
ATOM 3711 C C . LEU A 1 482 ? -12.305 -31.969 3.137 1 95.88 482 LEU A C 1
ATOM 3713 O O . LEU A 1 482 ? -11.672 -32.781 3.801 1 95.88 482 LEU A O 1
ATOM 3717 N N . LYS A 1 483 ? -12.25 -30.719 3.406 1 95.62 483 LYS A N 1
ATOM 3718 C CA . LYS A 1 483 ? -11.547 -30.188 4.57 1 95.62 483 LYS A CA 1
ATOM 3719 C C . LYS A 1 483 ? -12.445 -29.25 5.371 1 95.62 483 LYS A C 1
ATOM 3721 O O . LYS A 1 483 ? -13.031 -28.312 4.812 1 95.62 483 LYS A O 1
ATOM 3726 N N . ASP A 1 484 ? -12.625 -29.5 6.652 1 95.12 484 ASP A N 1
ATOM 3727 C CA . ASP A 1 484 ? -13.352 -28.641 7.586 1 95.12 484 ASP A CA 1
ATOM 3728 C C . ASP A 1 484 ? -12.391 -27.938 8.539 1 95.12 484 ASP A C 1
ATOM 3730 O O . ASP A 1 484 ? -11.648 -28.578 9.273 1 95.12 484 ASP A O 1
ATOM 3734 N N . THR A 1 485 ? -12.367 -26.703 8.492 1 95.75 485 THR A N 1
ATOM 3735 C CA . THR A 1 485 ? -11.555 -25.922 9.422 1 95.75 485 THR A CA 1
ATOM 3736 C C . THR A 1 485 ? -12.438 -25.094 10.352 1 95.75 485 THR A C 1
ATOM 3738 O O . THR A 1 485 ? -13.266 -24.297 9.891 1 95.75 485 THR A O 1
ATOM 3741 N N . PHE A 1 486 ? -12.258 -25.281 11.625 1 94.75 486 PHE A N 1
ATOM 3742 C CA . PHE A 1 486 ? -13.023 -24.625 12.68 1 94.75 486 PHE A CA 1
ATOM 3743 C C . PHE A 1 486 ? -12.219 -23.484 13.297 1 94.75 486 PHE A C 1
ATOM 3745 O O . PHE A 1 486 ? -11.133 -23.703 13.836 1 94.75 486 PHE A O 1
ATOM 3752 N N . TRP A 1 487 ? -12.781 -22.297 13.25 1 95.44 487 TRP A N 1
ATOM 3753 C CA . TRP A 1 487 ? -12.07 -21.109 13.703 1 95.44 487 TRP A CA 1
ATOM 3754 C C . TRP A 1 487 ? -12.523 -20.703 15.102 1 95.44 487 TRP A C 1
ATOM 3756 O O . TRP A 1 487 ? -13.711 -20.453 15.328 1 95.44 487 TRP A O 1
ATOM 3766 N N . LEU A 1 488 ? -11.602 -20.484 16.016 1 94.81 488 LEU A N 1
ATOM 3767 C CA . LEU A 1 488 ? -11.883 -20.297 17.438 1 94.81 488 LEU A CA 1
ATOM 3768 C C . LEU A 1 488 ? -12.078 -18.828 17.781 1 94.81 488 LEU A C 1
ATOM 3770 O O . LEU A 1 488 ? -12.664 -18.484 18.812 1 94.81 488 LEU A O 1
ATOM 3774 N N . THR A 1 489 ? -11.508 -17.953 16.984 1 95.75 489 THR A N 1
ATOM 3775 C CA . THR A 1 489 ? -11.609 -16.516 17.219 1 95.75 489 THR A CA 1
ATOM 3776 C C . THR A 1 489 ? -12.234 -15.805 16.016 1 95.75 489 THR A C 1
ATOM 3778 O O . THR A 1 489 ? -12.398 -16.406 14.953 1 95.75 489 THR A O 1
ATOM 3781 N N . GLU A 1 490 ? -12.641 -14.531 16.297 1 95.81 490 GLU A N 1
ATOM 3782 C CA . GLU A 1 490 ? -13.062 -13.688 15.18 1 95.81 490 GLU A CA 1
ATOM 3783 C C . GLU A 1 490 ? -11.938 -13.5 14.172 1 95.81 490 GLU A C 1
ATOM 3785 O O . GLU A 1 490 ? -10.773 -13.383 14.547 1 95.81 490 GLU A O 1
ATOM 3790 N N . ALA A 1 491 ? -12.32 -13.586 12.852 1 96.88 491 ALA A N 1
ATOM 3791 C CA . ALA A 1 491 ? -11.281 -13.516 11.828 1 96.88 491 ALA A CA 1
ATOM 3792 C C . ALA A 1 491 ? -11.828 -12.922 10.531 1 96.88 491 ALA A C 1
ATOM 3794 O O . ALA A 1 491 ? -13.039 -12.898 10.312 1 96.88 491 ALA A O 1
ATOM 3795 N N . GLU A 1 492 ? -10.945 -12.312 9.773 1 96.62 492 GLU A N 1
ATOM 3796 C CA . GLU A 1 492 ? -11.188 -11.938 8.383 1 96.62 492 GLU A CA 1
ATOM 3797 C C . GLU A 1 492 ? -10.609 -12.961 7.418 1 96.62 492 GLU A C 1
ATOM 3799 O O . GLU A 1 492 ? -9.531 -13.508 7.656 1 96.62 492 GLU A O 1
ATOM 3804 N N . HIS A 1 493 ? -11.391 -13.305 6.348 1 97.25 493 HIS A N 1
ATOM 3805 C CA . HIS A 1 493 ? -11 -14.375 5.441 1 97.25 493 HIS A CA 1
ATOM 3806 C C . HIS A 1 493 ? -11.008 -13.906 3.99 1 97.25 493 HIS A C 1
ATOM 3808 O O . HIS A 1 493 ? -11.891 -13.148 3.586 1 97.25 493 HIS A O 1
ATOM 3814 N N . TYR A 1 494 ? -10.047 -14.297 3.295 1 97.12 494 TYR A N 1
ATOM 3815 C CA . TYR A 1 494 ? -9.961 -14.188 1.843 1 97.12 494 TYR A CA 1
ATOM 3816 C C . TYR A 1 494 ? -9.922 -15.562 1.192 1 97.12 494 TYR A C 1
ATOM 3818 O O . TYR A 1 494 ? -8.875 -16.219 1.165 1 97.12 494 TYR A O 1
ATOM 3826 N N . SER A 1 495 ? -11.039 -16.047 0.733 1 96.25 495 SER A N 1
ATOM 3827 C CA . SER A 1 495 ? -11.172 -17.328 0.049 1 96.25 495 SER A CA 1
ATOM 3828 C C . SER A 1 495 ? -11.18 -17.141 -1.466 1 96.25 495 SER A C 1
ATOM 3830 O O . SER A 1 495 ? -11.992 -16.391 -1.999 1 96.25 495 SER A O 1
ATOM 3832 N N . MET A 1 496 ? -10.305 -17.891 -2.186 1 95.44 496 MET A N 1
ATOM 3833 C CA . MET A 1 496 ? -10.148 -17.625 -3.613 1 95.44 496 MET A CA 1
ATOM 3834 C C . MET A 1 496 ? -10.32 -18.922 -4.418 1 95.44 496 MET A C 1
ATOM 3836 O O . MET A 1 496 ? -9.406 -19.344 -5.125 1 95.44 496 MET A O 1
ATOM 3840 N N . PRO A 1 497 ? -11.461 -19.547 -4.336 1 95.56 497 PRO A N 1
ATOM 3841 C CA . PRO A 1 497 ? -11.773 -20.656 -5.242 1 95.56 497 PRO A CA 1
ATOM 3842 C C . PRO A 1 497 ? -12.18 -20.172 -6.637 1 95.56 497 PRO A C 1
ATOM 3844 O O . PRO A 1 497 ? -13.336 -19.797 -6.848 1 95.56 497 PRO A O 1
ATOM 3847 N N . LEU A 1 498 ? -11.336 -20.375 -7.605 1 95.94 498 LEU A N 1
ATOM 3848 C CA . LEU A 1 498 ? -11.492 -19.625 -8.852 1 95.94 498 LEU A CA 1
ATOM 3849 C C . LEU A 1 498 ? -11.938 -20.547 -9.977 1 95.94 498 LEU A C 1
ATOM 3851 O O . LEU A 1 498 ? -12.047 -20.125 -11.133 1 95.94 498 LEU A O 1
ATOM 3855 N N . HIS A 1 499 ? -12.25 -21.781 -9.711 1 96.06 499 HIS A N 1
ATOM 3856 C CA . HIS A 1 499 ? -12.633 -22.703 -10.781 1 96.06 499 HIS A CA 1
ATOM 3857 C C . HIS A 1 499 ? -13.586 -23.781 -10.273 1 96.06 499 HIS A C 1
ATOM 3859 O O . HIS A 1 499 ? -13.164 -24.891 -9.977 1 96.06 499 HIS A O 1
ATOM 3865 N N . PHE A 1 500 ? -14.906 -23.5 -10.328 1 97 500 PHE A N 1
ATOM 3866 C CA . PHE A 1 500 ? -15.898 -24.469 -9.859 1 97 500 PHE A CA 1
ATOM 3867 C C . PHE A 1 500 ? -17.062 -24.562 -10.828 1 97 500 PHE A C 1
ATOM 3869 O O . PHE A 1 500 ? -17.938 -25.406 -10.672 1 97 500 PHE A O 1
ATOM 3876 N N . ARG A 1 501 ? -17.094 -23.75 -11.898 1 96.19 501 ARG A N 1
ATOM 3877 C CA . ARG A 1 501 ? -18.234 -23.719 -12.82 1 96.19 501 ARG A CA 1
ATOM 3878 C C . ARG A 1 501 ? -18.219 -24.953 -13.727 1 96.19 501 ARG A C 1
ATOM 3880 O O . ARG A 1 501 ? -19.266 -25.312 -14.273 1 96.19 501 ARG A O 1
ATOM 3887 N N . ARG A 1 502 ? -17.094 -25.547 -13.93 1 94.62 502 ARG A N 1
ATOM 3888 C CA . ARG A 1 502 ? -16.906 -26.75 -14.719 1 94.62 502 ARG A CA 1
ATOM 3889 C C . ARG A 1 502 ? -15.789 -27.625 -14.148 1 94.62 502 ARG A C 1
ATOM 3891 O O . ARG A 1 502 ? -14.922 -27.125 -13.43 1 94.62 502 ARG A O 1
ATOM 3898 N N . PRO A 1 503 ? -15.828 -28.859 -14.469 1 93.56 503 PRO A N 1
ATOM 3899 C CA . PRO A 1 503 ? -14.742 -29.703 -13.977 1 93.56 503 PRO A CA 1
ATOM 3900 C C . PRO A 1 503 ? -13.375 -29.297 -14.531 1 93.56 503 PRO A C 1
ATOM 3902 O O . PRO A 1 503 ? -13.242 -29.094 -15.742 1 93.56 503 PRO A O 1
ATOM 3905 N N . SER A 1 504 ? -12.492 -29.219 -13.664 1 95.12 504 SER A N 1
ATOM 3906 C CA . SER A 1 504 ? -11.117 -28.984 -14.094 1 95.12 504 SER A CA 1
ATOM 3907 C C . SER A 1 504 ? -10.406 -30.312 -14.398 1 95.12 504 SER A C 1
ATOM 3909 O O . SER A 1 504 ? -9.438 -30.328 -15.164 1 95.12 504 SER A O 1
ATOM 3911 N N . GLY A 1 505 ? -10.844 -31.344 -13.758 1 97 505 GLY A N 1
ATOM 3912 C CA . GLY A 1 505 ? -10.305 -32.688 -14.008 1 97 505 GLY A CA 1
ATOM 3913 C C . GLY A 1 505 ? -10.906 -33.344 -15.234 1 97 505 GLY A C 1
ATOM 3914 O O . GLY A 1 505 ? -11.609 -34.344 -15.125 1 97 505 GLY A O 1
ATOM 3915 N N . PHE A 1 506 ? -10.547 -32.844 -16.391 1 97.31 506 PHE A N 1
ATOM 3916 C CA . PHE A 1 506 ? -11.062 -33.438 -17.625 1 97.31 506 PHE A CA 1
ATOM 3917 C C . PHE A 1 506 ? -10.406 -34.781 -17.906 1 97.31 506 PHE A C 1
ATOM 3919 O O . PHE A 1 506 ? -9.234 -34.969 -17.578 1 97.31 506 PHE A O 1
ATOM 3926 N N . GLY A 1 507 ? -11.109 -35.656 -18.547 1 97.44 507 GLY A N 1
ATOM 3927 C CA . GLY A 1 507 ? -10.609 -36.969 -18.859 1 97.44 507 GLY A CA 1
ATOM 3928 C C . GLY A 1 507 ? -9.688 -37 -20.062 1 97.44 507 GLY A C 1
ATOM 3929 O O . GLY A 1 507 ? -9.711 -36.094 -20.891 1 97.44 507 GLY A O 1
ATOM 3930 N N . ALA A 1 508 ? -8.891 -38.062 -20.141 1 97.19 508 ALA A N 1
ATOM 3931 C CA . ALA A 1 508 ? -7.98 -38.281 -21.266 1 97.19 508 ALA A CA 1
ATOM 3932 C C . ALA A 1 508 ? -8.102 -39.688 -21.828 1 97.19 508 ALA A C 1
ATOM 3934 O O . ALA A 1 508 ? -8.383 -40.625 -21.078 1 97.19 508 ALA A O 1
ATOM 3935 N N . ASN A 1 509 ? -7.938 -39.875 -23.125 1 96.81 509 ASN A N 1
ATOM 3936 C CA . ASN A 1 509 ? -7.887 -41.156 -23.812 1 96.81 509 ASN A CA 1
ATOM 3937 C C . ASN A 1 509 ? -9.078 -42.031 -23.422 1 96.81 509 ASN A C 1
ATOM 3939 O O . ASN A 1 509 ? -8.898 -43.188 -23.094 1 96.81 509 ASN A O 1
ATOM 3943 N N . GLY A 1 510 ? -10.234 -41.438 -23.375 1 95.81 510 GLY A N 1
ATOM 3944 C CA . GLY A 1 510 ? -11.445 -42.188 -23.094 1 95.81 510 GLY A CA 1
ATOM 3945 C C . GLY A 1 510 ? -11.883 -42.094 -21.641 1 95.81 510 GLY A C 1
ATOM 3946 O O . GLY A 1 510 ? -12.961 -42.562 -21.266 1 95.81 510 GLY A O 1
ATOM 3947 N N . GLY A 1 511 ? -11.07 -41.531 -20.766 1 97.69 511 GLY A N 1
ATOM 3948 C CA . GLY A 1 511 ? -11.422 -41.312 -19.359 1 97.69 511 GLY A CA 1
ATOM 3949 C C . GLY A 1 511 ? -12.508 -40.281 -19.172 1 97.69 511 GLY A C 1
ATOM 3950 O O . GLY A 1 511 ? -12.742 -39.438 -20.062 1 97.69 511 GLY A O 1
ATOM 3951 N N . LYS A 1 512 ? -13.148 -40.281 -17.984 1 98.06 512 LYS A N 1
ATOM 3952 C CA . LYS A 1 512 ? -14.227 -39.375 -17.688 1 98.06 512 LYS A CA 1
ATOM 3953 C C . LYS A 1 512 ? -13.727 -38.188 -16.859 1 98.06 512 LYS A C 1
ATOM 3955 O O . LYS A 1 512 ? -12.641 -38.25 -16.266 1 98.06 512 LYS A O 1
ATOM 3960 N N . ASP A 1 513 ? -14.508 -37.156 -16.922 1 98.12 513 ASP A N 1
ATOM 3961 C CA . ASP A 1 513 ? -14.211 -35.969 -16.125 1 98.12 513 ASP A CA 1
ATOM 3962 C C . ASP A 1 513 ? -14.414 -36.25 -14.641 1 98.12 513 ASP A C 1
ATOM 3964 O O . ASP A 1 513 ? -15.234 -37.062 -14.258 1 98.12 513 ASP A O 1
ATOM 3968 N N . GLY A 1 514 ? -13.586 -35.562 -13.805 1 97.88 514 GLY A N 1
ATOM 3969 C CA . GLY A 1 514 ? -13.859 -35.531 -12.375 1 97.88 514 GLY A CA 1
ATOM 3970 C C . GLY A 1 514 ? -14.977 -34.562 -12.008 1 97.88 514 GLY A C 1
ATOM 3971 O O . GLY A 1 514 ? -15.539 -33.875 -12.875 1 97.88 514 GLY A O 1
ATOM 3972 N N . CYS A 1 515 ? -15.258 -34.5 -10.711 1 96.75 515 CYS A N 1
ATOM 3973 C CA . CYS A 1 515 ? -16.344 -33.656 -10.227 1 96.75 515 CYS A CA 1
ATOM 3974 C C . CYS A 1 515 ? -15.82 -32.281 -9.844 1 96.75 515 CYS A C 1
ATOM 3976 O O . CYS A 1 515 ? -14.641 -32.125 -9.531 1 96.75 515 CYS A O 1
ATOM 3978 N N . SER A 1 516 ? -16.75 -31.312 -9.867 1 96.62 516 SER A N 1
ATOM 3979 C CA . SER A 1 516 ? -16.469 -29.969 -9.359 1 96.62 516 SER A CA 1
ATOM 3980 C C . SER A 1 516 ? -16.781 -29.875 -7.867 1 96.62 516 SER A C 1
ATOM 3982 O O . SER A 1 516 ? -17.641 -30.609 -7.359 1 96.62 516 SER A O 1
ATOM 3984 N N . GLY A 1 517 ? -16.031 -28.984 -7.238 1 96.56 517 GLY A N 1
ATOM 3985 C CA . GLY A 1 517 ? -16.219 -28.781 -5.809 1 96.56 517 GLY A CA 1
ATOM 3986 C C . GLY A 1 517 ? -16.969 -27.5 -5.477 1 96.56 517 GLY A C 1
ATOM 3987 O O . GLY A 1 517 ? -17.656 -26.938 -6.332 1 96.56 517 GLY A O 1
ATOM 3988 N N . ALA A 1 518 ? -16.906 -27.141 -4.152 1 97.38 518 ALA A N 1
ATOM 3989 C CA . ALA A 1 518 ? -17.531 -25.938 -3.631 1 97.38 518 ALA A CA 1
ATOM 3990 C C . ALA A 1 518 ? -17 -25.594 -2.24 1 97.38 518 ALA A C 1
ATOM 3992 O O . ALA A 1 518 ? -16.281 -26.391 -1.637 1 97.38 518 ALA A O 1
ATOM 3993 N N . VAL A 1 519 ? -17.344 -24.391 -1.777 1 97.75 519 VAL A N 1
ATOM 3994 C CA . VAL A 1 519 ? -16.922 -23.922 -0.464 1 97.75 519 VAL A CA 1
ATOM 3995 C C . VAL A 1 519 ? -18.125 -23.359 0.292 1 97.75 519 VAL A C 1
ATOM 3997 O O . VAL A 1 519 ? -18.953 -22.641 -0.284 1 97.75 519 VAL A O 1
ATOM 4000 N N . TRP A 1 520 ? -18.234 -23.672 1.575 1 96.75 520 TRP A N 1
ATOM 4001 C CA . TRP A 1 520 ? -19.312 -23.203 2.439 1 96.75 520 TRP A CA 1
ATOM 4002 C C . TRP A 1 520 ? -18.766 -22.641 3.746 1 96.75 520 TRP A C 1
ATOM 4004 O O . TRP A 1 520 ? -17.641 -22.938 4.129 1 96.75 520 TRP A O 1
ATOM 4014 N N . MET A 1 521 ? -19.578 -21.859 4.414 1 96.06 521 MET A N 1
ATOM 4015 C CA . MET A 1 521 ? -19.281 -21.375 5.75 1 96.06 521 MET A CA 1
ATOM 4016 C C . MET A 1 521 ? -20.484 -21.516 6.676 1 96.06 521 MET A C 1
ATOM 4018 O O . MET A 1 521 ? -21.625 -21.391 6.234 1 96.06 521 MET A O 1
ATOM 4022 N N . TRP A 1 522 ? -20.25 -21.844 7.945 1 94.31 522 TRP A N 1
ATOM 4023 C CA . TRP A 1 522 ? -21.25 -21.875 9 1 94.31 522 TRP A CA 1
ATOM 4024 C C . TRP A 1 522 ? -20.844 -20.969 10.164 1 94.31 522 TRP A C 1
ATOM 4026 O O . TRP A 1 522 ? -19.688 -21 10.602 1 94.31 522 TRP A O 1
ATOM 4036 N N . GLY A 1 523 ? -21.75 -20.156 10.672 1 91.69 523 GLY A N 1
ATOM 4037 C CA . GLY A 1 523 ? -21.516 -19.375 11.883 1 91.69 523 GLY A CA 1
ATOM 4038 C C . GLY A 1 523 ? -21.844 -20.141 13.148 1 91.69 523 GLY A C 1
ATOM 4039 O O . GLY A 1 523 ? -22.359 -21.266 13.094 1 91.69 523 GLY A O 1
ATOM 4040 N N . PRO A 1 524 ? -21.547 -19.453 14.305 1 87.62 524 PRO A N 1
ATOM 4041 C CA . PRO A 1 524 ? -21.797 -20.141 15.578 1 87.62 524 PRO A CA 1
ATOM 4042 C C . PRO A 1 524 ? -23.281 -20.469 15.781 1 87.62 524 PRO A C 1
ATOM 4044 O O . PRO A 1 524 ? -23.609 -21.453 16.453 1 87.62 524 PRO A O 1
ATOM 4047 N N . ASP A 1 525 ? -24.094 -19.672 15.258 1 81.88 525 ASP A N 1
ATOM 4048 C CA . ASP A 1 525 ? -25.531 -19.906 15.438 1 81.88 525 ASP A CA 1
ATOM 4049 C C . ASP A 1 525 ? -26 -21.109 14.625 1 81.88 525 ASP A C 1
ATOM 4051 O O . ASP A 1 525 ? -27.016 -21.719 14.953 1 81.88 525 ASP A O 1
ATOM 4055 N N . GLN A 1 526 ? -25.281 -21.375 13.648 1 75.94 526 GLN A N 1
ATOM 4056 C CA . GLN A 1 526 ? -25.641 -22.484 12.758 1 75.94 526 GLN A CA 1
ATOM 4057 C C . GLN A 1 526 ? -24.984 -23.781 13.203 1 75.94 526 GLN A C 1
ATOM 4059 O O . GLN A 1 526 ? -25.406 -24.875 12.773 1 75.94 526 GLN A O 1
ATOM 4064 N N . LEU A 1 527 ? -23.891 -23.516 13.969 1 69.69 527 LEU A N 1
ATOM 4065 C CA . LEU A 1 527 ? -23.062 -24.656 14.328 1 69.69 527 LEU A CA 1
ATOM 4066 C C . LEU A 1 527 ? -23.344 -25.125 15.75 1 69.69 527 LEU A C 1
ATOM 4068 O O . LEU A 1 527 ? -23.438 -24.297 16.672 1 69.69 527 LEU A O 1
ATOM 4072 N N . ASN A 1 528 ? -24 -26.125 16.078 1 60.22 528 ASN A N 1
ATOM 4073 C CA . ASN A 1 528 ? -24.016 -26.656 17.438 1 60.22 528 ASN A CA 1
ATOM 4074 C C . ASN A 1 528 ? -22.797 -27.516 17.719 1 60.22 528 ASN A C 1
ATOM 4076 O O . ASN A 1 528 ? -22.922 -28.719 17.938 1 60.22 528 ASN A O 1
ATOM 4080 N N . ILE A 1 529 ? -21.625 -26.938 17.516 1 55.66 529 ILE A N 1
ATOM 4081 C CA . ILE A 1 529 ? -20.422 -27.766 17.594 1 55.66 529 ILE A CA 1
ATOM 4082 C C . ILE A 1 529 ? -20 -27.922 19.047 1 55.66 529 ILE A C 1
ATOM 4084 O O . ILE A 1 529 ? -19.406 -28.938 19.438 1 55.66 529 ILE A O 1
ATOM 4088 N N . SER A 1 530 ? -20.016 -26.781 19.906 1 51.22 530 SER A N 1
ATOM 4089 C CA . SER A 1 530 ? -19.516 -26.844 21.281 1 51.22 530 SER A CA 1
ATOM 4090 C C . SER A 1 530 ? -20.094 -28.047 22.016 1 51.22 530 SER A C 1
ATOM 4092 O O . SER A 1 530 ? -19.547 -28.484 23.031 1 51.22 530 SER A O 1
ATOM 4094 N N . LYS A 1 531 ? -21.312 -28.203 21.906 1 45.22 531 LYS A N 1
ATOM 4095 C CA . LYS A 1 531 ? -21.891 -29.344 22.609 1 45.22 531 LYS A CA 1
ATOM 4096 C C . LYS A 1 531 ? -21.641 -30.641 21.859 1 45.22 531 LYS A C 1
ATOM 4098 O O . LYS A 1 531 ? -21.922 -31.734 22.375 1 45.22 531 LYS A O 1
ATOM 4103 N N . ALA A 1 532 ? -21.375 -30.594 20.5 1 43.72 532 ALA A N 1
ATOM 4104 C CA . ALA A 1 532 ? -21.562 -31.812 19.719 1 43.72 532 ALA A CA 1
ATOM 4105 C C . ALA A 1 532 ? -20.312 -32.688 19.766 1 43.72 532 ALA A C 1
ATOM 4107 O O . ALA A 1 532 ? -19.203 -32.188 19.547 1 43.72 532 ALA A O 1
ATOM 4108 N N . GLU A 1 533 ? -20.234 -33.625 20.375 1 49.06 533 GLU A N 1
ATOM 4109 C CA . GLU A 1 533 ? -19.406 -34.812 20.25 1 49.06 533 GLU A CA 1
ATOM 4110 C C . GLU A 1 533 ? -19.219 -35.219 18.781 1 49.06 533 GLU A C 1
ATOM 4112 O O . GLU A 1 533 ? -18.438 -36.094 18.469 1 49.06 533 GLU A O 1
ATOM 4117 N N . GLN A 1 534 ? -19.938 -34.594 17.828 1 55 534 GLN A N 1
ATOM 4118 C CA . GLN A 1 534 ? -19.875 -35.156 16.484 1 55 534 GLN A CA 1
ATOM 4119 C C . GLN A 1 534 ? -19.5 -34.062 15.461 1 55 534 GLN A C 1
ATOM 4121 O O . GLN A 1 534 ? -19.828 -32.906 15.633 1 55 534 GLN A O 1
ATOM 4126 N N . LEU A 1 535 ? -18.641 -34.469 14.461 1 64.88 535 LEU A N 1
ATOM 4127 C CA . LEU A 1 535 ? -18.328 -33.656 13.281 1 64.88 535 LEU A CA 1
ATOM 4128 C C . LEU A 1 535 ? -19.594 -33.156 12.609 1 64.88 535 LEU A C 1
ATOM 4130 O O . LEU A 1 535 ? -20.656 -33.781 12.703 1 64.88 535 LEU A O 1
ATOM 4134 N N . TYR A 1 536 ? -19.516 -31.953 12.133 1 67.44 536 TYR A N 1
ATOM 4135 C CA . TYR A 1 536 ? -20.688 -31.391 11.461 1 67.44 536 TYR A CA 1
ATOM 4136 C C . TYR A 1 536 ? -21.156 -32.312 10.336 1 67.44 536 TYR A C 1
ATOM 4138 O O . TYR A 1 536 ? -20.344 -32.875 9.609 1 67.44 536 TYR A O 1
ATOM 4146 N N . ASP A 1 537 ? -22.391 -32.469 10.219 1 69.88 537 ASP A N 1
ATOM 4147 C CA . ASP A 1 537 ? -23.047 -33.406 9.336 1 69.88 537 ASP A CA 1
ATOM 4148 C C . ASP A 1 537 ? -22.812 -33.062 7.867 1 69.88 537 ASP A C 1
ATOM 4150 O O . ASP A 1 537 ? -22.484 -31.922 7.547 1 69.88 537 ASP A O 1
ATOM 4154 N N . LEU A 1 538 ? -22.781 -34.062 7.035 1 72.75 538 LEU A N 1
ATOM 4155 C CA . LEU A 1 538 ? -22.578 -33.875 5.598 1 72.75 538 LEU A CA 1
ATOM 4156 C C . LEU A 1 538 ? -23.875 -34.094 4.832 1 72.75 538 LEU A C 1
ATOM 4158 O O . LEU A 1 538 ? -23.875 -34.219 3.607 1 72.75 538 LEU A O 1
ATOM 4162 N N . ASN A 1 539 ? -24.969 -34.062 5.594 1 75 539 ASN A N 1
ATOM 4163 C CA . ASN A 1 539 ? -26.234 -34.312 4.922 1 75 539 ASN A CA 1
ATOM 4164 C C . ASN A 1 539 ? -26.812 -33.031 4.336 1 75 539 ASN A C 1
ATOM 4166 O O . ASN A 1 539 ? -26.266 -31.953 4.523 1 75 539 ASN A O 1
ATOM 4170 N N . GLN A 1 540 ? -27.875 -33.188 3.643 1 79 540 GLN A N 1
ATOM 4171 C CA . GLN A 1 540 ? -28.484 -32.094 2.906 1 79 540 GLN A CA 1
ATOM 4172 C C . GLN A 1 540 ? -28.938 -30.969 3.85 1 79 540 GLN A C 1
ATOM 4174 O O . GLN A 1 540 ? -28.828 -29.781 3.516 1 79 540 GLN A O 1
ATOM 4179 N N . GLU A 1 541 ? -29.406 -31.281 4.977 1 81.62 541 GLU A N 1
ATOM 4180 C CA . GLU A 1 541 ? -29.906 -30.297 5.926 1 81.62 541 GLU A CA 1
ATOM 4181 C C . GLU A 1 541 ? -28.781 -29.406 6.449 1 81.62 541 GLU A C 1
ATOM 4183 O O . GLU A 1 541 ? -28.984 -28.219 6.719 1 81.62 541 GLU A O 1
ATOM 4188 N N . ALA A 1 542 ? -27.703 -30.031 6.559 1 84.62 542 ALA A N 1
ATOM 4189 C CA . ALA A 1 542 ? -26.547 -29.281 7.035 1 84.62 542 ALA A CA 1
ATOM 4190 C C . ALA A 1 542 ? -26.188 -28.172 6.062 1 84.62 542 ALA A C 1
ATOM 4192 O O . ALA A 1 542 ? -25.859 -27.062 6.48 1 84.62 542 ALA A O 1
ATOM 4193 N N . TYR A 1 543 ? -26.281 -28.406 4.809 1 92.19 543 TYR A N 1
ATOM 4194 C CA . TYR A 1 543 ? -25.906 -27.422 3.799 1 92.19 543 TYR A CA 1
ATOM 4195 C C . TYR A 1 543 ? -26.953 -26.312 3.695 1 92.19 543 TYR A C 1
ATOM 4197 O O . TYR A 1 543 ? -26.625 -25.172 3.385 1 92.19 543 TYR A O 1
ATOM 4205 N N . ARG A 1 544 ? -28.172 -26.609 4.023 1 90.44 544 ARG A N 1
ATOM 4206 C CA . ARG A 1 544 ? -29.25 -25.625 3.926 1 90.44 544 ARG A CA 1
ATOM 4207 C C . ARG A 1 544 ? -29 -24.438 4.84 1 90.44 544 ARG A C 1
ATOM 4209 O O . ARG A 1 544 ? -29.328 -23.297 4.496 1 90.44 544 ARG A O 1
ATOM 4216 N N . ASN A 1 545 ? -28.422 -24.656 5.949 1 89.44 545 ASN A N 1
ATOM 4217 C CA . ASN A 1 545 ? -28.156 -23.609 6.926 1 89.44 545 ASN A CA 1
ATOM 4218 C C . ASN A 1 545 ? -26.797 -22.969 6.715 1 89.44 545 ASN A C 1
ATOM 4220 O O . ASN A 1 545 ? -26.375 -22.109 7.496 1 89.44 545 ASN A O 1
ATOM 4224 N N . SER A 1 546 ? -26.172 -23.281 5.641 1 93.56 546 SER A N 1
ATOM 4225 C CA . SER A 1 546 ? -24.828 -22.766 5.379 1 93.56 546 SER A CA 1
ATOM 4226 C C . SER A 1 546 ? -24.875 -21.469 4.582 1 93.56 546 SER A C 1
ATOM 4228 O O . SER A 1 546 ? -25.938 -21.078 4.086 1 93.56 546 SER A O 1
ATOM 4230 N N . THR A 1 547 ? -23.812 -20.688 4.547 1 95.12 547 THR A N 1
ATOM 4231 C CA . THR A 1 547 ? -23.578 -19.594 3.629 1 95.12 547 THR A CA 1
ATOM 4232 C C . THR A 1 547 ? -22.609 -20 2.518 1 95.12 547 THR A C 1
ATOM 4234 O O . THR A 1 547 ? -21.438 -20.266 2.771 1 95.12 547 THR A O 1
ATOM 4237 N N . PRO A 1 548 ? -23.125 -20.156 1.291 1 96.62 548 PRO A N 1
ATOM 4238 C CA . PRO A 1 548 ? -22.219 -20.516 0.197 1 96.62 548 PRO A CA 1
ATOM 4239 C C . PRO A 1 548 ? -21.172 -19.453 -0.071 1 96.62 548 PRO A C 1
ATOM 4241 O O . PRO A 1 548 ? -21.484 -18.25 -0.09 1 96.62 548 PRO A O 1
ATOM 4244 N N . ILE A 1 549 ? -20 -19.906 -0.215 1 97.12 549 ILE A N 1
ATOM 4245 C CA . ILE A 1 549 ? -18.891 -19.016 -0.562 1 97.12 549 ILE A CA 1
ATOM 4246 C C . ILE A 1 549 ? -18.641 -19.062 -2.066 1 97.12 549 ILE A C 1
ATOM 4248 O O . ILE A 1 549 ? -18.453 -18.031 -2.713 1 97.12 549 ILE A O 1
ATOM 4252 N N . ALA A 1 550 ? -18.594 -20.297 -2.625 1 97.38 550 ALA A N 1
ATOM 4253 C CA . ALA A 1 550 ? -18.344 -20.484 -4.047 1 97.38 550 ALA A CA 1
ATOM 4254 C C . ALA A 1 550 ? -18.812 -21.859 -4.516 1 97.38 550 ALA A C 1
ATOM 4256 O O . ALA A 1 550 ? -18.781 -22.828 -3.752 1 97.38 550 ALA A O 1
ATOM 4257 N N . GLY A 1 551 ? -19.156 -21.938 -5.816 1 97.81 551 GLY A N 1
ATOM 4258 C CA . GLY A 1 551 ? -19.562 -23.203 -6.426 1 97.81 551 GLY A CA 1
ATOM 4259 C C . GLY A 1 551 ? -20.906 -23.109 -7.129 1 97.81 551 GLY A C 1
ATOM 4260 O O . GLY A 1 551 ? -21.609 -22.109 -7.027 1 97.81 551 GLY A O 1
ATOM 4261 N N . VAL A 1 552 ? -21.188 -24.125 -7.879 1 98.19 552 VAL A N 1
ATOM 4262 C CA . VAL A 1 552 ? -22.516 -24.281 -8.469 1 98.19 552 VAL A CA 1
ATOM 4263 C C . VAL A 1 552 ? -23.391 -25.141 -7.562 1 98.19 552 VAL A C 1
ATOM 4265 O O . VAL A 1 552 ? -23.141 -26.328 -7.387 1 98.19 552 VAL A O 1
ATOM 4268 N N . LEU A 1 553 ? -24.422 -24.484 -7.039 1 97.75 553 LEU A N 1
ATOM 4269 C CA . LEU A 1 553 ? -25.203 -25.125 -5.988 1 97.75 553 LEU A CA 1
ATOM 4270 C C . LEU A 1 553 ? -26.703 -25 -6.266 1 97.75 553 LEU A C 1
ATOM 4272 O O . LEU A 1 553 ? -27.141 -24.078 -6.949 1 97.75 553 LEU A O 1
ATOM 4276 N N . ASP A 1 554 ? -27.453 -25.969 -5.688 1 96.69 554 ASP A N 1
ATOM 4277 C CA . ASP A 1 554 ? -28.891 -25.781 -5.625 1 96.69 554 ASP A CA 1
ATOM 4278 C C . ASP A 1 554 ? -29.25 -24.578 -4.746 1 96.69 554 ASP A C 1
ATOM 4280 O O . ASP A 1 554 ? -28.844 -24.516 -3.582 1 96.69 554 ASP A O 1
ATOM 4284 N N . PRO A 1 555 ? -29.969 -23.672 -5.281 1 94.06 555 PRO A N 1
ATOM 4285 C CA . PRO A 1 555 ? -30.203 -22.438 -4.527 1 94.06 555 PRO A CA 1
ATOM 4286 C C . PRO A 1 555 ? -31.016 -22.656 -3.26 1 94.06 555 PRO A C 1
ATOM 4288 O O . PRO A 1 555 ? -30.984 -21.844 -2.342 1 94.06 555 PRO A O 1
ATOM 4291 N N . ARG A 1 556 ? -31.906 -23.766 -3.111 1 90.69 556 ARG A N 1
ATOM 4292 C CA . ARG A 1 556 ? -32.75 -24.031 -1.943 1 90.69 556 ARG A CA 1
ATOM 4293 C C . ARG A 1 556 ? -32 -24.875 -0.915 1 90.69 556 ARG A C 1
ATOM 4295 O O . ARG A 1 556 ? -31.969 -24.531 0.267 1 90.69 556 ARG A O 1
ATOM 4302 N N . THR A 1 557 ? -31.203 -25.953 -1.358 1 94.75 557 THR A N 1
ATOM 4303 C CA . THR A 1 557 ? -30.578 -26.891 -0.438 1 94.75 557 THR A CA 1
ATOM 4304 C C . THR A 1 557 ? -29.109 -26.531 -0.223 1 94.75 557 THR A C 1
ATOM 4306 O O . THR A 1 557 ? -28.469 -27 0.723 1 94.75 557 THR A O 1
ATOM 4309 N N . LYS A 1 558 ? -28.562 -25.812 -1.183 1 95.75 558 LYS A N 1
ATOM 4310 C CA . LYS A 1 558 ? -27.172 -25.359 -1.171 1 95.75 558 LYS A CA 1
ATOM 4311 C C . LYS A 1 558 ? -26.203 -26.547 -1.294 1 95.75 558 LYS A C 1
ATOM 4313 O O . LYS A 1 558 ? -25.062 -26.469 -0.846 1 95.75 558 LYS A O 1
ATOM 4318 N N . THR A 1 559 ? -26.656 -27.688 -1.764 1 95.38 559 THR A N 1
ATOM 4319 C CA . THR A 1 559 ? -25.812 -28.828 -2.096 1 95.38 559 THR A CA 1
ATOM 4320 C C . THR A 1 559 ? -25.234 -28.672 -3.5 1 95.38 559 THR A C 1
ATOM 4322 O O . THR A 1 559 ? -25.734 -27.891 -4.305 1 95.38 559 THR A O 1
ATOM 4325 N N . LEU A 1 560 ? -24.203 -29.453 -3.725 1 95.06 560 LEU A N 1
ATOM 4326 C CA . LEU A 1 560 ? -23.562 -29.453 -5.039 1 95.06 560 LEU A CA 1
ATOM 4327 C C . LEU A 1 560 ? -24.562 -29.859 -6.121 1 95.06 560 LEU A C 1
ATOM 4329 O O . LEU A 1 560 ? -25.203 -30.906 -6.008 1 95.06 560 LEU A O 1
ATOM 4333 N N . ASP A 1 561 ? -24.766 -29.016 -7.145 1 94.94 561 ASP A N 1
ATOM 4334 C CA . ASP A 1 561 ? -25.641 -29.25 -8.289 1 94.94 561 ASP A CA 1
ATOM 4335 C C . ASP A 1 561 ? -25.188 -28.438 -9.508 1 94.94 561 ASP A C 1
ATOM 4337 O O . ASP A 1 561 ? -25.391 -27.234 -9.57 1 94.94 561 ASP A O 1
ATOM 4341 N N . MET A 1 562 ? -24.656 -29.156 -10.492 1 93.81 562 MET A N 1
ATOM 4342 C CA . MET A 1 562 ? -24.062 -28.484 -11.641 1 93.81 562 MET A CA 1
ATOM 4343 C C . MET A 1 562 ? -25.125 -27.797 -12.484 1 93.81 562 MET A C 1
ATOM 4345 O O . MET A 1 562 ? -24.812 -26.984 -13.359 1 93.81 562 MET A O 1
ATOM 4349 N N . ASN A 1 563 ? -26.422 -28.016 -12.242 1 94.75 563 ASN A N 1
ATOM 4350 C CA . ASN A 1 563 ? -27.516 -27.328 -12.922 1 94.75 563 ASN A CA 1
ATOM 4351 C C . ASN A 1 563 ? -28.094 -26.203 -12.062 1 94.75 563 ASN A C 1
ATOM 4353 O O . ASN A 1 563 ? -29.094 -25.578 -12.438 1 94.75 563 ASN A O 1
ATOM 4357 N N . GLY A 1 564 ? -27.469 -25.969 -10.961 1 96.94 564 GLY A N 1
ATOM 4358 C CA . GLY A 1 564 ? -27.969 -24.953 -10.039 1 96.94 564 GLY A CA 1
ATOM 4359 C C . GLY A 1 564 ? -27.422 -23.562 -10.328 1 96.94 564 GLY A C 1
ATOM 4360 O O . GLY A 1 564 ? -27.297 -23.172 -11.484 1 96.94 564 GLY A O 1
ATOM 4361 N N . GLN A 1 565 ? -27.266 -22.812 -9.211 1 97.06 565 GLN A N 1
ATOM 4362 C CA . GLN A 1 565 ? -26.812 -21.422 -9.281 1 97.06 565 GLN A CA 1
ATOM 4363 C C . GLN A 1 565 ? -25.344 -21.312 -8.891 1 97.06 565 GLN A C 1
ATOM 4365 O O . GLN A 1 565 ? -24.891 -21.969 -7.953 1 97.06 565 GLN A O 1
ATOM 4370 N N . TYR A 1 566 ? -24.625 -20.438 -9.656 1 97.5 566 TYR A N 1
ATOM 4371 C CA . TYR A 1 566 ? -23.234 -20.188 -9.328 1 97.5 566 TYR A CA 1
ATOM 4372 C C . TYR A 1 566 ? -23.109 -19.141 -8.227 1 97.5 566 TYR A C 1
ATOM 4374 O O . TYR A 1 566 ? -23.672 -18.047 -8.336 1 97.5 566 TYR A O 1
ATOM 4382 N N . PHE A 1 567 ? -22.5 -19.453 -7.172 1 97 567 PHE A N 1
ATOM 4383 C CA . PHE A 1 567 ? -22.109 -18.531 -6.113 1 97 567 PHE A CA 1
ATOM 4384 C C . PHE A 1 567 ? -20.641 -18.156 -6.25 1 97 567 PHE A C 1
ATOM 4386 O O . PHE A 1 567 ? -19.766 -19.016 -6.34 1 97 567 PHE A O 1
ATOM 4393 N N . TYR A 1 568 ? -20.359 -16.875 -6.332 1 95.75 568 TYR A N 1
ATOM 4394 C CA . TYR A 1 568 ? -19 -16.453 -6.605 1 95.75 568 TYR A CA 1
ATOM 4395 C C . TYR A 1 568 ? -18.312 -15.961 -5.336 1 95.75 568 TYR A C 1
ATOM 4397 O O . TYR A 1 568 ? -18.953 -15.352 -4.473 1 95.75 568 TYR A O 1
ATOM 4405 N N . TYR A 1 569 ? -17.078 -16.141 -5.227 1 95.56 569 TYR A N 1
ATOM 4406 C CA . TYR A 1 569 ? -16.266 -16.078 -4.02 1 95.56 569 TYR A CA 1
ATOM 4407 C C . TYR A 1 569 ? -16.203 -14.648 -3.477 1 95.56 569 TYR A C 1
ATOM 4409 O O . TYR A 1 569 ? -16.031 -14.445 -2.273 1 95.56 569 TYR A O 1
ATOM 4417 N N . ALA A 1 570 ? -16.328 -13.594 -4.336 1 95.94 570 ALA A N 1
ATOM 4418 C CA . ALA A 1 570 ? -16.047 -12.219 -3.938 1 95.94 570 ALA A CA 1
ATOM 4419 C C . ALA A 1 570 ? -17.344 -11.43 -3.75 1 95.94 570 ALA A C 1
ATOM 4421 O O . ALA A 1 570 ? -17.344 -10.195 -3.783 1 95.94 570 ALA A O 1
ATOM 4422 N N . LYS A 1 571 ? -18.516 -12.172 -3.645 1 94.5 571 LYS A N 1
ATOM 4423 C CA . LYS A 1 571 ? -19.734 -11.477 -3.234 1 94.5 571 LYS A CA 1
ATOM 4424 C C . LYS A 1 571 ? -19.484 -10.648 -1.975 1 94.5 571 LYS A C 1
ATOM 4426 O O . LYS A 1 571 ? -20.062 -9.562 -1.821 1 94.5 571 LYS A O 1
ATOM 4431 N N . ASN A 1 572 ? -18.688 -11.219 -1.098 1 92.62 572 ASN A N 1
ATOM 4432 C CA . ASN A 1 572 ? -18.062 -10.508 0.005 1 92.62 572 ASN A CA 1
ATOM 4433 C C . ASN A 1 572 ? -16.531 -10.453 -0.16 1 92.62 572 ASN A C 1
ATOM 4435 O O . ASN A 1 572 ? -15.852 -11.453 0.069 1 92.62 572 ASN A O 1
ATOM 4439 N N . PRO A 1 573 ? -16.109 -9.242 -0.509 1 90.31 573 PRO A N 1
ATOM 4440 C CA . PRO A 1 573 ? -14.664 -9.172 -0.772 1 90.31 573 PRO A CA 1
ATOM 4441 C C . PRO A 1 573 ? -13.82 -9.594 0.43 1 90.31 573 PRO A C 1
ATOM 4443 O O . PRO A 1 573 ? -12.688 -10.055 0.264 1 90.31 573 PRO A O 1
ATOM 4446 N N . VAL A 1 574 ? -14.383 -9.359 1.63 1 94 574 VAL A N 1
ATOM 4447 C CA . VAL A 1 574 ? -13.766 -9.812 2.875 1 94 574 VAL A CA 1
ATOM 4448 C C . VAL A 1 574 ? -14.805 -10.547 3.721 1 94 574 VAL A C 1
ATOM 4450 O O . VAL A 1 574 ? -15.758 -9.945 4.219 1 94 574 VAL A O 1
ATOM 4453 N N . TRP A 1 575 ? -14.609 -11.852 3.859 1 96.56 575 TRP A N 1
ATOM 4454 C CA . TRP A 1 575 ? -15.516 -12.633 4.691 1 96.56 575 TRP A CA 1
ATOM 4455 C C . TRP A 1 575 ? -15.148 -12.5 6.164 1 96.56 575 TRP A C 1
ATOM 4457 O O . TRP A 1 575 ? -13.969 -12.484 6.52 1 96.56 575 TRP A O 1
ATOM 4467 N N . HIS A 1 576 ? -16.141 -12.352 7.004 1 95.38 576 HIS A N 1
ATOM 4468 C CA . HIS A 1 576 ? -15.922 -12.227 8.445 1 95.38 576 HIS A CA 1
ATOM 4469 C C . HIS A 1 576 ? -16.578 -13.375 9.203 1 95.38 576 HIS A C 1
ATOM 4471 O O . HIS A 1 576 ? -17.703 -13.773 8.875 1 95.38 576 HIS A O 1
ATOM 4477 N N . THR A 1 577 ? -15.812 -13.922 10.156 1 94.88 577 THR A N 1
ATOM 4478 C CA . THR A 1 577 ? -16.391 -14.953 11.016 1 94.88 577 THR A CA 1
ATOM 4479 C C . THR A 1 577 ? -16.344 -14.523 12.484 1 94.88 577 THR A C 1
ATOM 4481 O O . THR A 1 577 ? -15.383 -13.875 12.914 1 94.88 577 THR A O 1
ATOM 4484 N N . LYS A 1 578 ? -17.422 -14.828 13.18 1 94.88 578 LYS A N 1
ATOM 4485 C CA . LYS A 1 578 ? -17.391 -14.805 14.641 1 94.88 578 LYS A CA 1
ATOM 4486 C C . LYS A 1 578 ? -16.672 -16.031 15.203 1 94.88 578 LYS A C 1
ATOM 4488 O O . LYS A 1 578 ? -16.406 -16.984 14.469 1 94.88 578 LYS A O 1
ATOM 4493 N N . PRO A 1 579 ? -16.312 -15.961 16.484 1 94.44 579 PRO A N 1
ATOM 4494 C CA . PRO A 1 579 ? -15.711 -17.172 17.062 1 94.44 579 PRO A CA 1
ATOM 4495 C C . PRO A 1 579 ? -16.609 -18.406 16.906 1 94.44 579 PRO A C 1
ATOM 4497 O O . PRO A 1 579 ? -17.828 -18.297 17 1 94.44 579 PRO A O 1
ATOM 4500 N N . ASN A 1 580 ? -15.938 -19.516 16.609 1 93.25 580 ASN A N 1
ATOM 4501 C CA . ASN A 1 580 ? -16.609 -20.812 16.5 1 93.25 580 ASN A CA 1
ATOM 4502 C C . ASN A 1 580 ? -17.391 -20.922 15.203 1 93.25 580 ASN A C 1
ATOM 4504 O O . ASN A 1 580 ? -18.562 -21.312 15.211 1 93.25 580 ASN A O 1
ATOM 4508 N N . SER A 1 581 ? -16.797 -20.562 14.164 1 93.94 581 SER A N 1
ATOM 4509 C CA . SER A 1 581 ? -17.312 -20.703 12.805 1 93.94 581 SER A CA 1
ATOM 4510 C C . SER A 1 581 ? -16.547 -21.781 12.031 1 93.94 581 SER A C 1
ATOM 4512 O O . SER A 1 581 ? -15.43 -22.141 12.391 1 93.94 581 SER A O 1
ATOM 4514 N N . LEU A 1 582 ? -17.203 -22.297 10.984 1 94.56 582 LEU A N 1
ATOM 4515 C CA . LEU A 1 582 ? -16.625 -23.406 10.227 1 94.56 582 LEU A CA 1
ATOM 4516 C C . LEU A 1 582 ? -16.562 -23.078 8.734 1 94.56 582 LEU A C 1
ATOM 4518 O O . LEU A 1 582 ? -17.516 -22.531 8.18 1 94.56 582 LEU A O 1
ATOM 4522 N N . PHE A 1 583 ? -15.43 -23.344 8.133 1 96.06 583 PHE A N 1
ATOM 4523 C CA . PHE A 1 583 ? -15.305 -23.359 6.68 1 96.06 583 PHE A CA 1
ATOM 4524 C C . PHE A 1 583 ? -15.18 -24.797 6.168 1 96.06 583 PHE A C 1
ATOM 4526 O O . PHE A 1 583 ? -14.469 -25.609 6.754 1 96.06 583 PHE A O 1
ATOM 4533 N N . ARG A 1 584 ? -15.844 -25.094 5.148 1 96.81 584 ARG A N 1
ATOM 4534 C CA . ARG A 1 584 ? -15.711 -26.391 4.48 1 96.81 584 ARG A CA 1
ATOM 4535 C C . ARG A 1 584 ? -15.289 -26.203 3.023 1 96.81 584 ARG A C 1
ATOM 4537 O O . ARG A 1 584 ? -15.93 -25.469 2.277 1 96.81 584 ARG A O 1
ATOM 4544 N N . TYR A 1 585 ? -14.312 -26.906 2.637 1 97.25 585 TYR A N 1
ATOM 4545 C CA . TYR A 1 585 ? -13.875 -26.984 1.247 1 97.25 585 TYR A CA 1
ATOM 4546 C C . TYR A 1 585 ? -14.086 -28.391 0.695 1 97.25 585 TYR A C 1
ATOM 4548 O O . TYR A 1 585 ? -13.719 -29.375 1.333 1 97.25 585 TYR A O 1
ATOM 4556 N N . ILE A 1 586 ? -14.734 -28.531 -0.347 1 96.69 586 ILE A N 1
ATOM 4557 C CA . ILE A 1 586 ? -14.648 -29.688 -1.247 1 96.69 586 ILE A CA 1
ATOM 4558 C C . ILE A 1 586 ? -14.047 -29.25 -2.58 1 96.69 586 ILE A C 1
ATOM 4560 O O . ILE A 1 586 ? -14.641 -28.438 -3.307 1 96.69 586 ILE A O 1
ATOM 4564 N N . ILE A 1 587 ? -12.914 -29.734 -2.887 1 96.19 587 ILE A N 1
ATOM 4565 C CA . ILE A 1 587 ? -12.211 -29.219 -4.055 1 96.19 587 ILE A CA 1
ATOM 4566 C C . ILE A 1 587 ? -12.422 -30.156 -5.242 1 96.19 587 ILE A C 1
ATOM 4568 O O . ILE A 1 587 ? -12.938 -31.266 -5.09 1 96.19 587 ILE A O 1
ATOM 4572 N N . ASN A 1 588 ? -12.062 -29.688 -6.438 1 97.31 588 ASN A N 1
ATOM 4573 C CA . ASN A 1 588 ? -12.234 -30.453 -7.668 1 97.31 588 ASN A CA 1
ATOM 4574 C C . ASN A 1 588 ? -11.461 -31.766 -7.633 1 97.31 588 ASN A C 1
ATOM 4576 O O . ASN A 1 588 ? -10.461 -31.875 -6.918 1 97.31 588 ASN A O 1
ATOM 4580 N N . SER A 1 589 ? -11.945 -32.75 -8.352 1 98 589 SER A N 1
ATOM 4581 C CA . SER A 1 589 ? -11.242 -34 -8.469 1 98 589 SER A CA 1
ATOM 4582 C C . SER A 1 589 ? -10.547 -34.125 -9.82 1 98 589 SER A C 1
ATOM 4584 O O . SER A 1 589 ? -10.695 -33.25 -10.68 1 98 589 SER A O 1
ATOM 4586 N N . GLY A 1 590 ? -9.664 -35.094 -9.938 1 98.06 590 GLY A N 1
ATOM 4587 C CA . GLY A 1 590 ? -8.883 -35.312 -11.148 1 98.06 590 GLY A CA 1
ATOM 4588 C C . GLY A 1 590 ? -9.609 -36.125 -12.195 1 98.06 590 GLY A C 1
ATOM 4589 O O . GLY A 1 590 ? -10.547 -36.875 -11.883 1 98.06 590 GLY A O 1
ATOM 4590 N N . GLY A 1 591 ? -9.188 -35.969 -13.445 1 98.31 591 GLY A N 1
ATOM 4591 C CA . GLY A 1 591 ? -9.758 -36.719 -14.555 1 98.31 591 GLY A CA 1
ATOM 4592 C C . GLY A 1 591 ? -9.195 -38.125 -14.68 1 98.31 591 GLY A C 1
ATOM 4593 O O . GLY A 1 591 ? -8.094 -38.406 -14.195 1 98.31 591 GLY A O 1
ATOM 4594 N N . GLY A 1 592 ? -9.992 -38.969 -15.297 1 98.5 592 GLY A N 1
ATOM 4595 C CA . GLY A 1 592 ? -9.555 -40.344 -15.555 1 98.5 592 GLY A CA 1
ATOM 4596 C C . GLY A 1 592 ? -8.844 -40.5 -16.875 1 98.5 592 GLY A C 1
ATOM 4597 O O . GLY A 1 592 ? -8.883 -39.594 -17.719 1 98.5 592 GLY A O 1
ATOM 4598 N N . TRP A 1 593 ? -8.133 -41.594 -17.031 1 98.56 593 TRP A N 1
ATOM 4599 C CA . TRP A 1 593 ? -7.414 -41.938 -18.25 1 98.56 593 TRP A CA 1
ATOM 4600 C C . TRP A 1 593 ? -7.84 -43.312 -18.766 1 98.56 593 TRP A C 1
ATOM 4602 O O . TRP A 1 593 ? -7.812 -44.312 -18.031 1 98.56 593 TRP A O 1
ATOM 4612 N N . GLY A 1 594 ? -8.281 -43.406 -20.016 1 98.06 594 GLY A N 1
ATOM 4613 C CA . GLY A 1 594 ? -8.68 -44.688 -20.594 1 98.06 594 GLY A CA 1
ATOM 4614 C C . GLY A 1 594 ? -10.125 -45.031 -20.312 1 98.06 594 GLY A C 1
ATOM 4615 O O . GLY A 1 594 ? -10.781 -44.406 -19.484 1 98.06 594 GLY A O 1
ATOM 4616 N N . ASN A 1 595 ? -10.609 -46.094 -20.922 1 97.38 595 ASN A N 1
ATOM 4617 C CA . ASN A 1 595 ? -11.984 -46.562 -20.75 1 97.38 595 ASN A CA 1
ATOM 4618 C C . ASN A 1 595 ? -12.211 -47.156 -19.375 1 97.38 595 ASN A C 1
ATOM 4620 O O . ASN A 1 595 ? -11.555 -48.125 -19 1 97.38 595 ASN A O 1
ATOM 4624 N N . PRO A 1 596 ? -13.164 -46.656 -18.672 1 98.06 596 PRO A N 1
ATOM 4625 C CA . PRO A 1 596 ? -13.414 -47.156 -17.328 1 98.06 596 PRO A CA 1
ATOM 4626 C C . PRO A 1 596 ? -13.742 -48.656 -17.312 1 98.06 596 PRO A C 1
ATOM 4628 O O . PRO A 1 596 ? -13.43 -49.344 -16.344 1 98.06 596 PRO A O 1
ATOM 4631 N N . LEU A 1 597 ? -14.32 -49.156 -18.344 1 97.56 597 LEU A N 1
ATOM 4632 C CA . LEU A 1 597 ? -14.742 -50.562 -18.391 1 97.56 597 LEU A CA 1
ATOM 4633 C C . LEU A 1 597 ? -13.539 -51.469 -18.547 1 97.56 597 LEU A C 1
ATOM 4635 O O . LEU A 1 597 ? -13.656 -52.688 -18.359 1 97.56 597 LEU A O 1
ATOM 4639 N N . GLU A 1 598 ? -12.445 -50.906 -18.828 1 97.31 598 GLU A N 1
ATOM 4640 C CA . GLU A 1 598 ? -11.234 -51.719 -19 1 97.31 598 GLU A CA 1
ATOM 4641 C C . GLU A 1 598 ? -10.414 -51.75 -17.719 1 97.31 598 GLU A C 1
ATOM 4643 O O . GLU A 1 598 ? -9.383 -52.438 -17.656 1 97.31 598 GLU A O 1
ATOM 4648 N N . ARG A 1 599 ? -10.883 -51.062 -16.703 1 98.25 599 ARG A N 1
ATOM 4649 C CA . ARG A 1 599 ? -10.164 -51.156 -15.438 1 98.25 599 ARG A CA 1
ATOM 4650 C C . ARG A 1 599 ? -10.281 -52.531 -14.828 1 98.25 599 ARG A C 1
ATOM 4652 O O . ARG A 1 599 ? -11.359 -53.125 -14.828 1 98.25 599 ARG A O 1
ATOM 4659 N N . ASP A 1 600 ? -9.18 -53 -14.289 1 98.06 600 ASP A N 1
ATOM 4660 C CA . ASP A 1 600 ? -9.164 -54.312 -13.625 1 98.06 600 ASP A CA 1
ATOM 4661 C C . ASP A 1 600 ? -10.188 -54.344 -12.484 1 98.06 600 ASP A C 1
ATOM 4663 O O . ASP A 1 600 ? -10.141 -53.531 -11.57 1 98.06 600 ASP A O 1
ATOM 4667 N N . PRO A 1 601 ? -11.094 -55.312 -12.516 1 98.31 601 PRO A N 1
ATOM 4668 C CA . PRO A 1 601 ? -12.102 -55.375 -11.445 1 98.31 601 PRO A CA 1
ATOM 4669 C C . PRO A 1 601 ? -11.477 -55.438 -10.055 1 98.31 601 PRO A C 1
ATOM 4671 O O . PRO A 1 601 ? -12.055 -54.938 -9.094 1 98.31 601 PRO A O 1
ATOM 4674 N N . GLU A 1 602 ? -10.32 -56.094 -9.969 1 98.06 602 GLU A N 1
ATOM 4675 C CA . GLU A 1 602 ? -9.648 -56.156 -8.672 1 98.06 602 GLU A CA 1
ATOM 4676 C C . GLU A 1 602 ? -9.195 -54.781 -8.219 1 98.06 602 GLU A C 1
ATOM 4678 O O . GLU A 1 602 ? -9.188 -54.469 -7.023 1 98.06 602 GLU A O 1
ATOM 4683 N N . LYS A 1 603 ? -8.812 -53.938 -9.125 1 98.06 603 LYS A N 1
ATOM 4684 C CA . LYS A 1 603 ? -8.461 -52.562 -8.789 1 98.06 603 LYS A CA 1
ATOM 4685 C C . LYS A 1 603 ? -9.68 -51.781 -8.32 1 98.06 603 LYS A C 1
ATOM 4687 O O . LYS A 1 603 ? -9.586 -50.938 -7.418 1 98.06 603 LYS A O 1
ATOM 4692 N N . VAL A 1 604 ? -10.773 -52 -8.984 1 98.5 604 VAL A N 1
ATOM 4693 C CA . VAL A 1 604 ? -12.008 -51.344 -8.578 1 98.5 604 VAL A CA 1
ATOM 4694 C C . VAL A 1 604 ? -12.391 -51.781 -7.168 1 98.5 604 VAL A C 1
ATOM 4696 O O . VAL A 1 604 ? -12.82 -50.969 -6.355 1 98.5 604 VAL A O 1
ATOM 4699 N N . LYS A 1 605 ? -12.266 -53.094 -6.891 1 98.25 605 LYS A N 1
ATOM 4700 C CA . LYS A 1 605 ? -12.523 -53.625 -5.543 1 98.25 605 LYS A CA 1
ATOM 4701 C C . LYS A 1 605 ? -11.648 -52.906 -4.512 1 98.25 605 LYS A C 1
ATOM 4703 O O . LYS A 1 605 ? -12.125 -52.531 -3.436 1 98.25 605 LYS A O 1
ATOM 4708 N N . ASN A 1 606 ? -10.383 -52.781 -4.82 1 97.81 606 ASN A N 1
ATOM 4709 C CA . ASN A 1 606 ? -9.477 -52.062 -3.924 1 97.81 606 ASN A CA 1
ATOM 4710 C C . ASN A 1 606 ? -9.906 -50.625 -3.729 1 97.81 606 ASN A C 1
ATOM 4712 O O . ASN A 1 606 ? -9.758 -50.062 -2.639 1 97.81 606 ASN A O 1
ATOM 4716 N N . ASP A 1 607 ? -10.391 -49.938 -4.812 1 98 607 ASP A N 1
ATOM 4717 C CA . ASP A 1 607 ? -10.906 -48.594 -4.707 1 98 607 ASP A CA 1
ATOM 4718 C C . ASP A 1 607 ? -12.07 -48.5 -3.725 1 98 607 ASP A C 1
ATOM 4720 O O . ASP A 1 607 ? -12.227 -47.531 -3.002 1 98 607 ASP A O 1
ATOM 4724 N N . VAL A 1 608 ? -12.945 -49.469 -3.812 1 98 608 VAL A N 1
ATOM 4725 C CA . VAL A 1 608 ? -14.078 -49.531 -2.896 1 98 608 VAL A CA 1
ATOM 4726 C C . VAL A 1 608 ? -13.586 -49.719 -1.469 1 98 608 VAL A C 1
ATOM 4728 O O . VAL A 1 608 ? -14.062 -49.094 -0.534 1 98 608 VAL A O 1
ATOM 4731 N N . ARG A 1 609 ? -12.625 -50.656 -1.319 1 97.31 609 ARG A N 1
ATOM 4732 C CA . ARG A 1 609 ? -12.023 -50.938 -0.019 1 97.31 609 ARG A CA 1
ATOM 4733 C C . ARG A 1 609 ? -11.453 -49.656 0.596 1 97.31 609 ARG A C 1
ATOM 4735 O O . ARG A 1 609 ? -11.594 -49.438 1.796 1 97.31 609 ARG A O 1
ATOM 4742 N N . ASP A 1 610 ? -10.812 -48.938 -0.231 1 95.81 610 ASP A N 1
ATOM 4743 C CA . ASP A 1 610 ? -10.109 -47.75 0.234 1 95.81 610 ASP A CA 1
ATOM 4744 C C . ASP A 1 610 ? -11.031 -46.5 0.217 1 95.81 610 ASP A C 1
ATOM 4746 O O . ASP A 1 610 ? -10.586 -45.406 0.468 1 95.81 610 ASP A O 1
ATOM 4750 N N . GLU A 1 611 ? -12.258 -46.625 -0.162 1 94.69 611 GLU A N 1
ATOM 4751 C CA . GLU A 1 611 ? -13.336 -45.656 -0.054 1 94.69 611 GLU A CA 1
ATOM 4752 C C . GLU A 1 611 ? -13.172 -44.531 -1.074 1 94.69 611 GLU A C 1
ATOM 4754 O O . GLU A 1 611 ? -13.586 -43.406 -0.83 1 94.69 611 GLU A O 1
ATOM 4759 N N . TYR A 1 612 ? -12.461 -44.781 -2.168 1 96.62 612 TYR A N 1
ATOM 4760 C CA . TYR A 1 612 ? -12.445 -43.875 -3.293 1 96.62 612 TYR A CA 1
ATOM 4761 C C . TYR A 1 612 ? -13.75 -43.938 -4.082 1 96.62 612 TYR A C 1
ATOM 4763 O O . TYR A 1 612 ? -14.172 -42.969 -4.691 1 96.62 612 TYR A O 1
ATOM 4771 N N . VAL A 1 613 ? -14.266 -45.125 -4.129 1 97.56 613 VAL A N 1
ATOM 4772 C CA . VAL A 1 613 ? -15.469 -45.438 -4.883 1 97.56 613 VAL A CA 1
ATOM 4773 C C . VAL A 1 613 ? -16.438 -46.25 -3.998 1 97.56 613 VAL A C 1
ATOM 4775 O O . VAL A 1 613 ? -16 -47.062 -3.186 1 97.56 613 VAL A O 1
ATOM 4778 N N . THR A 1 614 ? -17.688 -46.031 -4.137 1 97.62 614 THR A N 1
ATOM 4779 C CA . THR A 1 614 ? -18.703 -46.812 -3.434 1 97.62 614 THR A CA 1
ATOM 4780 C C . THR A 1 614 ? -19.047 -48.062 -4.227 1 97.62 614 THR A C 1
ATOM 4782 O O . THR A 1 614 ? -18.672 -48.219 -5.391 1 97.62 614 THR A O 1
ATOM 4785 N N . ILE A 1 615 ? -19.734 -48.938 -3.549 1 97.88 615 ILE A N 1
ATOM 4786 C CA . ILE A 1 615 ? -20.203 -50.125 -4.242 1 97.88 615 ILE A CA 1
ATOM 4787 C C . ILE A 1 615 ? -21.109 -49.719 -5.41 1 97.88 615 ILE A C 1
ATOM 4789 O O . ILE A 1 615 ? -21 -50.281 -6.504 1 97.88 615 ILE A O 1
ATOM 4793 N N . GLU A 1 616 ? -21.953 -48.812 -5.191 1 97.5 616 GLU A N 1
ATOM 4794 C CA . GLU A 1 616 ? -22.844 -48.281 -6.242 1 97.5 616 GLU A CA 1
ATOM 4795 C C . GLU A 1 616 ? -22.031 -47.625 -7.359 1 97.5 616 GLU A C 1
ATOM 4797 O O . GLU A 1 616 ? -22.359 -47.781 -8.539 1 97.5 616 GLU A O 1
ATOM 4802 N N . GLY A 1 617 ? -21.016 -46.906 -6.992 1 97.81 617 GLY A N 1
ATOM 4803 C CA . GLY A 1 617 ? -20.156 -46.25 -7.977 1 97.81 617 GLY A CA 1
ATOM 4804 C C . GLY A 1 617 ? -19.391 -47.25 -8.828 1 97.81 617 GLY A C 1
ATOM 4805 O O . GLY A 1 617 ? -19.172 -47.031 -10.023 1 97.81 617 GLY A O 1
ATOM 4806 N N . ALA A 1 618 ? -18.938 -48.312 -8.219 1 98.44 618 ALA A N 1
ATOM 4807 C CA . ALA A 1 618 ? -18.25 -49.375 -8.953 1 98.44 618 ALA A CA 1
ATOM 4808 C C . ALA A 1 618 ? -19.125 -49.938 -10.062 1 98.44 618 ALA A C 1
ATOM 4810 O O . ALA A 1 618 ? -18.641 -50.156 -11.172 1 98.44 618 ALA A O 1
ATOM 4811 N N . LYS A 1 619 ? -20.375 -50.125 -9.703 1 97.88 619 LYS A N 1
ATOM 4812 C CA . LYS A 1 619 ? -21.328 -50.656 -10.68 1 97.88 619 LYS A CA 1
ATOM 4813 C C . LYS A 1 619 ? -21.609 -49.625 -11.781 1 97.88 619 LYS A C 1
ATOM 4815 O O . LYS A 1 619 ? -21.578 -49.938 -12.969 1 97.88 619 LYS A O 1
ATOM 4820 N N . LYS A 1 620 ? -21.828 -48.469 -11.406 1 97.12 620 LYS A N 1
ATOM 4821 C CA . LYS A 1 620 ? -22.266 -47.406 -12.312 1 97.12 620 LYS A CA 1
ATOM 4822 C C . LYS A 1 620 ? -21.141 -47 -13.242 1 97.12 620 LYS A C 1
ATOM 4824 O O . LYS A 1 620 ? -21.344 -46.875 -14.453 1 97.12 620 LYS A O 1
ATOM 4829 N N . ASP A 1 621 ? -19.969 -46.719 -12.75 1 97.5 621 ASP A N 1
ATOM 4830 C CA . ASP A 1 621 ? -18.906 -46.062 -13.508 1 97.5 621 ASP A CA 1
ATOM 4831 C C . ASP A 1 621 ? -17.953 -47.062 -14.133 1 97.5 621 ASP A C 1
ATOM 4833 O O . ASP A 1 621 ? -17.359 -46.781 -15.18 1 97.5 621 ASP A O 1
ATOM 4837 N N . TYR A 1 622 ? -17.797 -48.25 -13.523 1 98.31 622 TYR A N 1
ATOM 4838 C CA . TYR A 1 622 ? -16.766 -49.188 -13.977 1 98.31 622 TYR A CA 1
ATOM 4839 C C . TYR A 1 622 ? -17.391 -50.5 -14.422 1 98.31 622 TYR A C 1
ATOM 4841 O O . TYR A 1 622 ? -16.703 -51.344 -14.992 1 98.31 622 TYR A O 1
ATOM 4849 N N . GLY A 1 623 ? -18.688 -50.781 -14.125 1 98.12 623 GLY A N 1
ATOM 4850 C CA . GLY A 1 623 ? -19.359 -52.031 -14.461 1 98.12 623 GLY A CA 1
ATOM 4851 C C . GLY A 1 623 ? -18.875 -53.188 -13.633 1 98.12 623 GLY A C 1
ATOM 4852 O O . GLY A 1 623 ? -18.766 -54.312 -14.141 1 98.12 623 GLY A O 1
ATOM 4853 N N . VAL A 1 624 ? -18.531 -52.938 -12.438 1 98.5 624 VAL A N 1
ATOM 4854 C CA . VAL A 1 624 ? -18.016 -54 -11.586 1 98.5 624 VAL A CA 1
ATOM 4855 C C . VAL A 1 624 ? -18.984 -54.25 -10.43 1 98.5 624 VAL A C 1
ATOM 4857 O O . VAL A 1 624 ? -19.375 -53.312 -9.727 1 98.5 624 VAL A O 1
ATOM 4860 N N . VAL A 1 625 ? -19.328 -55.438 -10.234 1 98.38 625 VAL A N 1
ATOM 4861 C CA . VAL A 1 625 ? -20.219 -55.812 -9.148 1 98.38 625 VAL A CA 1
ATOM 4862 C C . VAL A 1 625 ? -19.391 -56.344 -7.969 1 98.38 625 VAL A C 1
ATOM 4864 O O . VAL A 1 625 ? -18.703 -57.375 -8.086 1 98.38 625 VAL A O 1
ATOM 4867 N N . ILE A 1 626 ? -19.5 -55.75 -6.863 1 98.12 626 ILE A N 1
ATOM 4868 C CA . ILE A 1 626 ? -18.75 -56.094 -5.664 1 98.12 626 ILE A CA 1
ATOM 4869 C C . ILE A 1 626 ? -19.703 -56.469 -4.539 1 98.12 626 ILE A C 1
ATOM 4871 O O . ILE A 1 626 ? -20.719 -55.781 -4.328 1 98.12 626 ILE A O 1
ATOM 4875 N N . ILE A 1 627 ? -19.375 -57.5 -3.904 1 97 627 ILE A N 1
ATOM 4876 C CA . ILE A 1 627 ? -20.172 -57.969 -2.779 1 97 627 ILE A CA 1
ATOM 4877 C C . ILE A 1 627 ? -19.406 -57.75 -1.478 1 97 627 ILE A C 1
ATOM 4879 O O . ILE A 1 627 ? -18.188 -57.969 -1.425 1 97 627 ILE A O 1
ATOM 4883 N N . GLY A 1 628 ? -20.078 -57.312 -0.475 1 96 628 GLY A N 1
ATOM 4884 C CA . GLY A 1 628 ? -19.469 -57.125 0.836 1 96 628 GLY A CA 1
ATOM 4885 C C . GLY A 1 628 ? -19.766 -55.75 1.444 1 96 628 GLY A C 1
ATOM 4886 O O . GLY A 1 628 ? -20.656 -55.062 0.987 1 96 628 GLY A O 1
ATOM 4887 N N . ASP A 1 629 ? -19.109 -55.438 2.602 1 95.38 629 ASP A N 1
ATOM 4888 C CA . ASP A 1 629 ? -19.25 -54.156 3.32 1 95.38 629 ASP A CA 1
ATOM 4889 C C . ASP A 1 629 ? -17.906 -53.469 3.471 1 95.38 629 ASP A C 1
ATOM 4891 O O . ASP A 1 629 ? -17.094 -53.844 4.305 1 95.38 629 ASP A O 1
ATOM 4895 N N . PRO A 1 630 ? -17.734 -52.438 2.738 1 94 630 PRO A N 1
ATOM 4896 C CA . PRO A 1 630 ? -16.438 -51.781 2.764 1 94 630 PRO A CA 1
ATOM 4897 C C . PRO A 1 630 ? -16.141 -51.094 4.098 1 94 630 PRO A C 1
ATOM 4899 O O . PRO A 1 630 ? -14.977 -50.875 4.438 1 94 630 PRO A O 1
ATOM 4902 N N . LEU A 1 631 ? -17.109 -50.75 4.883 1 92.12 631 LEU A N 1
ATOM 4903 C CA . LEU A 1 631 ? -16.922 -50 6.125 1 92.12 631 LEU A CA 1
ATOM 4904 C C . LEU A 1 631 ? -16.641 -50.969 7.285 1 92.12 631 LEU A C 1
ATOM 4906 O O . LEU A 1 631 ? -15.742 -50.719 8.086 1 92.12 631 LEU A O 1
ATOM 4910 N N . LYS A 1 632 ? -17.359 -52.094 7.32 1 94.06 632 LYS A N 1
ATOM 4911 C CA . LYS A 1 632 ? -17.281 -52.969 8.477 1 94.06 632 LYS A CA 1
ATOM 4912 C C . LYS A 1 632 ? -16.312 -54.125 8.211 1 94.06 632 LYS A C 1
ATOM 4914 O O . LYS A 1 632 ? -15.758 -54.719 9.148 1 94.06 632 LYS A O 1
ATOM 4919 N N . ASP A 1 633 ? -16.188 -54.531 6.934 1 95.81 633 ASP A N 1
ATOM 4920 C CA . ASP A 1 633 ? -15.312 -55.625 6.566 1 95.81 633 ASP A CA 1
ATOM 4921 C C . ASP A 1 633 ? -14.617 -55.375 5.234 1 95.81 633 ASP A C 1
ATOM 4923 O O . ASP A 1 633 ? -14.82 -56.094 4.262 1 95.81 633 ASP A O 1
ATOM 4927 N N . PRO A 1 634 ? -13.766 -54.375 5.207 1 94.81 634 PRO A N 1
ATOM 4928 C CA . PRO A 1 634 ? -13.125 -53.969 3.951 1 94.81 634 PRO A CA 1
ATOM 4929 C C . PRO A 1 634 ? -12.328 -55.125 3.314 1 94.81 634 PRO A C 1
ATOM 4931 O O . PRO A 1 634 ? -12.227 -55.188 2.088 1 94.81 634 PRO A O 1
ATOM 4934 N N . GLU A 1 635 ? -11.773 -56.062 4.141 1 95.81 635 GLU A N 1
ATOM 4935 C CA . GLU A 1 635 ? -10.953 -57.156 3.602 1 95.81 635 GLU A CA 1
ATOM 4936 C C . GLU A 1 635 ? -11.82 -58.281 3.062 1 95.81 635 GLU A C 1
ATOM 4938 O O . GLU A 1 635 ? -11.336 -59.156 2.338 1 95.81 635 GLU A O 1
ATOM 4943 N N . GLY A 1 636 ? -13.156 -58.281 3.363 1 96.5 636 GLY A N 1
ATOM 4944 C CA . GLY A 1 636 ? -14.062 -59.344 2.936 1 96.5 636 GLY A CA 1
ATOM 4945 C C . GLY A 1 636 ? -14.758 -59.031 1.62 1 96.5 636 GLY A C 1
ATOM 4946 O O . GLY A 1 636 ? -15.594 -59.812 1.156 1 96.5 636 GLY A O 1
ATOM 4947 N N . LEU A 1 637 ? -14.398 -57.906 1.004 1 97.44 637 LEU A N 1
ATOM 4948 C CA . LEU A 1 637 ? -15 -57.562 -0.277 1 97.44 637 LEU A CA 1
ATOM 4949 C C . LEU A 1 637 ? -14.617 -58.562 -1.356 1 97.44 637 LEU A C 1
ATOM 4951 O O . LEU A 1 637 ? -13.484 -59.062 -1.385 1 97.44 637 LEU A O 1
ATOM 4955 N N . GLU A 1 638 ? -15.578 -58.938 -2.275 1 97.75 638 GLU A N 1
ATOM 4956 C CA . GLU A 1 638 ? -15.336 -59.844 -3.377 1 97.75 638 GLU A CA 1
ATOM 4957 C C . GLU A 1 638 ? -15.953 -59.344 -4.676 1 97.75 638 GLU A C 1
ATOM 4959 O O . GLU A 1 638 ? -17.047 -58.781 -4.664 1 97.75 638 GLU A O 1
ATOM 4964 N N . VAL A 1 639 ? -15.234 -59.656 -5.719 1 98.25 639 VAL A N 1
ATOM 4965 C CA . VAL A 1 639 ? -15.773 -59.312 -7.035 1 98.25 639 VAL A CA 1
ATOM 4966 C C . VAL A 1 639 ? -16.672 -60.469 -7.52 1 98.25 639 VAL A C 1
ATOM 4968 O O . VAL A 1 639 ? -16.266 -61.625 -7.512 1 98.25 639 VAL A O 1
ATOM 4971 N N . ASP A 1 640 ? -17.875 -60.156 -7.957 1 98.19 640 ASP A N 1
ATOM 4972 C CA . ASP A 1 640 ? -18.703 -61.094 -8.703 1 98.19 640 ASP A CA 1
ATOM 4973 C C . ASP A 1 640 ? -18.375 -61.062 -10.195 1 98.19 640 ASP A C 1
ATOM 4975 O O . ASP A 1 640 ? -19 -60.344 -10.953 1 98.19 640 ASP A O 1
ATOM 4979 N N . TYR A 1 641 ? -17.531 -61.969 -10.586 1 97.81 641 TYR A N 1
ATOM 4980 C CA . TYR A 1 641 ? -16.969 -61.906 -11.93 1 97.81 641 TYR A CA 1
ATOM 4981 C C . TYR A 1 641 ? -18.031 -62.156 -12.984 1 97.81 641 TYR A C 1
ATOM 4983 O O . TYR A 1 641 ? -18 -61.531 -14.062 1 97.81 641 TYR A O 1
ATOM 4991 N N . GLU A 1 642 ? -18.922 -63.062 -12.703 1 97.62 642 GLU A N 1
ATOM 4992 C CA . GLU A 1 642 ? -19.969 -63.344 -13.672 1 97.62 642 GLU A CA 1
ATOM 4993 C C . GLU A 1 642 ? -20.906 -62.156 -13.859 1 97.62 642 GLU A C 1
ATOM 4995 O O . GLU A 1 642 ? -21.234 -61.781 -14.984 1 97.62 642 GLU A O 1
ATOM 5000 N N . ALA A 1 643 ? -21.266 -61.656 -12.727 1 97.69 643 ALA A N 1
ATOM 5001 C CA . ALA A 1 643 ? -22.141 -60.5 -12.789 1 97.69 643 ALA A CA 1
ATOM 5002 C C . ALA A 1 643 ? -21.438 -59.312 -13.43 1 97.69 643 ALA A C 1
ATOM 5004 O O . ALA A 1 643 ? -22.062 -58.5 -14.125 1 97.69 643 ALA A O 1
ATOM 5005 N N . THR A 1 644 ? -20.172 -59.125 -13.18 1 98.12 644 THR A N 1
ATOM 5006 C CA . THR A 1 644 ? -19.359 -58.031 -13.75 1 98.12 644 THR A CA 1
ATOM 5007 C C . THR A 1 644 ? -19.281 -58.188 -15.266 1 98.12 644 THR A C 1
ATOM 5009 O O . THR A 1 644 ? -19.438 -57.188 -15.992 1 98.12 644 THR A O 1
ATOM 5012 N N . LYS A 1 645 ? -19.031 -59.406 -15.719 1 97.25 645 LYS A N 1
ATOM 5013 C CA . LYS A 1 645 ? -18.953 -59.656 -17.156 1 97.25 645 LYS A CA 1
ATOM 5014 C C . LYS A 1 645 ? -20.266 -59.312 -17.844 1 97.25 645 LYS A C 1
ATOM 5016 O O . LYS A 1 645 ? -20.266 -58.688 -18.922 1 97.25 645 LYS A O 1
ATOM 5021 N N . GLN A 1 646 ? -21.375 -59.688 -17.234 1 97.19 646 GLN A N 1
ATOM 5022 C CA . GLN A 1 646 ? -22.688 -59.375 -17.797 1 97.19 646 GLN A CA 1
ATOM 5023 C C . GLN A 1 646 ? -22.969 -57.875 -17.812 1 97.19 646 GLN A C 1
ATOM 5025 O O . GLN A 1 646 ? -23.469 -57.344 -18.797 1 97.19 646 GLN A O 1
ATOM 5030 N N . LEU A 1 647 ? -22.625 -57.312 -16.75 1 97.31 647 LEU A N 1
ATOM 5031 C CA . LEU A 1 647 ? -22.875 -55.875 -16.625 1 97.31 647 LEU A CA 1
ATOM 5032 C C . LEU A 1 647 ? -22.047 -55.094 -17.625 1 97.31 647 LEU A C 1
ATOM 5034 O O . LEU A 1 647 ? -22.547 -54.156 -18.25 1 97.31 647 LEU A O 1
ATOM 5038 N N . ARG A 1 648 ? -20.766 -55.312 -17.812 1 97.38 648 ARG A N 1
ATOM 5039 C CA . ARG A 1 648 ? -19.891 -54.625 -18.75 1 97.38 648 ARG A CA 1
ATOM 5040 C C . ARG A 1 648 ? -20.344 -54.844 -20.188 1 97.38 648 ARG A C 1
ATOM 5042 O O . ARG A 1 648 ? -20.234 -53.969 -21.031 1 97.38 648 ARG A O 1
ATOM 5049 N N . ALA A 1 649 ? -20.844 -56.094 -20.438 1 95.75 649 ALA A N 1
ATOM 5050 C CA . ALA A 1 649 ? -21.391 -56.344 -21.766 1 95.75 649 ALA A CA 1
ATOM 5051 C C . ALA A 1 649 ? -22.609 -55.469 -22.047 1 95.75 649 ALA A C 1
ATOM 5053 O O . ALA A 1 649 ? -22.797 -55 -23.172 1 95.75 649 ALA A O 1
ATOM 5054 N N . GLN A 1 650 ? -23.391 -55.281 -21.031 1 94.88 650 GLN A N 1
ATOM 5055 C CA . GLN A 1 650 ? -24.578 -54.438 -21.141 1 94.88 650 GLN A CA 1
ATOM 5056 C C . GLN A 1 650 ? -24.203 -52.969 -21.328 1 94.88 650 GLN A C 1
ATOM 5058 O O . GLN A 1 650 ? -24.828 -52.25 -22.109 1 94.88 650 GLN A O 1
ATOM 5063 N N . LEU A 1 651 ? -23.188 -52.562 -20.625 1 92.5 651 LEU A N 1
ATOM 5064 C CA . LEU A 1 651 ? -22.781 -51.156 -20.641 1 92.5 651 LEU A CA 1
ATOM 5065 C C . LEU A 1 651 ? -22.016 -50.844 -21.922 1 92.5 651 LEU A C 1
ATOM 5067 O O . LEU A 1 651 ? -21.984 -49.688 -22.344 1 92.5 651 LEU A O 1
ATOM 5071 N N . ALA A 1 652 ? -21.359 -51.75 -22.5 1 86.94 652 ALA A N 1
ATOM 5072 C CA . ALA A 1 652 ? -20.609 -51.562 -23.734 1 86.94 652 ALA A CA 1
ATOM 5073 C C . ALA A 1 652 ? -21.547 -51.406 -24.922 1 86.94 652 ALA A C 1
ATOM 5075 O O . ALA A 1 652 ? -21.156 -50.844 -25.953 1 86.94 652 ALA A O 1
ATOM 5076 N N . ARG A 1 653 ? -22.859 -51.938 -24.844 1 72.88 653 ARG A N 1
ATOM 5077 C CA . ARG A 1 653 ? -23.844 -51.812 -25.906 1 72.88 653 ARG A CA 1
ATOM 5078 C C . ARG A 1 653 ? -24.469 -50.438 -25.922 1 72.88 653 ARG A C 1
ATOM 5080 O O . ARG A 1 653 ? -24.938 -49.969 -26.953 1 72.88 653 ARG A O 1
ATOM 5087 N N . MET B 1 1 ? 15.977 29.391 54.781 1 24.77 1 MET B N 1
ATOM 5088 C CA . MET B 1 1 ? 15 29.719 53.75 1 24.77 1 MET B CA 1
ATOM 5089 C C . MET B 1 1 ? 15.633 30.531 52.625 1 24.77 1 MET B C 1
ATOM 5091 O O . MET B 1 1 ? 15.57 31.766 52.625 1 24.77 1 MET B O 1
ATOM 5095 N N . THR B 1 2 ? 16.922 30.297 52.312 1 28.52 2 THR B N 1
ATOM 5096 C CA . THR B 1 2 ? 17.797 30.938 51.344 1 28.52 2 THR B CA 1
ATOM 5097 C C . THR B 1 2 ? 17.125 31.031 49.969 1 28.52 2 THR B C 1
ATOM 5099 O O . THR B 1 2 ? 16.594 30.031 49.469 1 28.52 2 THR B O 1
ATOM 5102 N N . GLU B 1 3 ? 16.531 32.188 49.625 1 27.92 3 GLU B N 1
ATOM 5103 C CA . GLU B 1 3 ? 15.93 32.562 48.375 1 27.92 3 GLU B CA 1
ATOM 5104 C C . GLU B 1 3 ? 16.75 32.031 47.188 1 27.92 3 GLU B C 1
ATOM 5106 O O . GLU B 1 3 ? 17.906 32.406 47.031 1 27.92 3 GLU B O 1
ATOM 5111 N N . SER B 1 4 ? 16.828 30.781 46.969 1 32.19 4 SER B N 1
ATOM 5112 C CA . SER B 1 4 ? 17.375 30.219 45.75 1 32.19 4 SER B CA 1
ATOM 5113 C C . SER B 1 4 ? 17.125 31.125 44.562 1 32.19 4 SER B C 1
ATOM 5115 O O . SER B 1 4 ? 15.977 31.375 44.188 1 32.19 4 SER B O 1
ATOM 5117 N N . MET B 1 5 ? 17.812 32.281 44.438 1 31.61 5 MET B N 1
ATOM 5118 C CA . MET B 1 5 ? 17.828 33.281 43.375 1 31.61 5 MET B CA 1
ATOM 5119 C C . MET B 1 5 ? 17.703 32.594 42 1 31.61 5 MET B C 1
ATOM 5121 O O . MET B 1 5 ? 18.547 31.75 41.656 1 31.61 5 MET B O 1
ATOM 5125 N N . ILE B 1 6 ? 16.594 32.188 41.656 1 38.44 6 ILE B N 1
ATOM 5126 C CA . ILE B 1 6 ? 16.375 31.922 40.25 1 38.44 6 ILE B CA 1
ATOM 5127 C C . ILE B 1 6 ? 17.25 32.812 39.375 1 38.44 6 ILE B C 1
ATOM 5129 O O . ILE B 1 6 ? 17.094 34.031 39.375 1 38.44 6 ILE B O 1
ATOM 5133 N N . GLN B 1 7 ? 18.5 32.688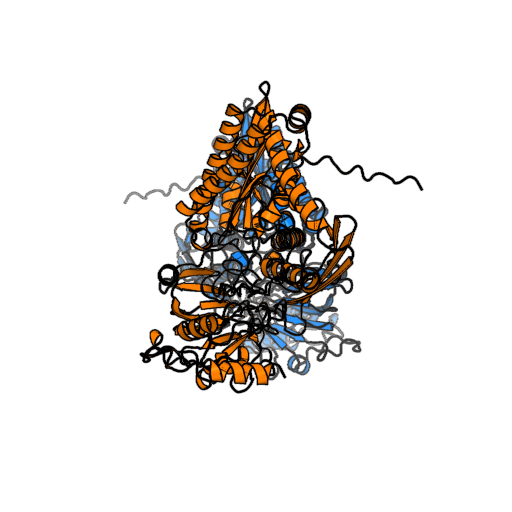 39.438 1 39.47 7 GLN B N 1
ATOM 5134 C CA . GLN B 1 7 ? 19.391 33.406 38.531 1 39.47 7 GLN B CA 1
ATOM 5135 C C . GLN B 1 7 ? 18.688 33.75 37.219 1 39.47 7 GLN B C 1
ATOM 5137 O O . GLN B 1 7 ? 18.375 32.844 36.438 1 39.47 7 GLN B O 1
ATOM 5142 N N . ARG B 1 8 ? 17.844 34.625 37.344 1 49 8 ARG B N 1
ATOM 5143 C CA . ARG B 1 8 ? 17.219 35.156 36.125 1 49 8 ARG B CA 1
ATOM 5144 C C . ARG B 1 8 ? 18.25 35.312 35 1 49 8 ARG B C 1
ATOM 5146 O O . ARG B 1 8 ? 19.266 36 35.188 1 49 8 ARG B O 1
ATOM 5153 N N . SER B 1 9 ? 18.344 34.375 34.062 1 61.81 9 SER B N 1
ATOM 5154 C CA . SER B 1 9 ? 19.203 34.469 32.906 1 61.81 9 SER B CA 1
ATOM 5155 C C . SER B 1 9 ? 19.234 35.875 32.344 1 61.81 9 SER B C 1
ATOM 5157 O O . SER B 1 9 ? 18.203 36.562 32.312 1 61.81 9 SER B O 1
ATOM 5159 N N . ILE B 1 10 ? 20.391 36.594 32.312 1 74.38 10 ILE B N 1
ATOM 5160 C CA . ILE B 1 10 ? 20.594 37.938 31.75 1 74.38 10 ILE B CA 1
ATOM 5161 C C . ILE B 1 10 ? 19.938 38.031 30.375 1 74.38 10 ILE B C 1
ATOM 5163 O O . ILE B 1 10 ? 20.156 37.156 29.531 1 74.38 10 ILE B O 1
ATOM 5167 N N . LEU B 1 11 ? 18.969 39 30.312 1 88.12 11 LEU B N 1
ATOM 5168 C CA . LEU B 1 11 ? 18.344 39.25 29.031 1 88.12 11 LEU B CA 1
ATOM 5169 C C . LEU B 1 11 ? 19.375 39.625 27.969 1 88.12 11 LEU B C 1
ATOM 5171 O O . LEU B 1 11 ? 20.391 40.25 28.281 1 88.12 11 LEU B O 1
ATOM 5175 N N . ILE B 1 12 ? 19.109 39.188 26.828 1 92.62 12 ILE B N 1
ATOM 5176 C CA . ILE B 1 12 ? 20.031 39.406 25.719 1 92.62 12 ILE B CA 1
ATOM 5177 C C . ILE B 1 12 ? 20.266 40.906 25.547 1 92.62 12 ILE B C 1
ATOM 5179 O O . ILE B 1 12 ? 21.391 41.344 25.266 1 92.62 12 ILE B O 1
ATOM 5183 N N . ARG B 1 13 ? 19.219 41.75 25.719 1 87.75 13 ARG B N 1
ATOM 5184 C CA . ARG B 1 13 ? 19.328 43.188 25.562 1 87.75 13 ARG B CA 1
ATOM 5185 C C . ARG B 1 13 ? 20.266 43.781 26.609 1 87.75 13 ARG B C 1
ATOM 5187 O O . ARG B 1 13 ? 20.844 44.844 26.406 1 87.75 13 ARG B O 1
ATOM 5194 N N . ASP B 1 14 ? 20.5 43.094 27.703 1 91.81 14 ASP B N 1
ATOM 5195 C CA . ASP B 1 14 ? 21.281 43.594 28.828 1 91.81 14 ASP B CA 1
ATOM 5196 C C . ASP B 1 14 ? 22.734 43.156 28.766 1 91.81 14 ASP B C 1
ATOM 5198 O O . ASP B 1 14 ? 23.562 43.562 29.578 1 91.81 14 ASP B O 1
ATOM 5202 N N . LEU B 1 15 ? 22.953 42.406 27.797 1 93.69 15 LEU B N 1
ATOM 5203 C CA . LEU B 1 15 ? 24.344 41.969 27.625 1 93.69 15 LEU B CA 1
ATOM 5204 C C . LEU B 1 15 ? 25.219 43.125 27.156 1 93.69 15 LEU B C 1
ATOM 5206 O O . LEU B 1 15 ? 24.812 43.906 26.312 1 93.69 15 LEU B O 1
ATOM 5210 N N . SER B 1 16 ? 26.453 43.188 27.766 1 95.12 16 SER B N 1
ATOM 5211 C CA . SER B 1 16 ? 27.438 44.125 27.219 1 95.12 16 SER B CA 1
ATOM 5212 C C . SER B 1 16 ? 27.922 43.656 25.859 1 95.12 16 SER B C 1
ATOM 5214 O O . SER B 1 16 ? 27.703 42.5 25.453 1 95.12 16 SER B O 1
ATOM 5216 N N . ASP B 1 17 ? 28.547 44.531 25.188 1 94.81 17 ASP B N 1
ATOM 5217 C CA . ASP B 1 17 ? 29.062 44.188 23.875 1 94.81 17 ASP B CA 1
ATOM 5218 C C . ASP B 1 17 ? 30.062 43.031 23.969 1 94.81 17 ASP B C 1
ATOM 5220 O O . ASP B 1 17 ? 30.094 42.156 23.109 1 94.81 17 ASP B O 1
ATOM 5224 N N . VAL B 1 18 ? 30.828 43.094 25.031 1 95.44 18 VAL B N 1
ATOM 5225 C CA . VAL B 1 18 ? 31.828 42.062 25.234 1 95.44 18 VAL B CA 1
ATOM 5226 C C . VAL B 1 18 ? 31.156 40.719 25.547 1 95.44 18 VAL B C 1
ATOM 5228 O O . VAL B 1 18 ? 31.562 39.656 25.031 1 95.44 18 VAL B O 1
ATOM 5231 N N . GLN B 1 19 ? 30.156 40.781 26.328 1 95.06 19 GLN B N 1
ATOM 5232 C CA . GLN B 1 19 ? 29.422 39.562 26.703 1 95.06 19 GLN B CA 1
ATOM 5233 C C . GLN B 1 19 ? 28.688 38.969 25.5 1 95.06 19 GLN B C 1
ATOM 5235 O O . GLN B 1 19 ? 28.625 37.75 25.344 1 95.06 19 GLN B O 1
ATOM 5240 N N . PHE B 1 20 ? 28.125 39.875 24.703 1 96.5 20 PHE B N 1
ATOM 5241 C CA . PHE B 1 20 ? 27.406 39.438 23.516 1 96.5 20 PHE B CA 1
ATOM 5242 C C . PHE B 1 20 ? 28.359 38.75 22.531 1 96.5 20 PHE B C 1
ATOM 5244 O O . PHE B 1 20 ? 28.031 37.688 22 1 96.5 20 PHE B O 1
ATOM 5251 N N . GLN B 1 21 ? 29.5 39.312 22.359 1 95.81 21 GLN B N 1
ATOM 5252 C CA . GLN B 1 21 ? 30.516 38.75 21.484 1 95.81 21 GLN B CA 1
ATOM 5253 C C . GLN B 1 21 ? 30.984 37.375 21.984 1 95.81 21 GLN B C 1
ATOM 5255 O O . GLN B 1 21 ? 31.219 36.469 21.188 1 95.81 21 GLN B O 1
ATOM 5260 N N . GLU B 1 22 ? 31.172 37.281 23.203 1 95.19 22 GLU B N 1
ATOM 5261 C CA . GLU B 1 22 ? 31.625 36 23.797 1 95.19 22 GLU B CA 1
ATOM 5262 C C . GLU B 1 22 ? 30.562 34.906 23.609 1 95.19 22 GLU B C 1
ATOM 5264 O O . GLU B 1 22 ? 30.906 33.75 23.406 1 95.19 22 GLU B O 1
ATOM 5269 N N . ARG B 1 23 ? 29.328 35.281 23.672 1 95.06 23 ARG B N 1
ATOM 5270 C CA . ARG B 1 23 ? 28.234 34.312 23.641 1 95.06 23 ARG B CA 1
ATOM 5271 C C . ARG B 1 23 ? 27.922 33.906 22.203 1 95.06 23 ARG B C 1
ATOM 5273 O O . ARG B 1 23 ? 27.625 32.719 21.938 1 95.06 23 ARG B O 1
ATOM 5280 N N . TYR B 1 24 ? 27.984 34.844 21.25 1 96.94 24 TYR B N 1
ATOM 5281 C CA . TYR B 1 24 ? 27.453 34.562 19.922 1 96.94 24 TYR B CA 1
ATOM 5282 C C . TYR B 1 24 ? 28.547 34.656 18.875 1 96.94 24 TYR B C 1
ATOM 5284 O O . TYR B 1 24 ? 28.312 34.375 17.688 1 96.94 24 TYR B O 1
ATOM 5292 N N . GLY B 1 25 ? 29.719 35 19.25 1 95.31 25 GLY B N 1
ATOM 5293 C CA . GLY B 1 25 ? 30.859 35 18.344 1 95.31 25 GLY B CA 1
ATOM 5294 C C . GLY B 1 25 ? 30.859 36.125 17.359 1 95.31 25 GLY B C 1
ATOM 5295 O O . GLY B 1 25 ? 31.578 36.094 16.359 1 95.31 25 GLY B O 1
ATOM 5296 N N . CYS B 1 26 ? 29.984 37.188 17.531 1 96.38 26 CYS B N 1
ATOM 5297 C CA . CYS B 1 26 ? 29.906 38.375 16.688 1 96.38 26 CYS B CA 1
ATOM 5298 C C . CYS B 1 26 ? 29.188 39.5 17.422 1 96.38 26 CYS B C 1
ATOM 5300 O O . CYS B 1 26 ? 28.703 39.312 18.547 1 96.38 26 CYS B O 1
ATOM 5302 N N . ASP B 1 27 ? 29.203 40.719 16.859 1 96.31 27 ASP B N 1
ATOM 5303 C CA . ASP B 1 27 ? 28.5 41.844 17.469 1 96.31 27 ASP B CA 1
ATOM 5304 C C . ASP B 1 27 ? 27 41.781 17.172 1 96.31 27 ASP B C 1
ATOM 5306 O O . ASP B 1 27 ? 26.562 41 16.328 1 96.31 27 ASP B O 1
ATOM 5310 N N . ARG B 1 28 ? 26.25 42.625 17.844 1 95.94 28 ARG B N 1
ATOM 5311 C CA . ARG B 1 28 ? 24.797 42.625 17.781 1 95.94 28 ARG B CA 1
ATOM 5312 C C . ARG B 1 28 ? 24.297 42.906 16.375 1 95.94 28 ARG B C 1
ATOM 5314 O O . ARG B 1 28 ? 23.328 42.312 15.914 1 95.94 28 ARG B O 1
ATOM 5321 N N . PHE B 1 29 ? 24.906 43.812 15.812 1 96.44 29 PHE B N 1
ATOM 5322 C CA . PHE B 1 29 ? 24.5 44.219 14.469 1 96.44 29 PHE B CA 1
ATOM 5323 C C . PHE B 1 29 ? 24.672 43.062 13.484 1 96.44 29 PHE B C 1
ATOM 5325 O O . PHE B 1 29 ? 23.781 42.75 12.695 1 96.44 29 PHE B O 1
ATOM 5332 N N . THR B 1 30 ? 25.828 42.406 13.57 1 97.56 30 THR B N 1
ATOM 5333 C CA . THR B 1 30 ? 26.109 41.281 12.695 1 97.56 30 THR B CA 1
ATOM 5334 C C . THR B 1 30 ? 25.125 40.125 12.938 1 97.56 30 THR B C 1
ATOM 5336 O O . THR B 1 30 ? 24.641 39.531 11.992 1 97.56 30 THR B O 1
ATOM 5339 N N . ALA B 1 31 ? 24.859 39.875 14.148 1 97.56 31 ALA B N 1
ATOM 5340 C CA . ALA B 1 31 ? 23.906 38.812 14.5 1 97.56 31 ALA B CA 1
ATOM 5341 C C . ALA B 1 31 ? 22.531 39.094 13.906 1 97.56 31 ALA B C 1
ATOM 5343 O O . ALA B 1 31 ? 21.875 38.188 13.367 1 97.56 31 ALA B O 1
ATOM 5344 N N . MET B 1 32 ? 22.109 40.312 13.969 1 96.06 32 MET B N 1
ATOM 5345 C CA . MET B 1 32 ? 20.812 40.719 13.453 1 96.06 32 MET B CA 1
ATOM 5346 C C . MET B 1 32 ? 20.766 40.625 11.93 1 96.06 32 MET B C 1
ATOM 5348 O O . MET B 1 32 ? 19.797 40.156 11.352 1 96.06 32 MET B O 1
ATOM 5352 N N . VAL B 1 33 ? 21.844 41.031 11.359 1 97.44 33 VAL B N 1
ATOM 5353 C CA . VAL B 1 33 ? 21.922 41 9.906 1 97.44 33 VAL B CA 1
ATOM 5354 C C . VAL B 1 33 ? 21.875 39.562 9.406 1 97.44 33 VAL B C 1
ATOM 5356 O O . VAL B 1 33 ? 21.125 39.25 8.477 1 97.44 33 VAL B O 1
ATOM 5359 N N . ILE B 1 34 ? 22.656 38.688 10.008 1 98.12 34 ILE B N 1
ATOM 5360 C CA . ILE B 1 34 ? 22.703 37.281 9.578 1 98.12 34 ILE B CA 1
ATOM 5361 C C . ILE B 1 34 ? 21.344 36.625 9.836 1 98.12 34 ILE B C 1
ATOM 5363 O O . ILE B 1 34 ? 20.844 35.875 8.984 1 98.12 34 ILE B O 1
ATOM 5367 N N . SER B 1 35 ? 20.766 36.875 10.953 1 96.69 35 SER B N 1
ATOM 5368 C CA . SER B 1 35 ? 19.453 36.312 11.273 1 96.69 35 SER B CA 1
ATOM 5369 C C . SER B 1 35 ? 18.406 36.719 10.242 1 96.69 35 SER B C 1
ATOM 5371 O O . SER B 1 35 ? 17.578 35.906 9.836 1 96.69 35 SER B O 1
ATOM 5373 N N . THR B 1 36 ? 18.469 37.938 9.852 1 95.94 36 THR B N 1
ATOM 5374 C CA . THR B 1 36 ? 17.547 38.438 8.828 1 95.94 36 THR B CA 1
ATOM 5375 C C . THR B 1 36 ? 17.828 37.781 7.48 1 95.94 36 THR B C 1
ATOM 5377 O O . THR B 1 36 ? 16.906 37.469 6.73 1 95.94 36 THR B O 1
ATOM 5380 N N . LYS B 1 37 ? 19.062 37.625 7.25 1 97.25 37 LYS B N 1
ATOM 5381 C CA . LYS B 1 37 ? 19.469 36.969 6 1 97.25 37 LYS B CA 1
ATOM 5382 C C . LYS B 1 37 ? 18.969 35.531 5.938 1 97.25 37 LYS B C 1
ATOM 5384 O O . LYS B 1 37 ? 18.609 35.031 4.867 1 97.25 37 LYS B O 1
ATOM 5389 N N . LEU B 1 38 ? 19.031 34.844 7.035 1 97.94 38 LEU B N 1
ATOM 5390 C CA . LEU B 1 38 ? 18.547 33.469 7.074 1 97.94 38 LEU B CA 1
ATOM 5391 C C . LEU B 1 38 ? 17.062 33.438 6.684 1 97.94 38 LEU B C 1
ATOM 5393 O O . LEU B 1 38 ? 16.641 32.5 5.969 1 97.94 38 LEU B O 1
ATOM 5397 N N . ARG B 1 39 ? 16.281 34.375 7.086 1 95.81 39 ARG B N 1
ATOM 5398 C CA . ARG B 1 39 ? 14.883 34.438 6.715 1 95.81 39 ARG B CA 1
ATOM 5399 C C . ARG B 1 39 ? 14.719 34.688 5.219 1 95.81 39 ARG B C 1
ATOM 5401 O O . ARG B 1 39 ? 13.828 34.125 4.578 1 95.81 39 ARG B O 1
ATOM 5408 N N . TYR B 1 40 ? 15.57 35.531 4.773 1 95.31 40 TYR B N 1
ATOM 5409 C CA . TYR B 1 40 ? 15.547 35.844 3.35 1 95.31 40 TYR B CA 1
ATOM 5410 C C . TYR B 1 40 ? 15.867 34.594 2.518 1 95.31 40 TYR B C 1
ATOM 5412 O O . TYR B 1 40 ? 15.266 34.375 1.467 1 95.31 40 TYR B O 1
ATOM 5420 N N . ILE B 1 41 ? 16.797 33.875 2.967 1 97.25 41 ILE B N 1
ATOM 5421 C CA . ILE B 1 41 ? 17.203 32.656 2.25 1 97.25 41 ILE B CA 1
ATOM 5422 C C . ILE B 1 41 ? 16.031 31.688 2.148 1 97.25 41 ILE B C 1
ATOM 5424 O O . ILE B 1 41 ? 15.758 31.156 1.074 1 97.25 41 ILE B O 1
ATOM 5428 N N . VAL B 1 42 ? 15.344 31.469 3.23 1 96.25 42 VAL B N 1
ATOM 5429 C CA . VAL B 1 42 ? 14.219 30.547 3.25 1 96.25 42 VAL B CA 1
ATOM 5430 C C . VAL B 1 42 ? 13.125 31.047 2.314 1 96.25 42 VAL B C 1
ATOM 5432 O O . VAL B 1 42 ? 12.5 30.266 1.6 1 96.25 42 VAL B O 1
ATOM 5435 N N . GLU B 1 43 ? 12.875 32.312 2.281 1 93.75 43 GLU B N 1
ATOM 5436 C CA . GLU B 1 43 ? 11.875 32.875 1.396 1 93.75 43 GLU B CA 1
ATOM 5437 C C . GLU B 1 43 ? 12.266 32.719 -0.07 1 93.75 43 GLU B C 1
ATOM 5439 O O . GLU B 1 43 ? 11.406 32.469 -0.92 1 93.75 43 GLU B O 1
ATOM 5444 N N . HIS B 1 44 ? 13.523 32.875 -0.337 1 93.94 44 HIS B N 1
ATOM 5445 C CA . HIS B 1 44 ? 14.016 32.719 -1.7 1 93.94 44 HIS B CA 1
ATOM 5446 C C . HIS B 1 44 ? 13.852 31.266 -2.174 1 93.94 44 HIS B C 1
ATOM 5448 O O . HIS B 1 44 ? 13.508 31.016 -3.332 1 93.94 44 HIS B O 1
ATOM 5454 N N . MET B 1 45 ? 14.172 30.375 -1.312 1 94.44 45 MET B N 1
ATOM 5455 C CA . MET B 1 45 ? 13.977 28.969 -1.638 1 94.44 45 MET B CA 1
ATOM 5456 C C . MET B 1 45 ? 12.523 28.688 -1.994 1 94.44 45 MET B C 1
ATOM 5458 O O . MET B 1 45 ? 12.242 27.984 -2.967 1 94.44 45 MET B O 1
ATOM 5462 N N . CYS B 1 46 ? 11.578 29.219 -1.254 1 91 46 CYS B N 1
ATOM 5463 C CA . CYS B 1 46 ? 10.148 29 -1.457 1 91 46 CYS B CA 1
ATOM 5464 C C . CYS B 1 46 ? 9.68 29.656 -2.752 1 91 46 CYS B C 1
ATOM 5466 O O . CYS B 1 46 ? 8.875 29.078 -3.486 1 91 46 CYS B O 1
ATOM 5468 N N . SER B 1 47 ? 10.148 30.875 -3.012 1 88 47 SER B N 1
ATOM 5469 C CA . SER B 1 47 ? 9.773 31.562 -4.238 1 88 47 SER B CA 1
ATOM 5470 C C . SER B 1 47 ? 10.234 30.797 -5.473 1 88 47 SER B C 1
ATOM 5472 O O . SER B 1 47 ? 9.539 30.781 -6.488 1 88 47 SER B O 1
ATOM 5474 N N . GLY B 1 48 ? 11.336 30.266 -5.383 1 84.38 48 GLY B N 1
ATOM 5475 C CA . GLY B 1 48 ? 11.828 29.422 -6.465 1 84.38 48 GLY B CA 1
ATOM 5476 C C . GLY B 1 48 ? 10.945 28.219 -6.738 1 84.38 48 GLY B C 1
ATOM 5477 O O . GLY B 1 48 ? 10.688 27.891 -7.895 1 84.38 48 GLY B O 1
ATOM 5478 N N . LEU B 1 49 ? 10.523 27.641 -5.695 1 84.62 49 LEU B N 1
ATOM 5479 C CA . LEU B 1 49 ? 9.688 26.453 -5.828 1 84.62 49 LEU B CA 1
ATOM 5480 C C . LEU B 1 49 ? 8.328 26.812 -6.422 1 84.62 49 LEU B C 1
ATOM 5482 O O . LEU B 1 49 ? 7.781 26.047 -7.23 1 84.62 49 LEU B O 1
ATOM 5486 N N . LEU B 1 50 ? 7.754 27.875 -6.062 1 81.81 50 LEU B N 1
ATOM 5487 C CA . LEU B 1 50 ? 6.441 28.312 -6.531 1 81.81 50 LEU B CA 1
ATOM 5488 C C . LEU B 1 50 ? 6.461 28.578 -8.031 1 81.81 50 LEU B C 1
ATOM 5490 O O . LEU B 1 50 ? 5.449 28.391 -8.711 1 81.81 50 LEU B O 1
ATOM 5494 N N . THR B 1 51 ? 7.551 28.906 -8.555 1 78.5 51 THR B N 1
ATOM 5495 C CA . THR B 1 51 ? 7.645 29.281 -9.961 1 78.5 51 THR B CA 1
ATOM 5496 C C . THR B 1 51 ? 7.945 28.062 -10.82 1 78.5 51 THR B C 1
ATOM 5498 O O . THR B 1 51 ? 7.734 28.094 -12.039 1 78.5 51 THR B O 1
ATOM 5501 N N . THR B 1 52 ? 8.312 27.031 -10.195 1 81.25 52 THR B N 1
ATOM 5502 C CA . THR B 1 52 ? 8.797 25.906 -11 1 81.25 52 THR B CA 1
ATOM 5503 C C . THR B 1 52 ? 7.984 24.656 -10.703 1 81.25 52 THR B C 1
ATOM 5505 O O . THR B 1 52 ? 8.117 23.641 -11.406 1 81.25 52 THR B O 1
ATOM 5508 N N . ALA B 1 53 ? 7.172 24.703 -9.695 1 76.19 53 ALA B N 1
ATOM 5509 C CA . ALA B 1 53 ? 6.422 23.516 -9.305 1 76.19 53 ALA B CA 1
ATOM 5510 C C . ALA B 1 53 ? 5.375 23.156 -10.352 1 76.19 53 ALA B C 1
ATOM 5512 O O . ALA B 1 53 ? 4.77 24.047 -10.961 1 76.19 53 ALA B O 1
ATOM 5513 N N . PHE B 1 54 ? 5.117 21.891 -10.477 1 72.62 54 PHE B N 1
ATOM 5514 C CA . PHE B 1 54 ? 4.207 21.375 -11.492 1 72.62 54 PHE B CA 1
ATOM 5515 C C . PHE B 1 54 ? 2.889 20.938 -10.867 1 72.62 54 PHE B C 1
ATOM 5517 O O . PHE B 1 54 ? 1.83 21.078 -11.484 1 72.62 54 PHE B O 1
ATOM 5524 N N . SER B 1 55 ? 2.951 20.484 -9.68 1 77.94 55 SER B N 1
ATOM 5525 C CA . SER B 1 55 ? 1.733 19.969 -9.055 1 77.94 55 SER B CA 1
ATOM 5526 C C . SER B 1 55 ? 0.877 21.109 -8.508 1 77.94 55 SER B C 1
ATOM 5528 O O . SER B 1 55 ? 1.401 22.078 -7.945 1 77.94 55 SER B O 1
ATOM 5530 N N . VAL B 1 56 ? -0.393 20.891 -8.648 1 72.88 56 VAL B N 1
ATOM 5531 C CA . VAL B 1 56 ? -1.361 21.906 -8.219 1 72.88 56 VAL B CA 1
ATOM 5532 C C . VAL B 1 56 ? -1.271 22.094 -6.707 1 72.88 56 VAL B C 1
ATOM 5534 O O . VAL B 1 56 ? -1.384 23.219 -6.215 1 72.88 56 VAL B O 1
ATOM 5537 N N . ILE B 1 57 ? -1.009 21.078 -6.035 1 76.19 57 ILE B N 1
ATOM 5538 C CA . ILE B 1 57 ? -0.998 21.156 -4.578 1 76.19 57 ILE B CA 1
ATOM 5539 C C . ILE B 1 57 ? 0.2 21.984 -4.113 1 76.19 57 ILE B C 1
ATOM 5541 O O . ILE B 1 57 ? 0.117 22.703 -3.113 1 76.19 57 ILE B O 1
ATOM 5545 N N . LEU B 1 58 ? 1.278 21.953 -4.789 1 77.94 58 LEU B N 1
ATOM 5546 C CA . LEU B 1 58 ? 2.441 22.766 -4.438 1 77.94 58 LEU B CA 1
ATOM 5547 C C . LEU B 1 58 ? 2.297 24.188 -4.965 1 77.94 58 LEU B C 1
ATOM 5549 O O . LEU B 1 58 ? 2.58 25.141 -4.254 1 77.94 58 LEU B O 1
ATOM 5553 N N . ARG B 1 59 ? 1.756 24.234 -6.121 1 74.88 59 ARG B N 1
ATOM 5554 C CA . ARG B 1 59 ? 1.688 25.516 -6.793 1 74.88 59 ARG B CA 1
ATOM 5555 C C . ARG B 1 59 ? 0.547 26.375 -6.238 1 74.88 59 ARG B C 1
ATOM 5557 O O . ARG B 1 59 ? 0.715 27.562 -5.996 1 74.88 59 ARG B O 1
ATOM 5564 N N . ASP B 1 60 ? -0.565 25.672 -6.062 1 73.5 60 ASP B N 1
ATOM 5565 C CA . ASP B 1 60 ? -1.765 26.438 -5.754 1 73.5 60 ASP B CA 1
ATOM 5566 C C . ASP B 1 60 ? -2.074 26.391 -4.258 1 73.5 60 ASP B C 1
ATOM 5568 O O . ASP B 1 60 ? -2.658 27.328 -3.713 1 73.5 60 ASP B O 1
ATOM 5572 N N . TRP B 1 61 ? -1.677 25.359 -3.633 1 77.56 61 TRP B N 1
ATOM 5573 C CA . TRP B 1 61 ? -1.979 25.234 -2.211 1 77.56 61 TRP B CA 1
ATOM 5574 C C . TRP B 1 61 ? -0.784 25.656 -1.362 1 77.56 61 TRP B C 1
ATOM 5576 O O . TRP B 1 61 ? -0.914 25.859 -0.152 1 77.56 61 TRP B O 1
ATOM 5586 N N . PHE B 1 62 ? 0.352 25.812 -1.955 1 81 62 PHE B N 1
ATOM 5587 C CA . PHE B 1 62 ? 1.564 26.141 -1.214 1 81 62 PHE B CA 1
ATOM 5588 C C . PHE B 1 62 ? 1.823 25.109 -0.119 1 81 62 PHE B C 1
ATOM 5590 O O . PHE B 1 62 ? 2.105 25.469 1.025 1 81 62 PHE B O 1
ATOM 5597 N N . ASP B 1 63 ? 1.632 23.922 -0.502 1 88.75 63 ASP B N 1
ATOM 5598 C CA . ASP B 1 63 ? 1.726 22.828 0.462 1 88.75 63 ASP B CA 1
ATOM 5599 C C . ASP B 1 63 ? 3.172 22.375 0.638 1 88.75 63 ASP B C 1
ATOM 5601 O O . ASP B 1 63 ? 3.51 21.219 0.342 1 88.75 63 ASP B O 1
ATOM 5605 N N . PHE B 1 64 ? 4.016 23.281 1.165 1 92.75 64 PHE B N 1
ATOM 5606 C CA . PHE B 1 64 ? 5.418 23.016 1.46 1 92.75 64 PHE B CA 1
ATOM 5607 C C . PHE B 1 64 ? 5.949 24.016 2.488 1 92.75 64 PHE B C 1
ATOM 5609 O O . PHE B 1 64 ? 5.27 24.984 2.828 1 92.75 64 PHE B O 1
ATOM 5616 N N . SER B 1 65 ? 7.07 23.734 3.02 1 94.44 65 SER B N 1
ATOM 5617 C CA . SER B 1 65 ? 7.781 24.641 3.926 1 94.44 65 SER B CA 1
ATOM 5618 C C . SER B 1 65 ? 9.289 24.469 3.797 1 94.44 65 SER B C 1
ATOM 5620 O O . SER B 1 65 ? 9.773 23.391 3.438 1 94.44 65 SER B O 1
ATOM 5622 N N . ALA B 1 66 ? 9.977 25.547 3.971 1 96.56 66 ALA B N 1
ATOM 5623 C CA . ALA B 1 66 ? 11.438 25.547 3.986 1 96.56 66 ALA B CA 1
ATOM 5624 C C . ALA B 1 66 ? 11.969 26 5.348 1 96.56 66 ALA B C 1
ATOM 5626 O O . ALA B 1 66 ? 11.414 26.906 5.973 1 96.56 66 ALA B O 1
ATOM 5627 N N . THR B 1 67 ? 13 25.375 5.762 1 98.25 67 THR B N 1
ATOM 5628 C CA . THR B 1 67 ? 13.641 25.734 7.02 1 98.25 67 THR B CA 1
ATOM 5629 C C . THR B 1 67 ? 15.156 25.656 6.895 1 98.25 67 THR B C 1
ATOM 5631 O O . THR B 1 67 ? 15.68 25.078 5.938 1 98.25 67 THR B O 1
ATOM 5634 N N . ILE B 1 68 ? 15.836 26.344 7.82 1 98.69 68 ILE B N 1
ATOM 5635 C CA . ILE B 1 68 ? 17.266 26.188 8.055 1 98.69 68 ILE B CA 1
ATOM 5636 C C . ILE B 1 68 ? 17.5 25.562 9.43 1 98.69 68 ILE B C 1
ATOM 5638 O O . ILE B 1 68 ? 16.812 25.906 10.398 1 98.69 68 ILE B O 1
ATOM 5642 N N . SER B 1 69 ? 18.359 24.578 9.492 1 98.38 69 SER B N 1
ATOM 5643 C CA . SER B 1 69 ? 18.734 23.953 10.758 1 98.38 69 SER B CA 1
ATOM 5644 C C . SER B 1 69 ? 20.203 24.172 11.062 1 98.38 69 SER B C 1
ATOM 5646 O O . SER B 1 69 ? 21.047 24.125 10.156 1 98.38 69 SER B O 1
ATOM 5648 N N . GLY B 1 70 ? 20.484 24.438 12.344 1 98 70 GLY B N 1
ATOM 5649 C CA . GLY B 1 70 ? 21.859 24.547 12.781 1 98 70 GLY B CA 1
ATOM 5650 C C . GLY B 1 70 ? 22.594 23.219 12.75 1 98 70 GLY B C 1
ATOM 5651 O O . GLY B 1 70 ? 22.047 22.203 12.312 1 98 70 GLY B O 1
ATOM 5652 N N . SER B 1 71 ? 23.844 23.25 13.203 1 97.38 71 SER B N 1
ATOM 5653 C CA . SER B 1 71 ? 24.719 22.078 13.148 1 97.38 71 SER B CA 1
ATOM 5654 C C . SER B 1 71 ? 24.328 21.047 14.203 1 97.38 71 SER B C 1
ATOM 5656 O O . SER B 1 71 ? 23.641 21.375 15.18 1 97.38 71 SER B O 1
ATOM 5658 N N . PRO B 1 72 ? 24.766 19.797 13.961 1 96.62 72 PRO B N 1
ATOM 5659 C CA . PRO B 1 72 ? 24.547 18.781 14.992 1 96.62 72 PRO B CA 1
ATOM 5660 C C . PRO B 1 72 ? 25.172 19.172 16.344 1 96.62 72 PRO B C 1
ATOM 5662 O O . PRO B 1 72 ? 24.625 18.828 17.391 1 96.62 72 PRO B O 1
ATOM 5665 N N . GLN B 1 73 ? 26.25 19.906 16.328 1 94.5 73 GLN B N 1
ATOM 5666 C CA . GLN B 1 73 ? 26.906 20.344 17.547 1 94.5 73 GLN B CA 1
ATOM 5667 C C . GLN B 1 73 ? 26.047 21.312 18.344 1 94.5 73 GLN B C 1
ATOM 5669 O O . GLN B 1 73 ? 26.125 21.375 19.562 1 94.5 73 GLN B O 1
ATOM 5674 N N . GLN B 1 74 ? 25.25 22.031 17.609 1 96.5 74 GLN B N 1
ATOM 5675 C CA . GLN B 1 74 ? 24.344 22.984 18.25 1 96.5 74 GLN B CA 1
ATOM 5676 C C . GLN B 1 74 ? 23 22.312 18.562 1 96.5 74 GLN B C 1
ATOM 5678 O O . GLN B 1 74 ? 22.062 22.984 19 1 96.5 74 GLN B O 1
ATOM 5683 N N . ASP B 1 75 ? 22.781 21.062 18.219 1 96.75 75 ASP B N 1
ATOM 5684 C CA . ASP B 1 75 ? 21.578 20.266 18.422 1 96.75 75 ASP B CA 1
ATOM 5685 C C . ASP B 1 75 ? 20.453 20.734 17.5 1 96.75 75 ASP B C 1
ATOM 5687 O O . ASP B 1 75 ? 19.297 20.859 17.938 1 96.75 75 ASP B O 1
ATOM 5691 N N . TYR B 1 76 ? 20.781 21.094 16.359 1 98 76 TYR B N 1
ATOM 5692 C CA . TYR B 1 76 ? 19.906 21.312 15.203 1 98 76 TYR B CA 1
ATOM 5693 C C . TYR B 1 76 ? 18.906 22.422 15.477 1 98 76 TYR B C 1
ATOM 5695 O O . TYR B 1 76 ? 17.719 22.266 15.219 1 98 76 TYR B O 1
ATOM 5703 N N . PRO B 1 77 ? 19.281 23.609 15.992 1 97.75 77 PRO B N 1
ATOM 5704 C CA . PRO B 1 77 ? 18.297 24.688 16.156 1 97.75 77 PRO B CA 1
ATOM 5705 C C . PRO B 1 77 ? 17.719 25.156 14.812 1 97.75 77 PRO B C 1
ATOM 5707 O O . PRO B 1 77 ? 18.422 25.141 13.797 1 97.75 77 PRO B O 1
ATOM 5710 N N . MET B 1 78 ? 16.453 25.531 14.781 1 98.44 78 MET B N 1
ATOM 5711 C CA . MET B 1 78 ? 15.82 26.109 13.602 1 98.44 78 MET B CA 1
ATOM 5712 C C . MET B 1 78 ? 15.68 27.625 13.734 1 98.44 78 MET B C 1
ATOM 5714 O O . MET B 1 78 ? 14.742 28.109 14.375 1 98.44 78 MET B O 1
ATOM 5718 N N . PRO B 1 79 ? 16.562 28.375 13.156 1 98.06 79 PRO B N 1
ATOM 5719 C CA . PRO B 1 79 ? 16.547 29.844 13.305 1 98.06 79 PRO B CA 1
ATOM 5720 C C . PRO B 1 79 ? 15.523 30.516 12.391 1 98.06 79 PRO B C 1
ATOM 5722 O O . PRO B 1 79 ? 15.133 31.656 12.633 1 98.06 79 PRO B O 1
ATOM 5725 N N . ALA B 1 80 ? 15.172 29.812 11.328 1 97.06 80 ALA B N 1
ATOM 5726 C CA . ALA B 1 80 ? 14.281 30.438 10.344 1 97.06 80 ALA B CA 1
ATOM 5727 C C . ALA B 1 80 ? 13.414 29.391 9.656 1 97.06 80 ALA B C 1
ATOM 5729 O O . ALA B 1 80 ? 13.852 28.266 9.414 1 97.06 80 ALA B O 1
ATOM 5730 N N . CYS B 1 81 ? 12.219 29.781 9.359 1 94.56 81 CYS B N 1
ATOM 5731 C CA . CYS B 1 81 ? 11.289 29 8.555 1 94.56 81 CYS B CA 1
ATOM 5732 C C . CYS B 1 81 ? 10.492 29.875 7.609 1 94.56 81 CYS B C 1
ATOM 5734 O O . CYS B 1 81 ? 10.391 31.094 7.82 1 94.56 81 CYS B O 1
ATOM 5736 N N . SER B 1 82 ? 10.016 29.312 6.637 1 89.88 82 SER B N 1
ATOM 5737 C CA . SER B 1 82 ? 9.25 30.047 5.645 1 89.88 82 SER B CA 1
ATOM 5738 C C . SER B 1 82 ? 7.855 30.391 6.168 1 89.88 82 SER B C 1
ATOM 5740 O O . SER B 1 82 ? 7.379 29.766 7.125 1 89.88 82 SER B O 1
ATOM 5742 N N . ASN B 1 83 ? 7.258 31.438 5.523 1 82.88 83 ASN B N 1
ATOM 5743 C CA . ASN B 1 83 ? 5.867 31.766 5.797 1 82.88 83 ASN B CA 1
ATOM 5744 C C . ASN B 1 83 ? 4.906 30.906 4.98 1 82.88 83 ASN B C 1
ATOM 5746 O O . ASN B 1 83 ? 4.145 31.422 4.16 1 82.88 83 ASN B O 1
ATOM 5750 N N . SER B 1 84 ? 4.984 29.703 5.145 1 85.25 84 SER B N 1
ATOM 5751 C CA . SER B 1 84 ? 4.156 28.734 4.43 1 85.25 84 SER B CA 1
ATOM 5752 C C . SER B 1 84 ? 3.389 27.844 5.398 1 85.25 84 SER B C 1
ATOM 5754 O O . SER B 1 84 ? 2.719 28.344 6.309 1 85.25 84 SER B O 1
ATOM 5756 N N . LEU B 1 85 ? 3.434 26.625 5.199 1 88.56 85 LEU B N 1
ATOM 5757 C CA . LEU B 1 85 ? 2.668 25.703 6.043 1 88.56 85 LEU B CA 1
ATOM 5758 C C . LEU B 1 85 ? 3.373 25.484 7.375 1 88.56 85 LEU B C 1
ATOM 5760 O O . LEU B 1 85 ? 4.34 24.719 7.449 1 88.56 85 LEU B O 1
ATOM 5764 N N . ILE B 1 86 ? 2.848 26.016 8.391 1 90.62 86 ILE B N 1
ATOM 5765 C CA . ILE B 1 86 ? 3.486 25.969 9.703 1 90.62 86 ILE B CA 1
ATOM 5766 C C . ILE B 1 86 ? 3.459 24.547 10.242 1 90.62 86 ILE B C 1
ATOM 5768 O O . ILE B 1 86 ? 4.32 24.156 11.031 1 90.62 86 ILE B O 1
ATOM 5772 N N . LEU B 1 87 ? 2.475 23.75 9.812 1 92.31 87 LEU B N 1
ATOM 5773 C CA . LEU B 1 87 ? 2.391 22.344 10.227 1 92.31 87 LEU B CA 1
ATOM 5774 C C . LEU B 1 87 ? 3.67 21.594 9.859 1 92.31 87 LEU B C 1
ATOM 5776 O O . LEU B 1 87 ? 4.074 20.672 10.57 1 92.31 87 LEU B O 1
ATOM 5780 N N . PHE B 1 88 ? 4.273 22.031 8.789 1 93.31 88 PHE B N 1
ATOM 5781 C CA . PHE B 1 88 ? 5.523 21.406 8.367 1 93.31 88 PHE B CA 1
ATOM 5782 C C . PHE B 1 88 ? 6.699 21.969 9.164 1 93.31 88 PHE B C 1
ATOM 5784 O O . PHE B 1 88 ? 7.473 21.219 9.758 1 93.31 88 PHE B O 1
ATOM 5791 N N . SER B 1 89 ? 6.77 23.281 9.234 1 93.5 89 SER B N 1
ATOM 5792 C CA . SER B 1 89 ? 7.898 23.938 9.875 1 93.5 89 SER B CA 1
ATOM 5793 C C . SER B 1 89 ? 8.023 23.547 11.344 1 93.5 89 SER B C 1
ATOM 5795 O O . SER B 1 89 ? 9.133 23.422 11.867 1 93.5 89 SER B O 1
ATOM 5797 N N . GLY B 1 90 ? 6.918 23.391 11.906 1 94.19 90 GLY B N 1
ATOM 5798 C CA . GLY B 1 90 ? 6.926 23.109 13.336 1 94.19 90 GLY B CA 1
ATOM 5799 C C . GLY B 1 90 ? 7.434 21.719 13.672 1 94.19 90 GLY B C 1
ATOM 5800 O O . GLY B 1 90 ? 7.898 21.484 14.789 1 94.19 90 GLY B O 1
ATOM 5801 N N . THR B 1 91 ? 7.367 20.812 12.766 1 96.88 91 THR B N 1
ATOM 5802 C CA . THR B 1 91 ? 7.82 19.438 13.031 1 96.88 91 THR B CA 1
ATOM 5803 C C . THR B 1 91 ? 9.273 19.266 12.602 1 96.88 91 THR B C 1
ATOM 5805 O O . THR B 1 91 ? 9.953 18.344 13.062 1 96.88 91 THR B O 1
ATOM 5808 N N . MET B 1 92 ? 9.805 20.156 11.867 1 96.5 92 MET B N 1
ATOM 5809 C CA . MET B 1 92 ? 11.055 19.969 11.141 1 96.5 92 MET B CA 1
ATOM 5810 C C . MET B 1 92 ? 12.242 19.953 12.094 1 96.5 92 MET B C 1
ATOM 5812 O O . MET B 1 92 ? 13.227 19.25 11.859 1 96.5 92 MET B O 1
ATOM 5816 N N . PRO B 1 93 ? 12.234 20.75 13.188 1 96.31 93 PRO B N 1
ATOM 5817 C CA . PRO B 1 93 ? 13.398 20.656 14.07 1 96.31 93 PRO B CA 1
ATOM 5818 C C . PRO B 1 93 ? 13.703 19.219 14.492 1 96.31 93 PRO B C 1
ATOM 5820 O O . PRO B 1 93 ? 14.836 18.766 14.344 1 96.31 93 PRO B O 1
ATOM 5823 N N . GLU B 1 94 ? 12.703 18.516 14.922 1 97.06 94 GLU B N 1
ATOM 5824 C CA . GLU B 1 94 ? 12.891 17.125 15.328 1 97.06 94 GLU B CA 1
ATOM 5825 C C . GLU B 1 94 ? 13.016 16.203 14.109 1 97.06 94 GLU B C 1
ATOM 5827 O O . GLU B 1 94 ? 13.781 15.242 14.133 1 97.06 94 GLU B O 1
ATOM 5832 N N . ALA B 1 95 ? 12.258 16.5 13.094 1 97.88 95 ALA B N 1
ATOM 5833 C CA . ALA B 1 95 ? 12.289 15.688 11.875 1 97.88 95 ALA B CA 1
ATOM 5834 C C . ALA B 1 95 ? 13.703 15.609 11.312 1 97.88 95 ALA B C 1
ATOM 5836 O O . ALA B 1 95 ? 14.172 14.523 10.945 1 97.88 95 ALA B O 1
ATOM 5837 N N . ILE B 1 96 ? 14.414 16.781 11.242 1 98.38 96 ILE B N 1
ATOM 5838 C CA . ILE B 1 96 ? 15.758 16.844 10.688 1 98.38 96 ILE B CA 1
ATOM 5839 C C . ILE B 1 96 ? 16.734 16.078 11.578 1 98.38 96 ILE B C 1
ATOM 5841 O O . ILE B 1 96 ? 17.516 15.258 11.102 1 98.38 96 ILE B O 1
ATOM 5845 N N . ARG B 1 97 ? 16.641 16.344 12.852 1 98.12 97 ARG B N 1
ATOM 5846 C CA . ARG B 1 97 ? 17.5 15.648 13.805 1 98.12 97 ARG B CA 1
ATOM 5847 C C . ARG B 1 97 ? 17.328 14.133 13.695 1 98.12 97 ARG B C 1
ATOM 5849 O O . ARG B 1 97 ? 18.312 13.406 13.578 1 98.12 97 ARG B O 1
ATOM 5856 N N . ASN B 1 98 ? 16.047 13.648 13.734 1 98 98 ASN B N 1
ATOM 5857 C CA . ASN B 1 98 ? 15.766 12.219 13.672 1 98 98 ASN B CA 1
ATOM 5858 C C . ASN B 1 98 ? 16.312 11.586 12.391 1 98 98 ASN B C 1
ATOM 5860 O O . ASN B 1 98 ? 16.922 10.516 12.438 1 98 98 ASN B O 1
ATOM 5864 N N . THR B 1 99 ? 16.094 12.242 11.273 1 98.25 99 THR B N 1
ATOM 5865 C CA . THR B 1 99 ? 16.5 11.711 9.969 1 98.25 99 THR B CA 1
ATOM 5866 C C . THR B 1 99 ? 18.016 11.625 9.867 1 98.25 99 THR B C 1
ATOM 5868 O O . THR B 1 99 ? 18.562 10.602 9.453 1 98.25 99 THR B O 1
ATOM 5871 N N . VAL B 1 100 ? 18.703 12.703 10.281 1 98.56 100 VAL B N 1
ATOM 5872 C CA . VAL B 1 100 ? 20.156 12.789 10.156 1 98.56 100 VAL B CA 1
ATOM 5873 C C . VAL B 1 100 ? 20.812 11.805 11.117 1 98.56 100 VAL B C 1
ATOM 5875 O O . VAL B 1 100 ? 21.75 11.078 10.734 1 98.56 100 VAL B O 1
ATOM 5878 N N . GLU B 1 101 ? 20.375 11.773 12.328 1 97.94 101 GLU B N 1
ATOM 5879 C CA . GLU B 1 101 ? 20.969 10.906 13.336 1 97.94 101 GLU B CA 1
ATOM 5880 C C . GLU B 1 101 ? 20.75 9.438 12.992 1 97.94 101 GLU B C 1
ATOM 5882 O O . GLU B 1 101 ? 21.641 8.609 13.188 1 97.94 101 GLU B O 1
ATOM 5887 N N . GLU B 1 102 ? 19.562 9.086 12.531 1 96.69 102 GLU B N 1
ATOM 5888 C CA . GLU B 1 102 ? 19.297 7.699 12.148 1 96.69 102 GLU B CA 1
ATOM 5889 C C . GLU B 1 102 ? 20.125 7.293 10.938 1 96.69 102 GLU B C 1
ATOM 5891 O O . GLU B 1 102 ? 20.625 6.164 10.875 1 96.69 102 GLU B O 1
ATOM 5896 N N . TYR B 1 103 ? 20.234 8.156 9.922 1 96.94 103 TYR B N 1
ATOM 5897 C CA . TYR B 1 103 ? 21.047 7.863 8.758 1 96.94 103 TYR B CA 1
ATOM 5898 C C . TYR B 1 103 ? 22.516 7.734 9.141 1 96.94 103 TYR B C 1
ATOM 5900 O O . TYR B 1 103 ? 23.234 6.883 8.609 1 96.94 103 TYR B O 1
ATOM 5908 N N . GLY B 1 104 ? 22.938 8.547 10.07 1 96.75 104 GLY B N 1
ATOM 5909 C CA . GLY B 1 104 ? 24.328 8.688 10.469 1 96.75 104 GLY B CA 1
ATOM 5910 C C . GLY B 1 104 ? 24.984 9.938 9.922 1 96.75 104 GLY B C 1
ATOM 5911 O O . GLY B 1 104 ? 25.375 9.984 8.758 1 96.75 104 GLY B O 1
ATOM 5912 N N . ARG B 1 105 ? 25.219 10.953 10.773 1 95.5 105 ARG B N 1
ATOM 5913 C CA . ARG B 1 105 ? 25.719 12.258 10.352 1 95.5 105 ARG B CA 1
ATOM 5914 C C . ARG B 1 105 ? 27.125 12.133 9.742 1 95.5 105 ARG B C 1
ATOM 5916 O O . ARG B 1 105 ? 27.469 12.883 8.828 1 95.5 105 ARG B O 1
ATOM 5923 N N . ASP B 1 106 ? 27.875 11.102 10.164 1 95.5 106 ASP B N 1
ATOM 5924 C CA . ASP B 1 106 ? 29.234 10.922 9.672 1 95.5 106 ASP B CA 1
ATOM 5925 C C . ASP B 1 106 ? 29.234 10.312 8.273 1 95.5 106 ASP B C 1
ATOM 5927 O O . ASP B 1 106 ? 30.266 10.336 7.586 1 95.5 106 ASP B O 1
ATOM 5931 N N . ASN B 1 107 ? 28.094 9.805 7.867 1 95.56 107 ASN B N 1
ATOM 5932 C CA . ASN B 1 107 ? 27.984 9.188 6.547 1 95.56 107 ASN B CA 1
ATOM 5933 C C . ASN B 1 107 ? 27.594 10.211 5.484 1 95.56 107 ASN B C 1
ATOM 5935 O O . ASN B 1 107 ? 27.594 9.898 4.289 1 95.56 107 ASN B O 1
ATOM 5939 N N . LEU B 1 108 ? 27.359 11.445 5.867 1 97.62 108 LEU B N 1
ATOM 5940 C CA . LEU B 1 108 ? 26.938 12.492 4.941 1 97.62 108 LEU B CA 1
ATOM 5941 C C . LEU B 1 108 ? 28.125 13.109 4.23 1 97.62 108 LEU B C 1
ATOM 5943 O O . LEU B 1 108 ? 29.203 13.25 4.816 1 97.62 108 LEU B O 1
ATOM 5947 N N . GLU B 1 109 ? 27.922 13.445 2.959 1 97.5 109 GLU B N 1
ATOM 5948 C CA . GLU B 1 109 ? 28.938 14.086 2.121 1 97.5 109 GLU B CA 1
ATOM 5949 C C . GLU B 1 109 ? 28.391 15.328 1.437 1 97.5 109 GLU B C 1
ATOM 5951 O O . GLU B 1 109 ? 27.172 15.477 1.281 1 97.5 109 GLU B O 1
ATOM 5956 N N . PRO B 1 110 ? 29.344 16.297 1.041 1 97.94 110 PRO B N 1
ATOM 5957 C CA . PRO B 1 110 ? 28.875 17.438 0.264 1 97.94 110 PRO B CA 1
ATOM 5958 C C . PRO B 1 110 ? 28.078 17.031 -0.976 1 97.94 110 PRO B C 1
ATOM 5960 O O . PRO B 1 110 ? 28.484 16.125 -1.706 1 97.94 110 PRO B O 1
ATOM 5963 N N . GLY B 1 111 ? 26.922 17.625 -1.147 1 98.31 111 GLY B N 1
ATOM 5964 C CA . GLY B 1 111 ? 26.125 17.344 -2.326 1 98.31 111 GLY B CA 1
ATOM 5965 C C . GLY B 1 111 ? 25.031 16.328 -2.074 1 98.31 111 GLY B C 1
ATOM 5966 O O . GLY B 1 111 ? 24.172 16.094 -2.936 1 98.31 111 GLY B O 1
ATOM 5967 N N . ASP B 1 112 ? 24.953 15.766 -0.865 1 98.69 112 ASP B N 1
ATOM 5968 C CA . ASP B 1 112 ? 23.938 14.781 -0.52 1 98.69 112 ASP B CA 1
ATOM 5969 C C . ASP B 1 112 ? 22.594 15.453 -0.292 1 98.69 112 ASP B C 1
ATOM 5971 O O . ASP B 1 112 ? 22.516 16.625 0.08 1 98.69 112 ASP B O 1
ATOM 5975 N N . VAL B 1 113 ? 21.547 14.766 -0.597 1 98.88 113 VAL B N 1
ATOM 5976 C CA . VAL B 1 113 ? 20.188 15.102 -0.169 1 98.88 113 VAL B CA 1
ATOM 5977 C C . VAL B 1 113 ? 19.547 13.891 0.496 1 98.88 113 VAL B C 1
ATOM 5979 O O . VAL B 1 113 ? 19.375 12.844 -0.132 1 98.88 113 VAL B O 1
ATOM 5982 N N . LEU B 1 114 ? 19.25 14.016 1.707 1 98.5 114 LEU B N 1
ATOM 5983 C CA . LEU B 1 114 ? 18.562 12.992 2.482 1 98.5 114 LEU B CA 1
ATOM 5984 C C . LEU B 1 114 ? 17.047 13.18 2.408 1 98.5 114 LEU B C 1
ATOM 5986 O O . LEU B 1 114 ? 16.562 14.312 2.443 1 98.5 114 LEU B O 1
ATOM 5990 N N . ILE B 1 115 ? 16.281 12.055 2.375 1 98.62 115 ILE B N 1
ATOM 5991 C CA . ILE B 1 115 ? 14.828 12.164 2.373 1 98.62 115 ILE B CA 1
ATOM 5992 C C . ILE B 1 115 ? 14.234 11.211 3.408 1 98.62 115 ILE B C 1
ATOM 5994 O O . ILE B 1 115 ? 14.852 10.203 3.758 1 98.62 115 ILE B O 1
ATOM 5998 N N . ALA B 1 116 ? 13.078 11.469 3.902 1 98.38 116 ALA B N 1
ATOM 5999 C CA . ALA B 1 116 ? 12.25 10.648 4.781 1 98.38 116 ALA B CA 1
ATOM 6000 C C . ALA B 1 116 ? 10.797 11.117 4.766 1 98.38 116 ALA B C 1
ATOM 6002 O O . ALA B 1 116 ? 10.523 12.289 4.512 1 98.38 116 ALA B O 1
ATOM 6003 N N . ASN B 1 117 ? 9.836 10.203 4.996 1 98.38 117 ASN B N 1
ATOM 6004 C CA . ASN B 1 117 ? 8.445 10.641 4.98 1 98.38 117 ASN B CA 1
ATOM 6005 C C . ASN B 1 117 ? 7.621 9.922 6.043 1 98.38 117 ASN B C 1
ATOM 6007 O O . ASN B 1 117 ? 6.395 10.055 6.078 1 98.38 117 ASN B O 1
ATOM 6011 N N . ASP B 1 118 ? 8.203 9.133 6.938 1 97.69 118 ASP B N 1
ATOM 6012 C CA . ASP B 1 118 ? 7.492 8.383 7.969 1 97.69 118 ASP B CA 1
ATOM 6013 C C . ASP B 1 118 ? 6.91 9.32 9.023 1 97.69 118 ASP B C 1
ATOM 6015 O O . ASP B 1 118 ? 7.652 10 9.742 1 97.69 118 ASP B O 1
ATOM 6019 N N . PRO B 1 119 ? 5.609 9.289 9.195 1 97.69 119 PRO B N 1
ATOM 6020 C CA . PRO B 1 119 ? 5.008 10.234 10.133 1 97.69 119 PRO B CA 1
ATOM 6021 C C . PRO B 1 119 ? 5.461 10.008 11.57 1 97.69 119 PRO B C 1
ATOM 6023 O O . PRO B 1 119 ? 5.41 10.93 12.391 1 97.69 119 PRO B O 1
ATOM 6026 N N . TYR B 1 120 ? 5.918 8.867 11.875 1 97.31 120 TYR B N 1
ATOM 6027 C CA . TYR B 1 120 ? 6.336 8.547 13.234 1 97.31 120 TYR B CA 1
ATOM 6028 C C . TYR B 1 120 ? 7.766 9 13.492 1 97.31 120 TYR B C 1
ATOM 6030 O O . TYR B 1 120 ? 8.211 9.062 14.641 1 97.31 120 TYR B O 1
ATOM 6038 N N . ARG B 1 121 ? 8.461 9.359 12.383 1 96.75 121 ARG B N 1
ATOM 6039 C CA . ARG B 1 121 ? 9.82 9.898 12.469 1 96.75 121 ARG B CA 1
ATOM 6040 C C . ARG B 1 121 ? 9.82 11.414 12.289 1 96.75 121 ARG B C 1
ATOM 6042 O O . ARG B 1 121 ? 10.539 12.125 12.992 1 96.75 121 ARG B O 1
ATOM 6049 N N . ILE B 1 122 ? 8.992 11.859 11.328 1 97.88 122 ILE B N 1
ATOM 6050 C CA . ILE B 1 122 ? 9.195 13.242 10.922 1 97.88 122 ILE B CA 1
ATOM 6051 C C . ILE B 1 122 ? 7.898 14.031 11.102 1 97.88 122 ILE B C 1
ATOM 6053 O O . ILE B 1 122 ? 7.859 15.234 10.852 1 97.88 122 ILE B O 1
ATOM 6057 N N . GLY B 1 123 ? 6.801 13.359 11.484 1 97.75 123 GLY B N 1
ATOM 6058 C CA . GLY B 1 123 ? 5.5 14 11.609 1 97.75 123 GLY B CA 1
ATOM 6059 C C . GLY B 1 123 ? 4.711 14.008 10.312 1 97.75 123 GLY B C 1
ATOM 6060 O O . GLY B 1 123 ? 5.148 13.438 9.312 1 97.75 123 GLY B O 1
ATOM 6061 N N . THR B 1 124 ? 3.555 14.516 10.406 1 97.62 124 THR B N 1
ATOM 6062 C CA . THR B 1 124 ? 2.652 14.758 9.289 1 97.62 124 THR B CA 1
ATOM 6063 C C . THR B 1 124 ? 2.152 13.445 8.695 1 97.62 124 THR B C 1
ATOM 6065 O O . THR B 1 124 ? 1.517 12.648 9.391 1 97.62 124 THR B O 1
ATOM 6068 N N . HIS B 1 125 ? 2.207 13.219 7.434 1 98 125 HIS B N 1
ATOM 6069 C CA . HIS B 1 125 ? 1.799 11.969 6.809 1 98 125 HIS B CA 1
ATOM 6070 C C . HIS B 1 125 ? 2.74 11.586 5.672 1 98 125 HIS B C 1
ATOM 6072 O O . HIS B 1 125 ? 3.662 12.336 5.344 1 98 125 HIS B O 1
ATOM 6078 N N . VAL B 1 126 ? 2.588 10.492 5.047 1 97.88 126 VAL B N 1
ATOM 6079 C CA . VAL B 1 126 ? 3.551 9.875 4.137 1 97.88 126 VAL B CA 1
ATOM 6080 C C . VAL B 1 126 ? 3.697 10.734 2.881 1 97.88 126 VAL B C 1
ATOM 6082 O O . VAL B 1 126 ? 4.73 10.688 2.211 1 97.88 126 VAL B O 1
ATOM 6085 N N . ASN B 1 127 ? 2.689 11.516 2.492 1 97.31 127 ASN B N 1
ATOM 6086 C CA . ASN B 1 127 ? 2.766 12.359 1.304 1 97.31 127 ASN B CA 1
ATOM 6087 C C . ASN B 1 127 ? 3.742 13.516 1.498 1 97.31 127 ASN B C 1
ATOM 6089 O O . ASN B 1 127 ? 4.238 14.078 0.525 1 97.31 127 ASN B O 1
ATOM 6093 N N . ASP B 1 128 ? 3.928 13.859 2.721 1 97.44 128 ASP B N 1
ATOM 6094 C CA . ASP B 1 128 ? 4.82 14.969 3.043 1 97.44 128 ASP B CA 1
ATOM 6095 C C . ASP B 1 128 ? 6.266 14.492 3.166 1 97.44 128 ASP B C 1
ATOM 6097 O O . ASP B 1 128 ? 6.699 14.078 4.242 1 97.44 128 ASP B O 1
ATOM 6101 N N . VAL B 1 129 ? 7.02 14.711 2.164 1 98 129 VAL B N 1
ATOM 6102 C CA . VAL B 1 129 ? 8.391 14.211 2.148 1 98 129 VAL B CA 1
ATOM 6103 C C . VAL B 1 129 ? 9.344 15.312 2.6 1 98 129 VAL B C 1
ATOM 6105 O O . VAL B 1 129 ? 9.234 16.453 2.154 1 98 129 VAL B O 1
ATOM 6108 N N . CYS B 1 130 ? 10.195 14.977 3.51 1 98.38 130 CYS B N 1
ATOM 6109 C CA . CYS B 1 130 ? 11.234 15.891 3.984 1 98.38 130 CYS B CA 1
ATOM 6110 C C . CYS B 1 130 ? 12.516 15.727 3.174 1 98.38 130 CYS B C 1
ATOM 6112 O O . CYS B 1 130 ? 13.031 14.617 3.031 1 98.38 130 CYS B O 1
ATOM 6114 N N . PHE B 1 131 ? 13.023 16.797 2.58 1 98.69 131 PHE B N 1
ATOM 6115 C CA . PHE B 1 131 ? 14.273 16.859 1.832 1 98.69 131 PHE B CA 1
ATOM 6116 C C . PHE B 1 131 ? 15.328 17.656 2.604 1 98.69 131 PHE B C 1
ATOM 6118 O O . PHE B 1 131 ? 15.133 18.828 2.906 1 98.69 131 PHE B O 1
ATOM 6125 N N . ILE B 1 132 ? 16.469 17.047 2.881 1 98.88 132 ILE B N 1
ATOM 6126 C CA . ILE B 1 132 ? 17.469 17.641 3.758 1 98.88 132 ILE B CA 1
ATOM 6127 C C . ILE B 1 132 ? 18.812 17.703 3.035 1 98.88 132 ILE B C 1
ATOM 6129 O O . ILE B 1 132 ? 19.344 16.672 2.617 1 98.88 132 ILE B O 1
ATOM 6133 N N . ARG B 1 133 ? 19.344 18.844 2.883 1 98.88 133 ARG B N 1
ATOM 6134 C CA . ARG B 1 133 ? 20.672 19.016 2.289 1 98.88 133 ARG B CA 1
ATOM 6135 C C . ARG B 1 133 ? 21.672 19.516 3.324 1 98.88 133 ARG B C 1
ATOM 6137 O O . ARG B 1 133 ? 21.594 20.656 3.768 1 98.88 133 ARG B O 1
ATOM 6144 N N . PRO B 1 134 ? 22.641 18.656 3.711 1 98.81 134 PRO B N 1
ATOM 6145 C CA . PRO B 1 134 ? 23.688 19.094 4.637 1 98.81 134 PRO B CA 1
ATOM 6146 C C . PRO B 1 134 ? 24.625 20.125 4.012 1 98.81 134 PRO B C 1
ATOM 6148 O O . PRO B 1 134 ? 24.953 20.031 2.83 1 98.81 134 PRO B O 1
ATOM 6151 N N . ILE B 1 135 ? 25.031 21.062 4.809 1 98.81 135 ILE B N 1
ATOM 6152 C CA . ILE B 1 135 ? 25.953 22.094 4.352 1 98.81 135 ILE B CA 1
ATOM 6153 C C . ILE B 1 135 ? 27.312 21.906 5.023 1 98.81 135 ILE B C 1
ATOM 6155 O O . ILE B 1 135 ? 27.422 21.953 6.25 1 98.81 135 ILE B O 1
ATOM 6159 N N . PHE B 1 136 ? 28.25 21.703 4.168 1 98.44 136 PHE B N 1
ATOM 6160 C CA . PHE B 1 136 ? 29.625 21.547 4.637 1 98.44 136 PHE B CA 1
ATOM 6161 C C . PHE B 1 136 ? 30.453 22.781 4.348 1 98.44 136 PHE B C 1
ATOM 6163 O O . PHE B 1 136 ? 30.281 23.422 3.301 1 98.44 136 PHE B O 1
ATOM 6170 N N . TYR B 1 137 ? 31.219 23.203 5.281 1 97.75 137 TYR B N 1
ATOM 6171 C CA . TYR B 1 137 ? 32.188 24.312 5.125 1 97.75 137 TYR B CA 1
ATOM 6172 C C . TYR B 1 137 ? 33.594 23.844 5.453 1 97.75 137 TYR B C 1
ATOM 6174 O O . TYR B 1 137 ? 33.812 23.094 6.398 1 97.75 137 TYR B O 1
ATOM 6182 N N . LYS B 1 138 ? 34.531 24.25 4.68 1 95.44 138 LYS B N 1
ATOM 6183 C CA . LYS B 1 138 ? 35.906 23.844 4.883 1 95.44 138 LYS B CA 1
ATOM 6184 C C . LYS B 1 138 ? 36.562 24.641 6.008 1 95.44 138 LYS B C 1
ATOM 6186 O O . LYS B 1 138 ? 36.625 25.875 5.953 1 95.44 138 LYS B O 1
ATOM 6191 N N . VAL B 1 139 ? 37 23.969 7.051 1 93.62 139 VAL B N 1
ATOM 6192 C CA . VAL B 1 139 ? 37.719 24.531 8.172 1 93.62 139 VAL B CA 1
ATOM 6193 C C . VAL B 1 139 ? 39.094 23.844 8.289 1 93.62 139 VAL B C 1
ATOM 6195 O O . VAL B 1 139 ? 39.156 22.625 8.516 1 93.62 139 VAL B O 1
ATOM 6198 N N . ASN B 1 140 ? 40.188 24.516 8.141 1 92.62 140 ASN B N 1
ATOM 6199 C CA . ASN B 1 140 ? 41.531 23.969 8.172 1 92.62 140 ASN B CA 1
ATOM 6200 C C . ASN B 1 140 ? 41.688 22.781 7.223 1 92.62 140 ASN B C 1
ATOM 6202 O O . ASN B 1 140 ? 42.188 21.734 7.609 1 92.62 140 ASN B O 1
ATOM 6206 N N . GLY B 1 141 ? 41 22.812 6.133 1 91.44 141 GLY B N 1
ATOM 6207 C CA . GLY B 1 141 ? 41.156 21.828 5.07 1 91.44 141 GLY B CA 1
ATOM 6208 C C . GLY B 1 141 ? 40.188 20.656 5.199 1 91.44 141 GLY B C 1
ATOM 6209 O O . GLY B 1 141 ? 40.188 19.766 4.352 1 91.44 141 GLY B O 1
ATOM 6210 N N . LYS B 1 142 ? 39.406 20.688 6.211 1 94.06 142 LYS B N 1
ATOM 6211 C CA . LYS B 1 142 ? 38.469 19.594 6.418 1 94.06 142 LYS B CA 1
ATOM 6212 C C . LYS B 1 142 ? 37.031 20.062 6.309 1 94.06 142 LYS B C 1
ATOM 6214 O O . LYS B 1 142 ? 36.688 21.172 6.75 1 94.06 142 LYS B O 1
ATOM 6219 N N . ASN B 1 143 ? 36.188 19.25 5.707 1 95.44 143 ASN B N 1
ATOM 6220 C CA . ASN B 1 143 ? 34.781 19.547 5.621 1 95.44 143 ASN B CA 1
ATOM 6221 C C . ASN B 1 143 ? 34.094 19.391 6.973 1 95.44 143 ASN B C 1
ATOM 6223 O O . ASN B 1 143 ? 34.156 18.328 7.594 1 95.44 143 ASN B O 1
ATOM 6227 N N . GLN B 1 144 ? 33.5 20.422 7.363 1 96.06 144 GLN B N 1
ATOM 6228 C CA . GLN B 1 144 ? 32.75 20.391 8.602 1 96.06 144 GLN B CA 1
ATOM 6229 C C . GLN B 1 144 ? 31.25 20.609 8.328 1 96.06 144 GLN B C 1
ATOM 6231 O O . GLN B 1 144 ? 30.891 21.5 7.562 1 96.06 144 GLN B O 1
ATOM 6236 N N . LEU B 1 145 ? 30.422 19.703 8.867 1 97.94 145 LEU B N 1
ATOM 6237 C CA . LEU B 1 145 ? 28.969 19.875 8.781 1 97.94 145 LEU B CA 1
ATOM 6238 C C . LEU B 1 145 ? 28.5 21.047 9.656 1 97.94 145 LEU B C 1
ATOM 6240 O O . LEU B 1 145 ? 28.578 20.969 10.883 1 97.94 145 LEU B O 1
ATOM 6244 N N . VAL B 1 146 ? 27.969 22.156 9.055 1 98.06 146 VAL B N 1
ATOM 6245 C CA . VAL B 1 146 ? 27.797 23.391 9.82 1 98.06 146 VAL B CA 1
ATOM 6246 C C . VAL B 1 146 ? 26.328 23.797 9.836 1 98.06 146 VAL B C 1
ATOM 6248 O O . VAL B 1 146 ? 25.906 24.609 10.656 1 98.06 146 VAL B O 1
ATOM 6251 N N . SER B 1 147 ? 25.562 23.219 8.953 1 98.5 147 SER B N 1
ATOM 6252 C CA . SER B 1 147 ? 24.156 23.594 8.852 1 98.5 147 SER B CA 1
ATOM 6253 C C . SER B 1 147 ? 23.391 22.672 7.922 1 98.5 147 SER B C 1
ATOM 6255 O O . SER B 1 147 ? 23.953 21.703 7.395 1 98.5 147 SER B O 1
ATOM 6257 N N . PHE B 1 148 ? 22.125 22.891 7.809 1 98.81 148 PHE B N 1
ATOM 6258 C CA . PHE B 1 148 ? 21.25 22.219 6.855 1 98.81 148 PHE B CA 1
ATOM 6259 C C . PHE B 1 148 ? 20.266 23.188 6.238 1 98.81 148 PHE B C 1
ATOM 6261 O O . PHE B 1 148 ? 19.828 24.141 6.895 1 98.81 148 PHE B O 1
ATOM 6268 N N . VAL B 1 149 ? 19.922 23.016 5.02 1 98.69 149 VAL B N 1
ATOM 6269 C CA . VAL B 1 149 ? 18.75 23.609 4.41 1 98.69 149 VAL B CA 1
ATOM 6270 C C . VAL B 1 149 ? 17.734 22.516 4.062 1 98.69 149 VAL B C 1
ATOM 6272 O O . VAL B 1 149 ? 18.109 21.438 3.607 1 98.69 149 VAL B O 1
ATOM 6275 N N . ASN B 1 150 ? 16.516 22.797 4.352 1 98.56 150 ASN B N 1
ATOM 6276 C CA . ASN B 1 150 ? 15.5 21.75 4.285 1 98.56 150 ASN B CA 1
ATOM 6277 C C . ASN B 1 150 ? 14.234 22.219 3.58 1 98.56 150 ASN B C 1
ATOM 6279 O O . ASN B 1 150 ? 13.898 23.406 3.645 1 98.56 150 ASN B O 1
ATOM 6283 N N . LEU B 1 151 ? 13.617 21.344 2.91 1 97.56 151 LEU B N 1
ATOM 6284 C CA . LEU B 1 151 ? 12.281 21.531 2.342 1 97.56 151 LEU B CA 1
ATOM 6285 C C . LEU B 1 151 ? 11.391 20.344 2.627 1 97.56 151 LEU B C 1
ATOM 6287 O O . LEU B 1 151 ? 11.805 19.188 2.451 1 97.56 151 LEU B O 1
ATOM 6291 N N . GLN B 1 152 ? 10.289 20.562 3.182 1 96.88 152 GLN B N 1
ATOM 6292 C CA . GLN B 1 152 ? 9.227 19.562 3.219 1 96.88 152 GLN B CA 1
ATOM 6293 C C . GLN B 1 152 ? 8.109 19.922 2.244 1 96.88 152 GLN B C 1
ATOM 6295 O O . GLN B 1 152 ? 7.621 21.047 2.234 1 96.88 152 GLN B O 1
ATOM 6300 N N . ALA B 1 153 ? 7.812 19.016 1.45 1 96 153 ALA B N 1
ATOM 6301 C CA . ALA B 1 153 ? 6.828 19.281 0.403 1 96 153 ALA B CA 1
ATOM 6302 C C . ALA B 1 153 ? 5.883 18.094 0.22 1 96 153 ALA B C 1
ATOM 6304 O O . ALA B 1 153 ? 6.309 16.938 0.287 1 96 153 ALA B O 1
ATOM 6305 N N . HIS B 1 154 ? 4.633 18.453 0.046 1 95.44 154 HIS B N 1
ATOM 6306 C CA . HIS B 1 154 ? 3.613 17.453 -0.205 1 95.44 154 HIS B CA 1
ATOM 6307 C C . HIS B 1 154 ? 3.756 16.859 -1.603 1 95.44 154 HIS B C 1
ATOM 6309 O O . HIS B 1 154 ? 3.738 17.578 -2.596 1 95.44 154 HIS B O 1
ATOM 6315 N N . MET B 1 155 ? 3.967 15.539 -1.669 1 95.44 155 MET B N 1
ATOM 6316 C CA . MET B 1 155 ? 3.912 14.82 -2.938 1 95.44 155 MET B CA 1
ATOM 6317 C C . MET B 1 155 ? 2.484 14.391 -3.26 1 95.44 155 MET B C 1
ATOM 6319 O O . MET B 1 155 ? 1.755 13.938 -2.379 1 95.44 155 MET B O 1
ATOM 6323 N N . LEU B 1 156 ? 2.107 14.508 -4.449 1 92.75 156 LEU B N 1
ATOM 6324 C CA . LEU B 1 156 ? 0.734 14.281 -4.887 1 92.75 156 LEU B CA 1
ATOM 6325 C C . LEU B 1 156 ? 0.262 12.883 -4.496 1 92.75 156 LEU B C 1
ATOM 6327 O O . LEU B 1 156 ? -0.908 12.688 -4.16 1 92.75 156 LEU B O 1
ATOM 6331 N N . ASP B 1 157 ? 1.198 11.953 -4.641 1 94.88 157 ASP B N 1
ATOM 6332 C CA . ASP B 1 157 ? 0.823 10.57 -4.395 1 94.88 157 ASP B CA 1
ATOM 6333 C C . ASP B 1 157 ? 2.023 9.75 -3.924 1 94.88 157 ASP B C 1
ATOM 6335 O O . ASP B 1 157 ? 3.135 9.922 -4.426 1 94.88 157 ASP B O 1
ATOM 6339 N N . MET B 1 158 ? 1.748 8.867 -2.955 1 96.75 158 MET B N 1
ATOM 6340 C CA . MET B 1 158 ? 2.791 7.961 -2.477 1 96.75 158 MET B CA 1
ATOM 6341 C C . MET B 1 158 ? 2.322 6.512 -2.537 1 96.75 158 MET B C 1
ATOM 6343 O O . MET B 1 158 ? 2.85 5.656 -1.825 1 96.75 158 MET B O 1
ATOM 6347 N N . GLY B 1 159 ? 1.337 6.32 -3.33 1 96.19 159 GLY B N 1
ATOM 6348 C CA . GLY B 1 159 ? 0.769 4.984 -3.426 1 96.19 159 GLY B CA 1
ATOM 6349 C C . GLY B 1 159 ? -0.332 4.73 -2.414 1 96.19 159 GLY B C 1
ATOM 6350 O O . GLY B 1 159 ? -1.137 5.617 -2.127 1 96.19 159 GLY B O 1
ATOM 6351 N N . GLY B 1 160 ? -0.545 3.432 -1.95 1 95.44 160 GLY B N 1
ATOM 6352 C CA . GLY B 1 160 ? -1.59 3.088 -0.999 1 95.44 160 GLY B CA 1
ATOM 6353 C C . GLY B 1 160 ? -2.945 2.889 -1.647 1 95.44 160 GLY B C 1
ATOM 6354 O O . GLY B 1 160 ? -3.049 2.812 -2.875 1 95.44 160 GLY B O 1
ATOM 6355 N N . VAL B 1 161 ? -3.969 2.82 -0.851 1 94.75 161 VAL B N 1
ATOM 6356 C CA . VAL B 1 161 ? -5.266 2.342 -1.321 1 94.75 161 VAL B CA 1
ATOM 6357 C C . VAL B 1 161 ? -6.062 3.502 -1.913 1 94.75 161 VAL B C 1
ATOM 6359 O O . VAL B 1 161 ? -6.938 3.297 -2.758 1 94.75 161 VAL B O 1
ATOM 6362 N N . VAL B 1 162 ? -5.77 4.727 -1.527 1 96.44 162 VAL B N 1
ATOM 6363 C CA . VAL B 1 162 ? -6.539 5.883 -1.977 1 96.44 162 VAL B CA 1
ATOM 6364 C C . VAL B 1 162 ? -5.672 6.762 -2.871 1 96.44 162 VAL B C 1
ATOM 6366 O O . VAL B 1 162 ? -4.617 7.242 -2.449 1 96.44 162 VAL B O 1
ATOM 6369 N N . PRO B 1 163 ? -6.133 7.023 -4.137 1 95.31 163 PRO B N 1
ATOM 6370 C CA . PRO B 1 163 ? -5.363 7.941 -4.98 1 95.31 163 PRO B CA 1
ATOM 6371 C C . PRO B 1 163 ? -5.168 9.312 -4.336 1 95.31 163 PRO B C 1
ATOM 6373 O O . PRO B 1 163 ? -6.109 9.867 -3.76 1 95.31 163 PRO B O 1
ATOM 6376 N N . ALA B 1 164 ? -3.98 9.789 -4.332 1 94.25 164 ALA B N 1
ATOM 6377 C CA . ALA B 1 164 ? -3.572 11.055 -3.738 1 94.25 164 ALA B CA 1
ATOM 6378 C C . ALA B 1 164 ? -3.525 10.961 -2.215 1 94.25 164 ALA B C 1
ATOM 6380 O O . ALA B 1 164 ? -3.1 11.898 -1.538 1 94.25 164 ALA B O 1
ATOM 6381 N N . GLY B 1 165 ? -4.035 9.938 -1.617 1 94.75 165 GLY B N 1
ATOM 6382 C CA . GLY B 1 165 ? -3.729 9.531 -0.255 1 94.75 165 GLY B CA 1
ATOM 6383 C C . GLY B 1 165 ? -4.773 9.977 0.75 1 94.75 165 GLY B C 1
ATOM 6384 O O . GLY B 1 165 ? -5.027 9.281 1.736 1 94.75 165 GLY B O 1
ATOM 6385 N N . PHE B 1 166 ? -5.52 11.062 0.583 1 96.25 166 PHE B N 1
ATOM 6386 C CA . PHE B 1 166 ? -6.352 11.664 1.619 1 96.25 166 PHE B CA 1
ATOM 6387 C C . PHE B 1 166 ? -7.625 10.852 1.825 1 96.25 166 PHE B C 1
ATOM 6389 O O . PHE B 1 166 ? -8.477 10.781 0.935 1 96.25 166 PHE B O 1
ATOM 6396 N N . SER B 1 167 ? -7.781 10.312 3.01 1 96.56 167 SER B N 1
ATOM 6397 C CA . SER B 1 167 ? -8.977 9.609 3.463 1 96.56 167 SER B CA 1
ATOM 6398 C C . SER B 1 167 ? -8.977 9.438 4.977 1 96.56 167 SER B C 1
ATOM 6400 O O . SER B 1 167 ? -7.93 9.188 5.578 1 96.56 167 SER B O 1
ATOM 6402 N N . GLY B 1 168 ? -10.102 9.617 5.52 1 97 168 GLY B N 1
ATOM 6403 C CA . GLY B 1 168 ? -10.25 9.383 6.945 1 97 168 GLY B CA 1
ATOM 6404 C C . GLY B 1 168 ? -10.656 7.957 7.277 1 97 168 GLY B C 1
ATOM 6405 O O . GLY B 1 168 ? -10.906 7.633 8.445 1 97 168 GLY B O 1
ATOM 6406 N N . THR B 1 169 ? -10.641 7.039 6.277 1 96.5 169 THR B N 1
ATOM 6407 C CA . THR B 1 169 ? -11.242 5.73 6.488 1 96.5 169 THR B CA 1
ATOM 6408 C C . THR B 1 169 ? -10.18 4.637 6.523 1 96.5 169 THR B C 1
ATOM 6410 O O . THR B 1 169 ? -10.484 3.469 6.77 1 96.5 169 THR B O 1
ATOM 6413 N N . LYS B 1 170 ? -8.883 4.965 6.273 1 96.88 170 LYS B N 1
ATOM 6414 C CA . LYS B 1 170 ? -7.824 3.959 6.301 1 96.88 170 LYS B CA 1
ATOM 6415 C C . LYS B 1 170 ? -7.652 3.379 7.699 1 96.88 170 LYS B C 1
ATOM 6417 O O . LYS B 1 170 ? -7.676 4.113 8.688 1 96.88 170 LYS B O 1
ATOM 6422 N N . LYS B 1 171 ? -7.367 2.078 7.84 1 94.56 171 LYS B N 1
ATOM 6423 C CA . LYS B 1 171 ? -7.484 1.409 9.133 1 94.56 171 LYS B CA 1
ATOM 6424 C C . LYS B 1 171 ? -6.109 1.148 9.742 1 94.56 171 LYS B C 1
ATOM 6426 O O . LYS B 1 171 ? -5.996 0.884 10.938 1 94.56 171 LYS B O 1
ATOM 6431 N N . ASN B 1 172 ? -5.102 1.146 8.969 1 95.38 172 ASN B N 1
ATOM 6432 C CA . ASN B 1 172 ? -3.742 0.913 9.445 1 95.38 172 ASN B CA 1
ATOM 6433 C C . ASN B 1 172 ? -2.705 1.574 8.547 1 95.38 172 ASN B C 1
ATOM 6435 O O . ASN B 1 172 ? -3.043 2.082 7.473 1 95.38 172 ASN B O 1
ATOM 6439 N N . VAL B 1 173 ? -1.445 1.526 8.984 1 97.19 173 VAL B N 1
ATOM 6440 C CA . VAL B 1 173 ? -0.391 2.299 8.336 1 97.19 173 VAL B CA 1
ATOM 6441 C C . VAL B 1 173 ? -0.098 1.718 6.953 1 97.19 173 VAL B C 1
ATOM 6443 O O . VAL B 1 173 ? 0.373 2.428 6.059 1 97.19 173 VAL B O 1
ATOM 6446 N N . TYR B 1 174 ? -0.381 0.451 6.703 1 96.12 174 TYR B N 1
ATOM 6447 C CA . TYR B 1 174 ? -0.031 -0.24 5.465 1 96.12 174 TYR B CA 1
ATOM 6448 C C . TYR B 1 174 ? -0.958 0.173 4.328 1 96.12 174 TYR B C 1
ATOM 6450 O O . TYR B 1 174 ? -0.68 -0.107 3.162 1 96.12 174 TYR B O 1
ATOM 6458 N N . GLU B 1 175 ? -2.01 0.926 4.625 1 96.12 175 GLU B N 1
ATOM 6459 C CA . GLU B 1 175 ? -2.947 1.425 3.621 1 96.12 175 GLU B CA 1
ATOM 6460 C C . GLU B 1 175 ? -2.543 2.812 3.131 1 96.12 175 GLU B C 1
ATOM 6462 O O . GLU B 1 175 ? -3.072 3.303 2.131 1 96.12 175 GLU B O 1
ATOM 6467 N N . ASN B 1 176 ? -1.583 3.459 3.766 1 96.62 176 ASN B N 1
ATOM 6468 C CA . ASN B 1 176 ? -1.213 4.848 3.51 1 96.62 176 ASN B CA 1
ATOM 6469 C C . ASN B 1 176 ? -0.379 4.98 2.24 1 96.62 176 ASN B C 1
ATOM 6471 O O . ASN B 1 176 ? -0.471 5.984 1.534 1 96.62 176 ASN B O 1
ATOM 6475 N N . GLY B 1 177 ? 0.434 4.004 1.95 1 95.69 177 GLY B N 1
ATOM 6476 C CA . GLY B 1 177 ? 1.38 4.102 0.85 1 95.69 177 GLY B CA 1
ATOM 6477 C C . GLY B 1 177 ? 2.822 3.914 1.283 1 95.69 177 GLY B C 1
ATOM 6478 O O . GLY B 1 177 ? 3.086 3.369 2.357 1 95.69 177 GLY B O 1
ATOM 6479 N N . LEU B 1 178 ? 3.766 4.367 0.515 1 97.81 178 LEU B N 1
ATOM 6480 C CA . LEU B 1 178 ? 5.191 4.09 0.657 1 97.81 178 LEU B CA 1
ATOM 6481 C C . LEU B 1 178 ? 5.785 4.879 1.819 1 97.81 178 LEU B C 1
ATOM 6483 O O . LEU B 1 178 ? 5.672 6.105 1.865 1 97.81 178 LEU B O 1
ATOM 6487 N N . VAL B 1 179 ? 6.344 4.152 2.744 1 97.69 179 VAL B N 1
ATOM 6488 C CA . VAL B 1 179 ? 7.129 4.75 3.822 1 97.69 179 VAL B CA 1
ATOM 6489 C C . VAL B 1 179 ? 8.609 4.703 3.471 1 97.69 179 VAL B C 1
ATOM 6491 O O . VAL B 1 179 ? 9.141 3.645 3.111 1 97.69 179 VAL B O 1
ATOM 6494 N N . ILE B 1 180 ? 9.266 5.797 3.547 1 97.75 180 ILE B N 1
ATOM 6495 C CA . ILE B 1 180 ? 10.688 5.906 3.246 1 97.75 180 ILE B CA 1
ATOM 6496 C C . ILE B 1 180 ? 11.461 6.254 4.52 1 97.75 180 ILE B C 1
ATOM 6498 O O . ILE B 1 180 ? 11.32 7.352 5.059 1 97.75 180 ILE B O 1
ATOM 6502 N N . SER B 1 181 ? 12.219 5.328 5.008 1 95.25 181 SER B N 1
ATOM 6503 C CA . SER B 1 181 ? 13.172 5.625 6.07 1 95.25 181 SER B CA 1
ATOM 6504 C C . SER B 1 181 ? 14.297 6.52 5.562 1 95.25 181 SER B C 1
ATOM 6506 O O . SER B 1 181 ? 14.523 6.617 4.352 1 95.25 181 SER B O 1
ATOM 6508 N N . PRO B 1 182 ? 15.039 7.102 6.477 1 97.5 182 PRO B N 1
ATOM 6509 C CA . PRO B 1 182 ? 16.109 8.008 6.035 1 97.5 182 PRO B CA 1
ATOM 6510 C C . PRO B 1 182 ? 17.047 7.359 5.02 1 97.5 182 PRO B C 1
ATOM 6512 O O . PRO B 1 182 ? 17.672 6.336 5.312 1 97.5 182 PRO B O 1
ATOM 6515 N N . GLN B 1 183 ? 17.109 7.977 3.852 1 97 183 GLN B N 1
ATOM 6516 C CA . GLN B 1 183 ? 18 7.504 2.805 1 97 183 GLN B CA 1
ATOM 6517 C C . GLN B 1 183 ? 18.328 8.617 1.814 1 97 183 GLN B C 1
ATOM 6519 O O . GLN B 1 183 ? 17.75 9.695 1.873 1 97 183 GLN B O 1
ATOM 6524 N N . LEU B 1 184 ? 19.234 8.391 0.894 1 97.81 184 LEU B N 1
ATOM 6525 C CA . LEU B 1 184 ? 19.703 9.43 -0.017 1 97.81 184 LEU B CA 1
ATOM 6526 C C . LEU B 1 184 ? 18.859 9.477 -1.278 1 97.81 184 LEU B C 1
ATOM 6528 O O . LEU B 1 184 ? 18.547 8.43 -1.858 1 97.81 184 LEU B O 1
ATOM 6532 N N . LEU B 1 185 ? 18.469 10.625 -1.64 1 98.38 185 LEU B N 1
ATOM 6533 C CA . LEU B 1 185 ? 17.906 10.898 -2.957 1 98.38 185 LEU B CA 1
ATOM 6534 C C . LEU B 1 185 ? 19 11.297 -3.943 1 98.38 185 LEU B C 1
ATOM 6536 O O . LEU B 1 185 ? 18.922 10.953 -5.125 1 98.38 185 LEU B O 1
ATOM 6540 N N . TYR B 1 186 ? 19.953 12.062 -3.518 1 98.56 186 TYR B N 1
ATOM 6541 C CA . TYR B 1 186 ? 21.188 12.43 -4.223 1 98.56 186 TYR B CA 1
ATOM 6542 C C . TYR B 1 186 ? 22.422 12.078 -3.398 1 98.56 186 TYR B C 1
ATOM 6544 O O . TYR B 1 186 ? 22.422 12.258 -2.178 1 98.56 186 TYR B O 1
ATOM 6552 N N . HIS B 1 187 ? 23.391 11.523 -3.996 1 97.81 187 HIS B N 1
ATOM 6553 C CA . HIS B 1 187 ? 24.719 11.32 -3.43 1 97.81 187 HIS B CA 1
ATOM 6554 C C . HIS B 1 187 ? 25.766 12.133 -4.188 1 97.81 187 HIS B C 1
ATOM 6556 O O . HIS B 1 187 ? 26.031 11.867 -5.359 1 97.81 187 HIS B O 1
ATOM 6562 N N . LYS B 1 188 ? 26.391 13.141 -3.537 1 98.06 188 LYS B N 1
ATOM 6563 C CA . LYS B 1 188 ? 27.391 14.016 -4.156 1 98.06 188 LYS B CA 1
ATOM 6564 C C . LYS B 1 188 ? 26.844 14.641 -5.438 1 98.06 188 LYS B C 1
ATOM 6566 O O . LYS B 1 188 ? 27.516 14.602 -6.48 1 98.06 188 LYS B O 1
ATOM 6571 N N . ASP B 1 189 ? 25.578 15.031 -5.383 1 98.31 189 ASP B N 1
ATOM 6572 C CA . ASP B 1 189 ? 24.859 15.773 -6.418 1 98.31 189 ASP B CA 1
ATOM 6573 C C . ASP B 1 189 ? 24.562 14.883 -7.621 1 98.31 189 ASP B C 1
ATOM 6575 O O . ASP B 1 189 ? 24.359 15.375 -8.734 1 98.31 189 ASP B O 1
ATOM 6579 N N . LYS B 1 190 ? 24.594 13.602 -7.414 1 97.81 190 LYS B N 1
ATOM 6580 C CA . LYS B 1 190 ? 24.141 12.633 -8.414 1 97.81 190 LYS B CA 1
ATOM 6581 C C . LYS B 1 190 ? 22.891 11.906 -7.941 1 97.81 190 LYS B C 1
ATOM 6583 O O . LYS B 1 190 ? 22.828 11.438 -6.801 1 97.81 190 LYS B O 1
ATOM 6588 N N . PRO B 1 191 ? 21.891 11.828 -8.797 1 97.5 191 PRO B N 1
ATOM 6589 C CA . PRO B 1 191 ? 20.656 11.141 -8.391 1 97.5 191 PRO B CA 1
ATOM 6590 C C . PRO B 1 191 ? 20.891 9.68 -8.023 1 97.5 191 PRO B C 1
ATOM 6592 O O . PRO B 1 191 ? 21.609 8.969 -8.719 1 97.5 191 PRO B O 1
ATOM 6595 N N . CYS B 1 192 ? 20.391 9.312 -6.918 1 96.25 192 CYS B N 1
ATOM 6596 C CA . CYS B 1 192 ? 20.406 7.906 -6.543 1 96.25 192 CYS B CA 1
ATOM 6597 C C . CYS B 1 192 ? 19.328 7.133 -7.293 1 96.25 192 CYS B C 1
ATOM 6599 O O . CYS B 1 192 ? 18.172 7.113 -6.879 1 96.25 192 CYS B O 1
ATOM 6601 N N . LYS B 1 193 ? 19.703 6.426 -8.266 1 94.44 193 LYS B N 1
ATOM 6602 C CA . LYS B 1 193 ? 18.781 5.75 -9.18 1 94.44 193 LYS B CA 1
ATOM 6603 C C . LYS B 1 193 ? 17.812 4.863 -8.422 1 94.44 193 LYS B C 1
ATOM 6605 O O . LYS B 1 193 ? 16.609 4.848 -8.727 1 94.44 193 LYS B O 1
ATOM 6610 N N . GLN B 1 194 ? 18.25 4.145 -7.508 1 92.44 194 GLN B N 1
ATOM 6611 C CA . GLN B 1 194 ? 17.438 3.18 -6.781 1 92.44 194 GLN B CA 1
ATOM 6612 C C . GLN B 1 194 ? 16.328 3.881 -5.996 1 92.44 194 GLN B C 1
ATOM 6614 O O . GLN B 1 194 ? 15.203 3.387 -5.922 1 92.44 194 GLN B O 1
ATOM 6619 N N . THR B 1 195 ? 16.688 5.008 -5.387 1 96.06 195 THR B N 1
ATOM 6620 C CA . THR B 1 195 ? 15.695 5.754 -4.613 1 96.06 195 THR B CA 1
ATOM 6621 C C . THR B 1 195 ? 14.617 6.32 -5.523 1 96.06 195 THR B C 1
ATOM 6623 O O . THR B 1 195 ? 13.43 6.262 -5.199 1 96.06 195 THR B O 1
ATOM 6626 N N . TRP B 1 196 ? 15.016 6.855 -6.664 1 97.06 196 TRP B N 1
ATOM 6627 C CA . TRP B 1 196 ? 14.062 7.395 -7.629 1 97.06 196 TRP B CA 1
ATOM 6628 C C . TRP B 1 196 ? 13.148 6.297 -8.164 1 97.06 196 TRP B C 1
ATOM 6630 O O . TRP B 1 196 ? 11.93 6.473 -8.234 1 97.06 196 TRP B O 1
ATOM 6640 N N . ASN B 1 197 ? 13.711 5.16 -8.5 1 95.62 197 ASN B N 1
ATOM 6641 C CA . ASN B 1 197 ? 12.914 4.031 -8.977 1 95.62 197 ASN B CA 1
ATOM 6642 C C . ASN B 1 197 ? 11.93 3.559 -7.91 1 95.62 197 ASN B C 1
ATOM 6644 O O . ASN B 1 197 ? 10.781 3.236 -8.219 1 95.62 197 ASN B O 1
ATOM 6648 N N . LEU B 1 198 ? 12.43 3.467 -6.707 1 95.44 198 LEU B N 1
ATOM 6649 C CA . LEU B 1 198 ? 11.594 3.064 -5.586 1 95.44 198 LEU B CA 1
ATOM 6650 C C . LEU B 1 198 ? 10.344 3.938 -5.496 1 95.44 198 LEU B C 1
ATOM 6652 O O . LEU B 1 198 ? 9.234 3.424 -5.367 1 95.44 198 LEU B O 1
ATOM 6656 N N . ILE B 1 199 ? 10.516 5.199 -5.555 1 97.06 199 ILE B N 1
ATOM 6657 C CA . ILE B 1 199 ? 9.414 6.141 -5.402 1 97.06 199 ILE B CA 1
ATOM 6658 C C . ILE B 1 199 ? 8.438 5.984 -6.566 1 97.06 199 ILE B C 1
ATOM 6660 O O . ILE B 1 199 ? 7.234 5.828 -6.359 1 97.06 199 ILE B O 1
ATOM 6664 N N . PHE B 1 200 ? 8.906 5.879 -7.746 1 95.31 200 PHE B N 1
ATOM 6665 C CA . PHE B 1 200 ? 8.031 5.957 -8.914 1 95.31 200 PHE B CA 1
ATOM 6666 C C . PHE B 1 200 ? 7.441 4.59 -9.234 1 95.31 200 PHE B C 1
ATOM 6668 O O . PHE B 1 200 ? 6.457 4.496 -9.969 1 95.31 200 PHE B O 1
ATOM 6675 N N . ASP B 1 201 ? 8.023 3.527 -8.711 1 95.5 201 ASP B N 1
ATOM 6676 C CA . ASP B 1 201 ? 7.414 2.207 -8.836 1 95.5 201 ASP B CA 1
ATOM 6677 C C . ASP B 1 201 ? 6.27 2.027 -7.844 1 95.5 201 ASP B C 1
ATOM 6679 O O . ASP B 1 201 ? 5.477 1.093 -7.965 1 95.5 201 ASP B O 1
ATOM 6683 N N . ASN B 1 202 ? 6.172 2.969 -6.902 1 97.19 202 ASN B N 1
ATOM 6684 C CA . ASN B 1 202 ? 5.168 2.803 -5.859 1 97.19 202 ASN B CA 1
ATOM 6685 C C . ASN B 1 202 ? 4.16 3.945 -5.863 1 97.19 202 ASN B C 1
ATOM 6687 O O . ASN B 1 202 ? 3.145 3.885 -5.168 1 97.19 202 ASN B O 1
ATOM 6691 N N . ALA B 1 203 ? 4.367 4.949 -6.641 1 95.75 203 ALA B N 1
ATOM 6692 C CA . ALA B 1 203 ? 3.48 6.109 -6.691 1 95.75 203 ALA B CA 1
ATOM 6693 C C . ALA B 1 203 ? 2.754 6.184 -8.031 1 95.75 203 ALA B C 1
ATOM 6695 O O . ALA B 1 203 ? 3.287 5.762 -9.062 1 95.75 203 ALA B O 1
ATOM 6696 N N . ARG B 1 204 ? 1.545 6.793 -8.133 1 94 204 ARG B N 1
ATOM 6697 C CA . ARG B 1 204 ? 0.67 6.797 -9.297 1 94 204 ARG B CA 1
ATOM 6698 C C . ARG B 1 204 ? 1.072 7.891 -10.281 1 94 204 ARG B C 1
ATOM 6700 O O . ARG B 1 204 ? 0.875 7.754 -11.492 1 94 204 ARG B O 1
ATOM 6707 N N . PHE B 1 205 ? 1.53 9 -9.797 1 91.31 205 PHE B N 1
ATOM 6708 C CA . PHE B 1 205 ? 1.652 10.188 -10.633 1 91.31 205 PHE B CA 1
ATOM 6709 C C . PHE B 1 205 ? 3.104 10.648 -10.711 1 91.31 205 PHE B C 1
ATOM 6711 O O . PHE B 1 205 ? 3.406 11.82 -10.469 1 91.31 205 PHE B O 1
ATOM 6718 N N . GLY B 1 206 ? 3.941 9.742 -11.148 1 90.75 206 GLY B N 1
ATOM 6719 C CA . GLY B 1 206 ? 5.367 10.008 -11.234 1 90.75 206 GLY B CA 1
ATOM 6720 C C . GLY B 1 206 ? 5.703 11.156 -12.18 1 90.75 206 GLY B C 1
ATOM 6721 O O . GLY B 1 206 ? 6.641 11.914 -11.93 1 90.75 206 GLY B O 1
ATOM 6722 N N . SER B 1 207 ? 4.934 11.336 -13.203 1 89.56 207 SER B N 1
ATOM 6723 C CA . SER B 1 207 ? 5.207 12.352 -14.219 1 89.56 207 SER B CA 1
ATOM 6724 C C . SER B 1 207 ? 5.055 13.758 -13.648 1 89.56 207 SER B C 1
ATOM 6726 O O . SER B 1 207 ? 5.715 14.695 -14.109 1 89.56 207 SER B O 1
ATOM 6728 N N . VAL B 1 208 ? 4.223 13.883 -12.641 1 88.62 208 VAL B N 1
ATOM 6729 C CA . VAL B 1 208 ? 4.004 15.172 -12 1 88.62 208 VAL B CA 1
ATOM 6730 C C . VAL B 1 208 ? 4.984 15.352 -10.844 1 88.62 208 VAL B C 1
ATOM 6732 O O . VAL B 1 208 ? 5.496 16.453 -10.617 1 88.62 208 VAL B O 1
ATOM 6735 N N . MET B 1 209 ? 5.301 14.344 -10.219 1 93.31 209 MET B N 1
ATOM 6736 C CA . MET B 1 209 ? 6.113 14.391 -9.008 1 93.31 209 MET B CA 1
ATOM 6737 C C . MET B 1 209 ? 7.586 14.602 -9.344 1 93.31 209 MET B C 1
ATOM 6739 O O . MET B 1 209 ? 8.305 15.289 -8.617 1 93.31 209 MET B O 1
ATOM 6743 N N . LYS B 1 210 ? 8.047 14 -10.453 1 95.12 210 LYS B N 1
ATOM 6744 C CA . LYS B 1 210 ? 9.461 14.047 -10.797 1 95.12 210 LYS B CA 1
ATOM 6745 C C . LYS B 1 210 ? 9.938 15.484 -10.977 1 95.12 210 LYS B C 1
ATOM 6747 O O . LYS B 1 210 ? 10.906 15.906 -10.344 1 95.12 210 LYS B O 1
ATOM 6752 N N . PRO B 1 211 ? 9.242 16.281 -11.805 1 93.5 211 PRO B N 1
ATOM 6753 C CA . PRO B 1 211 ? 9.688 17.672 -11.93 1 93.5 211 PRO B CA 1
ATOM 6754 C C . PRO B 1 211 ? 9.617 18.422 -10.609 1 93.5 211 PRO B C 1
ATOM 6756 O O . PRO B 1 211 ? 10.453 19.297 -10.344 1 93.5 211 PRO B O 1
ATOM 6759 N N . ASP B 1 212 ? 8.648 18.188 -9.797 1 94.25 212 ASP B N 1
ATOM 6760 C CA . ASP B 1 212 ? 8.555 18.812 -8.484 1 94.25 212 ASP B CA 1
ATOM 6761 C C . ASP B 1 212 ? 9.789 18.5 -7.645 1 94.25 212 ASP B C 1
ATOM 6763 O O . ASP B 1 212 ? 10.367 19.391 -7.023 1 94.25 212 ASP B O 1
ATOM 6767 N N . MET B 1 213 ? 10.188 17.281 -7.664 1 96.44 213 MET B N 1
ATOM 6768 C CA . MET B 1 213 ? 11.328 16.844 -6.859 1 96.44 213 MET B CA 1
ATOM 6769 C C . MET B 1 213 ? 12.625 17.438 -7.395 1 96.44 213 MET B C 1
ATOM 6771 O O . MET B 1 213 ? 13.523 17.781 -6.621 1 96.44 213 MET B O 1
ATOM 6775 N N . MET B 1 214 ? 12.711 17.547 -8.688 1 95.94 214 MET B N 1
ATOM 6776 C CA . MET B 1 214 ? 13.883 18.172 -9.297 1 95.94 214 MET B CA 1
ATOM 6777 C C . MET B 1 214 ? 13.953 19.656 -8.93 1 95.94 214 MET B C 1
ATOM 6779 O O . MET B 1 214 ? 15.039 20.172 -8.664 1 95.94 214 MET B O 1
ATOM 6783 N N . SER B 1 215 ? 12.766 20.281 -8.945 1 95.06 215 SER B N 1
ATOM 6784 C CA . SER B 1 215 ? 12.711 21.672 -8.531 1 95.06 215 SER B CA 1
ATOM 6785 C C . SER B 1 215 ? 13.141 21.844 -7.082 1 95.06 215 SER B C 1
ATOM 6787 O O . SER B 1 215 ? 13.828 22.812 -6.738 1 95.06 215 SER B O 1
ATOM 6789 N N . ILE B 1 216 ? 12.727 20.984 -6.277 1 97 216 ILE B N 1
ATOM 6790 C CA . ILE B 1 216 ? 13.094 21.031 -4.863 1 97 216 ILE B CA 1
ATOM 6791 C C . ILE B 1 216 ? 14.609 20.906 -4.719 1 97 216 ILE B C 1
ATOM 6793 O O . ILE B 1 216 ? 15.219 21.656 -3.951 1 97 216 ILE B O 1
ATOM 6797 N N . TYR B 1 217 ? 15.227 20 -5.477 1 97.81 217 TYR B N 1
ATOM 6798 C CA . TYR B 1 217 ? 16.672 19.812 -5.465 1 97.81 217 TYR B CA 1
ATOM 6799 C C . TYR B 1 217 ? 17.391 21.109 -5.812 1 97.81 217 TYR B C 1
ATOM 6801 O O . TYR B 1 217 ? 18.344 21.5 -5.133 1 97.81 217 TYR B O 1
ATOM 6809 N N . GLU B 1 218 ? 16.906 21.766 -6.805 1 97.06 218 GLU B N 1
ATOM 6810 C CA . GLU B 1 218 ? 17.531 23.016 -7.254 1 97.06 218 GLU B CA 1
ATOM 6811 C C . GLU B 1 218 ? 17.406 24.109 -6.195 1 97.06 218 GLU B C 1
ATOM 6813 O O . GLU B 1 218 ? 18.328 24.906 -6.008 1 97.06 218 GLU B O 1
ATOM 6818 N N . ASN B 1 219 ? 16.328 24.156 -5.539 1 96.75 219 ASN B N 1
ATOM 6819 C CA . ASN B 1 219 ? 16.125 25.188 -4.527 1 96.75 219 ASN B CA 1
ATOM 6820 C C . ASN B 1 219 ? 16.938 24.891 -3.264 1 96.75 219 ASN B C 1
ATOM 6822 O O . ASN B 1 219 ? 17.344 25.828 -2.561 1 96.75 219 ASN B O 1
ATOM 6826 N N . LEU B 1 220 ? 17.141 23.594 -2.965 1 98.38 220 LEU B N 1
ATOM 6827 C CA . LEU B 1 220 ? 18.062 23.25 -1.884 1 98.38 220 LEU B CA 1
ATOM 6828 C C . LEU B 1 220 ? 19.484 23.703 -2.201 1 98.38 220 LEU B C 1
ATOM 6830 O O . LEU B 1 220 ? 20.172 24.219 -1.326 1 98.38 220 LEU B O 1
ATOM 6834 N N . LYS B 1 221 ? 19.891 23.531 -3.426 1 98 221 LYS B N 1
ATOM 6835 C CA . LYS B 1 221 ? 21.203 23.984 -3.859 1 98 221 LYS B CA 1
ATOM 6836 C C . LYS B 1 221 ? 21.344 25.5 -3.711 1 98 221 LYS B C 1
ATOM 6838 O O . LYS B 1 221 ? 22.391 26 -3.297 1 98 221 LYS B O 1
ATOM 6843 N N . LEU B 1 222 ? 20.297 26.188 -4.094 1 97.38 222 LEU B N 1
ATOM 6844 C CA . LEU B 1 222 ? 20.281 27.641 -3.936 1 97.38 222 LEU B CA 1
ATOM 6845 C C . LEU B 1 222 ? 20.469 28.016 -2.473 1 97.38 222 LEU B C 1
ATOM 6847 O O . LEU B 1 222 ? 21.25 28.922 -2.16 1 97.38 222 LEU B O 1
ATOM 6851 N N . GLY B 1 223 ? 19.719 27.359 -1.591 1 98.31 223 GLY B N 1
ATOM 6852 C CA . GLY B 1 223 ? 19.859 27.625 -0.169 1 98.31 223 GLY B CA 1
ATOM 6853 C C . GLY B 1 223 ? 21.281 27.391 0.332 1 98.31 223 GLY B C 1
ATOM 6854 O O . GLY B 1 223 ? 21.812 28.203 1.092 1 98.31 223 GLY B O 1
ATOM 6855 N N . GLU B 1 224 ? 21.859 26.312 -0.078 1 98.56 224 GLU B N 1
ATOM 6856 C CA . GLU B 1 224 ? 23.234 26 0.299 1 98.56 224 GLU B CA 1
ATOM 6857 C C . GLU B 1 224 ? 24.188 27.109 -0.156 1 98.56 224 GLU B C 1
ATOM 6859 O O . GLU B 1 224 ? 25.047 27.547 0.613 1 98.56 224 GLU B O 1
ATOM 6864 N N . LYS B 1 225 ? 24.078 27.5 -1.387 1 98.31 225 LYS B N 1
ATOM 6865 C CA . LYS B 1 225 ? 24.938 28.547 -1.952 1 98.31 225 LYS B CA 1
ATOM 6866 C C . LYS B 1 225 ? 24.844 29.828 -1.14 1 98.31 225 LYS B C 1
ATOM 6868 O O . LYS B 1 225 ? 25.875 30.422 -0.803 1 98.31 225 LYS B O 1
ATOM 6873 N N . LEU B 1 226 ? 23.656 30.25 -0.804 1 98.38 226 LEU B N 1
ATOM 6874 C CA . LEU B 1 226 ? 23.438 31.516 -0.091 1 98.38 226 LEU B CA 1
ATOM 6875 C C . LEU B 1 226 ? 23.984 31.422 1.331 1 98.38 226 LEU B C 1
ATOM 6877 O O . LEU B 1 226 ? 24.5 32.406 1.861 1 98.38 226 LEU B O 1
ATOM 6881 N N . ILE B 1 227 ? 23.891 30.281 1.971 1 98.62 227 ILE B N 1
ATOM 6882 C CA . ILE B 1 227 ? 24.422 30.094 3.312 1 98.62 227 ILE B CA 1
ATOM 6883 C C . ILE B 1 227 ? 25.953 30.172 3.268 1 98.62 227 ILE B C 1
ATOM 6885 O O . ILE B 1 227 ? 26.578 30.828 4.102 1 98.62 227 ILE B O 1
ATOM 6889 N N . ILE B 1 228 ? 26.547 29.484 2.314 1 98.44 228 ILE B N 1
ATOM 6890 C CA . ILE B 1 228 ? 28 29.484 2.176 1 98.44 228 ILE B CA 1
ATOM 6891 C C . ILE B 1 228 ? 28.5 30.906 1.914 1 98.44 228 ILE B C 1
ATOM 6893 O O . ILE B 1 228 ? 29.484 31.344 2.496 1 98.44 228 ILE B O 1
ATOM 6897 N N . GLU B 1 229 ? 27.797 31.641 1.072 1 98.31 229 GLU B N 1
ATOM 6898 C CA . GLU B 1 229 ? 28.141 33.031 0.819 1 98.31 229 GLU B CA 1
ATOM 6899 C C . GLU B 1 229 ? 28.078 33.875 2.102 1 98.31 229 GLU B C 1
ATOM 6901 O O . GLU B 1 229 ? 28.906 34.75 2.314 1 98.31 229 GLU B O 1
ATOM 6906 N N . THR B 1 230 ? 27.078 33.594 2.885 1 98.38 230 THR B N 1
ATOM 6907 C CA . THR B 1 230 ? 26.938 34.281 4.16 1 98.38 230 THR B CA 1
ATOM 6908 C C . THR B 1 230 ? 28.125 33.969 5.074 1 98.38 230 THR B C 1
ATOM 6910 O O . THR B 1 230 ? 28.672 34.875 5.703 1 98.38 230 THR B O 1
ATOM 6913 N N . ILE B 1 231 ? 28.547 32.75 5.121 1 98.25 231 ILE B N 1
ATOM 6914 C CA . ILE B 1 231 ? 29.688 32.344 5.949 1 98.25 231 ILE B CA 1
ATOM 6915 C C . ILE B 1 231 ? 30.969 32.969 5.41 1 98.25 231 ILE B C 1
ATOM 6917 O O . ILE B 1 231 ? 31.812 33.438 6.18 1 98.25 231 ILE B O 1
ATOM 6921 N N . ASP B 1 232 ? 31.109 33 4.102 1 98.06 232 ASP B N 1
ATOM 6922 C CA . ASP B 1 232 ? 32.281 33.594 3.48 1 98.06 232 ASP B CA 1
ATOM 6923 C C . ASP B 1 232 ? 32.406 35.094 3.848 1 98.06 232 ASP B C 1
ATOM 6925 O O . ASP B 1 232 ? 33.531 35.594 4.059 1 98.06 232 ASP B O 1
ATOM 6929 N N . ARG B 1 233 ? 31.328 35.719 3.961 1 97.69 233 ARG B N 1
ATOM 6930 C CA . ARG B 1 233 ? 31.312 37.156 4.176 1 97.69 233 ARG B CA 1
ATOM 6931 C C . ARG B 1 233 ? 31.5 37.5 5.652 1 97.69 233 ARG B C 1
ATOM 6933 O O . ARG B 1 233 ? 32.188 38.469 5.984 1 97.69 233 ARG B O 1
ATOM 6940 N N . TYR B 1 234 ? 30.891 36.719 6.562 1 97.62 234 TYR B N 1
ATOM 6941 C CA . TYR B 1 234 ? 30.828 37.156 7.953 1 97.62 234 TYR B CA 1
ATOM 6942 C C . TYR B 1 234 ? 31.641 36.219 8.852 1 97.62 234 TYR B C 1
ATOM 6944 O O . TYR B 1 234 ? 31.938 36.562 10 1 97.62 234 TYR B O 1
ATOM 6952 N N . GLY B 1 235 ? 32.031 35.062 8.305 1 97.06 235 GLY B N 1
ATOM 6953 C CA . GLY B 1 235 ? 32.781 34.094 9.086 1 97.06 235 GLY B CA 1
ATOM 6954 C C . GLY B 1 235 ? 31.891 33.031 9.703 1 97.06 235 GLY B C 1
ATOM 6955 O O . GLY B 1 235 ? 30.734 33.281 10.039 1 97.06 235 GLY B O 1
ATOM 6956 N N . LEU B 1 236 ? 32.469 31.812 9.914 1 97.69 236 LEU B N 1
ATOM 6957 C CA . LEU B 1 236 ? 31.75 30.656 10.43 1 97.69 236 LEU B CA 1
ATOM 6958 C C . LEU B 1 236 ? 31.297 30.906 11.859 1 97.69 236 LEU B C 1
ATOM 6960 O O . LEU B 1 236 ? 30.172 30.547 12.227 1 97.69 236 LEU B O 1
ATOM 6964 N N . GLU B 1 237 ? 32.094 31.5 12.688 1 96.94 237 GLU B N 1
ATOM 6965 C CA . GLU B 1 237 ? 31.766 31.75 14.086 1 96.94 237 GLU B CA 1
ATOM 6966 C C . GLU B 1 237 ? 30.562 32.688 14.203 1 96.94 237 GLU B C 1
ATOM 6968 O O . GLU B 1 237 ? 29.656 32.438 15.016 1 96.94 237 GLU B O 1
ATOM 6973 N N . ALA B 1 238 ? 30.609 33.719 13.422 1 97.94 238 ALA B N 1
ATOM 6974 C CA . ALA B 1 238 ? 29.5 34.656 13.406 1 97.94 238 ALA B CA 1
ATOM 6975 C C . ALA B 1 238 ? 28.219 34 12.938 1 97.94 238 ALA B C 1
ATOM 6977 O O . ALA B 1 238 ? 27.141 34.25 13.477 1 97.94 238 ALA B O 1
ATOM 6978 N N . TYR B 1 239 ? 28.359 33.156 11.977 1 98.06 239 TYR B N 1
ATOM 6979 C CA . TYR B 1 239 ? 27.203 32.438 11.461 1 98.06 239 TYR B CA 1
ATOM 6980 C C . TYR B 1 239 ? 26.578 31.547 12.531 1 98.06 239 TYR B C 1
ATOM 6982 O O . TYR B 1 239 ? 25.375 31.594 12.781 1 98.06 239 TYR B O 1
ATOM 6990 N N . LEU B 1 240 ? 27.406 30.688 13.109 1 98.19 240 LEU B N 1
ATOM 6991 C CA . LEU B 1 240 ? 26.938 29.781 14.148 1 98.19 240 LEU B CA 1
ATOM 6992 C C . LEU B 1 240 ? 26.328 30.547 15.32 1 98.19 240 LEU B C 1
ATOM 6994 O O . LEU B 1 240 ? 25.297 30.156 15.867 1 98.19 240 LEU B O 1
ATOM 6998 N N . GLY B 1 241 ? 26.969 31.578 15.664 1 98 241 GLY B N 1
ATOM 6999 C CA . GLY B 1 241 ? 26.453 32.438 16.719 1 98 241 GLY B CA 1
ATOM 7000 C C . GLY B 1 241 ? 25.109 33.062 16.391 1 98 241 GLY B C 1
ATOM 7001 O O . GLY B 1 241 ? 24.234 33.156 17.25 1 98 241 GLY B O 1
ATOM 7002 N N . ALA B 1 242 ? 24.969 33.531 15.188 1 98.19 242 ALA B N 1
ATOM 7003 C CA . ALA B 1 242 ? 23.734 34.156 14.742 1 98.19 242 ALA B CA 1
ATOM 7004 C C . ALA B 1 242 ? 22.594 33.156 14.719 1 98.19 242 ALA B C 1
ATOM 7006 O O . ALA B 1 242 ? 21.438 33.5 14.992 1 98.19 242 ALA B O 1
ATOM 7007 N N . VAL B 1 243 ? 22.891 31.906 14.367 1 98.25 243 VAL B N 1
ATOM 7008 C CA . VAL B 1 243 ? 21.906 30.828 14.422 1 98.25 243 VAL B CA 1
ATOM 7009 C C . VAL B 1 243 ? 21.375 30.688 15.844 1 98.25 243 VAL B C 1
ATOM 7011 O O . VAL B 1 243 ? 20.172 30.641 16.062 1 98.25 243 VAL B O 1
ATOM 7014 N N . GLN B 1 244 ? 22.234 30.641 16.734 1 97.75 244 GLN B N 1
ATOM 7015 C CA . GLN B 1 244 ? 21.859 30.516 18.141 1 97.75 244 GLN B CA 1
ATOM 7016 C C . GLN B 1 244 ? 21.109 31.75 18.609 1 97.75 244 GLN B C 1
ATOM 7018 O O . GLN B 1 244 ? 20.125 31.656 19.359 1 97.75 244 GLN B O 1
ATOM 7023 N N . TYR B 1 245 ? 21.578 32.906 18.234 1 97.31 245 TYR B N 1
ATOM 7024 C CA . TYR B 1 245 ? 20.969 34.188 18.625 1 97.31 245 TYR B CA 1
ATOM 7025 C C . TYR B 1 245 ? 19.516 34.25 18.188 1 97.31 245 TYR B C 1
ATOM 7027 O O . TYR B 1 245 ? 18.641 34.625 18.969 1 97.31 245 TYR B O 1
ATOM 7035 N N . ALA B 1 246 ? 19.266 33.844 16.969 1 97.12 246 ALA B N 1
ATOM 7036 C CA . ALA B 1 246 ? 17.922 33.875 16.422 1 97.12 246 ALA B CA 1
ATOM 7037 C C . ALA B 1 246 ? 16.969 33.031 17.266 1 97.12 246 ALA B C 1
ATOM 7039 O O . ALA B 1 246 ? 15.82 33.438 17.5 1 97.12 246 ALA B O 1
ATOM 7040 N N . VAL B 1 247 ? 17.391 31.938 17.734 1 97.38 247 VAL B N 1
ATOM 7041 C CA . VAL B 1 247 ? 16.578 31.016 18.531 1 97.38 247 VAL B CA 1
ATOM 7042 C C . VAL B 1 247 ? 16.406 31.562 19.938 1 97.38 247 VAL B C 1
ATOM 7044 O O . VAL B 1 247 ? 15.32 31.516 20.516 1 97.38 247 VAL B O 1
ATOM 7047 N N . ASP B 1 248 ? 17.453 32.125 20.453 1 96.75 248 ASP B N 1
ATOM 7048 C CA . ASP B 1 248 ? 17.453 32.625 21.828 1 96.75 248 ASP B CA 1
ATOM 7049 C C . ASP B 1 248 ? 16.516 33.844 21.953 1 96.75 248 ASP B C 1
ATOM 7051 O O . ASP B 1 248 ? 15.852 34 22.984 1 96.75 248 ASP B O 1
ATOM 7055 N N . ILE B 1 249 ? 16.516 34.656 20.953 1 95.06 249 ILE B N 1
ATOM 7056 C CA . ILE B 1 249 ? 15.672 35.844 21.016 1 95.06 249 ILE B CA 1
ATOM 7057 C C . ILE B 1 249 ? 14.195 35.438 21.016 1 95.06 249 ILE B C 1
ATOM 7059 O O . ILE B 1 249 ? 13.383 36.031 21.719 1 95.06 249 ILE B O 1
ATOM 7063 N N . SER B 1 250 ? 13.914 34.531 20.219 1 94.75 250 SER B N 1
ATOM 7064 C CA . SER B 1 250 ? 12.539 34.031 20.188 1 94.75 250 SER B CA 1
ATOM 7065 C C . SER B 1 250 ? 12.164 33.375 21.516 1 94.75 250 SER B C 1
ATOM 7067 O O . SER B 1 250 ? 11.031 33.531 21.984 1 94.75 250 SER B O 1
ATOM 7069 N N . ALA B 1 251 ? 13.055 32.625 22.109 1 95.62 251 ALA B N 1
ATOM 7070 C CA . ALA B 1 251 ? 12.82 31.984 23.391 1 95.62 251 ALA B CA 1
ATOM 7071 C C . ALA B 1 251 ? 12.578 33.031 24.484 1 95.62 251 ALA B C 1
ATOM 7073 O O . ALA B 1 251 ? 11.695 32.844 25.328 1 95.62 251 ALA B O 1
ATOM 7074 N N . GLU B 1 252 ? 13.367 34.031 24.469 1 95.12 252 GLU B N 1
ATOM 7075 C CA . GLU B 1 252 ? 13.219 35.094 25.453 1 95.12 252 GLU B CA 1
ATOM 7076 C C . GLU B 1 252 ? 11.891 35.812 25.297 1 95.12 252 GLU B C 1
ATOM 7078 O O . GLU B 1 252 ? 11.242 36.156 26.281 1 95.12 252 GLU B O 1
ATOM 7083 N N . SER B 1 253 ? 11.578 36.062 24.062 1 94.75 253 SER B N 1
ATOM 7084 C CA . SER B 1 253 ? 10.297 36.719 23.797 1 94.75 253 SER B CA 1
ATOM 7085 C C . SER B 1 253 ? 9.133 35.906 24.328 1 94.75 253 SER B C 1
ATOM 7087 O O . SER B 1 253 ? 8.234 36.438 24.984 1 94.75 253 SER B O 1
ATOM 7089 N N . MET B 1 254 ? 9.086 34.625 24.125 1 95.56 254 MET B N 1
ATOM 7090 C CA . MET B 1 254 ? 8.031 33.75 24.609 1 95.56 254 MET B CA 1
ATOM 7091 C C . MET B 1 254 ? 8.016 33.688 26.125 1 95.56 254 MET B C 1
ATOM 7093 O O . MET B 1 254 ? 6.949 33.656 26.75 1 95.56 254 MET B O 1
ATOM 7097 N N . GLN B 1 255 ? 9.195 33.625 26.688 1 94.25 255 GLN B N 1
ATOM 7098 C CA . GLN B 1 255 ? 9.289 33.625 28.141 1 94.25 255 GLN B CA 1
ATOM 7099 C C . GLN B 1 255 ? 8.617 34.875 28.734 1 94.25 255 GLN B C 1
ATOM 7101 O O . GLN B 1 255 ? 7.863 34.75 29.703 1 94.25 255 GLN B O 1
ATOM 7106 N N . ARG B 1 256 ? 8.875 35.969 28.156 1 93.31 256 ARG B N 1
ATOM 7107 C CA . ARG B 1 256 ? 8.273 37.219 28.625 1 93.31 256 ARG B CA 1
ATOM 7108 C C . ARG B 1 256 ? 6.762 37.188 28.469 1 93.31 256 ARG B C 1
ATOM 7110 O O . ARG B 1 256 ? 6.027 37.656 29.328 1 93.31 256 ARG B O 1
ATOM 7117 N N . ALA B 1 257 ? 6.359 36.656 27.391 1 94.19 257 ALA B N 1
ATOM 7118 C CA . ALA B 1 257 ? 4.926 36.562 27.125 1 94.19 257 ALA B CA 1
ATOM 7119 C C . ALA B 1 257 ? 4.246 35.656 28.156 1 94.19 257 ALA B C 1
ATOM 7121 O O . ALA B 1 257 ? 3.137 35.938 28.609 1 94.19 257 ALA B O 1
ATOM 7122 N N . ILE B 1 258 ? 4.879 34.594 28.516 1 95.25 258 ILE B N 1
ATOM 7123 C CA . ILE B 1 258 ? 4.34 33.625 29.484 1 95.25 258 ILE B CA 1
ATOM 7124 C C . ILE B 1 258 ? 4.207 34.312 30.844 1 95.25 258 ILE B C 1
ATOM 7126 O O . ILE B 1 258 ? 3.252 34.031 31.594 1 95.25 258 ILE B O 1
ATOM 7130 N N . GLU B 1 259 ? 5.098 35.188 31.156 1 93.56 259 GLU B N 1
ATOM 7131 C CA . GLU B 1 259 ? 5.109 35.844 32.438 1 93.56 259 GLU B CA 1
ATOM 7132 C C . GLU B 1 259 ? 3.881 36.75 32.625 1 93.56 259 GLU B C 1
ATOM 7134 O O . GLU B 1 259 ? 3.502 37.062 33.75 1 93.56 259 GLU B O 1
ATOM 7139 N N . ASN B 1 260 ? 3.271 37.062 31.562 1 91.88 260 ASN B N 1
ATOM 7140 C CA . ASN B 1 260 ? 2.09 37.906 31.609 1 91.88 260 ASN B CA 1
ATOM 7141 C C . ASN B 1 260 ? 0.827 37.094 31.891 1 91.88 260 ASN B C 1
ATOM 7143 O O . ASN B 1 260 ? -0.235 37.656 32.156 1 91.88 260 ASN B O 1
ATOM 7147 N N . ILE B 1 261 ? 0.895 35.812 31.938 1 94.88 261 ILE B N 1
ATOM 7148 C CA . ILE B 1 261 ? -0.239 34.969 32.281 1 94.88 261 ILE B CA 1
ATOM 7149 C C . ILE B 1 261 ? -0.214 34.625 33.75 1 94.88 261 ILE B C 1
ATOM 7151 O O . ILE B 1 261 ? 0.799 34.156 34.281 1 94.88 261 ILE B O 1
ATOM 7155 N N . PRO B 1 262 ? -1.294 34.844 34.469 1 95.81 262 PRO B N 1
ATOM 7156 C CA . PRO B 1 262 ? -1.33 34.5 35.875 1 95.81 262 PRO B CA 1
ATOM 7157 C C . PRO B 1 262 ? -1.097 33.031 36.125 1 95.81 262 PRO B C 1
ATOM 7159 O O . PRO B 1 262 ? -1.588 32.188 35.375 1 95.81 262 PRO B O 1
ATOM 7162 N N . ASP B 1 263 ? -0.289 32.812 37.188 1 97.12 263 ASP B N 1
ATOM 7163 C CA . ASP B 1 263 ? -0.131 31.422 37.625 1 97.12 263 ASP B CA 1
ATOM 7164 C C . ASP B 1 263 ? -1.488 30.766 37.844 1 97.12 263 ASP B C 1
ATOM 7166 O O . ASP B 1 263 ? -2.41 31.391 38.375 1 97.12 263 ASP B O 1
ATOM 7170 N N . GLY B 1 264 ? -1.657 29.5 37.312 1 97.62 264 GLY B N 1
ATOM 7171 C CA . GLY B 1 264 ? -2.922 28.797 37.469 1 97.62 264 GLY B CA 1
ATOM 7172 C C . GLY B 1 264 ? -3.025 27.578 36.562 1 97.62 264 GLY B C 1
ATOM 7173 O O . GLY B 1 264 ? -2.041 27.172 35.938 1 97.62 264 GLY B O 1
ATOM 7174 N N . VAL B 1 265 ? -4.156 26.922 36.75 1 98.38 265 VAL B N 1
ATOM 7175 C CA . VAL B 1 265 ? -4.48 25.766 35.938 1 98.38 265 VAL B CA 1
ATOM 7176 C C . VAL B 1 265 ? -5.695 26.078 35.062 1 98.38 265 VAL B C 1
ATOM 7178 O O . VAL B 1 265 ? -6.746 26.484 35.562 1 98.38 265 VAL B O 1
ATOM 7181 N N . TYR B 1 266 ? -5.551 25.953 33.781 1 98.38 266 TYR B N 1
ATOM 7182 C CA . TYR B 1 266 ? -6.594 26.234 32.812 1 98.38 266 TYR B CA 1
ATOM 7183 C C . TYR B 1 266 ? -6.918 25 31.984 1 98.38 266 TYR B C 1
ATOM 7185 O O . TYR B 1 266 ? -6.016 24.266 31.562 1 98.38 266 TYR B O 1
ATOM 7193 N N . GLU B 1 267 ? -8.203 24.75 31.75 1 98.31 267 GLU B N 1
ATOM 7194 C CA . GLU B 1 267 ? -8.602 23.531 31.047 1 98.31 267 GLU B CA 1
ATOM 7195 C C . GLU B 1 267 ? -9.555 23.844 29.906 1 98.31 267 GLU B C 1
ATOM 7197 O O . GLU B 1 267 ? -10.352 24.781 29.984 1 98.31 267 GLU B O 1
ATOM 7202 N N . GLY B 1 268 ? -9.445 23.141 28.828 1 98 268 GLY B N 1
ATOM 7203 C CA . GLY B 1 268 ? -10.305 23.219 27.656 1 98 268 GLY B CA 1
ATOM 7204 C C . GLY B 1 268 ? -10.352 21.922 26.859 1 98 268 GLY B C 1
ATOM 7205 O O . GLY B 1 268 ? -9.5 21.062 27.031 1 98 268 GLY B O 1
ATOM 7206 N N . GLU B 1 269 ? -11.375 21.734 26.078 1 97.88 269 GLU B N 1
ATOM 7207 C CA . GLU B 1 269 ? -11.516 20.547 25.25 1 97.88 269 GLU B CA 1
ATOM 7208 C C . GLU B 1 269 ? -12.32 20.828 23.984 1 97.88 269 GLU B C 1
ATOM 7210 O O . GLU B 1 269 ? -13.008 21.844 23.906 1 97.88 269 GLU B O 1
ATOM 7215 N N . ASP B 1 270 ? -12.211 20.078 23.047 1 97.31 270 ASP B N 1
ATOM 7216 C CA . ASP B 1 270 ? -13 20.047 21.828 1 97.31 270 ASP B CA 1
ATOM 7217 C C . ASP B 1 270 ? -13.047 18.641 21.234 1 97.31 270 ASP B C 1
ATOM 7219 O O . ASP B 1 270 ? -12.469 17.703 21.781 1 97.31 270 ASP B O 1
ATOM 7223 N N . TYR B 1 271 ? -13.836 18.453 20.125 1 97.56 271 TYR B N 1
ATOM 7224 C CA . TYR B 1 271 ? -14.133 17.078 19.688 1 97.56 271 TYR B CA 1
ATOM 7225 C C . TYR B 1 271 ? -14.078 16.969 18.172 1 97.56 271 TYR B C 1
ATOM 7227 O O . TYR B 1 271 ? -14.352 17.938 17.453 1 97.56 271 TYR B O 1
ATOM 7235 N N . ILE B 1 272 ? -13.68 15.852 17.656 1 97.62 272 ILE B N 1
ATOM 7236 C CA . ILE B 1 272 ? -13.984 15.367 16.328 1 97.62 272 ILE B CA 1
ATOM 7237 C C . ILE B 1 272 ? -15.188 14.438 16.375 1 97.62 272 ILE B C 1
ATOM 7239 O O . ILE B 1 272 ? -15.32 13.625 17.297 1 97.62 272 ILE B O 1
ATOM 7243 N N . ASP B 1 273 ? -16.047 14.508 15.383 1 97.81 273 ASP B N 1
ATOM 7244 C CA . ASP B 1 273 ? -17.375 13.914 15.453 1 97.81 273 ASP B CA 1
ATOM 7245 C C . ASP B 1 273 ? -17.297 12.391 15.484 1 97.81 273 ASP B C 1
ATOM 7247 O O . ASP B 1 273 ? -18.078 11.734 16.188 1 97.81 273 ASP B O 1
ATOM 7251 N N . CYS B 1 274 ? -16.469 11.812 14.695 1 97.44 274 CYS B N 1
ATOM 7252 C CA . CYS B 1 274 ? -16.344 10.359 14.617 1 97.44 274 CYS B CA 1
ATOM 7253 C C . CYS B 1 274 ? -15.18 9.969 13.703 1 97.44 274 CYS B C 1
ATOM 7255 O O . CYS B 1 274 ? -14.57 10.828 13.062 1 97.44 274 CYS B O 1
ATOM 7257 N N . ASP B 1 275 ? -14.773 8.727 13.781 1 97.25 275 ASP B N 1
ATOM 7258 C CA . ASP B 1 275 ? -13.781 8.211 12.836 1 97.25 275 ASP B CA 1
ATOM 7259 C C . ASP B 1 275 ? -14.461 7.52 11.656 1 97.25 275 ASP B C 1
ATOM 7261 O O . ASP B 1 275 ? -15.641 7.75 11.383 1 97.25 275 ASP B O 1
ATOM 7265 N N . GLY B 1 276 ? -13.734 6.77 10.836 1 96.62 276 GLY B N 1
ATOM 7266 C CA . GLY B 1 276 ? -14.25 6.219 9.594 1 96.62 276 GLY B CA 1
ATOM 7267 C C . GLY B 1 276 ? -14.977 4.898 9.781 1 96.62 276 GLY B C 1
ATOM 7268 O O . GLY B 1 276 ? -15.461 4.305 8.812 1 96.62 276 GLY B O 1
ATOM 7269 N N . ILE B 1 277 ? -15.094 4.371 11.031 1 95.31 277 ILE B N 1
ATOM 7270 C CA . ILE B 1 277 ? -15.727 3.076 11.273 1 95.31 277 ILE B CA 1
ATOM 7271 C C . ILE B 1 277 ? -17.219 3.262 11.477 1 95.31 277 ILE B C 1
ATOM 7273 O O . ILE B 1 277 ? -18.031 2.562 10.867 1 95.31 277 ILE B O 1
ATOM 7277 N N . ASP B 1 278 ? -17.609 4.145 12.398 1 95.62 278 ASP B N 1
ATOM 7278 C CA . ASP B 1 278 ? -19 4.48 12.703 1 95.62 278 ASP B CA 1
ATOM 7279 C C . ASP B 1 278 ? -19.078 5.773 13.508 1 95.62 278 ASP B C 1
ATOM 7281 O O . ASP B 1 278 ? -18.078 6.438 13.734 1 95.62 278 ASP B O 1
ATOM 7285 N N . ASP B 1 279 ? -20.297 6.168 13.828 1 96.19 279 ASP B N 1
ATOM 7286 C CA . ASP B 1 279 ? -20.484 7.418 14.555 1 96.19 279 ASP B CA 1
ATOM 7287 C C . ASP B 1 279 ? -20.781 7.16 16.031 1 96.19 279 ASP B C 1
ATOM 7289 O O . ASP B 1 279 ? -21.438 7.977 16.688 1 96.19 279 ASP B O 1
ATOM 7293 N N . SER B 1 280 ? -20.359 6.031 16.594 1 95.19 280 SER B N 1
ATOM 7294 C CA . SER B 1 280 ? -20.688 5.637 17.953 1 95.19 280 SER B CA 1
ATOM 7295 C C . SER B 1 280 ? -19.781 6.34 18.969 1 95.19 280 SER B C 1
ATOM 7297 O O . SER B 1 280 ? -20.109 6.414 20.156 1 95.19 280 SER B O 1
ATOM 7299 N N . GLU B 1 281 ? -18.672 6.789 18.453 1 95.31 281 GLU B N 1
ATOM 7300 C CA . GLU B 1 281 ? -17.688 7.398 19.344 1 95.31 281 GLU B CA 1
ATOM 7301 C C . GLU B 1 281 ? -17.219 8.742 18.812 1 95.31 281 GLU B C 1
ATOM 7303 O O . GLU B 1 281 ? -16.891 8.859 17.625 1 95.31 281 GLU B O 1
ATOM 7308 N N . GLU B 1 282 ? -17.219 9.773 19.672 1 97.25 282 GLU B N 1
ATOM 7309 C CA . GLU B 1 282 ? -16.531 11.023 19.391 1 97.25 282 GLU B CA 1
ATOM 7310 C C . GLU B 1 282 ? -15.109 11 19.953 1 97.25 282 GLU B C 1
ATOM 7312 O O . GLU B 1 282 ? -14.828 10.273 20.906 1 97.25 282 GLU B O 1
ATOM 7317 N N . PHE B 1 283 ? -14.273 11.75 19.391 1 98.19 283 PHE B N 1
ATOM 7318 C CA . PHE B 1 283 ? -12.891 11.781 19.844 1 98.19 283 PHE B CA 1
ATOM 7319 C C . PHE B 1 283 ? -12.555 13.148 20.438 1 98.19 283 PHE B C 1
ATOM 7321 O O . PHE B 1 283 ? -12.617 14.164 19.734 1 98.19 283 PHE B O 1
ATOM 7328 N N . ARG B 1 284 ? -12.141 13.125 21.625 1 97.88 284 ARG B N 1
ATOM 7329 C CA . ARG B 1 284 ? -11.906 14.328 22.406 1 97.88 284 ARG B CA 1
ATOM 7330 C C . ARG B 1 284 ? -10.414 14.625 22.516 1 97.88 284 ARG B C 1
ATOM 7332 O O . ARG B 1 284 ? -9.602 13.719 22.688 1 97.88 284 ARG B O 1
ATOM 7339 N N . VAL B 1 285 ? -10.078 15.906 22.406 1 98.12 285 VAL B N 1
ATOM 7340 C CA . VAL B 1 285 ? -8.789 16.406 22.875 1 98.12 285 VAL B CA 1
ATOM 7341 C C . VAL B 1 285 ? -9 17.312 24.094 1 98.12 285 VAL B C 1
ATOM 7343 O O . VAL B 1 285 ? -9.711 18.312 24 1 98.12 285 VAL B O 1
ATOM 7346 N N . ARG B 1 286 ? -8.445 16.922 25.172 1 98.31 286 ARG B N 1
ATOM 7347 C CA . ARG B 1 286 ? -8.508 17.703 26.406 1 98.31 286 ARG B CA 1
ATOM 7348 C C . ARG B 1 286 ? -7.133 18.25 26.781 1 98.31 286 ARG B C 1
ATOM 7350 O O . ARG B 1 286 ? -6.168 17.484 26.891 1 98.31 286 ARG B O 1
ATOM 7357 N N . THR B 1 287 ? -7.082 19.547 27 1 98.38 287 THR B N 1
ATOM 7358 C CA . THR B 1 287 ? -5.832 20.203 27.344 1 98.38 287 THR B CA 1
ATOM 7359 C C . THR B 1 287 ? -5.898 20.781 28.766 1 98.38 287 THR B C 1
ATOM 7361 O O . THR B 1 287 ? -6.855 21.484 29.109 1 98.38 287 THR B O 1
ATOM 7364 N N . LYS B 1 288 ? -4.984 20.438 29.562 1 98.69 288 LYS B N 1
ATOM 7365 C CA . LYS B 1 288 ? -4.742 21.062 30.859 1 98.69 288 LYS B CA 1
ATOM 7366 C C . LYS B 1 288 ? -3.443 21.859 30.828 1 98.69 288 LYS B C 1
ATOM 7368 O O . LYS B 1 288 ? -2.365 21.312 30.609 1 98.69 288 LYS B O 1
ATOM 7373 N N . ILE B 1 289 ? -3.553 23.156 31.047 1 98.62 289 ILE B N 1
ATOM 7374 C CA . ILE B 1 289 ? -2.41 24.047 31.016 1 98.62 289 ILE B CA 1
ATOM 7375 C C . ILE B 1 289 ? -2.088 24.531 32.438 1 98.62 289 ILE B C 1
ATOM 7377 O O . ILE B 1 289 ? -2.926 25.156 33.094 1 98.62 289 ILE B O 1
ATOM 7381 N N . THR B 1 290 ? -0.882 24.234 32.844 1 98.56 290 THR B N 1
ATOM 7382 C CA . THR B 1 290 ? -0.402 24.719 34.125 1 98.56 290 THR B CA 1
ATOM 7383 C C . THR B 1 290 ? 0.666 25.797 33.938 1 98.56 290 THR B C 1
ATOM 7385 O O . THR B 1 290 ? 1.685 25.547 33.281 1 98.56 290 THR B O 1
ATOM 7388 N N . VAL B 1 291 ? 0.412 26.953 34.438 1 97.62 291 VAL B N 1
ATOM 7389 C CA . VAL B 1 291 ? 1.363 28.062 34.375 1 97.62 291 VAL B CA 1
ATOM 7390 C C . VAL B 1 291 ? 1.947 28.297 35.781 1 97.62 291 VAL B C 1
ATOM 7392 O O . VAL B 1 291 ? 1.205 28.453 36.75 1 97.62 291 VAL B O 1
ATOM 7395 N N . LYS B 1 292 ? 3.242 28.25 35.844 1 95.38 292 LYS B N 1
ATOM 7396 C CA . LYS B 1 292 ? 3.926 28.516 37.125 1 95.38 292 LYS B CA 1
ATOM 7397 C C . LYS B 1 292 ? 5.305 29.109 36.875 1 95.38 292 LYS B C 1
ATOM 7399 O O . LYS B 1 292 ? 6.148 28.516 36.219 1 95.38 292 LYS B O 1
ATOM 7404 N N . GLY B 1 293 ? 5.641 30.266 37.469 1 90.38 293 GLY B N 1
ATOM 7405 C CA . GLY B 1 293 ? 6.961 30.875 37.469 1 90.38 293 GLY B CA 1
ATOM 7406 C C . GLY B 1 293 ? 7.523 31.109 36.094 1 90.38 293 GLY B C 1
ATOM 7407 O O . GLY B 1 293 ? 8.695 30.828 35.812 1 90.38 293 GLY B O 1
ATOM 7408 N N . GLY B 1 294 ? 6.68 31.422 35.219 1 89.38 294 GLY B N 1
ATOM 7409 C CA . GLY B 1 294 ? 7.141 31.75 33.875 1 89.38 294 GLY B CA 1
ATOM 7410 C C . GLY B 1 294 ? 7.301 30.516 33 1 89.38 294 GLY B C 1
ATOM 7411 O O . GLY B 1 294 ? 7.898 30.594 31.922 1 89.38 294 GLY B O 1
ATOM 7412 N N . ARG B 1 295 ? 6.812 29.406 33.406 1 95.06 295 ARG B N 1
ATOM 7413 C CA . ARG B 1 295 ? 6.824 28.172 32.625 1 95.06 295 ARG B CA 1
ATOM 7414 C C . ARG B 1 295 ? 5.41 27.641 32.438 1 95.06 295 ARG B C 1
ATOM 7416 O O . ARG B 1 295 ? 4.516 27.922 33.219 1 95.06 295 ARG B O 1
ATOM 7423 N N . ILE B 1 296 ? 5.262 26.875 31.359 1 97.56 296 ILE B N 1
ATOM 7424 C CA . ILE B 1 296 ? 3.967 26.281 31.031 1 97.56 296 ILE B CA 1
ATOM 7425 C C . ILE B 1 296 ? 4.109 24.766 30.875 1 97.56 296 ILE B C 1
ATOM 7427 O O . ILE B 1 296 ? 5.102 24.297 30.312 1 97.56 296 ILE B O 1
ATOM 7431 N N . GLU B 1 297 ? 3.223 24.047 31.422 1 98.38 297 GLU B N 1
ATOM 7432 C CA . GLU B 1 297 ? 3.047 22.641 31.109 1 98.38 297 GLU B CA 1
ATOM 7433 C C . GLU B 1 297 ? 1.712 22.375 30.422 1 98.38 297 GLU B C 1
ATOM 7435 O O . GLU B 1 297 ? 0.661 22.797 30.906 1 98.38 297 GLU B O 1
ATOM 7440 N N . VAL B 1 298 ? 1.751 21.766 29.281 1 98.62 298 VAL B N 1
ATOM 7441 C CA . VAL B 1 298 ? 0.554 21.375 28.547 1 98.62 298 VAL B CA 1
ATOM 7442 C C . VAL B 1 298 ? 0.355 19.859 28.688 1 98.62 298 VAL B C 1
ATOM 7444 O O . VAL B 1 298 ? 1.152 19.078 28.156 1 98.62 298 VAL B O 1
ATOM 7447 N N . ASP B 1 299 ? -0.638 19.453 29.359 1 98.62 299 ASP B N 1
ATOM 7448 C CA . ASP B 1 299 ? -0.97 18.062 29.594 1 98.62 299 ASP B CA 1
ATOM 7449 C C . ASP B 1 299 ? -2.137 17.609 28.719 1 98.62 299 ASP B C 1
ATOM 7451 O O . ASP B 1 299 ? -3.262 18.094 28.891 1 98.62 299 ASP B O 1
ATOM 7455 N N . LEU B 1 300 ? -1.869 16.688 27.828 1 98.5 300 LEU B N 1
ATOM 7456 C CA . LEU B 1 300 ? -2.895 16.188 26.906 1 98.5 300 LEU B CA 1
ATOM 7457 C C . LEU B 1 300 ? -3.35 14.789 27.312 1 98.5 300 LEU B C 1
ATOM 7459 O O . LEU B 1 300 ? -3.986 14.094 26.516 1 98.5 300 LEU B O 1
ATOM 7463 N N . SER B 1 301 ? -3.115 14.344 28.469 1 97.38 301 SER B N 1
ATOM 7464 C CA . SER B 1 301 ? -3.379 12.984 28.922 1 97.38 301 SER B CA 1
ATOM 7465 C C . SER B 1 301 ? -4.875 12.703 29 1 97.38 301 SER B C 1
ATOM 7467 O O . SER B 1 301 ? -5.297 11.547 29 1 97.38 301 SER B O 1
ATOM 7469 N N . GLY B 1 302 ? -5.684 13.688 29.078 1 97.31 302 GLY B N 1
ATOM 7470 C CA . GLY B 1 302 ? -7.125 13.5 29.125 1 97.31 302 GLY B CA 1
ATOM 7471 C C . GLY B 1 302 ? -7.75 13.273 27.766 1 97.31 302 GLY B C 1
ATOM 7472 O O . GLY B 1 302 ? -8.969 13.086 27.656 1 97.31 302 GLY B O 1
ATOM 7473 N N . SER B 1 303 ? -7.004 13.195 26.734 1 98.25 303 SER B N 1
ATOM 7474 C CA . SER B 1 303 ? -7.5 13.047 25.375 1 98.25 303 SER B CA 1
ATOM 7475 C C . SER B 1 303 ? -7.922 11.609 25.094 1 98.25 303 SER B C 1
ATOM 7477 O O . SER B 1 303 ? -7.516 10.688 25.812 1 98.25 303 SER B O 1
ATOM 7479 N N . SER B 1 304 ? -8.734 11.383 24.078 1 98.38 304 SER B N 1
ATOM 7480 C CA . SER B 1 304 ? -9.242 10.07 23.703 1 98.38 304 SER B CA 1
ATOM 7481 C C . SER B 1 304 ? -8.109 9.156 23.25 1 98.38 304 SER B C 1
ATOM 7483 O O . SER B 1 304 ? -7.035 9.625 22.875 1 98.38 304 SER B O 1
ATOM 7485 N N . ARG B 1 305 ? -8.359 7.828 23.328 1 97.69 305 ARG B N 1
ATOM 7486 C CA . ARG B 1 305 ? -7.469 6.871 22.672 1 97.69 305 ARG B CA 1
ATOM 7487 C C . ARG B 1 305 ? -7.355 7.16 21.188 1 97.69 305 ARG B C 1
ATOM 7489 O O . ARG B 1 305 ? -8.164 7.902 20.625 1 97.69 305 ARG B O 1
ATOM 7496 N N . GLN B 1 306 ? -6.316 6.605 20.594 1 98.25 306 GLN B N 1
ATOM 7497 C CA . GLN B 1 306 ? -6.184 6.797 19.156 1 98.25 306 GLN B CA 1
ATOM 7498 C C . GLN B 1 306 ? -7.418 6.289 18.406 1 98.25 306 GLN B C 1
ATOM 7500 O O . GLN B 1 306 ? -8.031 5.301 18.828 1 98.25 306 GLN B O 1
ATOM 7505 N N . ALA B 1 307 ? -7.812 6.992 17.391 1 98.38 307 ALA B N 1
ATOM 7506 C CA . ALA B 1 307 ? -8.945 6.605 16.547 1 98.38 307 ALA B CA 1
ATOM 7507 C C . ALA B 1 307 ? -8.664 5.301 15.82 1 98.38 307 ALA B C 1
ATOM 7509 O O . ALA B 1 307 ? -7.504 4.895 15.688 1 98.38 307 ALA B O 1
ATOM 7510 N N . ARG B 1 308 ? -9.719 4.637 15.414 1 96.69 308 ARG B N 1
ATOM 7511 C CA . ARG B 1 308 ? -9.609 3.336 14.758 1 96.69 308 ARG B CA 1
ATOM 7512 C C . ARG B 1 308 ? -9.219 3.49 13.289 1 96.69 308 ARG B C 1
ATOM 7514 O O . ARG B 1 308 ? -8.836 2.52 12.641 1 96.69 308 ARG B O 1
ATOM 7521 N N . THR B 1 309 ? -9.328 4.758 12.75 1 97.69 309 THR B N 1
ATOM 7522 C CA . THR B 1 309 ? -8.969 5.051 11.367 1 97.69 309 THR B CA 1
ATOM 7523 C C . THR B 1 309 ? -8.031 6.254 11.297 1 97.69 309 THR B C 1
ATOM 7525 O O . THR B 1 309 ? -7.477 6.676 12.312 1 97.69 309 THR B O 1
ATOM 7528 N N . SER B 1 310 ? -7.77 6.812 10.172 1 98 310 SER B N 1
ATOM 7529 C CA . SER B 1 310 ? -6.598 7.617 9.852 1 98 310 SER B CA 1
ATOM 7530 C C . SER B 1 310 ? -6.828 9.086 10.18 1 98 310 SER B C 1
ATOM 7532 O O . SER B 1 310 ? -6.332 9.969 9.477 1 98 310 SER B O 1
ATOM 7534 N N . ILE B 1 311 ? -7.559 9.461 11.211 1 98.06 311 ILE B N 1
ATOM 7535 C CA . ILE B 1 311 ? -7.805 10.852 11.586 1 98.06 311 ILE B CA 1
ATOM 7536 C C . ILE B 1 311 ? -6.867 11.258 12.719 1 98.06 311 ILE B C 1
ATOM 7538 O O . ILE B 1 311 ? -7.031 12.32 13.32 1 98.06 311 ILE B O 1
ATOM 7542 N N . ASN B 1 312 ? -5.852 10.445 13.062 1 98.56 312 ASN B N 1
ATOM 7543 C CA . ASN B 1 312 ? -4.914 10.672 14.156 1 98.56 312 ASN B CA 1
ATOM 7544 C C . ASN B 1 312 ? -3.797 11.625 13.75 1 98.56 312 ASN B C 1
ATOM 7546 O O . ASN B 1 312 ? -3.582 11.867 12.562 1 98.56 312 ASN B O 1
ATOM 7550 N N . CYS B 1 313 ? -3.156 12.18 14.727 1 98.25 313 CYS B N 1
ATOM 7551 C CA . CYS B 1 313 ? -1.864 12.812 14.492 1 98.25 313 CYS B CA 1
ATOM 7552 C C . CYS B 1 313 ? -0.793 12.227 15.398 1 98.25 313 CYS B C 1
ATOM 7554 O O . CYS B 1 313 ? -1.089 11.383 16.25 1 98.25 313 CYS B O 1
ATOM 7556 N N . GLY B 1 314 ? 0.444 12.562 15.156 1 97.88 314 GLY B N 1
ATOM 7557 C CA . GLY B 1 314 ? 1.565 12.07 15.938 1 97.88 314 GLY B CA 1
ATOM 7558 C C . GLY B 1 314 ? 2.059 13.07 16.969 1 97.88 314 GLY B C 1
ATOM 7559 O O . GLY B 1 314 ? 1.541 14.188 17.062 1 97.88 314 GLY B O 1
ATOM 7560 N N . TYR B 1 315 ? 3.025 12.68 17.734 1 97.38 315 TYR B N 1
ATOM 7561 C CA . TYR B 1 315 ? 3.533 13.516 18.828 1 97.38 315 TYR B CA 1
ATOM 7562 C C . TYR B 1 315 ? 4.164 14.789 18.281 1 97.38 315 TYR B C 1
ATOM 7564 O O . TYR B 1 315 ? 4.07 15.852 18.906 1 97.38 315 TYR B O 1
ATOM 7572 N N . LEU B 1 316 ? 4.809 14.734 17.125 1 97.94 316 LEU B N 1
ATOM 7573 C CA . LEU B 1 316 ? 5.434 15.93 16.547 1 97.94 316 LEU B CA 1
ATOM 7574 C C . LEU B 1 316 ? 4.379 16.922 16.078 1 97.94 316 LEU B C 1
ATOM 7576 O O . LEU B 1 316 ? 4.586 18.141 16.156 1 97.94 316 LEU B O 1
ATOM 7580 N N . ASP B 1 317 ? 3.322 16.375 15.586 1 98.06 317 ASP B N 1
ATOM 7581 C CA . ASP B 1 317 ? 2.211 17.234 15.18 1 98.06 317 ASP B CA 1
ATOM 7582 C C . ASP B 1 317 ? 1.59 17.938 16.391 1 98.06 317 ASP B C 1
ATOM 7584 O O . ASP B 1 317 ? 1.22 19.109 16.312 1 98.06 317 ASP B O 1
ATOM 7588 N N . ALA B 1 318 ? 1.426 17.172 17.406 1 98.25 318 ALA B N 1
ATOM 7589 C CA . ALA B 1 318 ? 0.893 17.75 18.641 1 98.25 318 ALA B CA 1
ATOM 7590 C C . ALA B 1 318 ? 1.801 18.859 19.172 1 98.25 318 ALA B C 1
ATOM 7592 O O . ALA B 1 318 ? 1.323 19.922 19.562 1 98.25 318 ALA B O 1
ATOM 7593 N N . LYS B 1 319 ? 3.057 18.578 19.188 1 97.69 319 LYS B N 1
ATOM 7594 C CA . LYS B 1 319 ? 4.023 19.578 19.625 1 97.69 319 LYS B CA 1
ATOM 7595 C C . LYS B 1 319 ? 3.924 20.844 18.766 1 97.69 319 LYS B C 1
ATOM 7597 O O . LYS B 1 319 ? 3.953 21.953 19.297 1 97.69 319 LYS B O 1
ATOM 7602 N N . CYS B 1 320 ? 3.879 20.641 17.5 1 97 320 CYS B N 1
ATOM 7603 C CA . CYS B 1 320 ? 3.75 21.766 16.578 1 97 320 CYS B CA 1
ATOM 7604 C C . CYS B 1 320 ? 2.494 22.578 16.859 1 97 320 CYS B C 1
ATOM 7606 O O . CYS B 1 320 ? 2.541 23.797 16.922 1 97 320 CYS B O 1
ATOM 7608 N N . ALA B 1 321 ? 1.381 21.922 17.047 1 97.19 321 ALA B N 1
ATOM 7609 C CA . ALA B 1 321 ? 0.114 22.594 17.312 1 97.19 321 ALA B CA 1
ATOM 7610 C C . ALA B 1 321 ? 0.193 23.422 18.594 1 97.19 321 ALA B C 1
ATOM 7612 O O . ALA B 1 321 ? -0.31 24.547 18.641 1 97.19 321 ALA B O 1
ATOM 7613 N N . VAL B 1 322 ? 0.804 22.891 19.609 1 97.62 322 VAL B N 1
ATOM 7614 C CA . VAL B 1 322 ? 0.967 23.594 20.875 1 97.62 322 VAL B CA 1
ATOM 7615 C C . VAL B 1 322 ? 1.834 24.844 20.672 1 97.62 322 VAL B C 1
ATOM 7617 O O . VAL B 1 322 ? 1.498 25.922 21.141 1 97.62 322 VAL B O 1
ATOM 7620 N N . ALA B 1 323 ? 2.916 24.609 19.969 1 96.56 323 ALA B N 1
ATOM 7621 C CA . ALA B 1 323 ? 3.822 25.734 19.703 1 96.56 323 ALA B CA 1
ATOM 7622 C C . ALA B 1 323 ? 3.102 26.859 18.984 1 96.56 323 ALA B C 1
ATOM 7624 O O . ALA B 1 323 ? 3.266 28.031 19.328 1 96.56 323 ALA B O 1
ATOM 7625 N N . VAL B 1 324 ? 2.336 26.531 18.047 1 95 324 VAL B N 1
ATOM 7626 C CA . VAL B 1 324 ? 1.637 27.531 17.234 1 95 324 VAL B CA 1
ATOM 7627 C C . VAL B 1 324 ? 0.572 28.234 18.078 1 95 324 VAL B C 1
ATOM 7629 O O . VAL B 1 324 ? 0.383 29.438 17.953 1 95 324 VAL B O 1
ATOM 7632 N N . ALA B 1 325 ? -0.129 27.484 18.859 1 96 325 ALA B N 1
ATOM 7633 C CA . ALA B 1 325 ? -1.167 28.062 19.703 1 96 325 ALA B CA 1
ATOM 7634 C C . ALA B 1 325 ? -0.595 29.156 20.594 1 96 325 ALA B C 1
ATOM 7636 O O . ALA B 1 325 ? -1.149 30.25 20.672 1 96 325 ALA B O 1
ATOM 7637 N N . PHE B 1 326 ? 0.476 28.875 21.25 1 96.06 326 PHE B N 1
ATOM 7638 C CA . PHE B 1 326 ? 1.053 29.844 22.172 1 96.06 326 PHE B CA 1
ATOM 7639 C C . PHE B 1 326 ? 1.679 31.016 21.422 1 96.06 326 PHE B C 1
ATOM 7641 O O . PHE B 1 326 ? 1.651 32.156 21.891 1 96.06 326 PHE B O 1
ATOM 7648 N N . GLN B 1 327 ? 2.273 30.656 20.281 1 93.88 327 GLN B N 1
ATOM 7649 C CA . GLN B 1 327 ? 2.787 31.75 19.469 1 93.88 327 GLN B CA 1
ATOM 7650 C C . GLN B 1 327 ? 1.672 32.719 19.078 1 93.88 327 GLN B C 1
ATOM 7652 O O . GLN B 1 327 ? 1.839 33.938 19.156 1 93.88 327 GLN B O 1
ATOM 7657 N N . PHE B 1 328 ? 0.577 32.219 18.703 1 91.44 328 PHE B N 1
ATOM 7658 C CA . PHE B 1 328 ? -0.561 33.031 18.234 1 91.44 328 PHE B CA 1
ATOM 7659 C C . PHE B 1 328 ? -1.172 33.812 19.391 1 91.44 328 PHE B C 1
ATOM 7661 O O . PHE B 1 328 ? -1.536 34.969 19.219 1 91.44 328 PHE B O 1
ATOM 7668 N N . LEU B 1 329 ? -1.279 33.25 20.516 1 93.75 329 LEU B N 1
ATOM 7669 C CA . LEU B 1 329 ? -2.035 33.844 21.625 1 93.75 329 LEU B CA 1
ATOM 7670 C C . LEU B 1 329 ? -1.159 34.781 22.438 1 93.75 329 LEU B C 1
ATOM 7672 O O . LEU B 1 329 ? -1.639 35.812 22.953 1 93.75 329 LEU B O 1
ATOM 7676 N N . LEU B 1 330 ? 0.158 34.406 22.531 1 93.06 330 LEU B N 1
ATOM 7677 C CA . LEU B 1 330 ? 0.962 35.125 23.516 1 93.06 330 LEU B CA 1
ATOM 7678 C C . LEU B 1 330 ? 2.006 36 22.844 1 93.06 330 LEU B C 1
ATOM 7680 O O . LEU B 1 330 ? 2.404 37.031 23.391 1 93.06 330 LEU B O 1
ATOM 7684 N N . ASP B 1 331 ? 2.482 35.5 21.703 1 91.44 331 ASP B N 1
ATOM 7685 C CA . ASP B 1 331 ? 3.602 36.219 21.078 1 91.44 331 ASP B CA 1
ATOM 7686 C C . ASP B 1 331 ? 3.469 36.25 19.562 1 91.44 331 ASP B C 1
ATOM 7688 O O . ASP B 1 331 ? 4.363 35.781 18.844 1 91.44 331 ASP B O 1
ATOM 7692 N N . PRO B 1 332 ? 2.43 36.875 19.078 1 87.69 332 PRO B N 1
ATOM 7693 C CA . PRO B 1 332 ? 2.146 36.812 17.641 1 87.69 332 PRO B CA 1
ATOM 7694 C C . PRO B 1 332 ? 3.145 37.625 16.812 1 87.69 332 PRO B C 1
ATOM 7696 O O . PRO B 1 332 ? 3.213 37.469 15.586 1 87.69 332 PRO B O 1
ATOM 7699 N N . ASN B 1 333 ? 3.992 38.375 17.391 1 86.88 333 ASN B N 1
ATOM 7700 C CA . ASN B 1 333 ? 4.852 39.281 16.625 1 86.88 333 ASN B CA 1
ATOM 7701 C C . ASN B 1 333 ? 6.258 38.719 16.469 1 86.88 333 ASN B C 1
ATOM 7703 O O . ASN B 1 333 ? 7.035 39.188 15.641 1 86.88 333 ASN B O 1
ATOM 7707 N N . SER B 1 334 ? 6.543 37.781 17.25 1 89.38 334 SER B N 1
ATOM 7708 C CA . SER B 1 334 ? 7.863 37.188 17.156 1 89.38 334 SER B CA 1
ATOM 7709 C C . SER B 1 334 ? 7.918 36.156 16.031 1 89.38 334 SER B C 1
ATOM 7711 O O . SER B 1 334 ? 6.887 35.625 15.609 1 89.38 334 SER B O 1
ATOM 7713 N N . ARG B 1 335 ? 9.133 35.938 15.656 1 89.94 335 ARG B N 1
ATOM 7714 C CA . ARG B 1 335 ? 9.336 34.938 14.609 1 89.94 335 ARG B CA 1
ATOM 7715 C C . ARG B 1 335 ? 9.25 33.5 15.172 1 89.94 335 ARG B C 1
ATOM 7717 O O . ARG B 1 335 ? 9.688 33.25 16.297 1 89.94 335 ARG B O 1
ATOM 7724 N N . PHE B 1 336 ? 8.68 32.688 14.32 1 93.19 336 PHE B N 1
ATOM 7725 C CA . PHE B 1 336 ? 8.555 31.281 14.727 1 93.19 336 PHE B CA 1
ATOM 7726 C C . PHE B 1 336 ? 9.883 30.562 14.57 1 93.19 336 PHE B C 1
ATOM 7728 O O . PHE B 1 336 ? 10.422 30.469 13.461 1 93.19 336 PHE B O 1
ATOM 7735 N N . THR B 1 337 ? 10.555 30.125 15.617 1 96.5 337 THR B N 1
ATOM 7736 C CA . THR B 1 337 ? 11.781 29.328 15.656 1 96.5 337 THR B CA 1
ATOM 7737 C C . THR B 1 337 ? 11.648 28.172 16.641 1 96.5 337 THR B C 1
ATOM 7739 O O . THR B 1 337 ? 10.602 28 17.266 1 96.5 337 THR B O 1
ATOM 7742 N N . SER B 1 338 ? 12.695 27.344 16.703 1 96.38 338 SER B N 1
ATOM 7743 C CA . SER B 1 338 ? 12.664 26.219 17.625 1 96.38 338 SER B CA 1
ATOM 7744 C C . SER B 1 338 ? 12.781 26.688 19.078 1 96.38 338 SER B C 1
ATOM 7746 O O . SER B 1 338 ? 12.523 25.922 20 1 96.38 338 SER B O 1
ATOM 7748 N N . GLY B 1 339 ? 13.07 27.922 19.328 1 95.44 339 GLY B N 1
ATOM 7749 C CA . GLY B 1 339 ? 13.211 28.469 20.672 1 95.44 339 GLY B CA 1
ATOM 7750 C C . GLY B 1 339 ? 11.875 28.672 21.359 1 95.44 339 GLY B C 1
ATOM 7751 O O . GLY B 1 339 ? 11.828 28.781 22.594 1 95.44 339 GLY B O 1
ATOM 7752 N N . GLY B 1 340 ? 10.836 28.734 20.609 1 93.38 340 GLY B N 1
ATOM 7753 C CA . GLY B 1 340 ? 9.523 29.047 21.156 1 93.38 340 GLY B CA 1
ATOM 7754 C C . GLY B 1 340 ? 9.047 28.016 22.172 1 93.38 340 GLY B C 1
ATOM 7755 O O . GLY B 1 340 ? 8.25 28.344 23.062 1 93.38 340 GLY B O 1
ATOM 7756 N N . MET B 1 341 ? 9.562 26.844 22.172 1 95.19 341 MET B N 1
ATOM 7757 C CA . MET B 1 341 ? 9.062 25.766 23 1 95.19 341 MET B CA 1
ATOM 7758 C C . MET B 1 341 ? 9.969 25.547 24.219 1 95.19 341 MET B C 1
ATOM 7760 O O . MET B 1 341 ? 9.758 24.625 25 1 95.19 341 MET B O 1
ATOM 7764 N N . ARG B 1 342 ? 10.945 26.375 24.391 1 95.25 342 ARG B N 1
ATOM 7765 C CA . ARG B 1 342 ? 11.984 26.172 25.391 1 95.25 342 ARG B CA 1
ATOM 7766 C C . ARG B 1 342 ? 11.383 26.109 26.797 1 95.25 342 ARG B C 1
ATOM 7768 O O . ARG B 1 342 ? 11.859 25.359 27.641 1 95.25 342 ARG B O 1
ATOM 7775 N N . ASN B 1 343 ? 10.375 26.922 27.109 1 95.69 343 ASN B N 1
ATOM 7776 C CA . ASN B 1 343 ? 9.797 26.984 28.438 1 95.69 343 ASN B CA 1
ATOM 7777 C C . ASN B 1 343 ? 8.422 26.312 28.5 1 95.69 343 ASN B C 1
ATOM 7779 O O . ASN B 1 343 ? 7.617 26.609 29.375 1 95.69 343 ASN B O 1
ATOM 7783 N N . ILE B 1 344 ? 8.141 25.469 27.547 1 97 344 ILE B N 1
ATOM 7784 C CA . ILE B 1 344 ? 6.871 24.75 27.469 1 97 344 ILE B CA 1
ATOM 7785 C C . ILE B 1 344 ? 7.121 23.25 27.5 1 97 344 ILE B C 1
ATOM 7787 O O . ILE B 1 344 ? 7.816 22.703 26.641 1 97 344 ILE B O 1
ATOM 7791 N N . ASP B 1 345 ? 6.602 22.641 28.5 1 97.12 345 ASP B N 1
ATOM 7792 C CA . ASP B 1 345 ? 6.684 21.188 28.609 1 97.12 345 ASP B CA 1
ATOM 7793 C C . ASP B 1 345 ? 5.391 20.531 28.125 1 97.12 345 ASP B C 1
ATOM 7795 O O . ASP B 1 345 ? 4.301 21.062 28.344 1 97.12 345 ASP B O 1
ATOM 7799 N N . LEU B 1 346 ? 5.547 19.438 27.516 1 97.5 346 LEU B N 1
ATOM 7800 C CA . LEU B 1 346 ? 4.406 18.719 26.938 1 97.5 346 LEU B CA 1
ATOM 7801 C C . LEU B 1 346 ? 4.285 17.328 27.531 1 97.5 346 LEU B C 1
ATOM 7803 O O . LEU B 1 346 ? 5.27 16.578 27.578 1 97.5 346 LEU B O 1
ATOM 7807 N N . VAL B 1 347 ? 3.166 17 28.047 1 97.81 347 VAL B N 1
ATOM 7808 C CA . VAL B 1 347 ? 2.838 15.656 28.516 1 97.81 347 VAL B CA 1
ATOM 7809 C C . VAL B 1 347 ? 1.923 14.969 27.5 1 97.81 347 VAL B C 1
ATOM 7811 O O . VAL B 1 347 ? 0.782 15.391 27.297 1 97.81 347 VAL B O 1
ATOM 7814 N N . LEU B 1 348 ? 2.428 13.922 26.891 1 96.06 348 LEU B N 1
ATOM 7815 C CA . LEU B 1 348 ? 1.747 13.258 25.781 1 96.06 348 LEU B CA 1
ATOM 7816 C C . LEU B 1 348 ? 1.758 11.75 25.969 1 96.06 348 LEU B C 1
ATOM 7818 O O . LEU B 1 348 ? 2.668 11.062 25.5 1 96.06 348 LEU B O 1
ATOM 7822 N N . PRO B 1 349 ? 0.718 11.109 26.484 1 95.06 349 PRO B N 1
ATOM 7823 C CA . PRO B 1 349 ? 0.691 9.648 26.562 1 95.06 349 PRO B CA 1
ATOM 7824 C C . PRO B 1 349 ? 0.623 8.984 25.188 1 95.06 349 PRO B C 1
ATOM 7826 O O . PRO B 1 349 ? 0.066 9.555 24.25 1 95.06 349 PRO B O 1
ATOM 7829 N N . ASP B 1 350 ? 1.096 7.727 25.156 1 96.06 350 ASP B N 1
ATOM 7830 C CA . ASP B 1 350 ? 1.091 6.965 23.906 1 96.06 350 ASP B CA 1
ATOM 7831 C C . ASP B 1 350 ? -0.317 6.488 23.562 1 96.06 350 ASP B C 1
ATOM 7833 O O . ASP B 1 350 ? -1.163 6.34 24.438 1 96.06 350 ASP B O 1
ATOM 7837 N N . ALA B 1 351 ? -0.549 6.324 22.266 1 97.06 351 ALA B N 1
ATOM 7838 C CA . ALA B 1 351 ? -1.742 5.676 21.734 1 97.06 351 ALA B CA 1
ATOM 7839 C C . ALA B 1 351 ? -2.992 6.508 22.016 1 97.06 351 ALA B C 1
ATOM 7841 O O . ALA B 1 351 ? -3.996 5.98 22.5 1 97.06 351 ALA B O 1
ATOM 7842 N N . THR B 1 352 ? -2.826 7.754 21.844 1 98.19 352 THR B N 1
ATOM 7843 C CA . THR B 1 352 ? -3.953 8.68 21.875 1 98.19 352 THR B CA 1
ATOM 7844 C C . THR B 1 352 ? -4.16 9.312 20.5 1 98.19 352 THR B C 1
ATOM 7846 O O . THR B 1 352 ? -3.312 9.18 19.609 1 98.19 352 THR B O 1
ATOM 7849 N N . ILE B 1 353 ? -5.273 10.008 20.312 1 98.38 353 ILE B N 1
ATOM 7850 C CA . ILE B 1 353 ? -5.605 10.648 19.047 1 98.38 353 ILE B CA 1
ATOM 7851 C C . ILE B 1 353 ? -4.543 11.695 18.703 1 98.38 353 ILE B C 1
ATOM 7853 O O . ILE B 1 353 ? -4.359 12.039 17.531 1 98.38 353 ILE B O 1
ATOM 7857 N N . VAL B 1 354 ? -3.727 12.156 19.688 1 98.31 354 VAL B N 1
ATOM 7858 C CA . VAL B 1 354 ? -2.754 13.219 19.469 1 98.31 354 VAL B CA 1
ATOM 7859 C C . VAL B 1 354 ? -1.34 12.648 19.531 1 98.31 354 VAL B C 1
ATOM 7861 O O . VAL B 1 354 ? -0.36 13.391 19.422 1 98.31 354 VAL B O 1
ATOM 7864 N N . SER B 1 355 ? -1.145 11.422 19.766 1 98.25 355 SER B N 1
ATOM 7865 C CA . SER B 1 355 ? 0.118 10.695 19.812 1 98.25 355 SER B CA 1
ATOM 7866 C C . SER B 1 355 ? -0.073 9.234 19.391 1 98.25 355 SER B C 1
ATOM 7868 O O . SER B 1 355 ? 0.223 8.32 20.172 1 98.25 355 SER B O 1
ATOM 7870 N N . ALA B 1 356 ? -0.515 9.094 18.203 1 98.31 356 ALA B N 1
ATOM 7871 C CA . ALA B 1 356 ? -0.893 7.777 17.703 1 98.31 356 ALA B CA 1
ATOM 7872 C C . ALA B 1 356 ? 0.334 6.891 17.516 1 98.31 356 ALA B C 1
ATOM 7874 O O . ALA B 1 356 ? 1.422 7.383 17.203 1 98.31 356 ALA B O 1
ATOM 7875 N N . MET B 1 357 ? 0.123 5.574 17.656 1 97.31 357 MET B N 1
ATOM 7876 C CA . MET B 1 357 ? 1.197 4.594 17.516 1 97.31 357 MET B CA 1
ATOM 7877 C C . MET B 1 357 ? 0.892 3.604 16.406 1 97.31 357 MET B C 1
ATOM 7879 O O . MET B 1 357 ? -0.26 3.207 16.219 1 97.31 357 MET B O 1
ATOM 7883 N N . PRO B 1 358 ? 1.871 3.189 15.594 1 94.5 358 PRO B N 1
ATOM 7884 C CA . PRO B 1 358 ? 1.686 2.172 14.562 1 94.5 358 PRO B CA 1
ATOM 7885 C C . PRO B 1 358 ? 1.525 0.767 15.133 1 94.5 358 PRO B C 1
ATOM 7887 O O . PRO B 1 358 ? 1.923 0.513 16.281 1 94.5 358 PRO B O 1
ATOM 7890 N N . PRO B 1 359 ? 0.924 -0.193 14.43 1 93.06 359 PRO B N 1
ATOM 7891 C CA . PRO B 1 359 ? 0.434 0.031 13.062 1 93.06 359 PRO B CA 1
ATOM 7892 C C . PRO B 1 359 ? -1.015 0.514 13.031 1 93.06 359 PRO B C 1
ATOM 7894 O O . PRO B 1 359 ? -1.488 0.985 11.992 1 93.06 359 PRO B O 1
ATOM 7897 N N . ASP B 1 360 ? -1.766 0.442 14.125 1 92.25 360 ASP B N 1
ATOM 7898 C CA . ASP B 1 360 ? -3.207 0.67 14.133 1 92.25 360 ASP B CA 1
ATOM 7899 C C . ASP B 1 360 ? -3.527 2.158 14.258 1 92.25 360 ASP B C 1
ATOM 7901 O O . ASP B 1 360 ? -4.637 2.588 13.938 1 92.25 360 ASP B O 1
ATOM 7905 N N . GLY B 1 361 ? -2.57 2.885 14.867 1 96.19 361 GLY B N 1
ATOM 7906 C CA . GLY B 1 361 ? -2.744 4.328 14.898 1 96.19 361 GLY B CA 1
ATOM 7907 C C . GLY B 1 361 ? -2.32 5.012 13.617 1 96.19 361 GLY B C 1
ATOM 7908 O O . GLY B 1 361 ? -1.349 5.77 13.602 1 96.19 361 GLY B O 1
ATOM 7909 N N . THR B 1 362 ? -3.102 4.816 12.586 1 97.5 362 THR B N 1
ATOM 7910 C CA . THR B 1 362 ? -2.742 5.316 11.258 1 97.5 362 THR B CA 1
ATOM 7911 C C . THR B 1 362 ? -2.91 6.832 11.195 1 97.5 362 THR B C 1
ATOM 7913 O O . THR B 1 362 ? -3.877 7.379 11.727 1 97.5 362 THR B O 1
ATOM 7916 N N . ILE B 1 363 ? -1.933 7.516 10.586 1 98.44 363 ILE B N 1
ATOM 7917 C CA . ILE B 1 363 ? -1.916 8.969 10.492 1 98.44 363 ILE B CA 1
ATOM 7918 C C . ILE B 1 363 ? -2.047 9.398 9.031 1 98.44 363 ILE B C 1
ATOM 7920 O O . ILE B 1 363 ? -1.213 9.047 8.203 1 98.44 363 ILE B O 1
ATOM 7924 N N . MET B 1 364 ? -3.068 10.172 8.734 1 98.19 364 MET B N 1
ATOM 7925 C CA . MET B 1 364 ? -3.225 10.773 7.414 1 98.19 364 MET B CA 1
ATOM 7926 C C . MET B 1 364 ? -3.854 12.164 7.523 1 98.19 364 MET B C 1
ATOM 7928 O O . MET B 1 364 ? -3.305 13.141 7.012 1 98.19 364 MET B O 1
ATOM 7932 N N . MET B 1 365 ? -4.977 12.266 8.227 1 97.5 365 MET B N 1
ATOM 7933 C CA . MET B 1 365 ? -5.645 13.547 8.438 1 97.5 365 MET B CA 1
ATOM 7934 C C . MET B 1 365 ? -5.109 14.242 9.68 1 97.5 365 MET B C 1
ATOM 7936 O O . MET B 1 365 ? -5.883 14.711 10.516 1 97.5 365 MET B O 1
ATOM 7940 N N . TYR B 1 366 ? -3.85 14.273 9.805 1 97.88 366 TYR B N 1
ATOM 7941 C CA . TYR B 1 366 ? -3.188 14.703 11.031 1 97.88 366 TYR B CA 1
ATOM 7942 C C . TYR B 1 366 ? -3.543 16.156 11.367 1 97.88 366 TYR B C 1
ATOM 7944 O O . TYR B 1 366 ? -3.557 16.547 12.539 1 97.88 366 TYR B O 1
ATOM 7952 N N . PHE B 1 367 ? -3.848 16.969 10.406 1 96.38 367 PHE B N 1
ATOM 7953 C CA . PHE B 1 367 ? -4.105 18.391 10.609 1 96.38 367 PHE B CA 1
ATOM 7954 C C . PHE B 1 367 ? -5.445 18.609 11.305 1 96.38 367 PHE B C 1
ATOM 7956 O O . PHE B 1 367 ? -5.66 19.625 11.945 1 96.38 367 PHE B O 1
ATOM 7963 N N . GLU B 1 368 ? -6.359 17.656 11.227 1 96.75 368 GLU B N 1
ATOM 7964 C CA . GLU B 1 368 ? -7.629 17.734 11.945 1 96.75 368 GLU B CA 1
ATOM 7965 C C . GLU B 1 368 ? -7.426 17.594 13.453 1 96.75 368 GLU B C 1
ATOM 7967 O O . GLU B 1 368 ? -7.988 18.359 14.234 1 96.75 368 GLU B O 1
ATOM 7972 N N . ALA B 1 369 ? -6.691 16.578 13.82 1 97.12 369 ALA B N 1
ATOM 7973 C CA . ALA B 1 369 ? -6.383 16.391 15.234 1 97.12 369 ALA B CA 1
ATOM 7974 C C . ALA B 1 369 ? -5.527 17.531 15.773 1 97.12 369 ALA B C 1
ATOM 7976 O O . ALA B 1 369 ? -5.672 17.938 16.922 1 97.12 369 ALA B O 1
ATOM 7977 N N . SER B 1 370 ? -4.605 18.031 14.977 1 97.12 370 SER B N 1
ATOM 7978 C CA . SER B 1 370 ? -3.791 19.172 15.367 1 97.12 370 SER B CA 1
ATOM 7979 C C . SER B 1 370 ? -4.652 20.406 15.609 1 97.12 370 SER B C 1
ATOM 7981 O O . SER B 1 370 ? -4.418 21.156 16.562 1 97.12 370 SER B O 1
ATOM 7983 N N . ALA B 1 371 ? -5.582 20.641 14.727 1 95.88 371 ALA B N 1
ATOM 7984 C CA . ALA B 1 371 ? -6.504 21.766 14.891 1 95.88 371 ALA B CA 1
ATOM 7985 C C . ALA B 1 371 ? -7.301 21.625 16.188 1 95.88 371 ALA B C 1
ATOM 7987 O O . ALA B 1 371 ? -7.625 22.641 16.828 1 95.88 371 ALA B O 1
ATOM 7988 N N . LEU B 1 372 ? -7.59 20.438 16.516 1 96.44 372 LEU B N 1
ATOM 7989 C CA . LEU B 1 372 ? -8.32 20.172 17.75 1 96.44 372 LEU B CA 1
ATOM 7990 C C . LEU B 1 372 ? -7.504 20.609 18.969 1 96.44 372 LEU B C 1
ATOM 7992 O O . LEU B 1 372 ? -8.055 21.125 19.938 1 96.44 372 LEU B O 1
ATOM 7996 N N . ILE B 1 373 ? -6.254 20.359 18.906 1 97.62 373 ILE B N 1
ATOM 7997 C CA . ILE B 1 373 ? -5.359 20.797 19.969 1 97.62 373 ILE B CA 1
ATOM 7998 C C . ILE B 1 373 ? -5.387 22.328 20.062 1 97.62 373 ILE B C 1
ATOM 8000 O O . ILE B 1 373 ? -5.496 22.891 21.156 1 97.62 373 ILE B O 1
ATOM 8004 N N . LEU B 1 374 ? -5.27 22.984 18.984 1 96.44 374 LEU B N 1
ATOM 8005 C CA . LEU B 1 374 ? -5.312 24.438 18.953 1 96.44 374 LEU B CA 1
ATOM 8006 C C . LEU B 1 374 ? -6.59 24.969 19.594 1 96.44 374 LEU B C 1
ATOM 8008 O O . LEU B 1 374 ? -6.539 25.844 20.453 1 96.44 374 LEU B O 1
ATOM 8012 N N . HIS B 1 375 ? -7.723 24.406 19.219 1 96.88 375 HIS B N 1
ATOM 8013 C CA . HIS B 1 375 ? -9.016 24.844 19.734 1 96.88 375 HIS B CA 1
ATOM 8014 C C . HIS B 1 375 ? -9.117 24.594 21.234 1 96.88 375 HIS B C 1
ATOM 8016 O O . HIS B 1 375 ? -9.68 25.406 21.969 1 96.88 375 HIS B O 1
ATOM 8022 N N . SER B 1 376 ? -8.633 23.453 21.641 1 97.88 376 SER B N 1
ATOM 8023 C CA . SER B 1 376 ? -8.688 23.125 23.062 1 97.88 376 SER B CA 1
ATOM 8024 C C . SER B 1 376 ? -7.887 24.141 23.891 1 97.88 376 SER B C 1
ATOM 8026 O O . SER B 1 376 ? -8.273 24.484 25 1 97.88 376 SER B O 1
ATOM 8028 N N . ILE B 1 377 ? -6.805 24.594 23.344 1 97.94 377 ILE B N 1
ATOM 8029 C CA . ILE B 1 377 ? -5.973 25.578 24.031 1 97.94 377 ILE B CA 1
ATOM 8030 C C . ILE B 1 377 ? -6.664 26.938 24.016 1 97.94 377 ILE B C 1
ATOM 8032 O O . ILE B 1 377 ? -6.668 27.656 25.016 1 97.94 377 ILE B O 1
ATOM 8036 N N . TYR B 1 378 ? -7.246 27.328 22.859 1 97.12 378 TYR B N 1
ATOM 8037 C CA . TYR B 1 378 ? -8.031 28.562 22.797 1 97.12 378 TYR B CA 1
ATOM 8038 C C . TYR B 1 378 ? -9.086 28.594 23.891 1 97.12 378 TYR B C 1
ATOM 8040 O O . TYR B 1 378 ? -9.234 29.594 24.609 1 97.12 378 TYR B O 1
ATOM 8048 N N . ARG B 1 379 ? -9.773 27.5 24.031 1 97.19 379 ARG B N 1
ATOM 8049 C CA . ARG B 1 379 ? -10.852 27.391 25.016 1 97.19 379 ARG B CA 1
ATOM 8050 C C . ARG B 1 379 ? -10.297 27.453 26.438 1 97.19 379 ARG B C 1
ATOM 8052 O O . ARG B 1 379 ? -10.914 28.047 27.328 1 97.19 379 ARG B O 1
ATOM 8059 N N . ALA B 1 380 ? -9.188 26.797 26.641 1 98 380 ALA B N 1
ATOM 8060 C CA . ALA B 1 380 ? -8.578 26.75 27.969 1 98 380 ALA B CA 1
ATOM 8061 C C . ALA B 1 380 ? -8.188 28.141 28.438 1 98 380 ALA B C 1
ATOM 8063 O O . ALA B 1 380 ? -8.328 28.469 29.625 1 98 380 ALA B O 1
ATOM 8064 N N . LEU B 1 381 ? -7.715 28.969 27.547 1 97.25 381 LEU B N 1
ATOM 8065 C CA . LEU B 1 381 ? -7.125 30.234 27.969 1 97.25 381 LEU B CA 1
ATOM 8066 C C . LEU B 1 381 ? -8.086 31.391 27.703 1 97.25 381 LEU B C 1
ATOM 8068 O O . LEU B 1 381 ? -7.746 32.562 27.938 1 97.25 381 LEU B O 1
ATOM 8072 N N . LYS B 1 382 ? -9.227 31.094 27.234 1 95.56 382 LYS B N 1
ATOM 8073 C CA . LYS B 1 382 ? -10.195 32.094 26.797 1 95.56 382 LYS B CA 1
ATOM 8074 C C . LYS B 1 382 ? -10.469 33.125 27.922 1 95.56 382 LYS B C 1
ATOM 8076 O O . LYS B 1 382 ? -10.391 34.312 27.703 1 95.56 382 LYS B O 1
ATOM 8081 N N . ASP B 1 383 ? -10.75 32.688 29.125 1 93.81 383 ASP B N 1
ATOM 8082 C CA . ASP B 1 383 ? -11.164 33.531 30.234 1 93.81 383 ASP B CA 1
ATOM 8083 C C . ASP B 1 383 ? -9.984 34.344 30.766 1 93.81 383 ASP B C 1
ATOM 8085 O O . ASP B 1 383 ? -10.125 35.562 31.047 1 93.81 383 ASP B O 1
ATOM 8089 N N . VAL B 1 384 ? -8.859 33.688 30.906 1 95.19 384 VAL B N 1
ATOM 8090 C CA . VAL B 1 384 ? -7.711 34.344 31.516 1 95.19 384 VAL B CA 1
ATOM 8091 C C . VAL B 1 384 ? -7.164 35.406 30.547 1 95.19 384 VAL B C 1
ATOM 8093 O O . VAL B 1 384 ? -6.641 36.438 30.984 1 95.19 384 VAL B O 1
ATOM 8096 N N . LEU B 1 385 ? -7.316 35.188 29.281 1 94.94 385 LEU B N 1
ATOM 8097 C CA . LEU B 1 385 ? -6.828 36.156 28.297 1 94.94 385 LEU B CA 1
ATOM 8098 C C . LEU B 1 385 ? -7.785 37.344 28.172 1 94.94 385 LEU B C 1
ATOM 8100 O O . LEU B 1 385 ? -7.395 38.406 27.688 1 94.94 385 LEU B O 1
ATOM 8104 N N . GLY B 1 386 ? -9.086 37.125 28.562 1 92.94 386 GLY B N 1
ATOM 8105 C CA . GLY B 1 386 ? -10.062 38.219 28.547 1 92.94 386 GLY B CA 1
ATOM 8106 C C . GLY B 1 386 ? -10.242 38.844 27.172 1 92.94 386 GLY B C 1
ATOM 8107 O O . GLY B 1 386 ? -10.586 38.156 26.219 1 92.94 386 GLY B O 1
ATOM 8108 N N . GLU B 1 387 ? -9.828 40.094 27.031 1 94.56 387 GLU B N 1
ATOM 8109 C CA . GLU B 1 387 ? -10.023 40.844 25.781 1 94.56 387 GLU B CA 1
ATOM 8110 C C . GLU B 1 387 ? -9.109 40.312 24.688 1 94.56 387 GLU B C 1
ATOM 8112 O O . GLU B 1 387 ? -9.383 40.5 23.5 1 94.56 387 GLU B O 1
ATOM 8117 N N . ASN B 1 388 ? -8.094 39.625 25.094 1 94.31 388 ASN B N 1
ATOM 8118 C CA . ASN B 1 388 ? -7.141 39.125 24.109 1 94.31 388 ASN B CA 1
ATOM 8119 C C . ASN B 1 388 ? -7.5 37.719 23.641 1 94.31 388 ASN B C 1
ATOM 8121 O O . ASN B 1 388 ? -6.777 37.125 22.844 1 94.31 388 ASN B O 1
ATOM 8125 N N . ALA B 1 389 ? -8.656 37.219 24.109 1 95.5 389 ALA B N 1
ATOM 8126 C CA . ALA B 1 389 ? -9.109 35.906 23.672 1 95.5 389 ALA B CA 1
ATOM 8127 C C . ALA B 1 389 ? -9.469 35.938 22.188 1 95.5 389 ALA B C 1
ATOM 8129 O O . ALA B 1 389 ? -9.922 36.938 21.672 1 95.5 389 ALA B O 1
ATOM 8130 N N . VAL B 1 390 ? -9.25 34.812 21.531 1 94.94 390 VAL B N 1
ATOM 8131 C CA . VAL B 1 390 ? -9.547 34.625 20.125 1 94.94 390 VAL B CA 1
ATOM 8132 C C . VAL B 1 390 ? -10.742 33.688 19.953 1 94.94 390 VAL B C 1
ATOM 8134 O O . VAL B 1 390 ? -10.789 32.625 20.562 1 94.94 390 VAL B O 1
ATOM 8137 N N . ALA B 1 391 ? -11.75 34.125 19.125 1 97.31 391 ALA B N 1
ATOM 8138 C CA . ALA B 1 391 ? -12.922 33.312 18.859 1 97.31 391 ALA B CA 1
ATOM 8139 C C . ALA B 1 391 ? -12.57 32.125 17.938 1 97.31 391 ALA B C 1
ATOM 8141 O O . ALA B 1 391 ? -11.57 32.188 17.219 1 97.31 391 ALA B O 1
ATOM 8142 N N . GLY B 1 392 ? -13.406 31.094 18 1 96.5 392 GLY B N 1
ATOM 8143 C CA . GLY B 1 392 ? -13.172 29.891 17.219 1 96.5 392 GLY B CA 1
ATOM 8144 C C . GLY B 1 392 ? -13.344 30.125 15.727 1 96.5 392 GLY B C 1
ATOM 8145 O O . GLY B 1 392 ? -14.008 31.062 15.305 1 96.5 392 GLY B O 1
ATOM 8146 N N . ASP B 1 393 ? -12.719 29.312 14.867 1 95.88 393 ASP B N 1
ATOM 8147 C CA . ASP B 1 393 ? -12.781 29.359 13.414 1 95.88 393 ASP B CA 1
ATOM 8148 C C . ASP B 1 393 ? -13.461 28.109 12.844 1 95.88 393 ASP B C 1
ATOM 8150 O O . ASP B 1 393 ? -14.188 27.422 13.562 1 95.88 393 ASP B O 1
ATOM 8154 N N . VAL B 1 394 ? -13.312 27.859 11.57 1 92.88 394 VAL B N 1
ATOM 8155 C CA . VAL B 1 394 ? -13.953 26.766 10.844 1 92.88 394 VAL B CA 1
ATOM 8156 C C . VAL B 1 394 ? -13.43 25.422 11.359 1 92.88 394 VAL B C 1
ATOM 8158 O O . VAL B 1 394 ? -14.133 24.406 11.297 1 92.88 394 VAL B O 1
ATOM 8161 N N . PHE B 1 395 ? -12.172 25.391 11.922 1 89.12 395 PHE B N 1
ATOM 8162 C CA . PHE B 1 395 ? -11.562 24.234 12.562 1 89.12 395 PHE B CA 1
ATOM 8163 C C . PHE B 1 395 ? -11.094 23.219 11.516 1 89.12 395 PHE B C 1
ATOM 8165 O O . PHE B 1 395 ? -9.898 22.969 11.375 1 89.12 395 PHE B O 1
ATOM 8172 N N . SER B 1 396 ? -11.992 22.75 10.719 1 92.06 396 SER B N 1
ATOM 8173 C CA . SER B 1 396 ? -11.758 21.609 9.836 1 92.06 396 SER B CA 1
ATOM 8174 C C . SER B 1 396 ? -11.508 22.062 8.398 1 92.06 396 SER B C 1
ATOM 8176 O O . SER B 1 396 ? -12.109 23.031 7.938 1 92.06 396 SER B O 1
ATOM 8178 N N . LEU B 1 397 ? -10.633 21.297 7.73 1 92.69 397 LEU B N 1
ATOM 8179 C CA . LEU B 1 397 ? -10.398 21.578 6.312 1 92.69 397 LEU B CA 1
ATOM 8180 C C . LEU B 1 397 ? -11.516 20.984 5.461 1 92.69 397 LEU B C 1
ATOM 8182 O O . LEU B 1 397 ? -11.68 21.359 4.297 1 92.69 397 LEU B O 1
ATOM 8186 N N . ASN B 1 398 ? -12.297 20.094 6.016 1 94.69 398 ASN B N 1
ATOM 8187 C CA . ASN B 1 398 ? -13.375 19.469 5.25 1 94.69 398 ASN B CA 1
ATOM 8188 C C . ASN B 1 398 ? -12.898 19.016 3.877 1 94.69 398 ASN B C 1
ATOM 8190 O O . ASN B 1 398 ? -13.523 19.328 2.861 1 94.69 398 ASN B O 1
ATOM 8194 N N . LEU B 1 399 ? -11.805 18.281 3.859 1 95.06 399 LEU B N 1
ATOM 8195 C CA . LEU B 1 399 ? -11.148 17.922 2.607 1 95.06 399 LEU B CA 1
ATOM 8196 C C . LEU B 1 399 ? -12.047 17.047 1.754 1 95.06 399 LEU B C 1
ATOM 8198 O O . LEU B 1 399 ? -12.75 16.172 2.277 1 95.06 399 LEU B O 1
ATOM 8202 N N . HIS B 1 400 ? -12.016 17.359 0.508 1 95.69 400 HIS B N 1
ATOM 8203 C CA . HIS B 1 400 ? -12.695 16.547 -0.5 1 95.69 400 HIS B CA 1
ATOM 8204 C C . HIS B 1 400 ? -11.711 16.031 -1.546 1 95.69 400 HIS B C 1
ATOM 8206 O O . HIS B 1 400 ? -11.133 16.812 -2.301 1 95.69 400 HIS B O 1
ATOM 8212 N N . ASN B 1 401 ? -11.406 14.75 -1.508 1 95.25 401 ASN B N 1
ATOM 8213 C CA . ASN B 1 401 ? -10.578 14.055 -2.49 1 95.25 401 ASN B CA 1
ATOM 8214 C C . ASN B 1 401 ? -11.438 13.297 -3.506 1 95.25 401 ASN B C 1
ATOM 8216 O O . ASN B 1 401 ? -12.422 12.656 -3.139 1 95.25 401 ASN B O 1
ATOM 8220 N N . ALA B 1 402 ? -11.125 13.477 -4.781 1 96.75 402 ALA B N 1
ATOM 8221 C CA . ALA B 1 402 ? -11.875 12.766 -5.809 1 96.75 402 ALA B CA 1
ATOM 8222 C C . ALA B 1 402 ? -10.953 12.273 -6.918 1 96.75 402 ALA B C 1
ATOM 8224 O O . ALA B 1 402 ? -9.875 12.82 -7.129 1 96.75 402 ALA B O 1
ATOM 8225 N N . ASN B 1 403 ? -11.281 11.234 -7.566 1 96.44 403 ASN B N 1
ATOM 8226 C CA . ASN B 1 403 ? -10.516 10.688 -8.68 1 96.44 403 ASN B CA 1
ATOM 8227 C C . ASN B 1 403 ? -11.414 9.977 -9.688 1 96.44 403 ASN B C 1
ATOM 8229 O O . ASN B 1 403 ? -12.531 9.578 -9.352 1 96.44 403 ASN B O 1
ATOM 8233 N N . GLY B 1 404 ? -10.984 9.852 -10.836 1 95.19 404 GLY B N 1
ATOM 8234 C CA . GLY B 1 404 ? -11.688 9.195 -11.922 1 95.19 404 GLY B CA 1
ATOM 8235 C C . GLY B 1 404 ? -10.891 9.148 -13.211 1 95.19 404 GLY B C 1
ATOM 8236 O O . GLY B 1 404 ? -9.656 9.07 -13.18 1 95.19 404 GLY B O 1
ATOM 8237 N N . ARG B 1 405 ? -11.602 9 -14.297 1 93.75 405 ARG B N 1
ATOM 8238 C CA . ARG B 1 405 ? -10.977 8.945 -15.617 1 93.75 405 ARG B CA 1
ATOM 8239 C C . ARG B 1 405 ? -11.688 9.883 -16.594 1 93.75 405 ARG B C 1
ATOM 8241 O O . ARG B 1 405 ? -12.914 10.016 -16.547 1 93.75 405 ARG B O 1
ATOM 8248 N N . TRP B 1 406 ? -10.883 10.5 -17.391 1 93.56 406 TRP B N 1
ATOM 8249 C CA . TRP B 1 406 ? -11.438 11.211 -18.531 1 93.56 406 TRP B CA 1
ATOM 8250 C C . TRP B 1 406 ? -12.047 10.234 -19.531 1 93.56 406 TRP B C 1
ATOM 8252 O O . TRP B 1 406 ? -11.773 9.031 -19.484 1 93.56 406 TRP B O 1
ATOM 8262 N N . PRO B 1 407 ? -12.828 10.75 -20.438 1 89.81 407 PRO B N 1
ATOM 8263 C CA . PRO B 1 407 ? -13.43 9.859 -21.438 1 89.81 407 PRO B CA 1
ATOM 8264 C C . PRO B 1 407 ? -12.391 9.07 -22.234 1 89.81 407 PRO B C 1
ATOM 8266 O O . PRO B 1 407 ? -12.664 7.953 -22.672 1 89.81 407 PRO B O 1
ATOM 8269 N N . ASP B 1 408 ? -11.211 9.578 -22.359 1 90.94 408 ASP B N 1
ATOM 8270 C CA . ASP B 1 408 ? -10.164 8.898 -23.109 1 90.94 408 ASP B CA 1
ATOM 8271 C C . ASP B 1 408 ? -9.414 7.898 -22.234 1 90.94 408 ASP B C 1
ATOM 8273 O O . ASP B 1 408 ? -8.445 7.273 -22.688 1 90.94 408 ASP B O 1
ATOM 8277 N N . GLY B 1 409 ? -9.797 7.816 -20.984 1 87.94 409 GLY B N 1
ATOM 8278 C CA . GLY B 1 409 ? -9.227 6.824 -20.094 1 87.94 409 GLY B CA 1
ATOM 8279 C C . GLY B 1 409 ? -8.133 7.387 -19.203 1 87.94 409 GLY B C 1
ATOM 8280 O O . GLY B 1 409 ? -7.707 6.73 -18.25 1 87.94 409 GLY B O 1
ATOM 8281 N N . THR B 1 410 ? -7.711 8.57 -19.438 1 89.44 410 THR B N 1
ATOM 8282 C CA . THR B 1 410 ? -6.652 9.188 -18.641 1 89.44 410 THR B CA 1
ATOM 8283 C C . THR B 1 410 ? -7.121 9.43 -17.203 1 89.44 410 THR B C 1
ATOM 8285 O O . THR B 1 410 ? -8.18 10.023 -16.984 1 89.44 410 THR B O 1
ATOM 8288 N N . PRO B 1 411 ? -6.301 8.953 -16.281 1 91 411 PRO B N 1
ATOM 8289 C CA . PRO B 1 411 ? -6.711 9.172 -14.891 1 91 411 PRO B CA 1
ATOM 8290 C C . PRO B 1 411 ? -6.555 10.625 -14.445 1 91 411 PRO B C 1
ATOM 8292 O O . PRO B 1 411 ? -5.691 11.336 -14.961 1 91 411 PRO B O 1
ATOM 8295 N N . TRP B 1 412 ? -7.391 11.07 -13.539 1 92.31 412 TRP B N 1
ATOM 8296 C CA . TRP B 1 412 ? -7.281 12.367 -12.891 1 92.31 412 TRP B CA 1
ATOM 8297 C C . TRP B 1 412 ? -7.535 12.242 -11.391 1 92.31 412 TRP B C 1
ATOM 8299 O O . TRP B 1 412 ? -8.133 11.266 -10.93 1 92.31 412 TRP B O 1
ATOM 8309 N N . VAL B 1 413 ? -7.02 13.18 -10.664 1 93.38 413 VAL B N 1
ATOM 8310 C CA . VAL B 1 413 ? -7.238 13.234 -9.219 1 93.38 413 VAL B CA 1
ATOM 8311 C C . VAL B 1 413 ? -7.262 14.688 -8.758 1 93.38 413 VAL B C 1
ATOM 8313 O O . VAL B 1 413 ? -6.629 15.555 -9.367 1 93.38 413 VAL B O 1
ATOM 8316 N N . THR B 1 414 ? -8.086 14.953 -7.816 1 91.62 414 THR B N 1
ATOM 8317 C CA . THR B 1 414 ? -8.102 16.25 -7.156 1 91.62 414 THR B CA 1
ATOM 8318 C C . THR B 1 414 ? -8.102 16.094 -5.641 1 91.62 414 THR B C 1
ATOM 8320 O O . THR B 1 414 ? -8.719 15.164 -5.109 1 91.62 414 THR B O 1
ATOM 8323 N N . SER B 1 415 ? -7.266 16.938 -5.082 1 88.69 415 SER B N 1
ATOM 8324 C CA . SER B 1 415 ? -7.211 16.969 -3.625 1 88.69 415 SER B CA 1
ATOM 8325 C C . SER B 1 415 ? -7.316 18.391 -3.102 1 88.69 415 SER B C 1
ATOM 8327 O O . SER B 1 415 ? -6.641 19.297 -3.607 1 88.69 415 SER B O 1
ATOM 8329 N N . ALA B 1 416 ? -8.133 18.5 -2.156 1 87.12 416 ALA B N 1
ATOM 8330 C CA . ALA B 1 416 ? -8.211 19.734 -1.384 1 87.12 416 ALA B CA 1
ATOM 8331 C C . ALA B 1 416 ? -8.625 20.906 -2.268 1 87.12 416 ALA B C 1
ATOM 8333 O O . ALA B 1 416 ? -8.109 22.016 -2.115 1 87.12 416 ALA B O 1
ATOM 8334 N N . GLN B 1 417 ? -9.484 20.688 -3.25 1 87.38 417 GLN B N 1
ATOM 8335 C CA . GLN B 1 417 ? -9.836 21.797 -4.133 1 87.38 417 GLN B CA 1
ATOM 8336 C C . GLN B 1 417 ? -11.352 21.906 -4.289 1 87.38 417 GLN B C 1
ATOM 8338 O O . GLN B 1 417 ? -11.875 23 -4.531 1 87.38 417 GLN B O 1
ATOM 8343 N N . CYS B 1 418 ? -11.961 20.812 -4.102 1 88.94 418 CYS B N 1
ATOM 8344 C CA . CYS B 1 418 ? -13.328 20.812 -4.609 1 88.94 418 CYS B CA 1
ATOM 8345 C C . CYS B 1 418 ? -14.328 20.719 -3.469 1 88.94 418 CYS B C 1
ATOM 8347 O O . CYS B 1 418 ? -15.539 20.641 -3.705 1 88.94 418 CYS B O 1
ATOM 8349 N N . GLY B 1 419 ? -13.445 20.562 -1.977 1 72.75 419 GLY B N 1
ATOM 8350 C CA . GLY B 1 419 ? -14.562 20.641 -1.047 1 72.75 419 GLY B CA 1
ATOM 8351 C C . GLY B 1 419 ? -14.242 21.422 0.213 1 72.75 419 GLY B C 1
ATOM 8352 O O . GLY B 1 419 ? -13.234 21.156 0.872 1 72.75 419 GLY B O 1
ATOM 8353 N N . GLY B 1 420 ? -14.859 22 0.903 1 90.19 420 GLY B N 1
ATOM 8354 C CA . GLY B 1 420 ? -14.977 22.984 1.969 1 90.19 420 GLY B CA 1
ATOM 8355 C C . GLY B 1 420 ? -13.641 23.328 2.609 1 90.19 420 GLY B C 1
ATOM 8356 O O . GLY B 1 420 ? -13.57 23.547 3.82 1 90.19 420 GLY B O 1
ATOM 8357 N N . GLU B 1 421 ? -12.586 23.438 1.854 1 90.94 421 GLU B N 1
ATOM 8358 C CA . GLU B 1 421 ? -11.227 23.516 2.393 1 90.94 421 GLU B CA 1
ATOM 8359 C C . GLU B 1 421 ? -10.938 24.906 2.951 1 90.94 421 GLU B C 1
ATOM 8361 O O . GLU B 1 421 ? -10.008 25.078 3.746 1 90.94 421 GLU B O 1
ATOM 8366 N N . HIS B 1 422 ? -11.648 25.859 2.523 1 90.56 422 HIS B N 1
ATOM 8367 C CA . HIS B 1 422 ? -11.461 27.219 3.01 1 90.56 422 HIS B CA 1
ATOM 8368 C C . HIS B 1 422 ? -12.711 27.734 3.717 1 90.56 422 HIS B C 1
ATOM 8370 O O . HIS B 1 422 ? -13.836 27.469 3.275 1 90.56 422 HIS B O 1
ATOM 8376 N N . GLY B 1 423 ? -12.43 28.391 4.871 1 91.5 423 GLY B N 1
ATOM 8377 C CA . GLY B 1 423 ? -13.586 28.828 5.645 1 91.5 423 GLY B CA 1
ATOM 8378 C C . GLY B 1 423 ? -13.281 30.016 6.547 1 91.5 423 GLY B C 1
ATOM 8379 O O . GLY B 1 423 ? -12.359 30.781 6.277 1 91.5 423 GLY B O 1
ATOM 8380 N N . ALA B 1 424 ? -14.141 30.172 7.547 1 95.12 424 ALA B N 1
ATOM 8381 C CA . ALA B 1 424 ? -14.227 31.391 8.344 1 95.12 424 ALA B CA 1
ATOM 8382 C C . ALA B 1 424 ? -13.234 31.344 9.5 1 95.12 424 ALA B C 1
ATOM 8384 O O . ALA B 1 424 ? -12.984 30.297 10.078 1 95.12 424 ALA B O 1
ATOM 8385 N N . TRP B 1 425 ? -12.695 32.469 9.828 1 96.19 425 TRP B N 1
ATOM 8386 C CA . TRP B 1 425 ? -11.93 32.656 11.062 1 96.19 425 TRP B CA 1
ATOM 8387 C C . TRP B 1 425 ? -12.805 33.25 12.156 1 96.19 425 TRP B C 1
ATOM 8389 O O . TRP B 1 425 ? -13.891 33.75 11.883 1 96.19 425 TRP B O 1
ATOM 8399 N N . GLY B 1 426 ? -12.328 33.125 13.328 1 97.06 426 GLY B N 1
ATOM 8400 C CA . GLY B 1 426 ? -12.984 33.75 14.453 1 97.06 426 GLY B CA 1
ATOM 8401 C C . GLY B 1 426 ? -12.594 35.219 14.609 1 97.06 426 GLY B C 1
ATOM 8402 O O . GLY B 1 426 ? -11.508 35.625 14.203 1 97.06 426 GLY B O 1
ATOM 8403 N N . ALA B 1 427 ? -13.5 35.969 15.227 1 98.06 427 ALA B N 1
ATOM 8404 C CA . ALA B 1 427 ? -13.234 37.375 15.484 1 98.06 427 ALA B CA 1
ATOM 8405 C C . ALA B 1 427 ? -12.289 37.531 16.672 1 98.06 427 ALA B C 1
ATOM 8407 O O . ALA B 1 427 ? -12.094 36.625 17.453 1 98.06 427 ALA B O 1
ATOM 8408 N N . THR B 1 428 ? -11.602 38.719 16.672 1 96.88 428 THR B N 1
ATOM 8409 C CA . THR B 1 428 ? -10.727 39.125 17.766 1 96.88 428 THR B CA 1
ATOM 8410 C C . THR B 1 428 ? -11 40.562 18.172 1 96.88 428 THR B C 1
ATOM 8412 O O . THR B 1 428 ? -11.867 41.219 17.609 1 96.88 428 THR B O 1
ATOM 8415 N N . LYS B 1 429 ? -10.266 41 19.188 1 96.31 429 LYS B N 1
ATOM 8416 C CA . LYS B 1 429 ? -10.375 42.406 19.609 1 96.31 429 LYS B CA 1
ATOM 8417 C C . LYS B 1 429 ? -9.992 43.344 18.484 1 96.31 429 LYS B C 1
ATOM 8419 O O . LYS B 1 429 ? -10.484 44.5 18.422 1 96.31 429 LYS B O 1
ATOM 8424 N N . ALA B 1 430 ? -9.227 42.781 17.609 1 95.31 430 ALA B N 1
ATOM 8425 C CA . ALA B 1 430 ? -8.695 43.625 16.531 1 95.31 430 ALA B CA 1
ATOM 8426 C C . ALA B 1 430 ? -9.727 43.844 15.438 1 95.31 430 ALA B C 1
ATOM 8428 O O . ALA B 1 430 ? -9.672 44.844 14.719 1 95.31 430 ALA B O 1
ATOM 8429 N N . GLY B 1 431 ? -10.656 42.844 15.266 1 97.06 431 GLY B N 1
ATOM 8430 C CA . GLY B 1 431 ? -11.625 43.062 14.203 1 97.06 431 GLY B CA 1
ATOM 8431 C C . GLY B 1 431 ? -12.414 41.781 13.875 1 97.06 431 GLY B C 1
ATOM 8432 O O . GLY B 1 431 ? -12.305 40.781 14.578 1 97.06 431 GLY B O 1
ATOM 8433 N N . ASP B 1 432 ? -13.219 41.969 12.781 1 97.81 432 ASP B N 1
ATOM 8434 C CA . ASP B 1 432 ? -14.062 40.875 12.305 1 97.81 432 ASP B CA 1
ATOM 8435 C C . ASP B 1 432 ? -13.219 39.719 11.766 1 97.81 432 ASP B C 1
ATOM 8437 O O . ASP B 1 432 ? -12.094 39.938 11.312 1 97.81 432 ASP B O 1
ATOM 8441 N N . GLY B 1 433 ? -13.742 38.531 11.938 1 96.31 433 GLY B N 1
ATOM 8442 C CA . GLY B 1 433 ? -13.086 37.406 11.336 1 96.31 433 GLY B CA 1
ATOM 8443 C C . GLY B 1 433 ? -13.234 37.375 9.82 1 96.31 433 GLY B C 1
ATOM 8444 O O . GLY B 1 433 ? -14.281 37.719 9.289 1 96.31 433 GLY B O 1
ATOM 8445 N N . ASP B 1 434 ? -12.234 36.844 9.18 1 93.38 434 ASP B N 1
ATOM 8446 C CA . ASP B 1 434 ? -12.305 36.625 7.738 1 93.38 434 ASP B CA 1
ATOM 8447 C C . ASP B 1 434 ? -13.242 35.469 7.41 1 93.38 434 ASP B C 1
ATOM 8449 O O . ASP B 1 434 ? -13.258 34.469 8.117 1 93.38 434 ASP B O 1
ATOM 8453 N N . SER B 1 435 ? -14.008 35.594 6.336 1 91 435 SER B N 1
ATOM 8454 C CA . SER B 1 435 ? -14.977 34.562 5.98 1 91 435 SER B CA 1
ATOM 8455 C C . SER B 1 435 ? -14.352 33.5 5.082 1 91 435 SER B C 1
ATOM 8457 O O . SER B 1 435 ? -14.898 32.406 4.922 1 91 435 SER B O 1
ATOM 8459 N N . TYR B 1 436 ? -13.266 33.875 4.488 1 89.81 436 TYR B N 1
ATOM 8460 C CA . TYR B 1 436 ? -12.68 32.906 3.547 1 89.81 436 TYR B CA 1
ATOM 8461 C C . TYR B 1 436 ? -11.164 32.875 3.695 1 89.81 436 TYR B C 1
ATOM 8463 O O . TYR B 1 436 ? -10.445 33.656 3.08 1 89.81 436 TYR B O 1
ATOM 8471 N N . SER B 1 437 ? -10.766 31.953 4.438 1 84.44 437 SER B N 1
ATOM 8472 C CA . SER B 1 437 ? -9.359 31.688 4.723 1 84.44 437 SER B CA 1
ATOM 8473 C C . SER B 1 437 ? -9.133 30.203 5.02 1 84.44 437 SER B C 1
ATOM 8475 O O . SER B 1 437 ? -10.086 29.422 5.082 1 84.44 437 SER B O 1
ATOM 8477 N N . VAL B 1 438 ? -7.863 29.891 5.09 1 78.88 438 VAL B N 1
ATOM 8478 C CA . VAL B 1 438 ? -7.555 28.531 5.473 1 78.88 438 VAL B CA 1
ATOM 8479 C C . VAL B 1 438 ? -7.285 28.453 6.973 1 78.88 438 VAL B C 1
ATOM 8481 O O . VAL B 1 438 ? -7.016 29.484 7.609 1 78.88 438 VAL B O 1
ATOM 8484 N N . VAL B 1 439 ? -7.438 27.328 7.52 1 77.94 439 VAL B N 1
ATOM 8485 C CA . VAL B 1 439 ? -7.246 27.125 8.953 1 77.94 439 VAL B CA 1
ATOM 8486 C C . VAL B 1 439 ? -5.891 27.688 9.375 1 77.94 439 VAL B C 1
ATOM 8488 O O . VAL B 1 439 ? -4.922 27.641 8.609 1 77.94 439 VAL B O 1
ATOM 8491 N N . PRO B 1 440 ? -5.816 28.156 10.508 1 76.44 440 PRO B N 1
ATOM 8492 C CA . PRO B 1 440 ? -4.617 28.859 10.984 1 76.44 440 PRO B CA 1
ATOM 8493 C C . PRO B 1 440 ? -3.355 28 10.883 1 76.44 440 PRO B C 1
ATOM 8495 O O . PRO B 1 440 ? -2.256 28.531 10.727 1 76.44 440 PRO B O 1
ATOM 8498 N N . LEU B 1 441 ? -3.502 26.781 10.977 1 81.31 441 LEU B N 1
ATOM 8499 C CA . LEU B 1 441 ? -2.334 25.906 10.922 1 81.31 441 LEU B CA 1
ATOM 8500 C C . LEU B 1 441 ? -1.85 25.734 9.492 1 81.31 441 LEU B C 1
ATOM 8502 O O . LEU B 1 441 ? -0.76 25.203 9.258 1 81.31 441 LEU B O 1
ATOM 8506 N N . CYS B 1 442 ? -2.795 26.188 8.742 1 77.81 442 CYS B N 1
ATOM 8507 C CA . CYS B 1 442 ? -2.459 26.109 7.324 1 77.81 442 CYS B CA 1
ATOM 8508 C C . CYS B 1 442 ? -2.326 27.484 6.707 1 77.81 442 CYS B C 1
ATOM 8510 O O . CYS B 1 442 ? -2.84 28.469 7.254 1 77.81 442 CYS B O 1
ATOM 8512 N N . ASN B 1 443 ? -1.244 27.859 5.922 1 73.5 443 ASN B N 1
ATOM 8513 C CA . ASN B 1 443 ? -1.044 29.062 5.133 1 73.5 443 ASN B CA 1
ATOM 8514 C C . ASN B 1 443 ? -1.081 28.766 3.635 1 73.5 443 ASN B C 1
ATOM 8516 O O . ASN B 1 443 ? -0.072 28.922 2.943 1 73.5 443 ASN B O 1
ATOM 8520 N N . SER B 1 444 ? -2.408 28.391 3.295 1 76.19 444 SER B N 1
ATOM 8521 C CA . SER B 1 444 ? -2.504 27.953 1.906 1 76.19 444 SER B CA 1
ATOM 8522 C C . SER B 1 444 ? -3.293 28.953 1.065 1 76.19 444 SER B C 1
ATOM 8524 O O . SER B 1 444 ? -4.051 29.766 1.603 1 76.19 444 SER B O 1
ATOM 8526 N N . LEU B 1 445 ? -3.041 28.844 -0.156 1 76.06 445 LEU B N 1
ATOM 8527 C CA . LEU B 1 445 ? -3.779 29.656 -1.119 1 76.06 445 LEU B CA 1
ATOM 8528 C C . LEU B 1 445 ? -4.988 28.891 -1.656 1 76.06 445 LEU B C 1
ATOM 8530 O O . LEU B 1 445 ? -4.988 27.656 -1.682 1 76.06 445 LEU B O 1
ATOM 8534 N N . ASP B 1 446 ? -5.973 29.688 -1.965 1 80.25 446 ASP B N 1
ATOM 8535 C CA . ASP B 1 446 ? -7.137 29.109 -2.627 1 80.25 446 ASP B CA 1
ATOM 8536 C C . ASP B 1 446 ? -6.895 28.953 -4.125 1 80.25 446 ASP B C 1
ATOM 8538 O O . ASP B 1 446 ? -6.641 29.938 -4.824 1 80.25 446 ASP B O 1
ATOM 8542 N N . PRO B 1 447 ? -6.996 27.766 -4.574 1 82.69 447 PRO B N 1
ATOM 8543 C CA . PRO B 1 447 ? -6.828 27.609 -6.02 1 82.69 447 PRO B CA 1
ATOM 8544 C C . PRO B 1 447 ? -7.875 28.375 -6.828 1 82.69 447 PRO B C 1
ATOM 8546 O O . PRO B 1 447 ? -9.039 28.438 -6.434 1 82.69 447 PRO B O 1
ATOM 8549 N N . ALA B 1 448 ? -7.445 28.844 -7.996 1 86.5 448 ALA B N 1
ATOM 8550 C CA . ALA B 1 448 ? -8.375 29.531 -8.883 1 86.5 448 ALA B CA 1
ATOM 8551 C C . ALA B 1 448 ? -9.414 28.578 -9.453 1 86.5 448 ALA B C 1
ATOM 8553 O O . ALA B 1 448 ? -9.086 27.438 -9.797 1 86.5 448 ALA B O 1
ATOM 8554 N N . ILE B 1 449 ? -10.664 29.078 -9.531 1 91.06 449 ILE B N 1
ATOM 8555 C CA . ILE B 1 449 ? -11.766 28.266 -10.039 1 91.06 449 ILE B CA 1
ATOM 8556 C C . ILE B 1 449 ? -11.445 27.812 -11.461 1 91.06 449 ILE B C 1
ATOM 8558 O O . ILE B 1 449 ? -11.703 26.656 -11.828 1 91.06 449 ILE B O 1
ATOM 8562 N N . GLU B 1 450 ? -10.859 28.719 -12.227 1 90.12 450 GLU B N 1
ATOM 8563 C CA . GLU B 1 450 ? -10.516 28.422 -13.609 1 90.12 450 GLU B CA 1
ATOM 8564 C C . GLU B 1 450 ? -9.484 27.297 -13.688 1 90.12 450 GLU B C 1
ATOM 8566 O O . GLU B 1 450 ? -9.57 26.422 -14.562 1 90.12 450 GLU B O 1
ATOM 8571 N N . ALA B 1 451 ? -8.586 27.359 -12.805 1 85.94 451 ALA B N 1
ATOM 8572 C CA . ALA B 1 451 ? -7.559 26.328 -12.773 1 85.94 451 ALA B CA 1
ATOM 8573 C C . ALA B 1 451 ? -8.164 24.969 -12.438 1 85.94 451 ALA B C 1
ATOM 8575 O O . ALA B 1 451 ? -7.785 23.953 -13.031 1 85.94 451 ALA B O 1
ATOM 8576 N N . ILE B 1 452 ? -9.094 24.938 -11.516 1 89.5 452 ILE B N 1
ATOM 8577 C CA . ILE B 1 452 ? -9.766 23.703 -11.117 1 89.5 452 ILE B CA 1
ATOM 8578 C C . ILE B 1 452 ? -10.516 23.109 -12.305 1 89.5 452 ILE B C 1
ATOM 8580 O O . ILE B 1 452 ? -10.359 21.938 -12.617 1 89.5 452 ILE B O 1
ATOM 8584 N N . GLU B 1 453 ? -11.242 23.953 -12.992 1 92.31 453 GLU B N 1
ATOM 8585 C CA . GLU B 1 453 ? -12.117 23.5 -14.062 1 92.31 453 GLU B CA 1
ATOM 8586 C C . GLU B 1 453 ? -11.32 23.094 -15.297 1 92.31 453 GLU B C 1
ATOM 8588 O O . GLU B 1 453 ? -11.805 22.328 -16.141 1 92.31 453 GLU B O 1
ATOM 8593 N N . MET B 1 454 ? -10.125 23.609 -15.391 1 88.44 454 MET B N 1
ATOM 8594 C CA . MET B 1 454 ? -9.25 23.25 -16.5 1 88.44 454 MET B CA 1
ATOM 8595 C C . MET B 1 454 ? -8.602 21.891 -16.25 1 88.44 454 MET B C 1
ATOM 8597 O O . MET B 1 454 ? -8.336 21.141 -17.188 1 88.44 454 MET B O 1
ATOM 8601 N N . GLU B 1 455 ? -8.391 21.531 -15.07 1 86.25 455 GLU B N 1
ATOM 8602 C CA . GLU B 1 455 ? -7.566 20.375 -14.742 1 86.25 455 GLU B CA 1
ATOM 8603 C C . GLU B 1 455 ? -8.422 19.125 -14.5 1 86.25 455 GLU B C 1
ATOM 8605 O O . GLU B 1 455 ? -7.973 18 -14.719 1 86.25 455 GLU B O 1
ATOM 8610 N N . ILE B 1 456 ? -9.578 19.297 -14.008 1 91.12 456 ILE B N 1
ATOM 8611 C CA . ILE B 1 456 ? -10.422 18.156 -13.695 1 91.12 456 ILE B CA 1
ATOM 8612 C C . ILE B 1 456 ? -11.805 18.359 -14.312 1 91.12 456 ILE B C 1
ATOM 8614 O O . ILE B 1 456 ? -12.203 19.484 -14.609 1 91.12 456 ILE B O 1
ATOM 8618 N N . PRO B 1 457 ? -12.523 17.281 -14.523 1 95.12 457 PRO B N 1
ATOM 8619 C CA . PRO B 1 457 ? -13.859 17.375 -15.133 1 95.12 457 PRO B CA 1
ATOM 8620 C C . PRO B 1 457 ? -14.93 17.797 -14.125 1 95.12 457 PRO B C 1
ATOM 8622 O O . PRO B 1 457 ? -15.891 17.047 -13.898 1 95.12 457 PRO B O 1
ATOM 8625 N N . ALA B 1 458 ? -14.82 18.984 -13.562 1 94.88 458 ALA B N 1
ATOM 8626 C CA . ALA B 1 458 ? -15.766 19.531 -12.594 1 94.88 458 ALA B CA 1
ATOM 8627 C C . ALA B 1 458 ? -15.984 21.031 -12.828 1 94.88 458 ALA B C 1
ATOM 8629 O O . ALA B 1 458 ? -15.117 21.719 -13.383 1 94.88 458 ALA B O 1
ATOM 8630 N N . ILE B 1 459 ? -17.125 21.5 -12.492 1 94.31 459 ILE B N 1
ATOM 8631 C CA . ILE B 1 459 ? -17.484 22.922 -12.594 1 94.31 459 ILE B CA 1
ATOM 8632 C C . ILE B 1 459 ? -17.906 23.438 -11.219 1 94.31 459 ILE B C 1
ATOM 8634 O O . ILE B 1 459 ? -18.781 22.859 -10.57 1 94.31 459 ILE B O 1
ATOM 8638 N N . VAL B 1 460 ? -17.297 24.469 -10.82 1 94.56 460 VAL B N 1
ATOM 8639 C CA . VAL B 1 460 ? -17.734 25.125 -9.594 1 94.56 460 VAL B CA 1
ATOM 8640 C C . VAL B 1 460 ? -18.891 26.078 -9.906 1 94.56 460 VAL B C 1
ATOM 8642 O O . VAL B 1 460 ? -18.672 27.172 -10.43 1 94.56 460 VAL B O 1
ATOM 8645 N N . LEU B 1 461 ? -20.047 25.781 -9.453 1 91.5 461 LEU B N 1
ATOM 8646 C CA . LEU B 1 461 ? -21.25 26.531 -9.82 1 91.5 461 LEU B CA 1
ATOM 8647 C C . LEU B 1 461 ? -21.469 27.703 -8.875 1 91.5 461 LEU B C 1
ATOM 8649 O O . LEU B 1 461 ? -22.031 28.719 -9.266 1 91.5 461 LEU B O 1
ATOM 8653 N N . ARG B 1 462 ? -21.125 27.406 -7.656 1 92 462 ARG B N 1
ATOM 8654 C CA . ARG B 1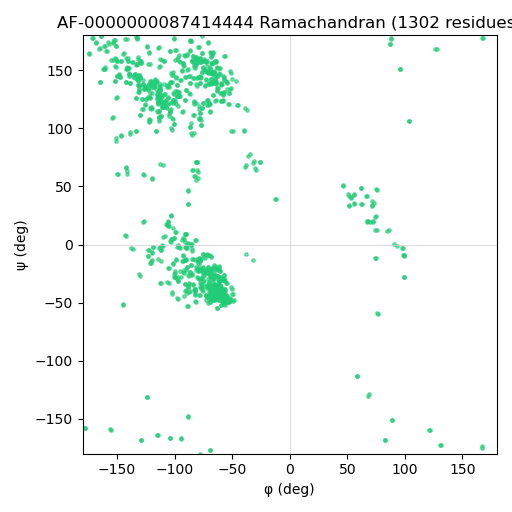 462 ? -21.328 28.438 -6.641 1 92 462 ARG B CA 1
ATOM 8655 C C . ARG B 1 462 ? -20.188 28.438 -5.629 1 92 462 ARG B C 1
ATOM 8657 O O . ARG B 1 462 ? -19.688 27.375 -5.246 1 92 462 ARG B O 1
ATOM 8664 N N . LYS B 1 463 ? -19.797 29.516 -5.258 1 93.12 463 LYS B N 1
ATOM 8665 C CA . LYS B 1 463 ? -18.906 29.812 -4.152 1 93.12 463 LYS B CA 1
ATOM 8666 C C . LYS B 1 463 ? -19.266 31.141 -3.486 1 93.12 463 LYS B C 1
ATOM 8668 O O . LYS B 1 463 ? -18.812 32.188 -3.924 1 93.12 463 LYS B O 1
ATOM 8673 N N . GLU B 1 464 ? -20.109 31.078 -2.393 1 93.19 464 GLU B N 1
ATOM 8674 C CA . GLU B 1 464 ? -20.672 32.281 -1.823 1 93.19 464 GLU B CA 1
ATOM 8675 C C . GLU B 1 464 ? -20.797 32.188 -0.305 1 93.19 464 GLU B C 1
ATOM 8677 O O . GLU B 1 464 ? -20.703 31.094 0.257 1 93.19 464 GLU B O 1
ATOM 8682 N N . TYR B 1 465 ? -20.984 33.312 0.324 1 95.44 465 TYR B N 1
ATOM 8683 C CA . TYR B 1 465 ? -21.203 33.344 1.765 1 95.44 465 TYR B CA 1
ATOM 8684 C C . TYR B 1 465 ? -22.672 33.062 2.096 1 95.44 465 TYR B C 1
ATOM 8686 O O . TYR B 1 465 ? -23.547 33.312 1.275 1 95.44 465 TYR B O 1
ATOM 8694 N N . VAL B 1 466 ? -22.875 32.531 3.252 1 95.5 466 VAL B N 1
ATOM 8695 C CA . VAL B 1 466 ? -24.234 32.281 3.74 1 95.5 466 VAL B CA 1
ATOM 8696 C C . VAL B 1 466 ? -24.578 33.312 4.805 1 95.5 466 VAL B C 1
ATOM 8698 O O . VAL B 1 466 ? -23.938 33.375 5.859 1 95.5 466 VAL B O 1
ATOM 8701 N N . ALA B 1 467 ? -25.594 34.062 4.586 1 96.12 467 ALA B N 1
ATOM 8702 C CA . ALA B 1 467 ? -25.969 35.156 5.48 1 96.12 467 ALA B CA 1
ATOM 8703 C C . ALA B 1 467 ? -26.422 34.625 6.836 1 96.12 467 ALA B C 1
ATOM 8705 O O . ALA B 1 467 ? -27 33.531 6.922 1 96.12 467 ALA B O 1
ATOM 8706 N N . ASP B 1 468 ? -26.172 35.375 7.898 1 97.38 468 ASP B N 1
ATOM 8707 C CA . ASP B 1 468 ? -26.672 35.188 9.258 1 97.38 468 ASP B CA 1
ATOM 8708 C C . ASP B 1 468 ? -26.031 33.938 9.898 1 97.38 468 ASP B C 1
ATOM 8710 O O . ASP B 1 468 ? -26.625 33.344 10.805 1 97.38 468 ASP B O 1
ATOM 8714 N N . THR B 1 469 ? -24.922 33.5 9.359 1 97.5 469 THR B N 1
ATOM 8715 C CA . THR B 1 469 ? -24.297 32.312 9.93 1 97.5 469 THR B CA 1
ATOM 8716 C C . THR B 1 469 ? -23.141 32.688 10.852 1 97.5 469 THR B C 1
ATOM 8718 O O . THR B 1 469 ? -22.781 31.938 11.758 1 97.5 469 THR B O 1
ATOM 8721 N N . ALA B 1 470 ? -22.516 33.844 10.68 1 98.25 470 ALA B N 1
ATOM 8722 C CA . ALA B 1 470 ? -21.359 34.281 11.461 1 98.25 470 ALA B CA 1
ATOM 8723 C C . ALA B 1 470 ? -21.75 34.5 12.93 1 98.25 470 ALA B C 1
ATOM 8725 O O . ALA B 1 470 ? -22.828 34.969 13.227 1 98.25 470 ALA B O 1
ATOM 8726 N N . GLY B 1 471 ? -20.844 34.062 13.836 1 98.56 471 GLY B N 1
ATOM 8727 C CA . GLY B 1 471 ? -21.078 34.406 15.234 1 98.56 471 GLY B CA 1
ATOM 8728 C C . GLY B 1 471 ? -21.172 35.906 15.484 1 98.56 471 GLY B C 1
ATOM 8729 O O . GLY B 1 471 ? -20.281 36.656 15.109 1 98.56 471 GLY B O 1
ATOM 8730 N N . ALA B 1 472 ? -22.25 36.312 16.172 1 98.62 472 ALA B N 1
ATOM 8731 C CA . ALA B 1 472 ? -22.484 37.719 16.422 1 98.62 472 ALA B CA 1
ATOM 8732 C C . ALA B 1 472 ? -21.594 38.219 17.562 1 98.62 472 ALA B C 1
ATOM 8734 O O . ALA B 1 472 ? -21.359 37.531 18.547 1 98.62 472 ALA B O 1
ATOM 8735 N N . GLY B 1 473 ? -21.078 39.375 17.375 1 98.44 473 GLY B N 1
ATOM 8736 C CA . GLY B 1 473 ? -20.281 40.094 18.375 1 98.44 473 GLY B CA 1
ATOM 8737 C C . GLY B 1 473 ? -20.031 41.531 18.031 1 98.44 473 GLY B C 1
ATOM 8738 O O . GLY B 1 473 ? -20.484 42.031 16.984 1 98.44 473 GLY B O 1
ATOM 8739 N N . GLN B 1 474 ? -19.406 42.25 19 1 98.44 474 GLN B N 1
ATOM 8740 C CA . GLN B 1 474 ? -18.906 43.562 18.609 1 98.44 474 GLN B CA 1
ATOM 8741 C C . GLN B 1 474 ? -18.078 43.469 17.328 1 98.44 474 GLN B C 1
ATOM 8743 O O . GLN B 1 474 ? -18.109 44.375 16.484 1 98.44 474 GLN B O 1
ATOM 8748 N N . HIS B 1 475 ? -17.328 42.5 17.312 1 98.56 475 HIS B N 1
ATOM 8749 C CA . HIS B 1 475 ? -16.719 42.031 16.078 1 98.56 475 HIS B CA 1
ATOM 8750 C C . HIS B 1 475 ? -17.297 40.688 15.633 1 98.56 475 HIS B C 1
ATOM 8752 O O . HIS B 1 475 ? -17.266 39.719 16.391 1 98.56 475 HIS B O 1
ATOM 8758 N N . ARG B 1 476 ? -17.812 40.656 14.469 1 98.25 476 ARG B N 1
ATOM 8759 C CA . ARG B 1 476 ? -18.484 39.469 13.938 1 98.25 476 ARG B CA 1
ATOM 8760 C C . ARG B 1 476 ? -17.484 38.438 13.484 1 98.25 476 ARG B C 1
ATOM 8762 O O . ARG B 1 476 ? -16.422 38.781 12.945 1 98.25 476 ARG B O 1
ATOM 8769 N N . GLY B 1 477 ? -17.859 37.125 13.688 1 98.19 477 GLY B N 1
ATOM 8770 C CA . GLY B 1 477 ? -17.047 36.094 13.062 1 98.19 477 GLY B CA 1
ATOM 8771 C C . GLY B 1 477 ? -17.203 36.031 11.555 1 98.19 477 GLY B C 1
ATOM 8772 O O . GLY B 1 477 ? -18.016 36.781 10.984 1 98.19 477 GLY B O 1
ATOM 8773 N N . GLY B 1 478 ? -16.391 35.188 10.914 1 97.69 478 GLY B N 1
ATOM 8774 C CA . GLY B 1 478 ? -16.578 34.969 9.492 1 97.69 478 GLY B CA 1
ATOM 8775 C C . GLY B 1 478 ? -17.828 34.156 9.195 1 97.69 478 GLY B C 1
ATOM 8776 O O . GLY B 1 478 ? -18.234 33.312 9.992 1 97.69 478 GLY B O 1
ATOM 8777 N N . ALA B 1 479 ? -18.391 34.344 8 1 97.88 479 ALA B N 1
ATOM 8778 C CA . ALA B 1 479 ? -19.609 33.656 7.59 1 97.88 479 ALA B CA 1
ATOM 8779 C C . ALA B 1 479 ? -19.281 32.281 7.008 1 97.88 479 ALA B C 1
ATOM 8781 O O . ALA B 1 479 ? -18.156 32.031 6.582 1 97.88 479 ALA B O 1
ATOM 8782 N N . SER B 1 480 ? -20.281 31.422 7.035 1 96.88 480 SER B N 1
ATOM 8783 C CA . SER B 1 480 ? -20.156 30.141 6.348 1 96.88 480 SER B CA 1
ATOM 8784 C C . SER B 1 480 ? -19.984 30.344 4.844 1 96.88 480 SER B C 1
ATOM 8786 O O . SER B 1 480 ? -20.438 31.344 4.289 1 96.88 480 SER B O 1
ATOM 8788 N N . VAL B 1 481 ? -19.328 29.406 4.281 1 95.94 481 VAL B N 1
ATOM 8789 C CA . VAL B 1 481 ? -19.141 29.406 2.836 1 95.94 481 VAL B CA 1
ATOM 8790 C C . VAL B 1 481 ? -19.922 28.234 2.213 1 95.94 481 VAL B C 1
ATOM 8792 O O . VAL B 1 481 ? -19.828 27.109 2.684 1 95.94 481 VAL B O 1
ATOM 8795 N N . LEU B 1 482 ? -20.703 28.531 1.239 1 95.62 482 LEU B N 1
ATOM 8796 C CA . LEU B 1 482 ? -21.406 27.531 0.442 1 95.62 482 LEU B CA 1
ATOM 8797 C C . LEU B 1 482 ? -20.703 27.297 -0.891 1 95.62 482 LEU B C 1
ATOM 8799 O O . LEU B 1 482 ? -20.406 28.25 -1.613 1 95.62 482 LEU B O 1
ATOM 8803 N N . LYS B 1 483 ? -20.344 26.109 -1.193 1 95.5 483 LYS B N 1
ATOM 8804 C CA . LYS B 1 483 ? -19.688 25.766 -2.453 1 95.5 483 LYS B CA 1
ATOM 8805 C C . LYS B 1 483 ? -20.406 24.609 -3.139 1 95.5 483 LYS B C 1
ATOM 8807 O O . LYS B 1 483 ? -20.641 23.562 -2.525 1 95.5 483 LYS B O 1
ATOM 8812 N N . ASP B 1 484 ? -20.812 24.781 -4.379 1 94.88 484 ASP B N 1
ATOM 8813 C CA . ASP B 1 484 ? -21.406 23.75 -5.223 1 94.88 484 ASP B CA 1
ATOM 8814 C C . ASP B 1 484 ? -20.422 23.297 -6.305 1 94.88 484 ASP B C 1
ATOM 8816 O O . ASP B 1 484 ? -19.984 24.109 -7.129 1 94.88 484 ASP B O 1
ATOM 8820 N N . THR B 1 485 ? -20.062 22.109 -6.281 1 95.62 485 THR B N 1
ATOM 8821 C CA . THR B 1 485 ? -19.203 21.562 -7.324 1 95.62 485 THR B CA 1
ATOM 8822 C C . THR B 1 485 ? -19.938 20.516 -8.141 1 95.62 485 THR B C 1
ATOM 8824 O O . THR B 1 485 ? -20.453 19.531 -7.586 1 95.62 485 THR B O 1
ATOM 8827 N N . PHE B 1 486 ? -20 20.719 -9.422 1 94.62 486 PHE B N 1
ATOM 8828 C CA . PHE B 1 486 ? -20.688 19.875 -10.375 1 94.62 486 PHE B CA 1
ATOM 8829 C C . PHE B 1 486 ? -19.703 18.984 -11.117 1 94.62 486 PHE B C 1
ATOM 8831 O O . PHE B 1 486 ? -18.797 19.469 -11.789 1 94.62 486 PHE B O 1
ATOM 8838 N N . TRP B 1 487 ? -19.906 17.672 -11.016 1 95.44 487 TRP B N 1
ATOM 8839 C CA . TRP B 1 487 ? -18.969 16.719 -11.586 1 95.44 487 TRP B CA 1
ATOM 8840 C C . TRP B 1 487 ? -19.484 16.172 -12.914 1 95.44 487 TRP B C 1
ATOM 8842 O O . TRP B 1 487 ? -20.578 15.617 -12.992 1 95.44 487 TRP B O 1
ATOM 8852 N N . LEU B 1 488 ? -18.656 16.188 -13.961 1 94.75 488 LEU B N 1
ATOM 8853 C CA . LEU B 1 488 ? -19.078 15.914 -15.336 1 94.75 488 LEU B CA 1
ATOM 8854 C C . LEU B 1 488 ? -18.906 14.438 -15.664 1 94.75 488 LEU B C 1
ATOM 8856 O O . LEU B 1 488 ? -19.516 13.93 -16.609 1 94.75 488 LEU B O 1
ATOM 8860 N N . THR B 1 489 ? -18.031 13.758 -14.961 1 95.75 489 THR B N 1
ATOM 8861 C CA . THR B 1 489 ? -17.766 12.344 -15.203 1 95.75 489 THR B CA 1
ATOM 8862 C C . THR B 1 489 ? -18.016 11.523 -13.938 1 95.75 489 THR B C 1
ATOM 8864 O O . THR B 1 489 ? -18.203 12.086 -12.859 1 95.75 489 THR B O 1
ATOM 8867 N N . GLU B 1 490 ? -18.109 10.18 -14.18 1 95.75 490 GLU B N 1
ATOM 8868 C CA . GLU B 1 490 ? -18.125 9.281 -13.031 1 95.75 490 GLU B CA 1
ATOM 8869 C C . GLU B 1 490 ? -16.875 9.422 -12.188 1 95.75 490 GLU B C 1
ATOM 8871 O O . GLU B 1 490 ? -15.773 9.617 -12.719 1 95.75 490 GLU B O 1
ATOM 8876 N N . ALA B 1 491 ? -17.094 9.422 -10.82 1 96.88 491 ALA B N 1
ATOM 8877 C CA . ALA B 1 491 ? -15.938 9.648 -9.953 1 96.88 491 ALA B CA 1
ATOM 8878 C C . ALA B 1 491 ? -16.125 8.961 -8.602 1 96.88 491 ALA B C 1
ATOM 8880 O O . ALA B 1 491 ? -17.25 8.617 -8.227 1 96.88 491 ALA B O 1
ATOM 8881 N N . GLU B 1 492 ? -15.008 8.633 -7.98 1 96.69 492 GLU B N 1
ATOM 8882 C CA . GLU B 1 492 ? -14.953 8.227 -6.578 1 96.69 492 GLU B CA 1
ATOM 8883 C C . GLU B 1 492 ? -14.555 9.398 -5.684 1 96.69 492 GLU B C 1
ATOM 8885 O O . GLU B 1 492 ? -13.703 10.211 -6.051 1 96.69 492 GLU B O 1
ATOM 8890 N N . HIS B 1 493 ? -15.258 9.523 -4.52 1 97.25 493 HIS B N 1
ATOM 8891 C CA . HIS B 1 493 ? -15.047 10.68 -3.654 1 97.25 493 HIS B CA 1
ATOM 8892 C C . HIS B 1 493 ? -14.742 10.258 -2.223 1 97.25 493 HIS B C 1
ATOM 8894 O O . HIS B 1 493 ? -15.328 9.297 -1.719 1 97.25 493 HIS B O 1
ATOM 8900 N N . TYR B 1 494 ? -13.836 10.906 -1.651 1 97.12 494 TYR B N 1
ATOM 8901 C CA . TYR B 1 494 ? -13.539 10.844 -0.225 1 97.12 494 TYR B CA 1
ATOM 8902 C C . TYR B 1 494 ? -13.789 12.195 0.438 1 97.12 494 TYR B C 1
ATOM 8904 O O . TYR B 1 494 ? -12.953 13.102 0.34 1 97.12 494 TYR B O 1
ATOM 8912 N N . SER B 1 495 ? -14.922 12.367 1.056 1 96.25 495 SER B N 1
ATOM 8913 C CA . SER B 1 495 ? -15.289 13.578 1.774 1 96.25 495 SER B CA 1
ATOM 8914 C C . SER B 1 495 ? -15.047 13.43 3.273 1 96.25 495 SER B C 1
ATOM 8916 O O . SER B 1 495 ? -15.547 12.492 3.895 1 96.25 495 SER B O 1
ATOM 8918 N N . MET B 1 496 ? -14.312 14.391 3.879 1 95.5 496 MET B N 1
ATOM 8919 C CA . MET B 1 496 ? -13.898 14.219 5.27 1 95.5 496 MET B CA 1
ATOM 8920 C C . MET B 1 496 ? -14.312 15.422 6.109 1 95.5 496 MET B C 1
ATOM 8922 O O . MET B 1 496 ? -13.461 16.094 6.699 1 95.5 496 MET B O 1
ATOM 8926 N N . PRO B 1 497 ? -15.578 15.734 6.191 1 95.56 497 PRO B N 1
ATOM 8927 C CA . PRO B 1 497 ? -16.062 16.734 7.148 1 95.56 497 PRO B CA 1
ATOM 8928 C C . PRO B 1 497 ? -16.141 16.188 8.57 1 95.56 497 PRO B C 1
ATOM 8930 O O . PRO B 1 497 ? -17.125 15.547 8.938 1 95.56 497 PRO B O 1
ATOM 8933 N N . LEU B 1 498 ? -15.25 16.594 9.414 1 95.94 498 LEU B N 1
ATOM 8934 C CA . LEU B 1 498 ? -15.047 15.859 10.656 1 95.94 498 LEU B CA 1
ATOM 8935 C C . LEU B 1 498 ? -15.57 16.641 11.852 1 95.94 498 LEU B C 1
ATOM 8937 O O . LEU B 1 498 ? -15.414 16.219 12.992 1 95.94 498 LEU B O 1
ATOM 8941 N N . HIS B 1 499 ? -16.234 17.75 11.648 1 96 499 HIS B N 1
ATOM 8942 C CA . HIS B 1 499 ? -16.719 18.547 12.773 1 96 499 HIS B CA 1
ATOM 8943 C C . HIS B 1 499 ? -17.969 19.312 12.406 1 96 499 HIS B C 1
ATOM 8945 O O . HIS B 1 499 ? -17.906 20.484 12.055 1 96 499 HIS B O 1
ATOM 8951 N N . PHE B 1 500 ? -19.156 18.703 12.648 1 97 500 PHE B N 1
ATOM 8952 C CA . PHE B 1 500 ? -20.422 19.359 12.328 1 97 500 PHE B CA 1
ATOM 8953 C C . PHE B 1 500 ? -21.438 19.156 13.445 1 97 500 PHE B C 1
ATOM 8955 O O . PHE B 1 500 ? -22.516 19.75 13.422 1 97 500 PHE B O 1
ATOM 8962 N N . ARG B 1 501 ? -21.109 18.391 14.5 1 96.19 501 ARG B N 1
ATOM 8963 C CA . ARG B 1 501 ? -22.062 18.078 15.562 1 96.19 501 ARG B CA 1
ATOM 8964 C C . ARG B 1 501 ? -22.266 19.281 16.484 1 96.19 501 ARG B C 1
ATOM 8966 O O . ARG B 1 501 ? -23.297 19.375 17.172 1 96.19 501 ARG B O 1
ATOM 8973 N N . ARG B 1 502 ? -21.328 20.156 16.531 1 94.69 502 ARG B N 1
ATOM 8974 C CA . ARG B 1 502 ? -21.359 21.391 17.312 1 94.69 502 ARG B CA 1
ATOM 8975 C C . ARG B 1 502 ? -20.609 22.516 16.609 1 94.69 502 ARG B C 1
ATOM 8977 O O . ARG B 1 502 ? -19.734 22.25 15.789 1 94.69 502 ARG B O 1
ATOM 8984 N N . PRO B 1 503 ? -20.938 23.703 16.953 1 93.81 503 PRO B N 1
ATOM 8985 C CA . PRO B 1 503 ? -20.188 24.797 16.344 1 93.81 503 PRO B CA 1
ATOM 8986 C C . PRO B 1 503 ? -18.703 24.781 16.719 1 93.81 503 PRO B C 1
ATOM 8988 O O . PRO B 1 503 ? -18.375 24.641 17.891 1 93.81 503 PRO B O 1
ATOM 8991 N N . SER B 1 504 ? -17.953 24.922 15.742 1 95.19 504 SER B N 1
ATOM 8992 C CA . SER B 1 504 ? -16.516 25.078 16 1 95.19 504 SER B CA 1
ATOM 8993 C C . SER B 1 504 ? -16.156 26.547 16.219 1 95.19 504 SER B C 1
ATOM 8995 O O . SER B 1 504 ? -15.133 26.859 16.844 1 95.19 504 SER B O 1
ATOM 8997 N N . GLY B 1 505 ? -16.938 27.422 15.656 1 97 505 GLY B N 1
ATOM 8998 C CA . GLY B 1 505 ? -16.75 28.844 15.852 1 97 505 GLY B CA 1
ATOM 8999 C C . GLY B 1 505 ? -17.328 29.344 17.156 1 97 505 GLY B C 1
ATOM 9000 O O . GLY B 1 505 ? -18.297 30.125 17.156 1 97 505 GLY B O 1
ATOM 9001 N N . PHE B 1 506 ? -16.719 29 18.25 1 97.38 506 PHE B N 1
ATOM 9002 C CA . PHE B 1 506 ? -17.203 29.453 19.547 1 97.38 506 PHE B CA 1
ATOM 9003 C C . PHE B 1 506 ? -16.891 30.922 19.75 1 97.38 506 PHE B C 1
ATOM 9005 O O . PHE B 1 506 ? -15.867 31.438 19.281 1 97.38 506 PHE B O 1
ATOM 9012 N N . GLY B 1 507 ? -17.719 31.594 20.5 1 97.5 507 GLY B N 1
ATOM 9013 C CA . GLY B 1 507 ? -17.562 33 20.766 1 97.5 507 GLY B CA 1
ATOM 9014 C C . GLY B 1 507 ? -16.516 33.312 21.844 1 97.5 507 GLY B C 1
ATOM 9015 O O . GLY B 1 507 ? -16.203 32.438 22.656 1 97.5 507 GLY B O 1
ATOM 9016 N N . ALA B 1 508 ? -16.031 34.531 21.828 1 97.25 508 ALA B N 1
ATOM 9017 C CA . ALA B 1 508 ? -15.07 35 22.828 1 97.25 508 ALA B CA 1
ATOM 9018 C C . ALA B 1 508 ? -15.492 36.344 23.406 1 97.25 508 ALA B C 1
ATOM 9020 O O . ALA B 1 508 ? -16.109 37.188 22.719 1 97.25 508 ALA B O 1
ATOM 9021 N N . ASN B 1 509 ? -15.211 36.594 24.703 1 96.81 509 ASN B N 1
ATOM 9022 C CA . ASN B 1 509 ? -15.422 37.875 25.391 1 96.81 509 ASN B CA 1
ATOM 9023 C C . ASN B 1 509 ? -16.844 38.375 25.172 1 96.81 509 ASN B C 1
ATOM 9025 O O . ASN B 1 509 ? -17.031 39.562 24.844 1 96.81 509 ASN B O 1
ATOM 9029 N N . GLY B 1 510 ? -17.797 37.469 25.25 1 95.81 510 GLY B N 1
ATOM 9030 C CA . GLY B 1 510 ? -19.188 37.875 25.141 1 95.81 510 GLY B CA 1
ATOM 9031 C C . GLY B 1 510 ? -19.766 37.656 23.766 1 95.81 510 GLY B C 1
ATOM 9032 O O . GLY B 1 510 ? -20.969 37.812 23.547 1 95.81 510 GLY B O 1
ATOM 9033 N N . GLY B 1 511 ? -18.953 37.312 22.781 1 97.69 511 GLY B N 1
ATOM 9034 C CA . GLY B 1 511 ? -19.438 36.969 21.438 1 97.69 511 GLY B CA 1
ATOM 9035 C C . GLY B 1 511 ? -20.203 35.688 21.375 1 97.69 511 GLY B C 1
ATOM 9036 O O . GLY B 1 511 ? -20.109 34.844 22.266 1 97.69 511 GLY B O 1
ATOM 9037 N N . LYS B 1 512 ? -20.984 35.5 20.297 1 98.06 512 LYS B N 1
ATOM 9038 C CA . LYS B 1 512 ? -21.812 34.312 20.125 1 98.06 512 LYS B CA 1
ATOM 9039 C C . LYS B 1 512 ? -21.125 33.281 19.219 1 98.06 512 LYS B C 1
ATOM 9041 O O . LYS B 1 512 ? -20.172 33.625 18.484 1 98.06 512 LYS B O 1
ATOM 9046 N N . ASP B 1 513 ? -21.594 32.094 19.359 1 98.12 513 ASP B N 1
ATOM 9047 C CA . ASP B 1 513 ? -21.078 31.016 18.516 1 98.12 513 ASP B CA 1
ATOM 9048 C C . ASP B 1 513 ? -21.547 31.188 17.078 1 98.12 513 ASP B C 1
ATOM 9050 O O . ASP B 1 513 ? -22.609 31.766 16.812 1 98.12 513 ASP B O 1
ATOM 9054 N N . GLY B 1 514 ? -20.672 30.734 16.125 1 97.88 514 GLY B N 1
ATOM 9055 C CA . GLY B 1 514 ? -21.109 30.594 14.742 1 97.88 514 GLY B CA 1
ATOM 9056 C C . GLY B 1 514 ? -21.984 29.359 14.516 1 97.88 514 GLY B C 1
ATOM 9057 O O . GLY B 1 514 ? -22.234 28.594 15.445 1 97.88 514 GLY B O 1
ATOM 9058 N N . CYS B 1 515 ? -22.406 29.203 13.266 1 96.75 515 CYS B N 1
ATOM 9059 C CA . CYS B 1 515 ? -23.266 28.094 12.914 1 96.75 515 CYS B CA 1
ATOM 9060 C C . CYS B 1 515 ? -22.453 26.891 12.438 1 96.75 515 CYS B C 1
ATOM 9062 O O . CYS B 1 515 ? -21.312 27.047 11.984 1 96.75 515 CYS B O 1
ATOM 9064 N N . SER B 1 516 ? -23.078 25.719 12.57 1 96.62 516 SER B N 1
ATOM 9065 C CA . SER B 1 516 ? -22.516 24.5 11.992 1 96.62 516 SER B CA 1
ATOM 9066 C C . SER B 1 516 ? -23 24.281 10.562 1 96.62 516 SER B C 1
ATOM 9068 O O . SER B 1 516 ? -24.078 24.734 10.188 1 96.62 516 SER B O 1
ATOM 9070 N N . GLY B 1 517 ? -22.125 23.641 9.82 1 96.56 517 GLY B N 1
ATOM 9071 C CA . GLY B 1 517 ? -22.438 23.375 8.43 1 96.56 517 GLY B CA 1
ATOM 9072 C C . GLY B 1 517 ? -22.844 21.922 8.172 1 96.56 517 GLY B C 1
ATOM 9073 O O . GLY B 1 517 ? -23.219 21.219 9.102 1 96.56 517 GLY B O 1
ATOM 9074 N N . ALA B 1 518 ? -22.859 21.562 6.855 1 97.31 518 ALA B N 1
ATOM 9075 C CA . ALA B 1 518 ? -23.203 20.219 6.402 1 97.31 518 ALA B CA 1
ATOM 9076 C C . ALA B 1 518 ? -22.797 20 4.949 1 97.31 518 ALA B C 1
ATOM 9078 O O . ALA B 1 518 ? -22.391 20.953 4.266 1 97.31 518 ALA B O 1
ATOM 9079 N N . VAL B 1 519 ? -22.844 18.75 4.516 1 97.69 519 VAL B N 1
ATOM 9080 C CA . VAL B 1 519 ? -22.484 18.375 3.148 1 97.69 519 VAL B CA 1
ATOM 9081 C C . VAL B 1 519 ? -23.578 17.5 2.547 1 97.69 519 VAL B C 1
ATOM 9083 O O . VAL B 1 519 ? -24.094 16.609 3.215 1 97.69 519 VAL B O 1
ATOM 9086 N N . TRP B 1 520 ? -23.938 17.75 1.296 1 96.56 520 TRP B N 1
ATOM 9087 C CA . TRP B 1 520 ? -24.969 17 0.576 1 96.56 520 TRP B CA 1
ATOM 9088 C C . TRP B 1 520 ? -24.469 16.594 -0.802 1 96.56 520 TRP B C 1
ATOM 9090 O O . TRP B 1 520 ? -23.516 17.172 -1.329 1 96.56 520 TRP B O 1
ATOM 9100 N N . MET B 1 521 ? -25.109 15.594 -1.371 1 95.81 521 MET B N 1
ATOM 9101 C CA . MET B 1 521 ? -24.859 15.172 -2.746 1 95.81 521 MET B CA 1
ATOM 9102 C C . MET B 1 521 ? -26.172 14.977 -3.498 1 95.81 521 MET B C 1
ATOM 9104 O O . MET B 1 521 ? -27.172 14.562 -2.912 1 95.81 521 MET B O 1
ATOM 9108 N N . TRP B 1 522 ? -26.219 15.336 -4.781 1 93.81 522 TRP B N 1
ATOM 9109 C CA . TRP B 1 522 ? -27.328 15.07 -5.695 1 93.81 522 TRP B CA 1
ATOM 9110 C C . TRP B 1 522 ? -26.844 14.297 -6.918 1 93.81 522 TRP B C 1
ATOM 9112 O O . TRP B 1 522 ? -25.812 14.617 -7.5 1 93.81 522 TRP B O 1
ATOM 9122 N N . GLY B 1 523 ? -27.547 13.242 -7.301 1 91.25 523 GLY B N 1
ATOM 9123 C CA . GLY B 1 523 ? -27.281 12.539 -8.547 1 91.25 523 GLY B CA 1
ATOM 9124 C C . GLY B 1 523 ? -27.984 13.156 -9.742 1 91.25 523 GLY B C 1
ATOM 9125 O O . GLY B 1 523 ? -28.766 14.102 -9.594 1 91.25 523 GLY B O 1
ATOM 9126 N N . PRO B 1 524 ? -27.656 12.562 -10.938 1 87.19 524 PRO B N 1
ATOM 9127 C CA . PRO B 1 524 ? -28.25 13.125 -12.148 1 87.19 524 PRO B CA 1
ATOM 9128 C C . PRO B 1 524 ? -29.781 13.047 -12.148 1 87.19 524 PRO B C 1
ATOM 9130 O O . PRO B 1 524 ? -30.438 13.891 -12.75 1 87.19 524 PRO B O 1
ATOM 9133 N N . ASP B 1 525 ? -30.266 12.07 -11.539 1 81.56 525 ASP B N 1
ATOM 9134 C CA . ASP B 1 525 ? -31.719 11.891 -11.523 1 81.56 525 ASP B CA 1
ATOM 9135 C C . ASP B 1 525 ? -32.375 12.922 -10.617 1 81.56 525 ASP B C 1
ATOM 9137 O O . ASP B 1 525 ? -33.562 13.234 -10.781 1 81.56 525 ASP B O 1
ATOM 9141 N N . GLN B 1 526 ? -31.656 13.383 -9.734 1 75.62 526 GLN B N 1
ATOM 9142 C CA . GLN B 1 526 ? -32.156 14.344 -8.766 1 75.62 526 GLN B CA 1
ATOM 9143 C C . GLN B 1 526 ? -31.969 15.773 -9.25 1 75.62 526 GLN B C 1
ATOM 9145 O O . GLN B 1 526 ? -32.594 16.703 -8.719 1 75.62 526 GLN B O 1
ATOM 9150 N N . LEU B 1 527 ? -30.984 15.812 -10.195 1 68.38 527 LEU B N 1
ATOM 9151 C CA . LEU B 1 527 ? -30.578 17.141 -10.633 1 68.38 527 LEU B CA 1
ATOM 9152 C C . LEU B 1 527 ? -31.219 17.484 -11.969 1 68.38 527 LEU B C 1
ATOM 9154 O O . LEU B 1 527 ? -31.219 16.672 -12.898 1 68.38 527 LEU B O 1
ATOM 9158 N N . ASN B 1 528 ? -32.156 18.234 -12.141 1 59.22 528 ASN B N 1
ATOM 9159 C CA . ASN B 1 528 ? -32.562 18.734 -13.453 1 59.22 528 ASN B CA 1
ATOM 9160 C C . ASN B 1 528 ? -31.672 19.891 -13.914 1 59.22 528 ASN B C 1
ATOM 9162 O O . ASN B 1 528 ? -32.125 21.031 -14.016 1 59.22 528 ASN B O 1
ATOM 9166 N N . ILE B 1 529 ? -30.375 19.641 -13.992 1 54.41 529 ILE B N 1
ATOM 9167 C CA . ILE B 1 529 ? -29.469 20.75 -14.258 1 54.41 529 ILE B CA 1
ATOM 9168 C C . ILE B 1 529 ? -29.422 21.031 -15.766 1 54.41 529 ILE B C 1
ATOM 9170 O O . ILE B 1 529 ? -29.203 22.156 -16.188 1 54.41 529 ILE B O 1
ATOM 9174 N N . SER B 1 530 ? -29.359 19.938 -16.703 1 50.28 530 SER B N 1
ATOM 9175 C CA . SER B 1 530 ? -29.203 20.172 -18.141 1 50.28 530 SER B CA 1
ATOM 9176 C C . SER B 1 530 ? -30.203 21.203 -18.641 1 50.28 530 SER B C 1
ATOM 9178 O O . SER B 1 530 ? -30.047 21.766 -19.734 1 50.28 530 SER B O 1
ATOM 9180 N N . LYS B 1 531 ? -31.359 21.016 -18.297 1 43.94 531 LYS B N 1
ATOM 9181 C CA . LYS B 1 531 ? -32.312 22 -18.781 1 43.94 531 LYS B CA 1
ATOM 9182 C C . LYS B 1 531 ? -32.25 23.297 -17.984 1 43.94 531 LYS B C 1
ATOM 9184 O O . LYS B 1 531 ? -32.906 24.281 -18.312 1 43.94 531 LYS B O 1
ATOM 9189 N N . ALA B 1 532 ? -31.688 23.281 -16.719 1 42.09 532 ALA B N 1
ATOM 9190 C CA . ALA B 1 532 ? -31.984 24.391 -15.82 1 42.09 532 ALA B CA 1
ATOM 9191 C C . ALA B 1 532 ? -31.062 25.578 -16.094 1 42.09 532 ALA B C 1
ATOM 9193 O O . ALA B 1 532 ? -29.844 25.438 -16.109 1 42.09 532 ALA B O 1
ATOM 9194 N N . GLU B 1 533 ? -31.344 26.422 -16.734 1 47.28 533 GLU B N 1
ATOM 9195 C CA . GLU B 1 533 ? -30.891 27.797 -16.688 1 47.28 533 GLU B CA 1
ATOM 9196 C C . GLU B 1 533 ? -30.578 28.234 -15.258 1 47.28 533 GLU B C 1
ATOM 9198 O O . GLU B 1 533 ? -30.016 29.312 -15.039 1 47.28 533 GLU B O 1
ATOM 9203 N N . GLN B 1 534 ? -30.969 27.5 -14.227 1 52.78 534 GLN B N 1
ATOM 9204 C CA . GLN B 1 534 ? -30.844 28.078 -12.891 1 52.78 534 GLN B CA 1
ATOM 9205 C C . GLN B 1 534 ? -30.047 27.172 -11.969 1 52.78 534 GLN B C 1
ATOM 9207 O O . GLN B 1 534 ? -30.094 25.938 -12.102 1 52.78 534 GLN B O 1
ATOM 9212 N N . LEU B 1 535 ? -29.094 27.781 -11.195 1 61.31 535 LEU B N 1
ATOM 9213 C CA . LEU B 1 535 ? -28.375 27.109 -10.109 1 61.31 535 LEU B CA 1
ATOM 9214 C C . LEU B 1 535 ? -29.328 26.328 -9.219 1 61.31 535 LEU B C 1
ATOM 9216 O O . LEU B 1 535 ? -30.5 26.688 -9.109 1 61.31 535 LEU B O 1
ATOM 9220 N N . TYR B 1 536 ? -28.875 25.156 -8.805 1 59.56 536 TYR B N 1
ATOM 9221 C CA . TYR B 1 536 ? -29.719 24.328 -7.953 1 59.56 536 TYR B CA 1
ATOM 9222 C C . TYR B 1 536 ? -30.25 25.125 -6.766 1 59.56 536 TYR B C 1
ATOM 9224 O O . TYR B 1 536 ? -29.531 25.906 -6.16 1 59.56 536 TYR B O 1
ATOM 9232 N N . ASP B 1 537 ? -31.453 24.984 -6.512 1 65.38 537 ASP B N 1
ATOM 9233 C CA . ASP B 1 537 ? -32.219 25.766 -5.535 1 65.38 537 ASP B CA 1
ATOM 9234 C C . ASP B 1 537 ? -31.703 25.5 -4.117 1 65.38 537 ASP B C 1
ATOM 9236 O O . ASP B 1 537 ? -31.078 24.469 -3.855 1 65.38 537 ASP B O 1
ATOM 9240 N N . LEU B 1 538 ? -31.766 26.469 -3.32 1 69.19 538 LEU B N 1
ATOM 9241 C CA . LEU B 1 538 ? -31.344 26.406 -1.925 1 69.19 538 LEU B CA 1
ATOM 9242 C C . LEU B 1 538 ? -32.531 26.266 -1.001 1 69.19 538 LEU B C 1
ATOM 9244 O O . LEU B 1 538 ? -32.406 26.406 0.218 1 69.19 538 LEU B O 1
ATOM 9248 N N . ASN B 1 539 ? -33.656 25.938 -1.64 1 70.5 539 ASN B N 1
ATOM 9249 C CA . ASN B 1 539 ? -34.844 25.844 -0.805 1 70.5 539 ASN B CA 1
ATOM 9250 C C . ASN B 1 539 ? -34.969 24.469 -0.169 1 70.5 539 ASN B C 1
ATOM 9252 O O . ASN B 1 539 ? -34.188 23.562 -0.456 1 70.5 539 ASN B O 1
ATOM 9256 N N . GLN B 1 540 ? -35.938 24.344 0.654 1 76.19 540 GLN B N 1
ATOM 9257 C CA . GLN B 1 540 ? -36.125 23.141 1.45 1 76.19 540 GLN B CA 1
ATOM 9258 C C . GLN B 1 540 ? -36.375 21.922 0.557 1 76.19 540 GLN B C 1
ATOM 9260 O O . GLN B 1 540 ? -35.906 20.828 0.855 1 76.19 540 GLN B O 1
ATOM 9265 N N . GLU B 1 541 ? -37.062 22.078 -0.478 1 79.62 541 GLU B N 1
ATOM 9266 C CA . GLU B 1 541 ? -37.406 20.969 -1.36 1 79.62 541 GLU B CA 1
ATOM 9267 C C . GLU B 1 541 ? -36.156 20.406 -2.049 1 79.62 541 GLU B C 1
ATOM 9269 O O . GLU B 1 541 ? -36.094 19.203 -2.305 1 79.62 541 GLU B O 1
ATOM 9274 N N . ALA B 1 542 ? -35.312 21.281 -2.273 1 82.69 542 ALA B N 1
ATOM 9275 C CA . ALA B 1 542 ? -34.094 20.859 -2.918 1 82.69 542 ALA B CA 1
ATOM 9276 C C . ALA B 1 542 ? -33.312 19.891 -2.031 1 82.69 542 ALA B C 1
ATOM 9278 O O . ALA B 1 542 ? -32.75 18.906 -2.52 1 82.69 542 ALA B O 1
ATOM 9279 N N . TYR B 1 543 ? -33.312 20.094 -0.765 1 91.38 543 TYR B N 1
ATOM 9280 C CA . TYR B 1 543 ? -32.562 19.266 0.164 1 91.38 543 TYR B CA 1
ATOM 9281 C C . TYR B 1 543 ? -33.25 17.922 0.379 1 91.38 543 TYR B C 1
ATOM 9283 O O . TYR B 1 543 ? -32.594 16.906 0.628 1 91.38 543 TYR B O 1
ATOM 9291 N N . ARG B 1 544 ? -34.531 17.875 0.196 1 89.62 544 ARG B N 1
ATOM 9292 C CA . ARG B 1 544 ? -35.312 16.641 0.421 1 89.62 544 ARG B CA 1
ATOM 9293 C C . ARG B 1 544 ? -34.844 15.547 -0.529 1 89.62 544 ARG B C 1
ATOM 9295 O O . ARG B 1 544 ? -34.812 14.367 -0.157 1 89.62 544 ARG B O 1
ATOM 9302 N N . ASN B 1 545 ? -34.5 15.891 -1.702 1 88.94 545 ASN B N 1
ATOM 9303 C CA . ASN B 1 545 ? -34.094 14.914 -2.713 1 88.94 545 ASN B CA 1
ATOM 9304 C C . ASN B 1 545 ? -32.594 14.672 -2.688 1 88.94 545 ASN B C 1
ATOM 9306 O O . ASN B 1 545 ? -32.062 13.938 -3.525 1 88.94 545 ASN B O 1
ATOM 9310 N N . SER B 1 546 ? -31.938 15.188 -1.718 1 93.19 546 SER B N 1
ATOM 9311 C CA . SER B 1 546 ? -30.484 15.062 -1.639 1 93.19 546 SER B CA 1
ATOM 9312 C C . SER B 1 546 ? -30.078 13.82 -0.856 1 93.19 546 SER B C 1
ATOM 9314 O O . SER B 1 546 ? -30.922 13.172 -0.224 1 93.19 546 SER B O 1
ATOM 9316 N N . THR B 1 547 ? -28.844 13.352 -0.975 1 94.88 547 THR B N 1
ATOM 9317 C CA . THR B 1 547 ? -28.203 12.367 -0.115 1 94.88 547 THR B CA 1
ATOM 9318 C C . THR B 1 547 ? -27.25 13.047 0.871 1 94.88 547 THR B C 1
ATOM 9320 O O . THR B 1 547 ? -26.234 13.609 0.47 1 94.88 547 THR B O 1
ATOM 9323 N N . PRO B 1 548 ? -27.641 13.086 2.154 1 96.5 548 PRO B N 1
ATOM 9324 C CA . PRO B 1 548 ? -26.719 13.688 3.127 1 96.5 548 PRO B CA 1
ATOM 9325 C C . PRO B 1 548 ? -25.391 12.945 3.232 1 96.5 548 PRO B C 1
ATOM 9327 O O . PRO B 1 548 ? -25.375 11.711 3.273 1 96.5 548 PRO B O 1
ATOM 9330 N N . ILE B 1 549 ? -24.375 13.688 3.232 1 97.06 549 ILE B N 1
ATOM 9331 C CA . ILE B 1 549 ? -23.047 13.133 3.414 1 97.06 549 ILE B CA 1
ATOM 9332 C C . ILE B 1 549 ? -22.609 13.289 4.871 1 97.06 549 ILE B C 1
ATOM 9334 O O . ILE B 1 549 ? -22.078 12.352 5.473 1 97.06 549 ILE B O 1
ATOM 9338 N N . ALA B 1 550 ? -22.828 14.5 5.438 1 97.38 550 ALA B N 1
ATOM 9339 C CA . ALA B 1 550 ? -22.438 14.781 6.816 1 97.38 550 ALA B CA 1
ATOM 9340 C C . ALA B 1 550 ? -23.188 15.984 7.371 1 97.38 550 ALA B C 1
ATOM 9342 O O . ALA B 1 550 ? -23.531 16.906 6.629 1 97.38 550 ALA B O 1
ATOM 9343 N N . GLY B 1 551 ? -23.391 15.984 8.703 1 97.75 551 GLY B N 1
ATOM 9344 C CA . GLY B 1 551 ? -24.031 17.094 9.383 1 97.75 551 GLY B CA 1
ATOM 9345 C C . GLY B 1 551 ? -25.203 16.672 10.258 1 97.75 551 GLY B C 1
ATOM 9346 O O . GLY B 1 551 ? -25.594 15.5 10.242 1 97.75 551 GLY B O 1
ATOM 9347 N N . VAL B 1 552 ? -25.641 17.578 11.062 1 98.12 552 VAL B N 1
ATOM 9348 C CA . VAL B 1 552 ? -26.859 17.375 11.82 1 98.12 552 VAL B CA 1
ATOM 9349 C C . VAL B 1 552 ? -28.047 17.953 11.055 1 98.12 552 VAL B C 1
ATOM 9351 O O . VAL B 1 552 ? -28.141 19.172 10.867 1 98.12 552 VAL B O 1
ATOM 9354 N N . LEU B 1 553 ? -28.938 17.047 10.656 1 97.69 553 LEU B N 1
ATOM 9355 C CA . LEU B 1 553 ? -30 17.422 9.727 1 97.69 553 LEU B CA 1
ATOM 9356 C C . LEU B 1 553 ? -31.344 16.906 10.195 1 97.69 553 LEU B C 1
ATOM 9358 O O . LEU B 1 553 ? -31.422 15.914 10.922 1 97.69 553 LEU B O 1
ATOM 9362 N N . ASP B 1 554 ? -32.375 17.625 9.742 1 96.5 554 ASP B N 1
ATOM 9363 C CA . ASP B 1 554 ? -33.719 17.062 9.867 1 96.5 554 ASP B CA 1
ATOM 9364 C C . ASP B 1 554 ? -33.875 15.797 9.016 1 96.5 554 ASP B C 1
ATOM 9366 O O . ASP B 1 554 ? -33.625 15.82 7.809 1 96.5 554 ASP B O 1
ATOM 9370 N N . PRO B 1 555 ? -34.25 14.727 9.625 1 94 555 PRO B N 1
ATOM 9371 C CA . PRO B 1 555 ? -34.219 13.461 8.883 1 94 555 PRO B CA 1
ATOM 9372 C C . PRO B 1 555 ? -35.25 13.438 7.738 1 94 555 PRO B C 1
ATOM 9374 O O . PRO B 1 555 ? -35.094 12.641 6.809 1 94 555 PRO B O 1
ATOM 9377 N N . ARG B 1 556 ? -36.344 14.297 7.738 1 90.75 556 ARG B N 1
ATOM 9378 C CA . ARG B 1 556 ? -37.375 14.305 6.699 1 90.75 556 ARG B CA 1
ATOM 9379 C C . ARG B 1 556 ? -37.031 15.297 5.594 1 90.75 556 ARG B C 1
ATOM 9381 O O . ARG B 1 556 ? -37.062 14.953 4.41 1 90.75 556 ARG B O 1
ATOM 9388 N N . THR B 1 557 ? -36.562 16.547 5.965 1 94.31 557 THR B N 1
ATOM 9389 C CA . THR B 1 557 ? -36.312 17.594 4.984 1 94.31 557 THR B CA 1
ATOM 9390 C C . THR B 1 557 ? -34.844 17.625 4.566 1 94.31 557 THR B C 1
ATOM 9392 O O . THR B 1 557 ? -34.5 18.25 3.557 1 94.31 557 THR B O 1
ATOM 9395 N N . LYS B 1 558 ? -34.031 17.094 5.43 1 95.38 558 LYS B N 1
ATOM 9396 C CA . LYS B 1 558 ? -32.562 17.031 5.223 1 95.38 558 LYS B CA 1
ATOM 9397 C C . LYS B 1 558 ? -31.953 18.422 5.238 1 95.38 558 LYS B C 1
ATOM 9399 O O . LYS B 1 558 ? -30.906 18.656 4.645 1 95.38 558 LYS B O 1
ATOM 9404 N N . THR B 1 559 ? -32.594 19.422 5.789 1 94.88 559 THR B N 1
ATOM 9405 C CA . THR B 1 559 ? -32.062 20.766 6.023 1 94.88 559 THR B CA 1
ATOM 9406 C C . THR B 1 559 ? -31.281 20.797 7.34 1 94.88 559 THR B C 1
ATOM 9408 O O . THR B 1 559 ? -31.438 19.922 8.188 1 94.88 559 THR B O 1
ATOM 9411 N N . LEU B 1 560 ? -30.484 21.828 7.445 1 94.81 560 LEU B N 1
ATOM 9412 C CA . LEU B 1 560 ? -29.703 22.016 8.664 1 94.81 560 LEU B CA 1
ATOM 9413 C C . LEU B 1 560 ? -30.625 22.156 9.875 1 94.81 560 LEU B C 1
ATOM 9415 O O . LEU B 1 560 ? -31.547 22.984 9.867 1 94.81 560 LEU B O 1
ATOM 9419 N N . ASP B 1 561 ? -30.469 21.297 10.906 1 94.75 561 ASP B N 1
ATOM 9420 C CA . ASP B 1 561 ? -31.203 21.312 12.164 1 94.75 561 ASP B CA 1
ATOM 9421 C C . ASP B 1 561 ? -30.391 20.688 13.289 1 94.75 561 ASP B C 1
ATOM 9423 O O . ASP B 1 561 ? -30.266 19.469 13.375 1 94.75 561 ASP B O 1
ATOM 9427 N N . MET B 1 562 ? -29.953 21.531 14.203 1 93.62 562 MET B N 1
ATOM 9428 C CA . MET B 1 562 ? -29.047 21.078 15.258 1 93.62 562 MET B CA 1
ATOM 9429 C C . MET B 1 562 ? -29.766 20.125 16.219 1 93.62 562 MET B C 1
ATOM 9431 O O . MET B 1 562 ? -29.125 19.469 17.031 1 93.62 562 MET B O 1
ATOM 9435 N N . ASN B 1 563 ? -31.094 20 16.141 1 94.62 563 ASN B N 1
ATOM 9436 C CA . ASN B 1 563 ? -31.859 19.062 16.953 1 94.62 563 ASN B CA 1
ATOM 9437 C C . ASN B 1 563 ? -32.219 17.812 16.156 1 94.62 563 ASN B C 1
ATOM 9439 O O . ASN B 1 563 ? -32.938 16.938 16.641 1 94.62 563 ASN B O 1
ATOM 9443 N N . GLY B 1 564 ? -31.719 17.719 14.977 1 96.88 564 GLY B N 1
ATOM 9444 C CA . GLY B 1 564 ? -32.031 16.594 14.102 1 96.88 564 GLY B CA 1
ATOM 9445 C C . GLY B 1 564 ? -31.109 15.414 14.289 1 96.88 564 GLY B C 1
ATOM 9446 O O . GLY B 1 564 ? -30.719 15.094 15.414 1 96.88 564 GLY B O 1
ATOM 9447 N N . GLN B 1 565 ? -30.906 14.711 13.148 1 97.06 565 GLN B N 1
ATOM 9448 C CA . GLN B 1 565 ? -30.094 13.5 13.133 1 97.06 565 GLN B CA 1
ATOM 9449 C C . GLN B 1 565 ? -28.703 13.766 12.555 1 97.06 565 GLN B C 1
ATOM 9451 O O . GLN B 1 565 ? -28.578 14.508 11.578 1 97.06 565 GLN B O 1
ATOM 9456 N N . TYR B 1 566 ? -27.688 13.125 13.203 1 97.5 566 TYR B N 1
ATOM 9457 C CA . TYR B 1 566 ? -26.328 13.25 12.688 1 97.5 566 TYR B CA 1
ATOM 9458 C C . TYR B 1 566 ? -26.078 12.25 11.562 1 97.5 566 TYR B C 1
ATOM 9460 O O . TYR B 1 566 ? -26.312 11.055 11.719 1 97.5 566 TYR B O 1
ATOM 9468 N N . PHE B 1 567 ? -25.703 12.703 10.438 1 97 567 PHE B N 1
ATOM 9469 C CA . PHE B 1 567 ? -25.219 11.906 9.32 1 97 567 PHE B CA 1
ATOM 9470 C C . PHE B 1 567 ? -23.703 11.93 9.258 1 97 567 PHE B C 1
ATOM 9472 O O . PHE B 1 567 ? -23.094 13 9.203 1 97 567 PHE B O 1
ATOM 9479 N N . TYR B 1 568 ? -23.094 10.781 9.312 1 95.69 568 TYR B N 1
ATOM 9480 C CA . TYR B 1 568 ? -21.641 10.758 9.391 1 95.69 568 TYR B CA 1
ATOM 9481 C C . TYR B 1 568 ? -21.031 10.445 8.031 1 95.69 568 TYR B C 1
ATOM 9483 O O . TYR B 1 568 ? -21.578 9.672 7.254 1 95.69 568 TYR B O 1
ATOM 9491 N N . TYR B 1 569 ? -19.922 10.953 7.766 1 95.56 569 TYR B N 1
ATOM 9492 C CA . TYR B 1 569 ? -19.281 11.094 6.461 1 95.56 569 TYR B CA 1
ATOM 9493 C C . TYR B 1 569 ? -18.922 9.734 5.879 1 95.56 569 TYR B C 1
ATOM 9495 O O . TYR B 1 569 ? -18.859 9.57 4.656 1 95.56 569 TYR B O 1
ATOM 9503 N N . ALA B 1 570 ? -18.641 8.688 6.719 1 95.88 570 ALA B N 1
ATOM 9504 C CA . ALA B 1 570 ? -18.062 7.434 6.25 1 95.88 570 ALA B CA 1
ATOM 9505 C C . ALA B 1 570 ? -19.109 6.324 6.219 1 95.88 570 ALA B C 1
ATOM 9507 O O . ALA B 1 570 ? -18.766 5.141 6.227 1 95.88 570 ALA B O 1
ATOM 9508 N N . LYS B 1 571 ? -20.438 6.73 6.281 1 94.5 571 LYS B N 1
ATOM 9509 C CA . LYS B 1 571 ? -21.453 5.723 6.031 1 94.5 571 LYS B CA 1
ATOM 9510 C C . LYS B 1 571 ? -21.188 4.961 4.738 1 94.5 571 LYS B C 1
ATOM 9512 O O . LYS B 1 571 ? -21.453 3.762 4.648 1 94.5 571 LYS B O 1
ATOM 9517 N N . ASN B 1 572 ? -20.688 5.711 3.775 1 92.62 572 ASN B N 1
ATOM 9518 C CA . ASN B 1 572 ? -20.031 5.168 2.588 1 92.62 572 ASN B CA 1
ATOM 9519 C C . ASN B 1 572 ? -18.547 5.523 2.555 1 92.62 572 ASN B C 1
ATOM 9521 O O . ASN B 1 572 ? -18.188 6.664 2.27 1 92.62 572 ASN B O 1
ATOM 9525 N N . PRO B 1 573 ? -17.766 4.469 2.811 1 90.31 573 PRO B N 1
ATOM 9526 C CA . PRO B 1 573 ? -16.344 4.785 2.88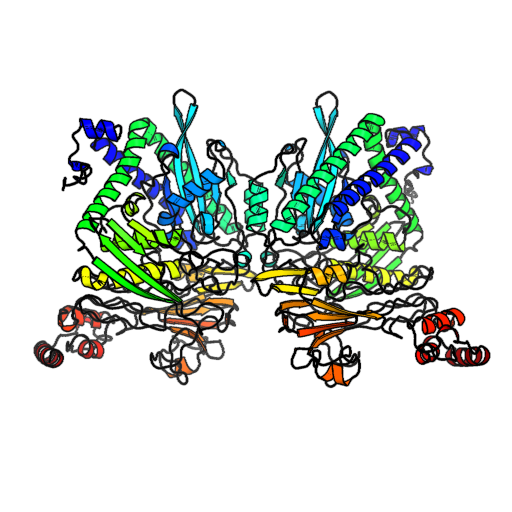1 1 90.31 573 PRO B CA 1
ATOM 9527 C C . PRO B 1 573 ? -15.812 5.402 1.59 1 90.31 573 PRO B C 1
ATOM 9529 O O . PRO B 1 573 ? -14.828 6.148 1.618 1 90.31 573 PRO B O 1
ATOM 9532 N N . VAL B 1 574 ? -16.422 5.012 0.472 1 93.94 574 VAL B N 1
ATOM 9533 C CA . VAL B 1 574 ? -16.125 5.594 -0.832 1 93.94 574 VAL B CA 1
ATOM 9534 C C . VAL B 1 574 ? -17.422 6.008 -1.521 1 93.94 574 VAL B C 1
ATOM 9536 O O . VAL B 1 574 ? -18.234 5.156 -1.893 1 93.94 574 VAL B O 1
ATOM 9539 N N . TRP B 1 575 ? -17.609 7.312 -1.656 1 96.56 575 TRP B N 1
ATOM 9540 C CA . TRP B 1 575 ? -18.797 7.805 -2.348 1 96.56 575 TRP B CA 1
ATOM 9541 C C . TRP B 1 575 ? -18.609 7.754 -3.861 1 96.56 575 TRP B C 1
ATOM 9543 O O . TRP B 1 575 ? -17.516 8.055 -4.367 1 96.56 575 TRP B O 1
ATOM 9553 N N . HIS B 1 576 ? -19.609 7.312 -4.57 1 95.38 576 HIS B N 1
ATOM 9554 C CA . HIS B 1 576 ? -19.562 7.227 -6.023 1 95.38 576 HIS B CA 1
ATOM 9555 C C . HIS B 1 576 ? -20.594 8.141 -6.668 1 95.38 576 HIS B C 1
ATOM 9557 O O . HIS B 1 576 ? -21.734 8.227 -6.195 1 95.38 576 HIS B O 1
ATOM 9563 N N . THR B 1 577 ? -20.125 8.875 -7.691 1 94.81 577 THR B N 1
ATOM 9564 C CA . THR B 1 577 ? -21.062 9.695 -8.453 1 94.81 577 THR B CA 1
ATOM 9565 C C . THR B 1 577 ? -21.109 9.258 -9.914 1 94.81 577 THR B C 1
ATOM 9567 O O . THR B 1 577 ? -20.078 8.875 -10.477 1 94.81 577 THR B O 1
ATOM 9570 N N . LYS B 1 578 ? -22.312 9.25 -10.469 1 94.88 578 LYS B N 1
ATOM 9571 C CA . LYS B 1 578 ? -22.469 9.203 -11.914 1 94.88 578 LYS B CA 1
ATOM 9572 C C . LYS B 1 578 ? -22.188 10.57 -12.539 1 94.88 578 LYS B C 1
ATOM 9574 O O . LYS B 1 578 ? -22.094 11.57 -11.836 1 94.88 578 LYS B O 1
ATOM 9579 N N . PRO B 1 579 ? -22 10.578 -13.867 1 94.44 579 PRO B N 1
ATOM 9580 C CA . PRO B 1 579 ? -21.844 11.891 -14.5 1 94.44 579 PRO B CA 1
ATOM 9581 C C . PRO B 1 579 ? -23 12.836 -14.195 1 94.44 579 PRO B C 1
ATOM 9583 O O . PRO B 1 579 ? -24.156 12.406 -14.133 1 94.44 579 PRO B O 1
ATOM 9586 N N . ASN B 1 580 ? -22.625 14.086 -13.977 1 92.94 580 ASN B N 1
ATOM 9587 C CA . ASN B 1 580 ? -23.594 15.156 -13.75 1 92.94 580 ASN B CA 1
ATOM 9588 C C . ASN B 1 580 ? -24.188 15.078 -12.352 1 92.94 580 ASN B C 1
ATOM 9590 O O . ASN B 1 580 ? -25.422 15.125 -12.195 1 92.94 580 ASN B O 1
ATOM 9594 N N . SER B 1 581 ? -23.391 14.93 -11.414 1 93.75 581 SER B N 1
ATOM 9595 C CA . SER B 1 581 ? -23.734 14.953 -10 1 93.75 581 SER B CA 1
ATOM 9596 C C . SER B 1 581 ? -23.203 16.203 -9.312 1 93.75 581 SER B C 1
ATOM 9598 O O . SER B 1 581 ? -22.266 16.844 -9.812 1 93.75 581 SER B O 1
ATOM 9600 N N . LEU B 1 582 ? -23.828 16.547 -8.172 1 94.19 582 LEU B N 1
ATOM 9601 C CA . LEU B 1 582 ? -23.469 17.781 -7.48 1 94.19 582 LEU B CA 1
ATOM 9602 C C . LEU B 1 582 ? -23.125 17.5 -6.02 1 94.19 582 LEU B C 1
ATOM 9604 O O . LEU B 1 582 ? -23.812 16.719 -5.352 1 94.19 582 LEU B O 1
ATOM 9608 N N . PHE B 1 583 ? -22.016 18.078 -5.578 1 95.88 583 PHE B N 1
ATOM 9609 C CA . PHE B 1 583 ? -21.719 18.156 -4.156 1 95.88 583 PHE B CA 1
ATOM 9610 C C . PHE B 1 583 ? -21.906 19.578 -3.637 1 95.88 583 PHE B C 1
ATOM 9612 O O . PHE B 1 583 ? -21.531 20.547 -4.297 1 95.88 583 PHE B O 1
ATOM 9619 N N . ARG B 1 584 ? -22.516 19.703 -2.529 1 96.56 584 ARG B N 1
ATOM 9620 C CA . ARG B 1 584 ? -22.641 21 -1.858 1 96.56 584 ARG B CA 1
ATOM 9621 C C . ARG B 1 584 ? -21.984 20.969 -0.477 1 96.56 584 ARG B C 1
ATOM 9623 O O . ARG B 1 584 ? -22.297 20.078 0.333 1 96.56 584 ARG B O 1
ATOM 9630 N N . TYR B 1 585 ? -21.188 21.906 -0.214 1 97.12 585 TYR B N 1
ATOM 9631 C CA . TYR B 1 585 ? -20.609 22.125 1.107 1 97.12 585 TYR B CA 1
ATOM 9632 C C . TYR B 1 585 ? -21.125 23.438 1.706 1 97.12 585 TYR B C 1
ATOM 9634 O O . TYR B 1 585 ? -21.109 24.469 1.043 1 97.12 585 TYR B O 1
ATOM 9642 N N . ILE B 1 586 ? -21.641 23.406 2.824 1 96.56 586 ILE B N 1
ATOM 9643 C CA . ILE B 1 586 ? -21.75 24.562 3.725 1 96.56 586 ILE B CA 1
ATOM 9644 C C . ILE B 1 586 ? -20.891 24.328 4.961 1 96.56 586 ILE B C 1
ATOM 9646 O O . ILE B 1 586 ? -21.141 23.406 5.742 1 96.56 586 ILE B O 1
ATOM 9650 N N . ILE B 1 587 ? -19.906 25.094 5.129 1 96.19 587 ILE B N 1
ATOM 9651 C CA . ILE B 1 587 ? -18.938 24.812 6.184 1 96.19 587 ILE B CA 1
ATOM 9652 C C . ILE B 1 587 ? -19.234 25.672 7.406 1 96.19 587 ILE B C 1
ATOM 9654 O O . ILE B 1 587 ? -20.047 26.594 7.34 1 96.19 587 ILE B O 1
ATOM 9658 N N . ASN B 1 588 ? -18.609 25.359 8.531 1 97.38 588 ASN B N 1
ATOM 9659 C CA . ASN B 1 588 ? -18.828 26.062 9.789 1 97.38 588 ASN B CA 1
ATOM 9660 C C . ASN B 1 588 ? -18.438 27.547 9.672 1 97.38 588 ASN B C 1
ATOM 9662 O O . ASN B 1 588 ? -17.609 27.906 8.836 1 97.38 588 ASN B O 1
ATOM 9666 N N . SER B 1 589 ? -19.078 28.359 10.469 1 98 589 SER B N 1
ATOM 9667 C CA . SER B 1 589 ? -18.734 29.766 10.508 1 98 589 SER B CA 1
ATOM 9668 C C . SER B 1 589 ? -17.922 30.109 11.758 1 98 589 SER B C 1
ATOM 9670 O O . SER B 1 589 ? -17.719 29.25 12.625 1 98 589 SER B O 1
ATOM 9672 N N . GLY B 1 590 ? -17.328 31.281 11.773 1 98.06 590 GLY B N 1
ATOM 9673 C CA . GLY B 1 590 ? -16.469 31.703 12.875 1 98.06 590 GLY B CA 1
ATOM 9674 C C . GLY B 1 590 ? -17.25 32.312 14.023 1 98.06 590 GLY B C 1
ATOM 9675 O O . GLY B 1 590 ? -18.375 32.781 13.844 1 98.06 590 GLY B O 1
ATOM 9676 N N . GLY B 1 591 ? -16.641 32.312 15.203 1 98.31 591 GLY B N 1
ATOM 9677 C CA . GLY B 1 591 ? -17.25 32.906 16.391 1 98.31 591 GLY B CA 1
ATOM 9678 C C . GLY B 1 591 ? -17.062 34.406 16.453 1 98.31 591 GLY B C 1
ATOM 9679 O O . GLY B 1 591 ? -16.156 34.969 15.836 1 98.31 591 GLY B O 1
ATOM 9680 N N . GLY B 1 592 ? -17.969 35.031 17.188 1 98.5 592 GLY B N 1
ATOM 9681 C CA . GLY B 1 592 ? -17.875 36.469 17.406 1 98.5 592 GLY B CA 1
ATOM 9682 C C . GLY B 1 592 ? -17.062 36.844 18.625 1 98.5 592 GLY B C 1
ATOM 9683 O O . GLY B 1 592 ? -16.75 35.969 19.453 1 98.5 592 GLY B O 1
ATOM 9684 N N . TRP B 1 593 ? -16.672 38.094 18.703 1 98.56 593 TRP B N 1
ATOM 9685 C CA . TRP B 1 593 ? -15.922 38.656 19.828 1 98.56 593 TRP B CA 1
ATOM 9686 C C . TRP B 1 593 ? -16.625 39.875 20.406 1 98.56 593 TRP B C 1
ATOM 9688 O O . TRP B 1 593 ? -16.969 40.812 19.688 1 98.56 593 TRP B O 1
ATOM 9698 N N . GLY B 1 594 ? -16.906 39.875 21.703 1 98.06 594 GLY B N 1
ATOM 9699 C CA . GLY B 1 594 ? -17.547 41 22.344 1 98.06 594 GLY B CA 1
ATOM 9700 C C . GLY B 1 594 ? -19.062 40.938 22.266 1 98.06 594 GLY B C 1
ATOM 9701 O O . GLY B 1 594 ? -19.625 40.125 21.531 1 98.06 594 GLY B O 1
ATOM 9702 N N . ASN B 1 595 ? -19.734 41.844 22.953 1 97.31 595 ASN B N 1
ATOM 9703 C CA . ASN B 1 595 ? -21.188 41.906 22.984 1 97.31 595 ASN B CA 1
ATOM 9704 C C . ASN B 1 595 ? -21.75 42.406 21.641 1 97.31 595 ASN B C 1
ATOM 9706 O O . ASN B 1 595 ? -21.422 43.5 21.203 1 97.31 595 ASN B O 1
ATOM 9710 N N . PRO B 1 596 ? -22.609 41.625 21.078 1 98.06 596 PRO B N 1
ATOM 9711 C CA . PRO B 1 596 ? -23.172 42.031 19.781 1 98.06 596 PRO B CA 1
ATOM 9712 C C . PRO B 1 596 ? -23.891 43.375 19.828 1 98.06 596 PRO B C 1
ATOM 9714 O O . PRO B 1 596 ? -23.891 44.125 18.844 1 98.06 596 PRO B O 1
ATOM 9717 N N . LEU B 1 597 ? -24.422 43.719 20.938 1 97.56 597 LEU B N 1
ATOM 9718 C CA . LEU B 1 597 ? -25.203 44.969 21.062 1 97.56 597 LEU B CA 1
ATOM 9719 C C . LEU B 1 597 ? -24.281 46.188 21.078 1 97.56 597 LEU B C 1
ATOM 9721 O O . LEU B 1 597 ? -24.734 47.312 20.922 1 97.56 597 LEU B O 1
ATOM 9725 N N . GLU B 1 598 ? -23.047 45.938 21.188 1 97.25 598 GLU B N 1
ATOM 9726 C CA . GLU B 1 598 ? -22.078 47.031 21.219 1 97.25 598 GLU B CA 1
ATOM 9727 C C . GLU B 1 598 ? -21.469 47.281 19.828 1 97.25 598 GLU B C 1
ATOM 9729 O O . GLU B 1 598 ? -20.688 48.219 19.656 1 97.25 598 GLU B O 1
ATOM 9734 N N . ARG B 1 599 ? -21.875 46.469 18.891 1 98.25 599 ARG B N 1
ATOM 9735 C CA . ARG B 1 599 ? -21.375 46.719 17.531 1 98.25 599 ARG B CA 1
ATOM 9736 C C . ARG B 1 599 ? -21.938 48 16.969 1 98.25 599 ARG B C 1
ATOM 9738 O O . ARG B 1 599 ? -23.125 48.281 17.125 1 98.25 599 ARG B O 1
ATOM 9745 N N . ASP B 1 600 ? -21.078 48.75 16.297 1 98 600 ASP B N 1
ATOM 9746 C CA . ASP B 1 600 ? -21.5 50 15.664 1 98 600 ASP B CA 1
ATOM 9747 C C . ASP B 1 600 ? -22.625 49.75 14.664 1 98 600 ASP B C 1
ATOM 9749 O O . ASP B 1 600 ? -22.484 48.938 13.742 1 98 600 ASP B O 1
ATOM 9753 N N . PRO B 1 601 ? -23.75 50.406 14.836 1 98.31 601 PRO B N 1
ATOM 9754 C CA . PRO B 1 601 ? -24.875 50.188 13.914 1 98.31 601 PRO B CA 1
ATOM 9755 C C . PRO B 1 601 ? -24.484 50.406 12.453 1 98.31 601 PRO B C 1
ATOM 9757 O O . PRO B 1 601 ? -25.016 49.719 11.57 1 98.31 601 PRO B O 1
ATOM 9760 N N . GLU B 1 602 ? -23.547 51.344 12.227 1 98.06 602 GLU B N 1
ATOM 9761 C CA . GLU B 1 602 ? -23.094 51.531 10.852 1 98.06 602 GLU B CA 1
ATOM 9762 C C . GLU B 1 602 ? -22.359 50.312 10.32 1 98.06 602 GLU B C 1
ATOM 9764 O O . GLU B 1 602 ? -22.422 50 9.133 1 98.06 602 GLU B O 1
ATOM 9769 N N . LYS B 1 603 ? -21.656 49.625 11.141 1 98.06 603 LYS B N 1
ATOM 9770 C CA . LYS B 1 603 ? -20.984 48.375 10.742 1 98.06 603 LYS B CA 1
ATOM 9771 C C . LYS B 1 603 ? -22.016 47.312 10.43 1 98.06 603 LYS B C 1
ATOM 9773 O O . LYS B 1 603 ? -21.812 46.5 9.516 1 98.06 603 LYS B O 1
ATOM 9778 N N . VAL B 1 604 ? -23.031 47.25 11.242 1 98.44 604 VAL B N 1
ATOM 9779 C CA . VAL B 1 604 ? -24.094 46.281 10.992 1 98.44 604 VAL B CA 1
ATOM 9780 C C . VAL B 1 604 ? -24.75 46.562 9.648 1 98.44 604 VAL B C 1
ATOM 9782 O O . VAL B 1 604 ? -25.047 45.656 8.891 1 98.44 604 VAL B O 1
ATOM 9785 N N . LYS B 1 605 ? -25.016 47.875 9.375 1 98.25 605 LYS B N 1
ATOM 9786 C CA . LYS B 1 605 ? -25.578 48.25 8.086 1 98.25 605 LYS B CA 1
ATOM 9787 C C . LYS B 1 605 ? -24.688 47.781 6.938 1 98.25 605 LYS B C 1
ATOM 9789 O O . LYS B 1 605 ? -25.188 47.281 5.926 1 98.25 605 LYS B O 1
ATOM 9794 N N . ASN B 1 606 ? -23.406 48 7.078 1 97.81 606 ASN B N 1
ATOM 9795 C CA . ASN B 1 606 ? -22.469 47.562 6.059 1 97.81 606 ASN B CA 1
ATOM 9796 C C . ASN B 1 606 ? -22.516 46.031 5.898 1 97.81 606 ASN B C 1
ATOM 9798 O O . ASN B 1 606 ? -22.359 45.5 4.789 1 97.81 606 ASN B O 1
ATOM 9802 N N . ASP B 1 607 ? -22.656 45.281 7.02 1 98 607 ASP B N 1
ATOM 9803 C CA . ASP B 1 607 ? -22.797 43.844 6.961 1 98 607 ASP B CA 1
ATOM 9804 C C . ASP B 1 607 ? -24.031 43.438 6.141 1 98 607 ASP B C 1
ATOM 9806 O O . ASP B 1 607 ? -24 42.438 5.43 1 98 607 ASP B O 1
ATOM 9810 N N . VAL B 1 608 ? -25.109 44.094 6.359 1 98 608 VAL B N 1
ATOM 9811 C CA . VAL B 1 608 ? -26.328 43.844 5.602 1 98 608 VAL B CA 1
ATOM 9812 C C . VAL B 1 608 ? -26.094 44.156 4.125 1 98 608 VAL B C 1
ATOM 9814 O O . VAL B 1 608 ? -26.516 43.375 3.248 1 98 608 VAL B O 1
ATOM 9817 N N . ARG B 1 609 ? -25.438 45.312 3.852 1 97.25 609 ARG B N 1
ATOM 9818 C CA . ARG B 1 609 ? -25.109 45.688 2.49 1 97.25 609 ARG B CA 1
ATOM 9819 C C . ARG B 1 609 ? -24.297 44.625 1.786 1 97.25 609 ARG B C 1
ATOM 9821 O O . ARG B 1 609 ? -24.531 44.312 0.61 1 97.25 609 ARG B O 1
ATOM 9828 N N . ASP B 1 610 ? -23.391 44.094 2.516 1 95.81 610 ASP B N 1
ATOM 9829 C CA . ASP B 1 610 ? -22.469 43.125 1.944 1 95.81 610 ASP B CA 1
ATOM 9830 C C . ASP B 1 610 ? -23.016 41.719 2.059 1 95.81 610 ASP B C 1
ATOM 9832 O O . ASP B 1 610 ? -22.312 40.75 1.727 1 95.81 610 ASP B O 1
ATOM 9836 N N . GLU B 1 611 ? -24.156 41.5 2.596 1 94.62 611 GLU B N 1
ATOM 9837 C CA . GLU B 1 611 ? -24.938 40.25 2.611 1 94.62 611 GLU B CA 1
ATOM 9838 C C . GLU B 1 611 ? -24.344 39.25 3.582 1 94.62 611 GLU B C 1
ATOM 9840 O O . GLU B 1 611 ? -24.469 38.031 3.369 1 94.62 611 GLU B O 1
ATOM 9845 N N . TYR B 1 612 ? -23.609 39.719 4.586 1 96.62 612 TYR B N 1
ATOM 9846 C CA . TYR B 1 612 ? -23.203 38.844 5.684 1 96.62 612 TYR B CA 1
ATOM 9847 C C . TYR B 1 612 ? -24.359 38.594 6.637 1 96.62 612 TYR B C 1
ATOM 9849 O O . TYR B 1 612 ? -24.422 37.531 7.277 1 96.62 612 TYR B O 1
ATOM 9857 N N . VAL B 1 613 ? -25.156 39.594 6.777 1 97.5 613 VAL B N 1
ATOM 9858 C CA . VAL B 1 613 ? -26.297 39.594 7.688 1 97.5 613 VAL B CA 1
ATOM 9859 C C . VAL B 1 613 ? -27.547 40.062 6.949 1 97.5 613 VAL B C 1
ATOM 9861 O O . VAL B 1 613 ? -27.469 40.969 6.102 1 97.5 613 VAL B O 1
ATOM 9864 N N . THR B 1 614 ? -28.688 39.531 7.242 1 97.62 614 THR B N 1
ATOM 9865 C CA . THR B 1 614 ? -29.938 40 6.691 1 97.62 614 THR B CA 1
ATOM 9866 C C . THR B 1 614 ? -30.516 41.156 7.547 1 97.62 614 THR B C 1
ATOM 9868 O O . THR B 1 614 ? -30.031 41.406 8.656 1 97.62 614 THR B O 1
ATOM 9871 N N . ILE B 1 615 ? -31.484 41.781 6.984 1 97.88 615 ILE B N 1
ATOM 9872 C CA . ILE B 1 615 ? -32.156 42.812 7.754 1 97.88 615 ILE B CA 1
ATOM 9873 C C . ILE B 1 615 ? -32.75 42.188 9.023 1 97.88 615 ILE B C 1
ATOM 9875 O O . ILE B 1 615 ? -32.656 42.781 10.102 1 97.88 615 ILE B O 1
ATOM 9879 N N . GLU B 1 616 ? -33.344 41.062 8.898 1 97.44 616 GLU B N 1
ATOM 9880 C CA . GLU B 1 616 ? -33.906 40.375 10.047 1 97.44 616 GLU B CA 1
ATOM 9881 C C . GLU B 1 616 ? -32.812 39.969 11.039 1 97.44 616 GLU B C 1
ATOM 9883 O O . GLU B 1 616 ? -33.031 40.062 12.25 1 97.44 616 GLU B O 1
ATOM 9888 N N . GLY B 1 617 ? -31.703 39.531 10.523 1 97.75 617 GLY B N 1
ATOM 9889 C CA . GLY B 1 617 ? -30.578 39.188 11.383 1 97.75 617 GLY B CA 1
ATOM 9890 C C . GLY B 1 617 ? -30 40.344 12.141 1 97.75 617 GLY B C 1
ATOM 9891 O O . GLY B 1 617 ? -29.578 40.219 13.289 1 97.75 617 GLY B O 1
ATOM 9892 N N . ALA B 1 618 ? -29.938 41.469 11.492 1 98.44 618 ALA B N 1
ATOM 9893 C CA . ALA B 1 618 ? -29.453 42.688 12.141 1 98.44 618 ALA B CA 1
ATOM 9894 C C . ALA B 1 618 ? -30.297 43.031 13.367 1 98.44 618 ALA B C 1
ATOM 9896 O O . ALA B 1 618 ? -29.766 43.406 14.414 1 98.44 618 ALA B O 1
ATOM 9897 N N . LYS B 1 619 ? -31.594 42.875 13.188 1 97.88 619 LYS B N 1
ATOM 9898 C CA . LYS B 1 619 ? -32.531 43.125 14.281 1 97.88 619 LYS B CA 1
ATOM 9899 C C . LYS B 1 619 ? -32.375 42.094 15.391 1 97.88 619 LYS B C 1
ATOM 9901 O O . LYS B 1 619 ? -32.281 42.438 16.562 1 97.88 619 LYS B O 1
ATOM 9906 N N . LYS B 1 620 ? -32.312 40.938 15.031 1 97.06 620 LYS B N 1
ATOM 9907 C CA . LYS B 1 620 ? -32.344 39.812 15.969 1 97.06 620 LYS B CA 1
ATOM 9908 C C . LYS B 1 620 ? -31.016 39.719 16.734 1 97.06 620 LYS B C 1
ATOM 9910 O O . LYS B 1 620 ? -31.016 39.562 17.969 1 97.06 620 LYS B O 1
ATOM 9915 N N . ASP B 1 621 ? -29.891 39.781 16.094 1 97.5 621 ASP B N 1
ATOM 9916 C CA . ASP B 1 621 ? -28.609 39.406 16.688 1 97.5 621 ASP B CA 1
ATOM 9917 C C . ASP B 1 621 ? -27.891 40.656 17.203 1 97.5 621 ASP B C 1
ATOM 9919 O O . ASP B 1 621 ? -27.109 40.594 18.156 1 97.5 621 ASP B O 1
ATOM 9923 N N . TYR B 1 622 ? -28.141 41.844 16.609 1 98.31 622 TYR B N 1
ATOM 9924 C CA . TYR B 1 622 ? -27.344 43.031 16.938 1 98.31 622 TYR B CA 1
ATOM 9925 C C . TYR B 1 622 ? -28.234 44.125 17.484 1 98.31 622 TYR B C 1
ATOM 9927 O O . TYR B 1 622 ? -27.734 45.156 17.969 1 98.31 622 TYR B O 1
ATOM 9935 N N . GLY B 1 623 ? -29.578 44.062 17.359 1 98.12 623 GLY B N 1
ATOM 9936 C CA . GLY B 1 623 ? -30.516 45.094 17.797 1 98.12 623 GLY B CA 1
ATOM 9937 C C . GLY B 1 623 ? -30.469 46.312 16.938 1 98.12 623 GLY B C 1
ATOM 9938 O O . GLY B 1 623 ? -30.609 47.438 17.438 1 98.12 623 GLY B O 1
ATOM 9939 N N . VAL B 1 624 ? -30.234 46.156 15.695 1 98.5 624 VAL B N 1
ATOM 9940 C CA . VAL B 1 624 ? -30.141 47.312 14.797 1 98.5 624 VAL B CA 1
ATOM 9941 C C . VAL B 1 624 ? -31.281 47.25 13.781 1 98.5 624 VAL B C 1
ATOM 9943 O O . VAL B 1 624 ? -31.5 46.219 13.125 1 98.5 624 VAL B O 1
ATOM 9946 N N . VAL B 1 625 ? -31.953 48.281 13.656 1 98.38 625 VAL B N 1
ATOM 9947 C CA . VAL B 1 625 ? -33.031 48.406 12.695 1 98.38 625 VAL B CA 1
ATOM 9948 C C . VAL B 1 625 ? -32.562 49.094 11.43 1 98.38 625 VAL B C 1
ATOM 9950 O O . VAL B 1 625 ? -32.156 50.25 11.477 1 98.38 625 VAL B O 1
ATOM 9953 N N . ILE B 1 626 ? -32.625 48.469 10.344 1 98.12 626 ILE B N 1
ATOM 9954 C CA . ILE B 1 626 ? -32.156 48.969 9.062 1 98.12 626 ILE B CA 1
ATOM 9955 C C . ILE B 1 626 ? -33.344 49.062 8.078 1 98.12 626 ILE B C 1
ATOM 9957 O O . ILE B 1 626 ? -34.156 48.125 7.992 1 98.12 626 ILE B O 1
ATOM 9961 N N . ILE B 1 627 ? -33.375 50.094 7.414 1 97 627 ILE B N 1
ATOM 9962 C CA . ILE B 1 627 ? -34.406 50.312 6.414 1 97 627 ILE B CA 1
ATOM 9963 C C . ILE B 1 627 ? -33.781 50.312 5.016 1 97 627 ILE B C 1
ATOM 9965 O O . ILE B 1 627 ? -32.719 50.844 4.809 1 97 627 ILE B O 1
ATOM 9969 N N . GLY B 1 628 ? -34.438 49.688 4.105 1 96 628 GLY B N 1
ATOM 9970 C CA . GLY B 1 628 ? -33.969 49.625 2.723 1 96 628 GLY B CA 1
ATOM 9971 C C . GLY B 1 628 ? -33.969 48.25 2.135 1 96 628 GLY B C 1
ATOM 9972 O O . GLY B 1 628 ? -34.594 47.312 2.695 1 96 628 GLY B O 1
ATOM 9973 N N . ASP B 1 629 ? -33.406 48.062 0.902 1 95.38 629 ASP B N 1
ATOM 9974 C CA . ASP B 1 629 ? -33.312 46.812 0.187 1 95.38 629 ASP B CA 1
ATOM 9975 C C . ASP B 1 629 ? -31.859 46.469 -0.15 1 95.38 629 ASP B C 1
ATOM 9977 O O . ASP B 1 629 ? -31.281 47.031 -1.076 1 95.38 629 ASP B O 1
ATOM 9981 N N . PRO B 1 630 ? -31.328 45.562 0.534 1 93.94 630 PRO B N 1
ATOM 9982 C CA . PRO B 1 630 ? -29.906 45.281 0.328 1 93.94 630 PRO B CA 1
ATOM 9983 C C . PRO B 1 630 ? -29.625 44.656 -1.043 1 93.94 630 PRO B C 1
ATOM 9985 O O . PRO B 1 630 ? -28.484 44.75 -1.54 1 93.94 630 PRO B O 1
ATOM 9988 N N . LEU B 1 631 ? -30.562 44.031 -1.698 1 92.19 631 LEU B N 1
ATOM 9989 C CA . LEU B 1 631 ? -30.344 43.344 -2.965 1 92.19 631 LEU B CA 1
ATOM 9990 C C . LEU B 1 631 ? -30.484 44.312 -4.141 1 92.19 631 LEU B C 1
ATOM 9992 O O . LEU B 1 631 ? -29.656 44.281 -5.059 1 92.19 631 LEU B O 1
ATOM 9996 N N . LYS B 1 632 ? -31.469 45.219 -4.066 1 94.06 632 LYS B N 1
ATOM 9997 C CA . LYS B 1 632 ? -31.766 46.062 -5.211 1 94.06 632 LYS B CA 1
ATOM 9998 C C . LYS B 1 632 ? -31.141 47.438 -5.055 1 94.06 632 LYS B C 1
ATOM 10000 O O . LYS B 1 632 ? -30.891 48.156 -6.047 1 94.06 632 LYS B O 1
ATOM 10005 N N . ASP B 1 633 ? -30.969 47.875 -3.791 1 95.81 633 ASP B N 1
ATOM 10006 C CA . ASP B 1 633 ? -30.375 49.188 -3.523 1 95.81 633 ASP B CA 1
ATOM 10007 C C . ASP B 1 633 ? -29.469 49.156 -2.301 1 95.81 633 ASP B C 1
ATOM 10009 O O . ASP B 1 633 ? -29.734 49.812 -1.296 1 95.81 633 ASP B O 1
ATOM 10013 N N . PRO B 1 634 ? -28.375 48.438 -2.402 1 94.75 634 PRO B N 1
ATOM 10014 C CA . PRO B 1 634 ? -27.5 48.25 -1.245 1 94.75 634 PRO B CA 1
ATOM 10015 C C . PRO B 1 634 ? -26.953 49.562 -0.7 1 94.75 634 PRO B C 1
ATOM 10017 O O . PRO B 1 634 ? -26.734 49.688 0.504 1 94.75 634 PRO B O 1
ATOM 10020 N N . GLU B 1 635 ? -26.797 50.625 -1.564 1 95.81 635 GLU B N 1
ATOM 10021 C CA . GLU B 1 635 ? -26.234 51.906 -1.117 1 95.81 635 GLU B CA 1
ATOM 10022 C C . GLU B 1 635 ? -27.312 52.75 -0.458 1 95.81 635 GLU B C 1
ATOM 10024 O O . GLU B 1 635 ? -26.984 53.75 0.211 1 95.81 635 GLU B O 1
ATOM 10029 N N . GLY B 1 636 ? -28.609 52.406 -0.589 1 96.5 636 GLY B N 1
ATOM 10030 C CA . GLY B 1 636 ? -29.719 53.156 -0.031 1 96.5 636 GLY B CA 1
ATOM 10031 C C . GLY B 1 636 ? -30.125 52.719 1.358 1 96.5 636 GLY B C 1
ATOM 10032 O O . GLY B 1 636 ? -31.062 53.25 1.938 1 96.5 636 GLY B O 1
ATOM 10033 N N . LEU B 1 637 ? -29.391 51.75 1.904 1 97.44 637 LEU B N 1
ATOM 10034 C CA . LEU B 1 637 ? -29.688 51.281 3.246 1 97.44 637 LEU B CA 1
ATOM 10035 C C . LEU B 1 637 ? -29.469 52.375 4.281 1 97.44 637 LEU B C 1
ATOM 10037 O O . LEU B 1 637 ? -28.516 53.156 4.168 1 97.44 637 LEU B O 1
ATOM 10041 N N . GLU B 1 638 ? -30.359 52.5 5.328 1 97.75 638 GLU B N 1
ATOM 10042 C CA . GLU B 1 638 ? -30.234 53.469 6.398 1 97.75 638 GLU B CA 1
ATOM 10043 C C . GLU B 1 638 ? -30.516 52.844 7.762 1 97.75 638 GLU B C 1
ATOM 10045 O O . GLU B 1 638 ? -31.422 52 7.887 1 97.75 638 GLU B O 1
ATOM 10050 N N . VAL B 1 639 ? -29.766 53.344 8.711 1 98.25 639 VAL B N 1
ATOM 10051 C CA . VAL B 1 639 ? -30.016 52.906 10.078 1 98.25 639 VAL B CA 1
ATOM 10052 C C . VAL B 1 639 ? -31.109 53.781 10.695 1 98.25 639 VAL B C 1
ATOM 10054 O O . VAL B 1 639 ? -31.031 55 10.648 1 98.25 639 VAL B O 1
ATOM 10057 N N . ASP B 1 640 ? -32.125 53.188 11.281 1 98.12 640 ASP B N 1
ATOM 10058 C CA . ASP B 1 640 ? -33.062 53.875 12.148 1 98.12 640 ASP B CA 1
ATOM 10059 C C . ASP B 1 640 ? -32.562 53.969 13.578 1 98.12 640 ASP B C 1
ATOM 10061 O O . ASP B 1 640 ? -32.844 53.094 14.406 1 98.12 640 ASP B O 1
ATOM 10065 N N . TYR B 1 641 ? -31.938 55.062 13.875 1 97.81 641 TYR B N 1
ATOM 10066 C CA . TYR B 1 641 ? -31.203 55.156 15.125 1 97.81 641 TYR B CA 1
ATOM 10067 C C . TYR B 1 641 ? -32.156 55.156 16.312 1 97.81 641 TYR B C 1
ATOM 10069 O O . TYR B 1 641 ? -31.828 54.594 17.375 1 97.81 641 TYR B O 1
ATOM 10077 N N . GLU B 1 642 ? -33.281 55.781 16.156 1 97.56 642 GLU B N 1
ATOM 10078 C CA . GLU B 1 642 ? -34.25 55.812 17.266 1 97.56 642 GLU B CA 1
ATOM 10079 C C . GLU B 1 642 ? -34.781 54.406 17.562 1 97.56 642 GLU B C 1
ATOM 10081 O O . GLU B 1 642 ? -34.844 53.969 18.719 1 97.56 642 GLU B O 1
ATOM 10086 N N . ALA B 1 643 ? -35.125 53.812 16.469 1 97.62 643 ALA B N 1
ATOM 10087 C CA . ALA B 1 643 ? -35.656 52.469 16.625 1 97.62 643 ALA B CA 1
ATOM 10088 C C . ALA B 1 643 ? -34.594 51.5 17.156 1 97.62 643 ALA B C 1
ATOM 10090 O O . ALA B 1 643 ? -34.875 50.594 17.922 1 97.62 643 ALA B O 1
ATOM 10091 N N . THR B 1 644 ? -33.344 51.656 16.75 1 98.06 644 THR B N 1
ATOM 10092 C CA . THR B 1 644 ? -32.219 50.844 17.188 1 98.06 644 THR B CA 1
ATOM 10093 C C . THR B 1 644 ? -31.984 51.031 18.688 1 98.06 644 THR B C 1
ATOM 10095 O O . THR B 1 644 ? -31.781 50.062 19.422 1 98.06 644 THR B O 1
ATOM 10098 N N . LYS B 1 645 ? -32.031 52.312 19.109 1 97.19 645 LYS B N 1
ATOM 10099 C CA . LYS B 1 645 ? -31.828 52.594 20.531 1 97.19 645 LYS B CA 1
ATOM 10100 C C . LYS B 1 645 ? -32.906 51.906 21.391 1 97.19 645 LYS B C 1
ATOM 10102 O O . LYS B 1 645 ? -32.594 51.344 22.438 1 97.19 645 LYS B O 1
ATOM 10107 N N . GLN B 1 646 ? -34.125 51.969 20.922 1 97.12 646 GLN B N 1
ATOM 10108 C CA . GLN B 1 646 ? -35.219 51.344 21.641 1 97.12 646 GLN B CA 1
ATOM 10109 C C . GLN B 1 646 ? -35.094 49.844 21.688 1 97.12 646 GLN B C 1
ATOM 10111 O O . GLN B 1 646 ? -35.312 49.219 22.719 1 97.12 646 GLN B O 1
ATOM 10116 N N . LEU B 1 647 ? -34.75 49.344 20.578 1 97.25 647 LEU B N 1
ATOM 10117 C CA . LEU B 1 647 ? -34.625 47.875 20.469 1 97.25 647 LEU B CA 1
ATOM 10118 C C . LEU B 1 647 ? -33.5 47.375 21.344 1 97.25 647 LEU B C 1
ATOM 10120 O O . LEU B 1 647 ? -33.656 46.344 22.016 1 97.25 647 LEU B O 1
ATOM 10124 N N . ARG B 1 648 ? -32.312 47.938 21.375 1 97.31 648 ARG B N 1
ATOM 10125 C CA . ARG B 1 648 ? -31.188 47.531 22.172 1 97.31 648 ARG B CA 1
ATOM 10126 C C . ARG B 1 648 ? -31.484 47.656 23.656 1 97.31 648 ARG B C 1
ATOM 10128 O O . ARG B 1 648 ? -31.031 46.844 24.469 1 97.31 648 ARG B O 1
ATOM 10135 N N . ALA B 1 649 ? -32.25 48.719 24 1 95.56 649 ALA B N 1
ATOM 10136 C CA . ALA B 1 649 ? -32.688 48.875 25.391 1 95.56 649 ALA B CA 1
ATOM 10137 C C . ALA B 1 649 ? -33.562 47.688 25.812 1 95.56 649 ALA B C 1
ATOM 10139 O O . ALA B 1 649 ? -33.5 47.219 26.938 1 95.56 649 ALA B O 1
ATOM 10140 N N . GLN B 1 650 ? -34.406 47.281 24.891 1 94.62 650 GLN B N 1
ATOM 10141 C CA . GLN B 1 650 ? -35.281 46.156 25.156 1 94.62 650 GLN B CA 1
ATOM 10142 C C . GLN B 1 650 ? -34.5 44.844 25.266 1 94.62 650 GLN B C 1
ATOM 10144 O O . GLN B 1 650 ? -34.812 44 26.109 1 94.62 650 GLN B O 1
ATOM 10149 N N . LEU B 1 651 ? -33.531 44.719 24.422 1 92.19 651 LEU B N 1
ATOM 10150 C CA . LEU B 1 651 ? -32.75 43.469 24.375 1 92.19 651 LEU B CA 1
ATOM 10151 C C . LEU B 1 651 ? -31.766 43.406 25.547 1 92.19 651 LEU B C 1
ATOM 10153 O O . LEU B 1 651 ? -31.375 42.312 25.953 1 92.19 651 LEU B O 1
ATOM 10157 N N . ALA B 1 652 ? -31.312 44.469 26.031 1 86.31 652 ALA B N 1
ATOM 10158 C CA . ALA B 1 652 ? -30.391 44.5 27.156 1 86.31 652 ALA B CA 1
ATOM 10159 C C . ALA B 1 652 ? -31.094 44.125 28.453 1 86.31 652 ALA B C 1
ATOM 10161 O O . ALA B 1 652 ? -30.438 43.719 29.422 1 86.31 652 ALA B O 1
ATOM 10162 N N . ARG B 1 653 ? -32.5 44.312 28.562 1 72.5 653 ARG B N 1
ATOM 10163 C CA . ARG B 1 653 ? -33.281 43.938 29.75 1 72.5 653 ARG B CA 1
ATOM 10164 C C . ARG B 1 653 ? -33.5 42.438 29.812 1 72.5 653 ARG B C 1
ATOM 10166 O O . ARG B 1 653 ? -33.719 41.875 30.891 1 72.5 653 ARG B O 1
#

Nearest PDB structures (foldseek):
  5m45-assembly2_G  TM=8.419E-01  e=1.537E-38  Xanthobacter autotrophicus Py2
  6yra-assembly2_D  TM=8.761E-01  e=5.879E-36  Pseudomonas jessenii
  5svc-assembly1_D  TM=8.256E-01  e=6.884E-36  Xanthobacter autotrophicus Py2
  5svb-assembly1_D  TM=8.053E-01  e=5.360E-35  Xanthobacter autotrophicus Py2
  5svb-assembly1_A  TM=8.079E-01  e=1.008E-34  Xanthobacter autotrophicus Py2

InterPro domains:
  IPR003692 Hydantoinase B/oxoprolinase [PF02538] (27-596)
  IPR045079 Oxoprolinase-like [PTHR11365] (14-518)

pLDDT: mean 93.38, std 9.81, range [24.77, 98.88]

Radius of gyration: 36.67 Å; Cα contacts (8 Å, |Δi|>4): 3594; chains: 2; bounding box: 82×119×110 Å

Foldseek 3Di:
DPPPPPVPPPDPVRDDQVRLCVQQVDGPVLLVVLLVLQQVLQQQLLVLLLVQAQDCCCNFWVQKKKWKFWFVVVLTWTLYIYPFQLLQVLQASQLVNQLCVVVDVVPDDQQWKKKWQPCQRRWAHNQWMKIKHFAWDADPRDTDGTIIIIMIGGHQWQAFDDRSQDFLQAQWARRRHDGDGIDTCDDNNHGDPVVLCNRVVTTDCSVNRVSSVVSSSVSRVSSNVSLNVSCVVSNSSNNNSSSVVSLVNLLVLLLVLLVVFDFDKFKFKDWWQATQPDRPDIWMFIWIWGRDDSAIEIERPPTAFAHSGALATAQSSLSSLVLVLSCVQRPVPRHDIPSSCVRYHYHDDERGSHHHDPTRNHHHNHQLVSLRSSLRVLRRCQVRSQQSRWWFFLSDQQKKKKKDADPVGHIAIDISAQASRWAKTADHNVAAIAGTGGDPSGPTHHGDQVVVVVRAQKHWPDWDFDALQWWFALHTIHTWIKIKMWGAAKMKMRGCDTDQLDARQDAGNAIHTGHGKFKWKFAPVLDPPVVDPDDQDPDQQSQQRIHTQFHFAAPRSRDHDSPHDTHYNNVPSMDIYHGTMMMMITTHIHIYYHQLQNHDLVVLLVCCLVRNYPQVSCCVRHQWHKDDDSPPCSVPIDTPPVSSVVRSVVVVD/DPPPPPPPPPDLVRDDQVRLCVQQVDGPVLLVVLLVLQQVLQQQLLVLLLVQAQDCCCNFWVQKKKWKFWFVVVLTWTLYIYPFQLLQVLQASQLVNQLCVVVDVVPDDQQWKKKWQPCQRRWAHNQWMKIKHFAWDADPRDTDGTIIIIMIGGHQWQAFDDRSQDFLQAQWARRRHDGDGIDTCDDNNHGDPVVLCNRVVTTDCSVNRVSSVVSSSVSRVSSNVSLNVSCVVSNSSNNNSSSVVSLVNLLVLLLVLLVPFDFDKFKFKDWWQATQPDRPDIWMFIWIWGRDDSAIEIERPPTAFAHSGALATAQSSLSSLVLVLSCVQRPVPRHDIPSSCVRYHYHDDERGSHHHDPTRNHHHNHQLVSLRSSLGVLRRCQVRSQQSRWWFFLSDQQKKKKWDADPVGHIAIDISAQASRWAKTADHNVAAIAGTGGDPSGPTHHGDQVVVVVRAQKHWPDWDFDALQWWFALHTIHTWIKIKMWGAAKMKMRTCPTDQLDARQDAGNAIHTGHGKFKWKFAPVLDPPVVDPDDQDPDQQSQQRIHTQFHFAAPRSRDHDSPHDTHYNNVPSIDIYHGTMMMMITTHIHIYYHHLQNHDLVVLLVCCLVRNYPQVSCCPRHQWHWDDDSPPCSVPIDTPVVSSVVRSVVVVD

Organism: NCBI:txid267746

Sequence (1306 aa):
MTESMIQRSILIRDLSDVQFQERYGCDRFTAMVISTKLRYIVEHMCSGLLTTAFSVILRDWFDFSATISGSPQQDYPMPACSNSLILFSGTMPEAIRNTVEEYGRDNLEPGDVLIANDPYRIGTHVNDVCFIRPIFYKVNGKNQLVSFVNLQAHMLDMGGVVPAGFSGTKKNVYENGLVISPQLLYHKDKPCKQTWNLIFDNARFGSVMKPDMMSIYENLKLGEKLIIETIDRYGLEAYLGAVQYAVDISAESMQRAIENIPDGVYEGEDYIDCDGIDDSEEFRVRTKITVKGGRIEVDLSGSSRQARTSINCGYLDAKCAVAVAFQFLLDPNSRFTSGGMRNIDLVLPDATIVSAMPPDGTIMMYFEASALILHSIYRALKDVLGENAVAGDVFSLNLHNANGRWPDGTPWVTSAQCGGEHGAWGATKAGDGDSYSVVPLCNSLDPAIEAIEMEIPAIVLRKEYVADTAGAGQHRGGASVLKDTFWLTEAEHYSMPLHFRRPSGFGANGGKDGCSGAVWMWGPDQLNISKAEQLYDLNQEAYRNSTPIAGVLDPRTKTLDMNGQYFYYAKNPVWHTKPNSLFRYIINSGGGWGNPLERDPEKVKNDVRDEYVTIEGAKKDYGVVIIGDPLKDPEGLEVDYEATKQLRAQLARMTESMIQRSILIRDLSDVQFQERYGCDRFTAMVISTKLRYIVEHMCSGLLTTAFSVILRDWFDFSATISGSPQQDYPMPACSNSLILFSGTMPEAIRNTVEEYGRDNLEPGDVLIANDPYRIGTHVNDVCFIRPIFYKVNGKNQLVSFVNLQAHMLDMGGVVPAGFSGTKKNVYENGLVISPQLLYHKDKPCKQTWNLIFDNARFGSVMKPDMMSIYENLKLGEKLIIETIDRYGLEAYLGAVQYAVDISAESMQRAIENIPDGVYEGEDYIDCDGIDDSEEFRVRTKITVKGGRIEVDLSGSSRQARTSINCGYLDAKCAVAVAFQFLLDPNSRFTSGGMRNIDLVLPDATIVSAMPPDGTIMMYFEASALILHSIYRALKDVLGENAVAGDVFSLNLHNANGRWPDGTPWVTSAQCGGEHGAWGATKAGDGDSYSVVPLCNSLDPAIEAIEMEIPAIVLRKEYVADTAGAGQHRGGASVLKDTFWLTEAEHYSMPLHFRRPSGFGANGGKDGCSGAVWMWGPDQLNISKAEQLYDLNQEAYRNSTPIAGVLDPRTKTLDMNGQYFYYAKNPVWHTKPNSLFRYIINSGGGWGNPLERDPEKVKNDVRDEYVTIEGAKKDYGVVIIGDPLKDPEGLEVDYEATKQLRAQLAR

=== Feature glossary ===
The record interleaves many kinds of information about one protein. Here is each kind framed as the question it answers.

Q: What does the local fold look like, residue by residue?
A: The Foldseek 3Di string encodes local tertiary geometry as a 20-letter alphabet — one character per residue — derived from the relative positions of nearby Cα atoms. Unlike the amino-acid sequence, 3Di is a direct function of the 3D structure, so two proteins with the same fold have similar 3Di strings even at low sequence identity.

Q: Which residues are in helices, strands, or loops?
A: The SS8 string is DSSP's per-residue secondary-structure call. α-helix (H) means an i→i+4 H-bond ladder; β-strand (E) means the residue participates in a β-sheet; 3₁₀ (G) and π (I) are tighter and wider helices; T/S are turns/bends; '-' is loop.

Q: How big and how compact is the whole molecule?
A: Radius of gyration (Rg) is the root-mean-square distance of Cα atoms from their centroid — a single number for overall size and compactness. A globular domain of N residues has Rg ≈ 2.2·N^0.38 Å; an extended or disordered chain has a much larger Rg. The Cα contact count is the number of residue pairs whose Cα atoms are within 8 Å and are more than four positions apart in sequence — a standard proxy for tertiary packing density. The bounding box is the smallest axis-aligned box enclosing all Cα atoms.

Q: Where is each backbone atom in 3D?
A: Structure coordinates are given as an mmCIF _atom_site loop: one row per atom with element, residue name, chain id, sequence number, and x/y/z position in Å. Only the four main-chain atoms per residue are included here; side chains are omitted to keep the record compact.

Q: What is the amino-acid chain?
A: Primary structure: the covalent order of the twenty standard amino acids along the backbone. Two proteins with the same sequence will (almost always) fold to the same structure; two with 30% identity often share a fold but not the details.

Q: What if only a Cα trace is available?
A: Three-state secondary structure (P-SEA) collapses the eight DSSP classes into helix (a), strand (b), and coil (c). P-SEA assigns these from Cα geometry alone — distances and angles — without requiring backbone oxygens, so it works on any Cα trace.

Q: What family and function is it annotated with?
A: Database cross-references. InterPro integrates a dozen domain/family signature databases into unified entries with residue-range hits. GO terms attach function/process/location labels with evidence codes. CATH codes position the fold in a four-level structural taxonomy. Organism is the NCBI-taxonomy species name.

Q: How confident is the AlphaFold model at each residue?
A: pLDDT is the predicted lDDT-Cα score: AlphaFold's confidence that the local environment of each residue (all inter-atomic distances within 15 Å) is correctly placed. It is a per-residue number between 0 and 100, with higher meaning more reliable.

Q: How mobile is each atom in the crystal?
A: B-factor (Debye–Waller factor) reflects atomic displacement in the crystal lattice. It is an experimental observable (units Å²), not a prediction; low values mean the atom is pinned down, high values mean it moves or is heterogeneous across the crystal.

Q: Which residues are buried vs exposed?
A: SASA measures how much of the protein is reachable by solvent. It is computed by rolling a water-sized probe over the atomic surface and summing the exposed area (Å²). Per-residue SASA distinguishes core (buried, low SASA) from surface (exposed, high SASA) residues; total SASA is a whole-molecule size measure.

Q: What do the diagnostic plots show?
A: Plot images: a contact map (which residues are close in 3D, as an N×N binary image), a Ramachandran scatter (backbone torsion angles, revealing secondary-structure composition at a glance), and — for AlphaFold structures — a PAE heatmap (pairwise prediction confidence).

Q: What known structures does this most resemble?
A: The Foldseek neighbor list gives the closest experimentally determined structures in the PDB, ranked by structural alignment. TM-score near 1 means near-identical fold; near 0.3 means only rough topology match. This is how one finds what a novel AlphaFold prediction most resembles in the solved-structure universe.

Q: Are the domains correctly placed relative to each other?
A: Predicted aligned error is AlphaFold's pairwise confidence. Unlike pLDDT (per-residue), PAE is per-residue-pair and captures whether two parts of the structure are correctly placed relative to each other. Units are ångströms of expected positional error.

Q: What do the rendered images show?
A: Structure images are PyMOL renders from six orthogonal ca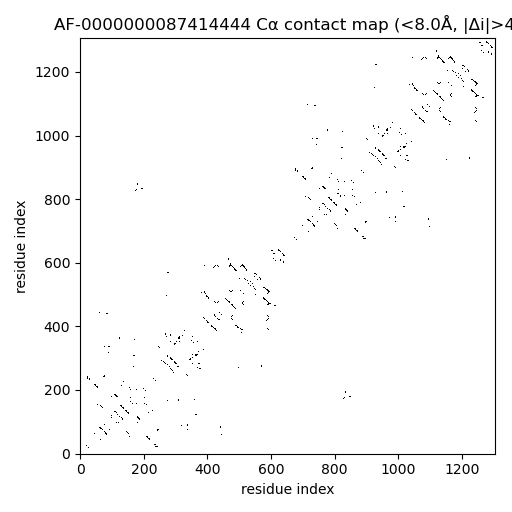mera directions. Cartoon representation draws helices as coils and strands as arrows; sticks shows the backbone as bonds; surface shows the solvent-excluded envelope. Rainbow coloring maps sequence position to hue (blue→red, N→C); chain coloring assigns a distinct color per polypeptide.

Q: What are the backbone torsion angles?
A: φ (phi) and ψ (psi) are the two rotatable backbone dihedrals per residue: φ is the C(i-1)–N–Cα–C torsion, ψ is the N–Cα–C–N(i+1) torsion, both in degrees on (−180°, 180°]. α-helical residues cluster near (−60°, −45°); β-strand residues near (−120°, +130°). A Ramachandran plot is simply a scatter of (φ, ψ) for every residue.